Protein AF-0000000086526234 (afdb_homodimer)

Foldseek 3Di:
DPPPPDPPPPPPVVVVVVVVVVVVVVVVLQVQQLDLPPFFFDFFFDALVVDDQLVLQVPFAADDFQALLNVVVLVFPVLSVLLVLLLVAAVVLVVLVVVLVVLVVVLVVLVVLQDKDKDKDWDKDWDAADCVVDPVVRRHRHIKMKIWIKIKIKHWHCPQCLSVLLSLLSVLLSLLSVLVSSLSSLVLSLVLLLLLLQLLLLVLQLVLLVVQLVVLVVLLVLQVVCVVVVLHHVVLNVVSVVSNVVSVVSNVVSVVSNLVSLQVSCNSSVHHSVNSVPDDNDDQTDQPSDGQRSPQLLVLCFQASNLLSLLSNLSSLQSNLSSLVCLSDKIKMKMKMWIFMDMHPDDRPDPVRTDMDMDIDIDHDSDDPCVSVVSSNVSSVSSNVSSVSSNVVSVVLSVQLSVLVVVLVVLVVVLVVLVVQLVVLVVLLVVQVVCVSVSNHDSVSNVVSSVSNSVSSSVNSVSSSVNNSSSSSSSSSSRVNDGHDPVSVVSSPDRDDGD/DPPDPDDPPPPPVVVVVVVVVVVVVVVVLVVLQLDLPPFFFDFFFDALVVDDCQVLQVPFAADDFQALLNVVVLVFPLLSVLLVLLLVAAVVLVVLVVVLVVLVVVLVVLVVLQDKDKDKDKDKDWDAADCVVDPVVVRHRHIKMKIWIKIKIKHWHCPLCLSVLLSLLSVLLSLLSVLVSSLSSLVLSLVLLLLLLQLLLLVLQLVLLVVQLVVLVVLLVLQVVCCVVVLDHVVLNVVSVVSNVVSVVSNVVSVVSNLVSLQVSQNSSVHHSVNSVPDDNDDQTDLPSDGQRSPQLNVLCFQASNLLSLLSNLSSLQSNLSSLVCLSDKIKMKMKMWIFMDMDPDDRPDPVRIDMDIDIDIDHDSDDPCPSVVSSNVSSVSSNVSSVSSNVVSVVLSVQLSVLVVVLVVLVVVLVVLVVQLVVLVVLLVVQVVCVSVSNHDSVSNVVSSVSNSVSSSVNSVSSSVNSSSSSSSSVSSNVNDGHDPVSVVSSVDRDDGD

Secondary structure (DSSP, 8-state):
-----------HHHHHHHHHHHHHHHHHHHTTS---TT------PPPGGGS--HHHHTTS---PPPPTTGGGGG--HHHHHHHHHHHHH-HHHHHHHHHHHHHHHHHHHHHHTTS-EEEEEEEEEEEEB-TTTS-GGGTBTSEEEEEEEEEEEEEEE-TTSHHHHHHHHHHHHHHHHHHHHHHHHHHHHHHHHHHHHHHHHHHHHHHHHHHHHHHHHHHHHHHHHHHHTTSS-HHHHHHHHHHHHHHHHHHHHHHHHHHHHHHHHHHHTT--GGGGGGPPPPPPPP----PPPTTHHHHHHHH-HHHHHHHHHHHHHHHHHHHHHHTTSPEEEEEEEEEEEEETTS-SSSGGGEEEEEEEEEEEEEE-TTHHHHHHHHHHHHHHHHHHHHHHHHHHHHHHHHHHHHHHHHHHHHHHHHHHHHHHHHHHHHHHHHHHHHTSS-HHHHHHHHHHHHHHHHHHHHHHHHHHHHHHHHHHHTTTT----HHHHHHHHS-----/-----------HHHHHHHHHHHHHHHHHHHHTS---TT------PPPGGGS--HHHHTTS---PPPPTTGGGGG--HHHHHHHHHHHHH-HHHHHHHHHHHHHHHHHHHHHHTTS-EEEEEEEEEEEEB-TTTS-TTTTBTSEEEEEEEEEEEEEEE-TTSHHHHHHHHHHHHHHHHHHHHHHHHHHHHHHHHHHHHHHHHHHHHHHHHHHHHHHHHHHHHHHHHHHHTTSS-HHHHHHHHHHHHHHHHHHHHHHHHHHHHHHHHHHHTT--GGGGGGPPPPPPPP----PPPTTHHHHHHHH-HHHHHHHHHHHHHHHHHHHHHHTTSPEEEEEEEEEEEEETTS-SSSGGGEEEEEEEEEE--S--TTHHHHHHHHHHHHHHHHHHHHHHHHHHHHHHHHHHHHHHHHHHHHHHHHHHHHHHHHHHHHHHHHHHHHTSS-HHHHHHHHHHHHHHHHHHHHHHHHHHHHHHHHHHHTTTT----HHHHHHHHS-----

Nearest PDB structures (foldseek):
  5iuy-assembly1_A  TM=9.213E-01  e=8.852E-25  Pseudomonas aeruginosa PAO1
  5azs-assembly1_A  TM=9.270E-01  e=2.467E-24  Pseudomonas aeruginosa PAO1
  5azs-assembly1_C  TM=8.989E-01  e=4.027E-24  Pseudomonas aeruginosa PAO1
  5azs-assembly1_B  TM=8.860E-01  e=1.533E-23  Pseudomonas aeruginosa PAO1
  4mt0-assembly1_A  TM=8.341E-01  e=3.078E-21  Neisseria gonorrhoeae

pLDDT: mean 90.32, std 13.33, range [23.11, 98.75]

Solvent-accessible surface area (backbone atoms only — not comparable to full-atom values): 49213 Å² total; per-residue (Å²): 137,80,79,72,81,73,78,80,77,75,61,66,63,59,57,49,48,52,46,48,50,51,47,51,52,47,52,58,44,60,74,44,37,63,61,69,77,94,67,67,53,80,55,70,76,68,57,51,85,74,37,51,38,64,74,59,51,58,86,39,59,77,32,70,75,54,42,70,64,47,62,62,77,50,72,41,70,68,60,46,50,48,41,53,45,19,75,71,51,22,63,69,54,51,50,32,48,50,50,21,50,52,33,46,50,47,26,52,53,35,50,54,68,59,46,70,45,78,47,82,48,75,52,74,47,79,48,66,41,51,52,88,83,31,51,64,93,74,40,18,63,35,79,47,37,35,42,37,41,36,44,34,39,42,31,60,57,61,85,77,40,21,50,57,23,41,24,48,16,30,45,24,43,18,51,18,32,44,33,48,31,52,40,46,52,37,52,49,45,45,51,47,52,42,39,47,46,50,30,32,36,22,52,47,47,30,51,54,24,50,53,47,28,53,53,30,47,50,51,33,54,51,40,49,53,33,33,74,70,66,73,45,53,68,68,58,39,54,49,29,51,51,48,31,52,52,26,50,53,43,35,52,54,26,51,49,44,34,54,51,32,27,33,54,45,12,52,57,35,54,45,57,57,70,61,24,71,73,60,69,85,55,73,88,68,62,75,69,85,74,20,46,49,92,61,40,60,62,50,39,51,47,21,25,38,70,50,42,21,31,52,27,40,29,53,12,29,38,24,40,37,49,20,45,58,36,69,62,47,69,46,39,35,39,36,32,37,42,36,27,25,16,30,64,87,55,62,52,90,44,80,52,4,41,27,37,36,43,31,48,35,37,39,32,67,31,35,48,52,45,30,67,50,14,50,38,45,27,33,23,19,49,27,20,32,29,25,21,52,33,42,42,49,51,38,49,45,54,32,47,41,36,43,40,51,49,46,49,53,30,41,53,54,23,44,56,26,31,49,50,13,28,53,23,18,48,51,14,30,56,45,32,49,50,31,36,74,71,66,78,39,50,69,66,60,33,48,57,37,46,51,48,29,50,53,30,51,53,48,44,46,49,43,54,36,48,43,49,43,44,48,47,50,40,40,53,57,61,20,34,20,43,68,55,48,73,71,52,42,50,51,66,70,45,78,81,71,79,103,136,74,86,75,86,71,77,79,75,78,56,66,61,59,56,48,48,49,48,48,48,50,46,49,52,49,48,54,43,59,74,46,36,63,64,69,77,92,67,68,53,80,52,70,78,70,58,51,85,75,53,92,49,63,76,70,52,62,83,42,60,77,30,68,74,53,42,70,65,47,62,61,77,50,72,42,71,68,60,44,50,49,39,55,46,19,76,73,49,22,33,69,53,48,32,33,49,21,51,21,46,28,32,45,15,47,25,36,31,35,51,8,68,61,41,52,32,33,34,37,38,38,37,38,35,42,33,30,38,16,37,43,54,31,50,67,92,75,40,20,61,36,79,47,38,36,43,37,39,35,43,33,38,43,30,59,56,62,84,76,40,21,51,58,22,42,22,50,16,30,43,23,44,19,51,19,32,46,32,47,31,53,41,46,53,36,50,51,44,45,49,48,51,43,42,48,44,49,33,31,38,23,50,47,49,32,51,54,26,50,53,47,29,53,52,29,47,50,50,33,55,51,40,50,53,33,34,74,70,67,74,45,54,69,33,57,39,26,41,29,49,13,48,30,22,46,25,50,19,43,37,35,52,26,51,36,44,35,54,44,32,27,27,56,46,12,45,58,36,50,33,21,36,36,60,22,72,73,62,70,86,55,73,88,68,63,74,70,85,75,20,48,49,92,61,41,57,62,52,40,52,49,20,24,36,70,46,43,20,28,50,27,38,28,51,12,26,36,22,40,37,50,19,43,60,35,69,58,46,69,45,40,33,39,37,33,38,42,36,29,41,28,60,64,88,56,63,50,90,43,82,88,13,58,46,68,53,76,47,77,46,76,48,64,71,40,79,68,92,52,52,68,53,52,50,37,51,52,33,24,51,49,26,26,50,29,25,51,50,32,41,50,46,51,55,48,45,54,51,47,42,36,50,39,51,52,49,49,53,50,41,53,54,49,43,54,54,37,49,51,49,30,52,52,27,49,52,48,29,55,51,33,49,50,31,35,75,69,67,78,41,50,68,66,61,31,49,55,36,44,51,49,30,51,53,31,50,53,47,44,47,50,43,53,38,48,44,52,45,44,47,48,49,40,40,52,55,59,20,34,21,44,68,56,50,70,70,52,47,50,52,70,67,44,80,82,71,78,97

InterPro domains:
  IPR003423 Outer membrane efflux protein [PF02321] (82-271)
  IPR003423 Outer membrane efflux protein [PF02321] (297-480)
  IPR010131 Multidrug resistance outer membrane protein MdtP/Nodulation protein T-like [PTHR30203] (18-486)
  IPR010131 Multidrug resistance outer membrane protein MdtP/Nodulation protein T-like [TIGR01845] (25-481)

Organism: NCBI:txid488447

Radius of gyration: 41.4 Å; Cα contacts (8 Å, |Δi|>4): 1615; chains: 2; bounding box: 62×159×107 Å

Sequence (998 aa):
MHAALAPWTRDAGALRAMSRIAVAAALVMLGACASRDGLAPAGTLRGADTLAASRSLAQVPAADWPAADWWRALNDAQLSALIDEALAGNPDLATADARAREAQALVIEAQAARLPHLVGRASAKAERLSGTQFSSGEGGGFFSHTREINLGLSWDLDLWGGRRAAWEAALGEARAAQVDAQAARVLLSVNVARAYVNLAYAFDQQDVARAEYERADEALTLTRQRVTKGIDNVAQQRQAESEVAAATREQARTAQAIDSARIALAILLGAGPDRGLALVRPAPLPAAALAVPADLPAALLGRRADLVAARWRVEAASRNVAAARADFLPNVSLTALIGLATRGGASLFQAASRTYNASPAVSLPIFDGGERRGVLRRRDAQYDLAVAGYNKTLIGAIGEVADDLHRLHSLAVQTDAQQRAFDSATDAWRLADARYRAGVGSYLDALVVRQQLLVASREVAALRAQRADQSLQLVAALGGGFRAEPDDAALAATPSQRPMHAALAPWTRDAGALRAMSRIAVAAALVMLGACASRDGLAPAGTLRGADTLAASRSLAQVPAADWPAADWWRALNDAQLSALIDEALAGNPDLATADARAREAQALVIEAQAARLPHLVGRASAKAERLSGTQFSSGEGGGFFSHTREINLGLSWDLDLWGGRRAAWEAALGEARAAQVDAQAARVLLSVNVARAYVNLAYAFDQQDVARAEYERADEALTLTRQRVTKGIDNVAQQRQAESEVAAATREQARTAQAIDSARIALAILLGAGPDRGLALVRPAPLPAAALAVPADLPAALLGRRADLVAARWRVEAASRNVAAARADFLPNVSLTALIGLATRGGASLFQAASRTYNASPAVSLPIFDGGERRGVLRRRDAQYDLAVAGYNKTLIGAIGEVADDLHRLHSLAVQTDAQQRAFDSATDAWRLADARYRAGVGSYLDALVVRQQLLVASREVAALRAQRADQSLQLVAALGGGFRAEPDDAALAATPSQRP

Structure (mmCIF, N/CA/C/O backbone):
data_AF-0000000086526234-model_v1
#
loop_
_entity.id
_entity.type
_entity.pdbx_description
1 polymer 'Efflux transporter outer membrane subunit'
#
loop_
_atom_site.group_PDB
_atom_site.id
_atom_site.type_symbol
_atom_site.label_atom_id
_atom_site.label_alt_id
_atom_site.label_comp_id
_atom_site.label_asym_id
_atom_site.label_entity_id
_atom_site.label_seq_id
_atom_site.pdbx_PDB_ins_code
_atom_site.Cartn_x
_atom_site.Cartn_y
_atom_site.Cartn_z
_atom_site.occupancy
_atom_site.B_iso_or_equiv
_atom_site.auth_seq_id
_atom_site.auth_comp_id
_atom_site.auth_asym_id
_atom_site.auth_atom_id
_atom_site.pdbx_PDB_model_num
ATOM 1 N N . MET A 1 1 ? 9.883 91.188 25.359 1 27.84 1 MET A N 1
ATOM 2 C CA . MET A 1 1 ? 9.766 90.812 23.953 1 27.84 1 MET A CA 1
ATOM 3 C C . MET A 1 1 ? 9.414 89.312 23.797 1 27.84 1 MET A C 1
ATOM 5 O O . MET A 1 1 ? 10.164 88.438 24.234 1 27.84 1 MET A O 1
ATOM 9 N N . HIS A 1 2 ? 8.133 89 23.891 1 32.41 2 HIS A N 1
ATOM 10 C CA . HIS A 1 2 ? 7.309 87.812 23.922 1 32.41 2 HIS A CA 1
ATOM 11 C C . HIS A 1 2 ? 7.414 87.062 22.609 1 32.41 2 HIS A C 1
ATOM 13 O O . HIS A 1 2 ? 6.941 87.5 21.578 1 32.41 2 HIS A O 1
ATOM 19 N N . ALA A 1 3 ? 8.633 86.5 22.391 1 38.81 3 ALA A N 1
ATOM 20 C CA . ALA A 1 3 ? 8.805 85.75 21.172 1 38.81 3 ALA A CA 1
ATOM 21 C C . ALA A 1 3 ? 7.707 84.688 21.031 1 38.81 3 ALA A C 1
ATOM 23 O O . ALA A 1 3 ? 7.559 83.812 21.906 1 38.81 3 ALA A O 1
ATOM 24 N N . ALA A 1 4 ? 6.582 85.062 20.328 1 39.28 4 ALA A N 1
ATOM 25 C CA . ALA A 1 4 ? 5.438 84.312 19.828 1 39.28 4 ALA A CA 1
ATOM 26 C C . ALA A 1 4 ? 5.895 83.062 19.016 1 39.28 4 ALA A C 1
ATOM 28 O O . ALA A 1 4 ? 6.645 83.25 18.047 1 39.28 4 ALA A O 1
ATOM 29 N N . LEU A 1 5 ? 6.152 81.938 19.703 1 35.06 5 LEU A N 1
ATOM 30 C CA . LEU A 1 5 ? 6.434 80.688 19.031 1 35.06 5 LEU A CA 1
ATOM 31 C C . LEU A 1 5 ? 5.41 80.438 17.938 1 35.06 5 LEU A C 1
ATOM 33 O O . LEU A 1 5 ? 4.203 80.5 18.188 1 35.06 5 LEU A O 1
ATOM 37 N N . ALA A 1 6 ? 5.707 80.75 16.641 1 44.09 6 ALA A N 1
ATOM 38 C CA . ALA A 1 6 ? 4.949 80.625 15.398 1 44.09 6 ALA A CA 1
ATOM 39 C C . ALA A 1 6 ? 4.387 79.188 15.234 1 44.09 6 ALA A C 1
ATOM 41 O O . ALA A 1 6 ? 5.074 78.188 15.516 1 44.09 6 ALA A O 1
ATOM 42 N N . PRO A 1 7 ? 3.023 79.062 15.156 1 38.22 7 PRO A N 1
ATOM 43 C CA . PRO A 1 7 ? 2.328 77.812 14.938 1 38.22 7 PRO A CA 1
ATOM 44 C C . PRO A 1 7 ? 2.787 77.125 13.664 1 38.22 7 PRO A C 1
ATOM 46 O O . PRO A 1 7 ? 3.127 77.75 12.68 1 38.22 7 PRO A O 1
ATOM 49 N N . TRP A 1 8 ? 3.631 76.062 13.773 1 39.81 8 TRP A N 1
ATOM 50 C CA . TRP A 1 8 ? 3.977 75.188 12.664 1 39.81 8 TRP A CA 1
ATOM 51 C C . TRP A 1 8 ? 2.748 74.875 11.812 1 39.81 8 TRP A C 1
ATOM 53 O O . TRP A 1 8 ? 1.729 74.438 12.328 1 39.81 8 TRP A O 1
ATOM 63 N N . THR A 1 9 ? 2.414 75.688 10.797 1 39.34 9 THR A N 1
ATOM 64 C CA . THR A 1 9 ? 1.399 75.438 9.781 1 39.34 9 THR A CA 1
ATOM 65 C C . THR A 1 9 ? 1.479 74 9.273 1 39.34 9 THR A C 1
ATOM 67 O O . THR A 1 9 ? 2.494 73.625 8.703 1 39.34 9 THR A O 1
ATOM 70 N N . ARG A 1 10 ? 0.784 73.062 9.992 1 49.81 10 ARG A N 1
ATOM 71 C CA . ARG A 1 10 ? 0.506 71.688 9.586 1 49.81 10 ARG A CA 1
ATOM 72 C C . ARG A 1 10 ? 0.027 71.625 8.141 1 49.81 10 ARG A C 1
ATOM 74 O O . ARG A 1 10 ? -1.026 72.188 7.809 1 49.81 10 ARG A O 1
ATOM 81 N N . ASP A 1 11 ? 0.989 71.688 7.27 1 45.5 11 ASP A N 1
ATOM 82 C CA . ASP A 1 11 ? 0.655 71.625 5.852 1 45.5 11 ASP A CA 1
ATOM 83 C C . ASP A 1 11 ? -0.353 70.5 5.578 1 45.5 11 ASP A C 1
ATOM 85 O O . ASP A 1 11 ? -0.103 69.312 5.902 1 45.5 11 ASP A O 1
ATOM 89 N N . ALA A 1 12 ? -1.655 70.75 5.523 1 59.88 12 ALA A N 1
ATOM 90 C CA . ALA A 1 12 ? -2.83 70 5.082 1 59.88 12 ALA A CA 1
ATOM 91 C C . ALA A 1 12 ? -2.488 69.125 3.908 1 59.88 12 ALA A C 1
ATOM 93 O O . ALA A 1 12 ? -3.16 68.062 3.686 1 59.88 12 ALA A O 1
ATOM 94 N N . GLY A 1 13 ? -1.528 69.438 3.217 1 51.06 13 GLY A N 1
ATOM 95 C CA . GLY A 1 13 ? -1.199 68.688 2.033 1 51.06 13 GLY A CA 1
ATOM 96 C C . GLY A 1 13 ? -0.566 67.312 2.355 1 51.06 13 GLY A C 1
ATOM 97 O O . GLY A 1 13 ? -0.771 66.375 1.633 1 51.06 13 GLY A O 1
ATOM 98 N N . ALA A 1 14 ? 0.301 67.312 3.311 1 57.19 14 ALA A N 1
ATOM 99 C CA . ALA A 1 14 ? 0.979 66.062 3.703 1 57.19 14 ALA A CA 1
ATOM 100 C C . ALA A 1 14 ? 0.008 65.062 4.367 1 57.19 14 ALA A C 1
ATOM 102 O O . ALA A 1 14 ? 0.083 63.875 4.148 1 57.19 14 ALA A O 1
ATOM 103 N N . LEU A 1 15 ? -0.98 65.625 5.141 1 55.31 15 LEU A N 1
ATOM 104 C CA . LEU A 1 15 ? -1.994 64.75 5.727 1 55.31 15 LEU A CA 1
ATOM 105 C C . LEU A 1 15 ? -2.9 64.188 4.648 1 55.31 15 LEU A C 1
ATOM 107 O O . LEU A 1 15 ? -3.318 63.031 4.742 1 55.31 15 LEU A O 1
ATOM 111 N N . ARG A 1 16 ? -3.236 64.938 3.629 1 62.59 16 ARG A N 1
ATOM 112 C CA . ARG A 1 16 ? -4.059 64.438 2.529 1 62.59 16 ARG A CA 1
ATOM 113 C C . ARG A 1 16 ? -3.311 63.438 1.701 1 62.59 16 ARG A C 1
ATOM 115 O O . ARG A 1 16 ? -3.896 62.438 1.252 1 62.59 16 ARG A O 1
ATOM 122 N N . ALA A 1 17 ? -2.041 63.625 1.506 1 60.09 17 ALA A N 1
ATOM 123 C CA . ALA A 1 17 ? -1.239 62.688 0.73 1 60.09 17 ALA A CA 1
ATOM 124 C C . ALA A 1 17 ? -1.032 61.375 1.496 1 60.09 17 ALA A C 1
ATOM 126 O O . ALA A 1 17 ? -1.093 60.312 0.914 1 60.09 17 ALA A O 1
ATOM 127 N N . MET A 1 18 ? -0.874 61.531 2.844 1 55.09 18 MET A N 1
ATOM 128 C CA . MET A 1 18 ? -0.756 60.312 3.648 1 55.09 18 MET A CA 1
ATOM 129 C C . MET A 1 18 ? -2.082 59.562 3.695 1 55.09 18 MET A C 1
ATOM 131 O O . MET A 1 18 ? -2.104 58.344 3.691 1 55.09 18 MET A O 1
ATOM 135 N N . SER A 1 19 ? -3.166 60.406 3.604 1 60.53 19 SER A N 1
ATOM 136 C CA . SER A 1 19 ? -4.473 59.75 3.562 1 60.53 19 SER A CA 1
ATOM 137 C C . SER A 1 19 ? -4.695 59.062 2.23 1 60.53 19 SER A C 1
ATOM 139 O O . SER A 1 19 ? -5.242 57.938 2.193 1 60.53 19 SER A O 1
ATOM 141 N N . ARG A 1 20 ? -4.316 59.656 1.191 1 60.81 20 ARG A N 1
ATOM 142 C CA . ARG A 1 20 ? -4.523 59.031 -0.116 1 60.81 20 ARG A CA 1
ATOM 143 C C . ARG A 1 20 ? -3.629 57.812 -0.296 1 60.81 20 ARG A C 1
ATOM 145 O O . ARG A 1 20 ? -4.051 56.812 -0.866 1 60.81 20 ARG A O 1
ATOM 152 N N . ILE A 1 21 ? -2.42 57.906 0.129 1 57.94 21 ILE A N 1
ATOM 153 C CA . ILE A 1 21 ? -1.515 56.781 0.033 1 57.94 21 ILE A CA 1
ATOM 154 C C . ILE A 1 21 ? -1.996 55.656 0.953 1 57.94 21 ILE A C 1
ATOM 156 O O . ILE A 1 21 ? -1.964 54.469 0.581 1 57.94 21 ILE A O 1
ATOM 160 N N . ALA A 1 22 ? -2.523 56.031 2.127 1 56.59 22 ALA A N 1
ATOM 161 C CA . ALA A 1 22 ? -3.102 55.031 3.016 1 56.59 22 ALA A CA 1
ATOM 162 C C . ALA A 1 22 ? -4.328 54.375 2.385 1 56.59 22 ALA A C 1
ATOM 164 O O . ALA A 1 22 ? -4.504 53.156 2.465 1 56.59 22 ALA A O 1
ATOM 165 N N . VAL A 1 23 ? -5.125 55.219 1.746 1 57.62 23 VAL A N 1
ATOM 166 C CA . VAL A 1 23 ? -6.309 54.656 1.087 1 57.62 23 VAL A CA 1
ATOM 167 C C . VAL A 1 23 ? -5.891 53.812 -0.114 1 57.62 23 VAL A C 1
ATOM 169 O O . VAL A 1 23 ? -6.438 52.75 -0.337 1 57.62 23 VAL A O 1
ATOM 172 N N . ALA A 1 24 ? -4.969 54.25 -0.935 1 57.5 24 ALA A N 1
ATOM 173 C CA . ALA A 1 24 ? -4.504 53.5 -2.084 1 57.5 24 ALA A CA 1
ATOM 174 C C . ALA A 1 24 ? -3.846 52.188 -1.638 1 57.5 24 ALA A C 1
ATOM 176 O O . ALA A 1 24 ? -4.074 51.125 -2.236 1 57.5 24 ALA A O 1
ATOM 177 N N . ALA A 1 25 ? -3.059 52.219 -0.635 1 55.06 25 ALA A N 1
ATOM 178 C CA . ALA A 1 25 ? -2.475 51 -0.076 1 55.06 25 ALA A CA 1
ATOM 179 C C . ALA A 1 25 ? -3.557 50.094 0.47 1 55.06 25 ALA A C 1
ATOM 181 O O . ALA A 1 25 ? -3.486 48.875 0.291 1 55.06 25 ALA A O 1
ATOM 182 N N . ALA A 1 26 ? -4.586 50.688 1.104 1 53.94 26 ALA A N 1
ATOM 183 C CA . ALA A 1 26 ? -5.719 49.906 1.588 1 53.94 26 ALA A CA 1
ATOM 184 C C . ALA A 1 26 ? -6.477 49.281 0.429 1 53.94 26 ALA A C 1
ATOM 186 O O . ALA A 1 26 ? -6.898 48.125 0.52 1 53.94 26 ALA A O 1
ATOM 187 N N . LEU A 1 27 ? -6.688 50.031 -0.595 1 52.69 27 LEU A N 1
ATOM 188 C CA . LEU A 1 27 ? -7.426 49.5 -1.735 1 52.69 27 LEU A CA 1
ATOM 189 C C . LEU A 1 27 ? -6.629 48.406 -2.436 1 52.69 27 LEU A C 1
ATOM 191 O O . LEU A 1 27 ? -7.203 47.438 -2.914 1 52.69 27 LEU A O 1
ATOM 195 N N . VAL A 1 28 ? -5.371 48.594 -2.635 1 53.25 28 VAL A N 1
ATOM 196 C CA . VAL A 1 28 ? -4.543 47.531 -3.221 1 53.25 28 VAL A CA 1
ATOM 197 C C . VAL A 1 28 ? -4.566 46.281 -2.328 1 53.25 28 VAL A C 1
ATOM 199 O O . VAL A 1 28 ? -4.574 45.156 -2.82 1 53.25 28 VAL A O 1
ATOM 202 N N . MET A 1 29 ? -4.648 46.562 -1.085 1 48.66 29 MET A N 1
ATOM 203 C CA . MET A 1 29 ? -4.723 45.469 -0.122 1 48.66 29 MET A CA 1
ATOM 204 C C . MET A 1 29 ? -6.047 44.719 -0.239 1 48.66 29 MET A C 1
ATOM 206 O O . MET A 1 29 ? -6.145 43.531 0.132 1 48.66 29 MET A O 1
ATOM 210 N N . LEU A 1 30 ? -7.125 45.375 -0.487 1 49.41 30 LEU A N 1
ATOM 211 C CA . LEU A 1 30 ? -8.398 44.688 -0.639 1 49.41 30 LEU A CA 1
ATOM 212 C C . LEU A 1 30 ? -8.359 43.719 -1.811 1 49.41 30 LEU A C 1
ATOM 214 O O . LEU A 1 30 ? -9.055 42.688 -1.806 1 49.41 30 LEU A O 1
ATOM 218 N N . GLY A 1 31 ? -7.793 44.156 -2.867 1 49.06 31 GLY A N 1
ATOM 219 C CA . GLY A 1 31 ? -7.68 43.188 -3.951 1 49.06 31 GLY A CA 1
ATOM 220 C C . GLY A 1 31 ? -6.84 41.969 -3.588 1 49.06 31 GLY A C 1
ATOM 221 O O . GLY A 1 31 ? -6.828 40.969 -4.316 1 49.06 31 GLY A O 1
ATOM 222 N N . ALA A 1 32 ? -6.023 42.031 -2.576 1 52.38 32 ALA A N 1
ATOM 223 C CA . ALA A 1 32 ? -5.062 41 -2.219 1 52.38 32 ALA A CA 1
ATOM 224 C C . ALA A 1 32 ? -5.664 40.031 -1.22 1 52.38 32 ALA A C 1
ATOM 226 O O . ALA A 1 32 ? -4.938 39.344 -0.483 1 52.38 32 ALA A O 1
ATOM 227 N N . CYS A 1 33 ? -6.961 40.125 -0.997 1 60.94 33 CYS A N 1
ATOM 228 C CA . CYS A 1 33 ? -7.504 39.125 -0.09 1 60.94 33 CYS A CA 1
ATOM 229 C C . CYS A 1 33 ? -7.133 37.719 -0.545 1 60.94 33 CYS A C 1
ATOM 231 O O . CYS A 1 33 ? -7.035 37.438 -1.745 1 60.94 33 CYS A O 1
ATOM 233 N N . ALA A 1 34 ? -6.609 36.938 0.431 1 72.81 34 ALA A N 1
ATOM 234 C CA . ALA A 1 34 ? -6.32 35.531 0.127 1 72.81 34 ALA A CA 1
ATOM 235 C C . ALA A 1 34 ? -7.438 34.906 -0.704 1 72.81 34 ALA A C 1
ATOM 237 O O . ALA A 1 34 ? -8.602 34.906 -0.287 1 72.81 34 ALA A O 1
ATOM 238 N N . SER A 1 35 ? -7.254 34.844 -2.016 1 80.69 35 SER A N 1
ATOM 239 C CA . SER A 1 35 ? -8.273 34.344 -2.928 1 80.69 35 SER A CA 1
ATOM 240 C C . SER A 1 35 ? -8.102 32.844 -3.18 1 80.69 35 SER A C 1
ATOM 242 O O . SER A 1 35 ? -6.977 32.344 -3.215 1 80.69 35 SER A O 1
ATOM 244 N N . ARG A 1 36 ? -9.203 32.156 -3.188 1 85.44 36 ARG A N 1
ATOM 245 C CA . ARG A 1 36 ? -9.242 30.734 -3.52 1 85.44 36 ARG A CA 1
ATOM 246 C C . ARG A 1 36 ? -9.32 30.531 -5.027 1 85.44 36 ARG A C 1
ATOM 248 O O . ARG A 1 36 ? -9.484 29.406 -5.496 1 85.44 36 ARG A O 1
ATOM 255 N N . ASP A 1 37 ? -9.219 31.484 -5.723 1 83.56 37 ASP A N 1
ATOM 256 C CA . ASP A 1 37 ? -9.445 31.406 -7.164 1 83.56 37 ASP A CA 1
ATOM 257 C C . ASP A 1 37 ? -8.43 30.484 -7.824 1 83.56 37 ASP A C 1
ATOM 259 O O . ASP A 1 37 ? -7.254 30.469 -7.457 1 83.56 37 ASP A O 1
ATOM 263 N N . GLY A 1 38 ? -8.914 29.625 -8.727 1 85.5 38 GLY A N 1
ATOM 264 C CA . GLY A 1 38 ? -8.07 28.766 -9.531 1 85.5 38 GLY A CA 1
ATOM 265 C C . GLY A 1 38 ? -7.715 27.453 -8.844 1 85.5 38 GLY A C 1
ATOM 266 O O . GLY A 1 38 ? -6.977 26.641 -9.391 1 85.5 38 GLY A O 1
ATOM 267 N N . LEU A 1 39 ? -8.109 27.312 -7.684 1 88.5 39 LEU A N 1
ATOM 268 C CA . LEU A 1 39 ? -7.789 26.094 -6.953 1 88.5 39 LEU A CA 1
ATOM 269 C C . LEU A 1 39 ? -8.984 25.141 -6.934 1 88.5 39 LEU A C 1
ATOM 271 O O . LEU A 1 39 ? -10.094 25.547 -6.582 1 88.5 39 LEU A O 1
ATOM 275 N N . ALA A 1 40 ? -8.82 23.984 -7.469 1 89.62 40 ALA A N 1
ATOM 276 C CA . ALA A 1 40 ? -9.82 22.922 -7.449 1 89.62 40 ALA A CA 1
ATOM 277 C C . ALA A 1 40 ? -9.172 21.547 -7.609 1 89.62 40 ALA A C 1
ATOM 279 O O . ALA A 1 40 ? -8.156 21.406 -8.297 1 89.62 40 ALA A O 1
ATOM 280 N N . PRO A 1 41 ? -9.75 20.547 -6.871 1 90.88 41 PRO A N 1
ATOM 281 C CA . PRO A 1 41 ? -9.219 19.203 -7.109 1 90.88 41 PRO A CA 1
ATOM 282 C C . PRO A 1 41 ? -9.445 18.719 -8.539 1 90.88 41 PRO A C 1
ATOM 284 O O . PRO A 1 41 ? -10.281 19.281 -9.258 1 90.88 41 PRO A O 1
ATOM 287 N N . ALA A 1 42 ? -8.656 17.766 -8.945 1 87.25 42 ALA A N 1
ATOM 288 C CA . ALA A 1 42 ? -8.719 17.281 -10.32 1 87.25 42 ALA A CA 1
ATOM 289 C C . ALA A 1 42 ? -9.406 15.922 -10.391 1 87.25 42 ALA A C 1
ATOM 291 O O . ALA A 1 42 ? -9.953 15.547 -11.43 1 87.25 42 ALA A O 1
ATOM 292 N N . GLY A 1 43 ? -9.422 15.219 -9.344 1 89.88 43 GLY A N 1
ATOM 293 C CA . GLY A 1 43 ? -9.875 13.836 -9.336 1 89.88 43 GLY A CA 1
ATOM 294 C C . GLY A 1 43 ? -11.375 13.703 -9.539 1 89.88 43 GLY A C 1
ATOM 295 O O . GLY A 1 43 ? -12.148 14.516 -9.031 1 89.88 43 GLY A O 1
ATOM 296 N N . THR A 1 44 ? -11.75 12.672 -10.359 1 90.69 44 THR A N 1
ATOM 297 C CA . THR A 1 44 ? -13.156 12.336 -10.57 1 90.69 44 THR A CA 1
ATOM 298 C C . THR A 1 44 ? -13.422 10.875 -10.234 1 90.69 44 THR A C 1
ATOM 300 O O . THR A 1 44 ? -12.664 9.992 -10.648 1 90.69 44 THR A O 1
ATOM 303 N N . LEU A 1 45 ? -14.469 10.672 -9.508 1 92.69 45 LEU A N 1
ATOM 304 C CA . LEU A 1 45 ? -14.875 9.312 -9.18 1 92.69 45 LEU A CA 1
ATOM 305 C C . LEU A 1 45 ? -15.352 8.57 -10.422 1 92.69 45 LEU A C 1
ATOM 307 O O . LEU A 1 45 ? -16.141 9.109 -11.203 1 92.69 45 LEU A O 1
ATOM 311 N N . ARG A 1 46 ? -14.836 7.453 -10.523 1 89.94 46 ARG A N 1
ATOM 312 C CA . ARG A 1 46 ? -15.336 6.617 -11.609 1 89.94 46 ARG A CA 1
ATOM 313 C C . ARG A 1 46 ? -16.594 5.859 -11.188 1 89.94 46 ARG A C 1
ATOM 315 O O . ARG A 1 46 ? -16.672 5.387 -10.047 1 89.94 46 ARG A O 1
ATOM 322 N N . GLY A 1 47 ? -17.531 5.77 -12.141 1 88.12 47 GLY A N 1
ATOM 323 C CA . GLY A 1 47 ? -18.703 4.93 -11.922 1 88.12 47 GLY A CA 1
ATOM 324 C C . GLY A 1 47 ? -18.5 3.496 -12.383 1 88.12 47 GLY A C 1
ATOM 325 O O . GLY A 1 47 ? -17.734 3.238 -13.312 1 88.12 47 GLY A O 1
ATOM 326 N N . ALA A 1 48 ? -19.219 2.6 -11.711 1 86.88 48 ALA A N 1
ATOM 327 C CA . ALA A 1 48 ? -19.141 1.191 -12.094 1 86.88 48 ALA A CA 1
ATOM 328 C C . ALA A 1 48 ? -19.562 0.994 -13.547 1 86.88 48 ALA A C 1
ATOM 330 O O . ALA A 1 48 ? -19.062 0.101 -14.227 1 86.88 48 ALA A O 1
ATOM 331 N N . ASP A 1 49 ? -20.344 1.851 -14.031 1 85.5 49 ASP A N 1
ATOM 332 C CA . ASP A 1 49 ? -20.891 1.753 -15.375 1 85.5 49 ASP A CA 1
ATOM 333 C C . ASP A 1 49 ? -19.844 2.121 -16.438 1 85.5 49 ASP A C 1
ATOM 335 O O . ASP A 1 49 ? -20.031 1.825 -17.609 1 85.5 49 ASP A O 1
ATOM 339 N N . THR A 1 50 ? -18.859 2.721 -16 1 88.44 50 THR A N 1
ATOM 340 C CA . THR A 1 50 ? -17.828 3.141 -16.938 1 88.44 50 THR A CA 1
ATOM 341 C C . THR A 1 50 ? -16.844 2.004 -17.219 1 88.44 50 THR A C 1
ATOM 343 O O . THR A 1 50 ? -15.984 2.117 -18.078 1 88.44 50 THR A O 1
ATOM 346 N N . LEU A 1 51 ? -16.906 0.949 -16.5 1 91 51 LEU A N 1
ATOM 347 C CA . LEU A 1 51 ? -16.016 -0.203 -16.641 1 91 51 LEU A CA 1
ATOM 348 C C . LEU A 1 51 ? -16.734 -1.362 -17.328 1 91 51 LEU A C 1
ATOM 350 O O . LEU A 1 51 ? -17.609 -1.995 -16.719 1 91 51 LEU A O 1
ATOM 354 N N . ALA A 1 52 ? -16.344 -1.628 -18.578 1 90.06 52 ALA A N 1
ATOM 355 C CA . ALA A 1 52 ? -16.984 -2.715 -19.328 1 90.06 52 ALA A CA 1
ATOM 356 C C . ALA A 1 52 ? -16.703 -4.062 -18.672 1 90.06 52 ALA A C 1
ATOM 358 O O . ALA A 1 52 ? -15.539 -4.449 -18.516 1 90.06 52 ALA A O 1
ATOM 359 N N . ALA A 1 53 ? -17.797 -4.781 -18.25 1 90.12 53 ALA A N 1
ATOM 360 C CA . ALA A 1 53 ? -17.594 -6.051 -17.562 1 90.12 53 ALA A CA 1
ATOM 361 C C . ALA A 1 53 ? -18.703 -7.039 -17.891 1 90.12 53 ALA A C 1
ATOM 363 O O . ALA A 1 53 ? -18.672 -8.195 -17.469 1 90.12 53 ALA A O 1
ATOM 364 N N . SER A 1 54 ? -19.641 -6.699 -18.688 1 86.62 54 SER A N 1
ATOM 365 C CA . SER A 1 54 ? -20.844 -7.496 -18.906 1 86.62 54 SER A CA 1
ATOM 366 C C . SER A 1 54 ? -20.5 -8.836 -19.547 1 86.62 54 SER A C 1
ATOM 368 O O . SER A 1 54 ? -21.062 -9.867 -19.172 1 86.62 54 SER A O 1
ATOM 370 N N . ARG A 1 55 ? -19.609 -8.844 -20.484 1 88.38 55 ARG A N 1
ATOM 371 C CA . ARG A 1 55 ? -19.266 -10.078 -21.188 1 88.38 55 ARG A CA 1
ATOM 372 C C . ARG A 1 55 ? -18.469 -11.016 -20.297 1 88.38 55 ARG A C 1
ATOM 374 O O . ARG A 1 55 ? -18.719 -12.227 -20.266 1 88.38 55 ARG A O 1
ATOM 381 N N . SER A 1 56 ? -17.594 -10.492 -19.562 1 87.38 56 SER A N 1
ATOM 382 C CA . SER A 1 56 ? -16.734 -11.281 -18.688 1 87.38 56 SER A CA 1
ATOM 383 C C . SER A 1 56 ? -17.531 -11.844 -17.5 1 87.38 56 SER A C 1
ATOM 385 O O . SER A 1 56 ? -17.156 -12.867 -16.938 1 87.38 56 SER A O 1
ATOM 387 N N . LEU A 1 57 ? -18.672 -11.188 -17.172 1 84.56 57 LEU A N 1
ATOM 388 C CA . LEU A 1 57 ? -19.453 -11.586 -16 1 84.56 57 LEU A CA 1
ATOM 389 C C . LEU A 1 57 ? -20.688 -12.367 -16.422 1 84.56 57 LEU A C 1
ATOM 391 O O . LEU A 1 57 ? -21.438 -12.859 -15.562 1 84.56 57 LEU A O 1
ATOM 395 N N . ALA A 1 58 ? -21.047 -12.461 -17.688 1 72.38 58 ALA A N 1
ATOM 396 C CA . ALA A 1 58 ? -22.281 -13.047 -18.203 1 72.38 58 ALA A CA 1
ATOM 397 C C . ALA A 1 58 ? -22.359 -14.531 -17.875 1 72.38 58 ALA A C 1
ATOM 399 O O . ALA A 1 58 ? -23.453 -15.094 -17.781 1 72.38 58 ALA A O 1
ATOM 400 N N . GLN A 1 59 ? -21.406 -15.258 -17.703 1 58.97 59 GLN A N 1
ATOM 401 C CA . GLN A 1 59 ? -21.484 -16.719 -17.672 1 58.97 59 GLN A CA 1
ATOM 402 C C . GLN A 1 59 ? -22.016 -17.219 -16.328 1 58.97 59 GLN A C 1
ATOM 404 O O . GLN A 1 59 ? -22.031 -18.422 -16.078 1 58.97 59 GLN A O 1
ATOM 409 N N . VAL A 1 60 ? -22.531 -16.297 -15.508 1 58.09 60 VAL A N 1
ATOM 410 C CA . VAL A 1 60 ? -22.766 -16.906 -14.203 1 58.09 60 VAL A CA 1
ATOM 411 C C . VAL A 1 60 ? -24.234 -16.781 -13.828 1 58.09 60 VAL A C 1
ATOM 413 O O . VAL A 1 60 ? -24.828 -15.711 -13.961 1 58.09 60 VAL A O 1
ATOM 416 N N . PRO A 1 61 ? -24.859 -17.906 -13.695 1 57.88 61 PRO A N 1
ATOM 417 C CA . PRO A 1 61 ? -26.266 -17.859 -13.266 1 57.88 61 PRO A CA 1
ATOM 418 C C . PRO A 1 61 ? -26.484 -16.938 -12.078 1 57.88 61 PRO A C 1
ATOM 420 O O . PRO A 1 61 ? -25.562 -16.688 -11.297 1 57.88 61 PRO A O 1
ATOM 423 N N . ALA A 1 62 ? -27.688 -16.359 -12.078 1 55.84 62 ALA A N 1
ATOM 424 C CA . ALA A 1 62 ? -28.109 -15.445 -11.023 1 55.84 62 ALA A CA 1
ATOM 425 C C . ALA A 1 62 ? -28.188 -16.172 -9.68 1 55.84 62 ALA A C 1
ATOM 427 O O . ALA A 1 62 ? -28.766 -17.25 -9.578 1 55.84 62 ALA A O 1
ATOM 428 N N . ALA A 1 63 ? -27.25 -16 -8.734 1 61.03 63 ALA A N 1
ATOM 429 C CA . ALA A 1 63 ? -27.375 -16.531 -7.387 1 61.03 63 ALA A CA 1
ATOM 430 C C . ALA A 1 63 ? -27.375 -15.422 -6.348 1 61.03 63 ALA A C 1
ATOM 432 O O . ALA A 1 63 ? -27.203 -14.25 -6.691 1 61.03 63 ALA A O 1
ATOM 433 N N . ASP A 1 64 ? -27.75 -15.852 -5.055 1 68.25 64 ASP A N 1
ATOM 434 C CA . ASP A 1 64 ? -27.859 -14.906 -3.945 1 68.25 64 ASP A CA 1
ATOM 435 C C . ASP A 1 64 ? -26.484 -14.445 -3.475 1 68.25 64 ASP A C 1
ATOM 437 O O . ASP A 1 64 ? -25.516 -15.195 -3.559 1 68.25 64 ASP A O 1
ATOM 441 N N . TRP A 1 65 ? -26.422 -13.148 -3.166 1 78.88 65 TRP A N 1
ATOM 442 C CA . TRP A 1 65 ? -25.25 -12.617 -2.48 1 78.88 65 TRP A CA 1
ATOM 443 C C . TRP A 1 65 ? -24.953 -13.406 -1.211 1 78.88 65 TRP A C 1
ATOM 445 O O . TRP A 1 65 ? -25.875 -13.891 -0.546 1 78.88 65 TRP A O 1
ATOM 455 N N . PRO A 1 66 ? -23.672 -13.547 -0.933 1 83.31 66 PRO A N 1
ATOM 456 C CA . PRO A 1 66 ? -23.375 -14.227 0.333 1 83.31 66 PRO A CA 1
ATOM 457 C C . PRO A 1 66 ? -24 -13.516 1.536 1 83.31 66 PRO A C 1
ATOM 459 O O . PRO A 1 66 ? -24.047 -12.281 1.574 1 83.31 66 PRO A O 1
ATOM 462 N N . ALA A 1 67 ? -24.469 -14.336 2.465 1 84.81 67 ALA A N 1
ATOM 463 C CA . ALA A 1 67 ? -24.969 -13.797 3.732 1 84.81 67 ALA A CA 1
ATOM 464 C C . ALA A 1 67 ? -23.812 -13.477 4.676 1 84.81 67 ALA A C 1
ATOM 466 O O . ALA A 1 67 ? -22.672 -13.875 4.426 1 84.81 67 ALA A O 1
ATOM 467 N N . ALA A 1 68 ? -24.094 -12.773 5.789 1 87.06 68 ALA A N 1
ATOM 468 C CA . ALA A 1 68 ? -23.062 -12.406 6.75 1 87.06 68 ALA A CA 1
ATOM 469 C C . ALA A 1 68 ? -22.438 -13.641 7.398 1 87.06 68 ALA A C 1
ATOM 471 O O . ALA A 1 68 ? -21.266 -13.648 7.738 1 87.06 68 ALA A O 1
ATOM 472 N N . ASP A 1 69 ? -23.344 -14.633 7.555 1 91.19 69 ASP A N 1
ATOM 473 C CA . ASP A 1 69 ? -22.875 -15.914 8.078 1 91.19 69 ASP A CA 1
ATOM 474 C C . ASP A 1 69 ? -22.766 -16.953 6.961 1 91.19 69 ASP A C 1
ATOM 476 O O . ASP A 1 69 ? -23.234 -18.078 7.113 1 91.19 69 ASP A O 1
ATOM 480 N N . TRP A 1 70 ? -22.203 -16.594 5.82 1 89.94 70 TRP A N 1
ATOM 481 C CA . TRP A 1 70 ? -22.125 -17.359 4.582 1 89.94 70 TRP A CA 1
ATOM 482 C C . TRP A 1 70 ? -21.625 -18.766 4.852 1 89.94 70 TRP A C 1
ATOM 484 O O . TRP A 1 70 ? -22 -19.703 4.141 1 89.94 70 TRP A O 1
ATOM 494 N N . TRP A 1 71 ? -20.781 -18.984 5.926 1 92.12 71 TRP A N 1
ATOM 495 C CA . TRP A 1 71 ? -20.156 -20.281 6.184 1 92.12 71 TRP A CA 1
ATOM 496 C C . TRP A 1 71 ? -21.188 -21.281 6.711 1 92.12 71 TRP A C 1
ATOM 498 O O . TRP A 1 71 ? -20.953 -22.5 6.656 1 92.12 71 TRP A O 1
ATOM 508 N N . ARG A 1 72 ? -22.25 -20.797 7.227 1 91.94 72 ARG A N 1
ATOM 509 C CA . ARG A 1 72 ? -23.297 -21.688 7.719 1 91.94 72 ARG A CA 1
ATOM 510 C C . ARG A 1 72 ? -23.906 -22.484 6.574 1 91.94 72 ARG A C 1
ATOM 512 O O . ARG A 1 72 ? -24.375 -23.625 6.773 1 91.94 72 ARG A O 1
ATOM 519 N N . ALA A 1 73 ? -23.875 -21.922 5.41 1 86.56 73 ALA A N 1
ATOM 520 C CA . ALA A 1 73 ? -24.453 -22.594 4.242 1 86.56 73 ALA A CA 1
ATOM 521 C C . ALA A 1 73 ? -23.609 -23.797 3.828 1 86.56 73 ALA A C 1
ATOM 523 O O . ALA A 1 73 ? -24.078 -24.641 3.059 1 86.56 73 ALA A O 1
ATOM 524 N N . LEU A 1 74 ? -22.422 -23.906 4.316 1 90.12 74 LEU A N 1
ATOM 525 C CA . LEU A 1 74 ? -21.531 -25.031 3.988 1 90.12 74 LEU A CA 1
ATOM 526 C C . LEU A 1 74 ? -21.859 -26.25 4.848 1 90.12 74 LEU A C 1
ATOM 528 O O . LEU A 1 74 ? -21.344 -27.344 4.602 1 90.12 74 LEU A O 1
ATOM 532 N N . ASN A 1 75 ? -22.641 -26.125 5.805 1 90.25 75 ASN A N 1
ATOM 533 C CA . ASN A 1 75 ? -23.188 -27.188 6.645 1 90.25 75 ASN A CA 1
ATOM 534 C C . ASN A 1 75 ? -22.062 -28.047 7.238 1 90.25 75 ASN A C 1
ATOM 536 O O . ASN A 1 75 ? -22.125 -29.281 7.168 1 90.25 75 ASN A O 1
ATOM 540 N N . ASP A 1 76 ? -21.078 -27.484 7.711 1 95.25 76 ASP A N 1
ATOM 541 C CA . ASP A 1 76 ? -19.984 -28.141 8.422 1 95.25 76 ASP A CA 1
ATOM 542 C C . ASP A 1 76 ? -19.844 -27.578 9.836 1 95.25 76 ASP A C 1
ATOM 544 O O . ASP A 1 76 ? -19.359 -26.453 10.023 1 95.25 76 ASP A O 1
ATOM 548 N N . ALA A 1 77 ? -20.172 -28.422 10.82 1 96.19 77 ALA A N 1
ATOM 549 C CA . ALA A 1 77 ? -20.234 -27.969 12.211 1 96.19 77 ALA A CA 1
ATOM 550 C C . ALA A 1 77 ? -18.859 -27.594 12.727 1 96.19 77 ALA A C 1
ATOM 552 O O . ALA A 1 77 ? -18.719 -26.625 13.469 1 96.19 77 ALA A O 1
ATOM 553 N N . GLN A 1 78 ? -17.891 -28.328 12.375 1 97.5 78 GLN A N 1
ATOM 554 C CA . GLN A 1 78 ? -16.547 -28.016 12.828 1 97.5 78 GLN A CA 1
ATOM 555 C C . GLN A 1 78 ? -16.078 -26.672 12.258 1 97.5 78 GLN A C 1
ATOM 557 O O . GLN A 1 78 ? -15.539 -25.844 12.992 1 97.5 78 GLN A O 1
ATOM 562 N N . LEU A 1 79 ? -16.312 -26.453 10.969 1 97.31 79 LEU A N 1
ATOM 563 C CA . LEU A 1 79 ? -15.922 -25.188 10.344 1 97.31 79 LEU A CA 1
ATOM 564 C C . LEU A 1 79 ? -16.656 -24.016 10.992 1 97.31 79 LEU A C 1
ATOM 566 O O . LEU A 1 79 ? -16.031 -23 11.305 1 97.31 79 LEU A O 1
ATOM 570 N N . SER A 1 80 ? -17.906 -24.188 11.18 1 97.19 80 SER A N 1
ATOM 571 C CA . SER A 1 80 ? -18.703 -23.125 11.789 1 97.19 80 SER A CA 1
ATOM 572 C C . SER A 1 80 ? -18.172 -22.766 13.18 1 97.19 80 SER A C 1
ATOM 574 O O . SER A 1 80 ? -18.047 -21.594 13.516 1 97.19 80 SER A O 1
ATOM 576 N N . ALA A 1 81 ? -17.844 -23.781 13.906 1 97.56 81 ALA A N 1
ATOM 577 C CA . ALA A 1 81 ? -17.328 -23.562 15.25 1 97.56 81 ALA A CA 1
ATOM 578 C C . ALA A 1 81 ? -15.977 -22.844 15.203 1 97.56 81 ALA A C 1
ATOM 580 O O . ALA A 1 81 ? -15.695 -21.984 16.031 1 97.56 81 ALA A O 1
ATOM 581 N N . LEU A 1 82 ? -15.141 -23.203 14.258 1 98.31 82 LEU A N 1
ATOM 582 C CA . LEU A 1 82 ? -13.828 -22.578 14.117 1 98.31 82 LEU A CA 1
ATOM 583 C C . LEU A 1 82 ? -13.953 -21.109 13.75 1 98.31 82 LEU A C 1
ATOM 585 O O . LEU A 1 82 ? -13.242 -20.266 14.289 1 98.31 82 LEU A O 1
ATOM 589 N N . ILE A 1 83 ? -14.859 -20.797 12.828 1 98.06 83 ILE A N 1
ATOM 590 C CA . ILE A 1 83 ? -15.047 -19.406 12.414 1 98.06 83 ILE A CA 1
ATOM 591 C C . ILE A 1 83 ? -15.594 -18.594 13.586 1 98.06 83 ILE A C 1
ATOM 593 O O . ILE A 1 83 ? -15.133 -17.484 13.852 1 98.06 83 ILE A O 1
ATOM 597 N N . ASP A 1 84 ? -16.531 -19.172 14.352 1 97.94 84 ASP A N 1
ATOM 598 C CA . ASP A 1 84 ? -17.062 -18.5 15.531 1 97.94 84 ASP A CA 1
ATOM 599 C C . ASP A 1 84 ? -15.953 -18.219 16.547 1 97.94 84 ASP A C 1
ATOM 601 O O . ASP A 1 84 ? -15.883 -17.109 17.094 1 97.94 84 ASP A O 1
ATOM 605 N N . GLU A 1 85 ? -15.148 -19.172 16.75 1 97.94 85 GLU A N 1
ATOM 606 C CA . GLU A 1 85 ? -14.039 -19.031 17.688 1 97.94 85 GLU A CA 1
ATOM 607 C C . GLU A 1 85 ? -13.055 -17.969 17.219 1 97.94 85 GLU A C 1
ATOM 609 O O . GLU A 1 85 ? -12.617 -17.125 18.031 1 97.94 85 GLU A O 1
ATOM 614 N N . ALA A 1 86 ? -12.68 -17.953 15.953 1 98.31 86 ALA A N 1
ATOM 615 C CA . ALA A 1 86 ? -11.766 -16.953 15.406 1 98.31 86 ALA A CA 1
ATOM 616 C C . ALA A 1 86 ? -12.344 -15.555 15.547 1 98.31 86 ALA A C 1
ATOM 618 O O . ALA A 1 86 ? -11.633 -14.617 15.93 1 98.31 86 ALA A O 1
ATOM 619 N N . LEU A 1 87 ? -13.617 -15.414 15.234 1 97.44 87 LEU A N 1
ATOM 620 C CA . LEU A 1 87 ? -14.266 -14.109 15.25 1 97.44 87 LEU A CA 1
ATOM 621 C C . LEU A 1 87 ? -14.383 -13.578 16.672 1 97.44 87 LEU A C 1
ATOM 623 O O . LEU A 1 87 ? -14.523 -12.367 16.875 1 97.44 87 LEU A O 1
ATOM 627 N N . ALA A 1 88 ? -14.297 -14.461 17.641 1 95.38 88 ALA A N 1
ATOM 628 C CA . ALA A 1 88 ? -14.43 -14.07 19.031 1 95.38 88 ALA A CA 1
ATOM 629 C C . ALA A 1 88 ? -13.078 -13.648 19.609 1 95.38 88 ALA A C 1
ATOM 631 O O . ALA A 1 88 ? -13.023 -12.836 20.547 1 95.38 88 ALA A O 1
ATOM 632 N N . GLY A 1 89 ? -11.953 -14.219 19.047 1 88.69 89 GLY A N 1
ATOM 633 C CA . GLY A 1 89 ? -10.719 -14.07 19.797 1 88.69 89 GLY A CA 1
ATOM 634 C C . GLY A 1 89 ? -9.539 -13.672 18.938 1 88.69 89 GLY A C 1
ATOM 635 O O . GLY A 1 89 ? -8.414 -13.547 19.422 1 88.69 89 GLY A O 1
ATOM 636 N N . ASN A 1 90 ? -9.531 -13.367 17.719 1 94.62 90 ASN A N 1
ATOM 637 C CA . ASN A 1 90 ? -8.375 -13.102 16.859 1 94.62 90 ASN A CA 1
ATOM 638 C C . ASN A 1 90 ? -7.844 -11.688 17.062 1 94.62 90 ASN A C 1
ATOM 640 O O . ASN A 1 90 ? -8.602 -10.719 17 1 94.62 90 ASN A O 1
ATOM 644 N N . PRO A 1 91 ? -6.453 -11.594 17.297 1 97.19 91 PRO A N 1
ATOM 645 C CA . PRO A 1 91 ? -5.855 -10.289 17.594 1 97.19 91 PRO A CA 1
ATOM 646 C C . PRO A 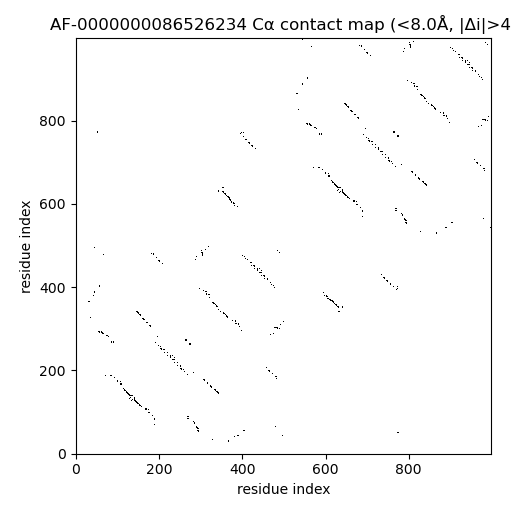1 91 ? -5.957 -9.32 16.406 1 97.19 91 PRO A C 1
ATOM 648 O O . PRO A 1 91 ? -5.949 -8.102 16.609 1 97.19 91 PRO A O 1
ATOM 651 N N . ASP A 1 92 ? -6.016 -9.805 15.227 1 97.06 92 ASP A N 1
ATOM 652 C CA . ASP A 1 92 ? -6.188 -8.914 14.086 1 97.06 92 ASP A CA 1
ATOM 653 C C . ASP A 1 92 ? -7.52 -8.172 14.164 1 97.06 92 ASP A C 1
ATOM 655 O O . ASP A 1 92 ? -7.613 -7.008 13.766 1 97.06 92 ASP A O 1
ATOM 659 N N . LEU A 1 93 ? -8.586 -8.805 14.586 1 97.56 93 LEU A N 1
ATOM 660 C CA . LEU A 1 93 ? -9.875 -8.148 14.758 1 97.56 93 LEU A CA 1
ATOM 661 C C . LEU A 1 93 ? -9.82 -7.109 15.875 1 97.56 93 LEU A C 1
ATOM 663 O O . LEU A 1 93 ? -10.414 -6.039 15.766 1 97.56 93 LEU A O 1
ATOM 667 N N . ALA A 1 94 ? -9.07 -7.469 16.938 1 97.38 94 ALA A N 1
ATOM 668 C CA . ALA A 1 94 ? -8.891 -6.504 18.016 1 97.38 94 ALA A CA 1
ATOM 669 C C . ALA A 1 94 ? -8.195 -5.242 17.516 1 97.38 94 ALA A C 1
ATOM 671 O O . ALA A 1 94 ? -8.555 -4.129 17.906 1 97.38 94 ALA A O 1
ATOM 672 N N . THR A 1 95 ? -7.238 -5.473 16.688 1 98.25 95 THR A N 1
ATOM 673 C CA . THR A 1 95 ? -6.523 -4.344 16.094 1 98.25 95 THR A CA 1
ATOM 674 C C . THR A 1 95 ? -7.473 -3.473 15.281 1 98.25 95 THR A C 1
ATOM 676 O O . THR A 1 95 ? -7.461 -2.248 15.406 1 98.25 95 THR A O 1
ATOM 679 N N . ALA A 1 96 ? -8.336 -4.082 14.461 1 97.44 96 ALA A N 1
ATOM 680 C CA . ALA A 1 96 ? -9.289 -3.352 13.633 1 97.44 96 ALA A CA 1
ATOM 681 C C . ALA A 1 96 ? -10.289 -2.588 14.492 1 97.44 96 ALA A C 1
ATOM 683 O O . ALA A 1 96 ? -10.617 -1.435 14.195 1 97.44 96 ALA A O 1
ATOM 684 N N . ASP A 1 97 ? -10.711 -3.186 15.531 1 97.62 97 ASP A N 1
ATOM 685 C CA . ASP A 1 97 ? -11.656 -2.547 16.438 1 97.62 97 ASP A CA 1
ATOM 686 C C . ASP A 1 97 ? -11.016 -1.354 17.141 1 97.62 97 ASP A C 1
ATOM 688 O O . ASP A 1 97 ? -11.656 -0.313 17.328 1 97.62 97 ASP A O 1
ATOM 692 N N . ALA A 1 98 ? -9.773 -1.54 17.578 1 98.5 98 ALA A N 1
ATOM 693 C CA . ALA A 1 98 ? -9.062 -0.449 18.234 1 98.5 98 ALA A CA 1
ATOM 694 C C . ALA A 1 98 ? -8.875 0.736 17.297 1 98.5 98 ALA A C 1
ATOM 696 O O . ALA A 1 98 ? -9.031 1.891 17.703 1 98.5 98 ALA A O 1
ATOM 697 N N . ARG A 1 99 ? -8.617 0.423 16.094 1 98.44 99 ARG A N 1
ATOM 698 C CA . ARG A 1 99 ? -8.477 1.484 15.102 1 98.44 99 ARG A CA 1
ATOM 699 C C . ARG A 1 99 ? -9.797 2.217 14.898 1 98.44 99 ARG A C 1
ATOM 701 O O . ARG A 1 99 ? -9.82 3.439 14.734 1 98.44 99 ARG A O 1
ATOM 708 N N . ALA A 1 100 ? -10.898 1.545 14.844 1 98.06 100 ALA A N 1
ATOM 709 C CA . ALA A 1 100 ? -12.219 2.164 14.719 1 98.06 100 ALA A CA 1
ATOM 710 C C . ALA A 1 100 ? -12.516 3.07 15.906 1 98.06 100 ALA A C 1
ATOM 712 O O . ALA A 1 100 ? -13.023 4.18 15.742 1 98.06 100 ALA A O 1
ATOM 713 N N . ARG A 1 101 ? -12.102 2.654 17.094 1 98.5 101 ARG A N 1
ATOM 714 C CA . ARG A 1 101 ? -12.297 3.471 18.297 1 98.5 101 ARG A CA 1
ATOM 715 C C . ARG A 1 101 ? -11.43 4.723 18.25 1 98.5 101 ARG A C 1
ATOM 717 O O . ARG A 1 101 ? -11.859 5.797 18.672 1 98.5 101 ARG A O 1
ATOM 724 N N . GLU A 1 102 ? -10.25 4.48 17.781 1 98.62 102 GLU A N 1
ATOM 725 C CA . GLU A 1 102 ? -9.359 5.629 17.609 1 98.62 102 GLU A CA 1
ATOM 726 C C . GLU A 1 102 ? -9.977 6.68 16.703 1 98.62 102 GLU A C 1
ATOM 728 O O . GLU A 1 102 ? -9.953 7.875 17 1 98.62 102 GLU A O 1
ATOM 733 N N . ALA A 1 103 ? -10.539 6.266 15.594 1 98.44 103 ALA A N 1
ATOM 734 C CA . ALA A 1 103 ? -11.172 7.184 14.648 1 98.44 103 ALA A CA 1
ATOM 735 C C . ALA A 1 103 ? -12.391 7.855 15.281 1 98.44 103 ALA A C 1
ATOM 737 O O . ALA A 1 103 ? -12.648 9.039 15.039 1 98.44 103 ALA A O 1
ATOM 738 N N . GLN A 1 104 ? -13.102 7.125 16.094 1 98.19 104 GLN A N 1
ATOM 739 C CA . GLN A 1 104 ? -14.25 7.688 16.797 1 98.19 104 GLN A CA 1
ATOM 740 C C . GLN A 1 104 ? -13.812 8.75 17.797 1 98.19 104 GLN A C 1
ATOM 742 O O . GLN A 1 104 ? -14.508 9.75 18 1 98.19 104 GLN A O 1
ATOM 747 N N . ALA A 1 105 ? -12.656 8.516 18.422 1 98.75 105 ALA A N 1
ATOM 748 C CA . ALA A 1 105 ? -12.125 9.5 19.359 1 98.75 105 ALA A CA 1
ATOM 749 C C . ALA A 1 105 ? -11.797 10.812 18.656 1 98.75 105 ALA A C 1
ATOM 751 O O . ALA A 1 105 ? -12.016 11.898 19.203 1 98.75 105 ALA A O 1
ATOM 752 N N . LEU A 1 106 ? -11.383 10.742 17.438 1 98.62 106 LEU A N 1
ATOM 753 C CA . LEU A 1 106 ? -11.062 11.938 16.656 1 98.62 106 LEU A CA 1
ATOM 754 C C . LEU A 1 106 ? -12.328 12.711 16.312 1 98.62 106 LEU A C 1
ATOM 756 O O . LEU A 1 106 ? -12.297 13.938 16.188 1 98.62 106 LEU A O 1
ATOM 760 N N . VAL A 1 107 ? -13.453 12.031 16.156 1 98.56 107 VAL A N 1
ATOM 761 C CA . VAL A 1 107 ? -14.734 12.688 15.945 1 98.56 107 VAL A CA 1
ATOM 762 C C . VAL A 1 107 ? -15.102 13.523 17.172 1 98.56 107 VAL A C 1
ATOM 764 O O . VAL A 1 107 ? -15.547 14.664 17.047 1 98.56 107 VAL A O 1
ATOM 767 N N . ILE A 1 108 ? -14.82 12.953 18.359 1 98.56 108 ILE A N 1
ATOM 768 C CA . ILE A 1 108 ? -15.109 13.648 19.609 1 98.56 108 ILE A CA 1
ATOM 769 C C . ILE A 1 108 ? -14.242 14.906 19.703 1 98.56 108 ILE A C 1
ATOM 771 O O . ILE A 1 108 ? -14.727 15.977 20.062 1 98.56 108 ILE A O 1
ATOM 775 N N . GLU A 1 109 ? -13.008 14.773 19.328 1 98.38 109 GLU A N 1
ATOM 776 C CA . GLU A 1 109 ? -12.102 15.914 19.344 1 98.38 109 GLU A CA 1
ATOM 777 C C . GLU A 1 109 ? -12.555 17 18.375 1 98.38 109 GLU A C 1
ATOM 779 O O . GLU A 1 109 ? -12.539 18.188 18.719 1 98.38 109 GLU A O 1
ATOM 784 N N . ALA A 1 110 ? -12.969 16.609 17.219 1 98.06 110 ALA A N 1
ATOM 785 C CA . ALA A 1 110 ? -13.422 17.578 16.219 1 98.06 110 ALA A CA 1
ATOM 786 C C . ALA A 1 110 ? -14.719 18.266 16.656 1 98.06 110 ALA A C 1
ATOM 788 O O . ALA A 1 110 ? -14.922 19.453 16.406 1 98.06 110 ALA A O 1
ATOM 789 N N . GLN A 1 111 ? -15.578 17.531 17.312 1 97.81 111 GLN A N 1
ATOM 790 C CA . GLN A 1 111 ? -16.812 18.094 17.844 1 97.81 111 GLN A CA 1
ATOM 791 C C . GLN A 1 111 ? -16.516 19.109 18.953 1 97.81 111 GLN A C 1
ATOM 793 O O . GLN A 1 111 ? -17.141 20.156 19.031 1 97.81 111 GLN A O 1
ATOM 798 N N . ALA A 1 112 ? -15.492 18.766 19.766 1 97.88 112 ALA A N 1
ATOM 799 C CA . ALA A 1 112 ? -15.109 19.656 20.859 1 97.88 112 ALA A CA 1
ATOM 800 C C . ALA A 1 112 ? -14.609 20.984 20.328 1 97.88 112 ALA A C 1
ATOM 802 O O . ALA A 1 112 ? -14.812 22.031 20.969 1 97.88 112 ALA A O 1
ATOM 803 N N . ALA A 1 113 ? -14.031 20.984 19.172 1 96.25 113 ALA A N 1
ATOM 804 C CA . ALA A 1 113 ? -13.484 22.188 18.562 1 96.25 113 ALA A CA 1
ATOM 805 C C . ALA A 1 113 ? -14.602 23.141 18.141 1 96.25 113 ALA A C 1
ATOM 807 O O . ALA A 1 113 ? -14.359 24.312 17.875 1 96.25 113 ALA A O 1
ATOM 808 N N . ARG A 1 114 ? -15.875 22.688 18.109 1 96.75 114 ARG A N 1
ATOM 809 C CA . ARG A 1 114 ? -17.016 23.484 17.672 1 96.75 114 ARG A CA 1
ATOM 810 C C . ARG A 1 114 ? -17.719 24.125 18.875 1 96.75 114 ARG A C 1
ATOM 812 O O . ARG A 1 114 ? -18.578 25 18.703 1 96.75 114 ARG A O 1
ATOM 819 N N . LEU A 1 115 ? -17.297 23.781 20.125 1 97.38 115 LEU A N 1
ATOM 820 C CA . LEU A 1 115 ? -17.984 24.219 21.328 1 97.38 115 LEU A CA 1
ATOM 821 C C . LEU A 1 115 ? -17.125 25.203 22.109 1 97.38 115 LEU A C 1
ATOM 823 O O . LEU A 1 115 ? -15.914 25.266 21.922 1 97.38 115 LEU A O 1
ATOM 827 N N . PRO A 1 116 ? -17.703 26.062 23 1 97.44 116 PRO A N 1
ATOM 828 C CA . PRO A 1 116 ? -16.922 26.984 23.828 1 97.44 116 PRO A CA 1
ATOM 829 C C . PRO A 1 116 ? -16.016 26.25 24.828 1 97.44 116 PRO A C 1
ATOM 831 O O . PRO A 1 116 ? -16.297 25.109 25.203 1 97.44 116 PRO A O 1
ATOM 834 N N . HIS A 1 117 ? -14.969 26.891 25.203 1 97.81 117 HIS A N 1
ATOM 835 C CA . HIS A 1 117 ? -14.062 26.406 26.25 1 97.81 117 HIS A CA 1
ATOM 836 C C . HIS A 1 117 ? -14.117 27.312 27.469 1 97.81 117 HIS A C 1
ATOM 838 O O . HIS A 1 117 ? -14.109 28.531 27.344 1 97.81 117 HIS A O 1
ATOM 844 N N . LEU A 1 118 ? -14.32 26.688 28.641 1 98.06 118 LEU A N 1
ATOM 845 C CA . LEU A 1 118 ? -14.273 27.375 29.922 1 98.06 118 LEU A CA 1
ATOM 846 C C . LEU A 1 118 ? -13.023 27 30.688 1 98.06 118 LEU A C 1
ATOM 848 O O . LEU A 1 118 ? -12.695 25.828 30.828 1 98.06 118 LEU A O 1
ATOM 852 N N . VAL A 1 119 ? -12.258 28 31.172 1 98.19 119 VAL A N 1
ATOM 853 C CA . VAL A 1 119 ? -11.023 27.75 31.906 1 98.19 119 VAL A CA 1
ATOM 854 C C . VAL A 1 119 ? -11.008 28.562 33.188 1 98.19 119 VAL A C 1
ATOM 856 O O . VAL A 1 119 ? -11.281 29.766 33.156 1 98.19 119 VAL A O 1
ATOM 859 N N . GLY A 1 120 ? -10.727 27.922 34.344 1 98 120 GLY A N 1
ATOM 860 C CA . GLY A 1 120 ? -10.414 28.625 35.562 1 98 120 GLY A CA 1
ATOM 861 C C . GLY A 1 120 ? -8.945 28.969 35.719 1 98 120 GLY A C 1
ATOM 862 O O . GLY A 1 120 ? -8.078 28.141 35.438 1 98 120 GLY A O 1
ATOM 863 N N . ARG A 1 121 ? -8.758 30.297 36 1 97.94 121 ARG A N 1
ATOM 864 C CA . ARG A 1 121 ? -7.383 30.766 36.156 1 97.94 121 ARG A CA 1
ATOM 865 C C . ARG A 1 121 ? -7.195 31.484 37.5 1 97.94 121 ARG A C 1
ATOM 867 O O . ARG A 1 121 ? -8.102 32.188 37.969 1 97.94 121 ARG A O 1
ATOM 874 N N . ALA A 1 122 ? -6.117 31.234 38.219 1 97.56 122 ALA A N 1
ATOM 875 C CA . ALA A 1 122 ? -5.629 31.984 39.344 1 97.56 122 ALA A CA 1
ATOM 876 C C . ALA A 1 122 ? -4.176 32.406 39.156 1 97.56 122 ALA A C 1
ATOM 878 O O . ALA A 1 122 ? -3.348 31.609 38.719 1 97.56 122 ALA A O 1
ATOM 879 N N . SER A 1 123 ? -4.027 33.75 39.469 1 96.94 123 SER A N 1
ATOM 880 C CA . SER A 1 123 ? -2.66 34.188 39.25 1 96.94 123 SER A CA 1
ATOM 881 C C . SER A 1 123 ? -2.299 35.281 40.281 1 96.94 123 SER A C 1
ATOM 883 O O . SER A 1 123 ? -3.182 35.906 40.844 1 96.94 123 SER A O 1
ATOM 885 N N . ALA A 1 124 ? -1.021 35.438 40.562 1 95.94 124 ALA A N 1
ATOM 886 C CA . ALA A 1 124 ? -0.417 36.531 41.312 1 95.94 124 ALA A CA 1
ATOM 887 C C . ALA A 1 124 ? 0.79 37.125 40.594 1 95.94 124 ALA A C 1
ATOM 889 O O . ALA A 1 124 ? 1.562 36.375 39.969 1 95.94 124 ALA A O 1
ATOM 890 N N . LYS A 1 125 ? 0.778 38.406 40.594 1 95.5 125 LYS A N 1
ATOM 891 C CA . LYS A 1 125 ? 1.884 39.094 39.938 1 95.5 125 LYS A CA 1
ATOM 892 C C . LYS A 1 125 ? 2.525 40.125 40.844 1 95.5 125 LYS A C 1
ATOM 894 O O . LYS A 1 125 ? 1.828 40.938 41.469 1 95.5 125 LYS A O 1
ATOM 899 N N . ALA A 1 126 ? 3.838 40.094 41.031 1 94.62 126 ALA A N 1
ATOM 900 C CA . ALA A 1 126 ? 4.664 41.094 41.688 1 94.62 126 ALA A CA 1
ATOM 901 C C . ALA A 1 126 ? 5.512 41.844 40.656 1 94.62 126 ALA A C 1
ATOM 903 O O . ALA A 1 126 ? 6.172 41.219 39.812 1 94.62 126 ALA A O 1
ATOM 904 N N . GLU A 1 127 ? 5.293 43.219 40.75 1 93.06 127 GLU A N 1
ATOM 905 C CA . GLU A 1 127 ? 6.012 43.938 39.688 1 93.06 127 GLU A CA 1
ATOM 906 C C . GLU A 1 127 ? 6.469 45.312 40.188 1 93.06 127 GLU A C 1
ATOM 908 O O . GLU A 1 127 ? 5.945 45.812 41.188 1 93.06 127 GLU A O 1
ATOM 913 N N . ARG A 1 128 ? 7.512 45.844 39.625 1 93.81 128 ARG A N 1
ATOM 914 C CA . ARG A 1 128 ? 7.922 47.25 39.719 1 93.81 128 ARG A CA 1
ATOM 915 C C . ARG A 1 128 ? 7.918 47.906 38.312 1 93.81 128 ARG A C 1
ATOM 917 O O . ARG A 1 128 ? 8.688 47.5 37.438 1 93.81 128 ARG A O 1
ATOM 924 N N . LEU A 1 129 ? 7.039 48.875 38.188 1 89.94 129 LEU A N 1
ATOM 925 C CA . LEU A 1 129 ? 6.965 49.562 36.906 1 89.94 129 LEU A CA 1
ATOM 926 C C . LEU A 1 129 ? 8.07 50.594 36.781 1 89.94 129 LEU A C 1
ATOM 928 O O . LEU A 1 129 ? 8.414 51.25 37.781 1 89.94 129 LEU A O 1
ATOM 932 N N . SER A 1 130 ? 8.578 50.625 35.656 1 92.5 130 SER A N 1
ATOM 933 C CA . SER A 1 130 ? 9.617 51.625 35.406 1 92.5 130 SER A CA 1
ATOM 934 C C . SER A 1 130 ? 9.125 53.031 35.719 1 92.5 130 SER A C 1
ATOM 936 O O . SER A 1 130 ? 8.062 53.438 35.25 1 92.5 130 SER A O 1
ATOM 938 N N . GLY A 1 131 ? 9.852 53.75 36.469 1 91 131 GLY A N 1
ATOM 939 C CA . GLY A 1 131 ? 9.5 55.125 36.844 1 91 131 GLY A CA 1
ATOM 940 C C . GLY A 1 131 ? 9.656 56.094 35.688 1 91 131 GLY A C 1
ATOM 941 O O . GLY A 1 131 ? 9.141 57.219 35.75 1 91 131 GLY A O 1
ATOM 942 N N . THR A 1 132 ? 10.391 55.594 34.625 1 93.19 132 THR A N 1
ATOM 943 C CA . THR A 1 132 ? 10.594 56.469 33.469 1 93.19 132 THR A CA 1
ATOM 944 C C . THR A 1 132 ? 9.578 56.156 32.375 1 93.19 132 THR A C 1
ATOM 946 O O . THR A 1 132 ? 9.367 56.969 31.469 1 93.19 132 THR A O 1
ATOM 949 N N . GLN A 1 133 ? 8.922 55.031 32.5 1 89.44 133 GLN A N 1
ATOM 950 C CA . GLN A 1 133 ? 7.902 54.656 31.516 1 89.44 133 GLN A CA 1
ATOM 951 C C . GLN A 1 133 ? 6.512 55.062 31.984 1 89.44 133 GLN A C 1
ATOM 953 O O . GLN A 1 133 ? 5.66 55.438 31.172 1 89.44 133 GLN A O 1
ATOM 958 N N . PHE A 1 134 ? 6.328 54.938 33.25 1 87.56 134 PHE A N 1
ATOM 959 C CA . PHE A 1 134 ? 5.031 55.25 33.844 1 87.56 134 PHE A CA 1
ATOM 960 C C . PHE A 1 134 ? 5.152 56.344 34.875 1 87.56 134 PHE A C 1
ATOM 962 O O . PHE A 1 134 ? 6.145 56.406 35.625 1 87.56 134 PHE A O 1
ATOM 969 N N . SER A 1 135 ? 4.121 57.156 35 1 87.69 135 SER A N 1
ATOM 970 C CA . SER A 1 135 ? 4.098 58.219 36 1 87.69 135 SER A CA 1
ATOM 971 C C . SER A 1 135 ? 3.891 57.594 37.406 1 87.69 135 SER A C 1
ATOM 973 O O . SER A 1 135 ? 3.496 56.438 37.531 1 87.69 135 SER A O 1
ATOM 975 N N . SER A 1 136 ? 4.199 58.375 38.375 1 85.44 136 SER A N 1
ATOM 976 C CA . SER A 1 136 ? 3.975 57.938 39.75 1 85.44 136 SER A CA 1
ATOM 977 C C . SER A 1 136 ? 2.502 57.625 40 1 85.44 136 SER A C 1
ATOM 979 O O . SER A 1 136 ? 2.174 56.719 40.75 1 85.44 136 SER A O 1
ATOM 981 N N . GLY A 1 137 ? 1.643 58.375 39.375 1 79.94 137 GLY A N 1
ATOM 982 C CA . GLY A 1 137 ? 0.213 58.156 39.5 1 79.94 137 GLY A CA 1
ATOM 983 C C . GLY A 1 137 ? -0.222 56.812 38.875 1 79.94 137 GLY A C 1
ATOM 984 O O . GLY A 1 137 ? -1.217 56.25 39.312 1 79.94 137 GLY A O 1
ATOM 985 N N . GLU A 1 138 ? 0.598 56.406 38 1 79.69 138 GLU A N 1
ATOM 986 C CA . GLU A 1 138 ? 0.331 55.125 37.344 1 79.69 138 GLU A CA 1
ATOM 987 C C . GLU A 1 138 ? 1.072 53.969 38.031 1 79.69 138 GLU A C 1
ATOM 989 O O . GLU A 1 138 ? 1.051 52.844 37.562 1 79.69 138 GLU A O 1
ATOM 994 N N . GLY A 1 139 ? 1.849 54.312 39.156 1 82.19 139 GLY A N 1
ATOM 995 C CA . GLY A 1 139 ? 2.6 53.344 39.906 1 82.19 139 GLY A CA 1
ATOM 996 C C . GLY A 1 139 ? 4.047 53.219 39.469 1 82.19 139 GLY A C 1
ATOM 997 O O . GLY A 1 139 ? 4.75 52.281 39.844 1 82.19 139 GLY A O 1
ATOM 998 N N . GLY A 1 140 ? 4.41 54.125 38.625 1 88.56 140 GLY A N 1
ATOM 999 C CA . GLY A 1 140 ? 5.789 54.094 38.156 1 88.56 140 GLY A CA 1
ATOM 1000 C C . GLY A 1 140 ? 6.797 54.25 39.281 1 88.56 140 GLY A C 1
ATOM 1001 O O . GLY A 1 140 ? 6.648 55.125 40.156 1 88.56 140 GLY A O 1
ATOM 1002 N N . GLY A 1 141 ? 7.828 53.312 39.281 1 91.5 141 GLY A N 1
ATOM 1003 C CA . GLY A 1 141 ? 8.891 53.375 40.281 1 91.5 141 GLY A CA 1
ATOM 1004 C C . GLY A 1 141 ? 8.539 52.688 41.594 1 91.5 141 GLY A C 1
ATOM 1005 O O . GLY A 1 141 ? 9.344 52.688 42.531 1 91.5 141 GLY A O 1
ATOM 1006 N N . PHE A 1 142 ? 7.324 52.188 41.594 1 91.38 142 PHE A N 1
ATOM 1007 C CA . PHE A 1 142 ? 6.898 51.594 42.875 1 91.38 142 PHE A CA 1
ATOM 1008 C C . PHE A 1 142 ? 6.609 50.094 42.688 1 91.38 142 PHE A C 1
ATOM 1010 O O . PHE A 1 142 ? 6.176 49.688 41.625 1 91.38 142 PHE A O 1
ATOM 1017 N N . PHE A 1 143 ? 6.898 49.375 43.812 1 91.31 143 PHE A N 1
ATOM 1018 C CA . PHE A 1 143 ? 6.566 47.938 43.844 1 91.31 143 PHE A CA 1
ATOM 1019 C C . PHE A 1 143 ? 5.086 47.75 44.125 1 91.31 143 PHE A C 1
ATOM 1021 O O . PHE A 1 143 ? 4.496 48.469 44.906 1 91.31 143 PHE A O 1
ATOM 1028 N N . SER A 1 144 ? 4.496 46.844 43.312 1 91 144 SER A N 1
ATOM 1029 C CA . SER A 1 144 ? 3.098 46.5 43.562 1 91 144 SER A CA 1
ATOM 1030 C C . SER A 1 144 ? 2.85 45.031 43.312 1 91 144 SER A C 1
ATOM 1032 O O . SER A 1 144 ? 3.688 44.344 42.719 1 91 144 SER A O 1
ATOM 1034 N N . HIS A 1 145 ? 1.832 44.469 43.969 1 93.69 145 HIS A N 1
ATOM 1035 C CA . HIS A 1 145 ? 1.396 43.125 43.719 1 93.69 145 HIS A CA 1
ATOM 1036 C C . HIS A 1 145 ? -0.087 43.062 43.344 1 93.69 145 HIS A C 1
ATOM 1038 O O . HIS A 1 145 ? -0.878 43.844 43.875 1 93.69 145 HIS A O 1
ATOM 1044 N N . THR A 1 146 ? -0.385 42.25 42.438 1 94.5 146 THR A N 1
ATOM 1045 C CA . THR A 1 146 ? -1.763 42.031 42 1 94.5 146 THR A CA 1
ATOM 1046 C C . THR A 1 146 ? -2.137 40.562 42.156 1 94.5 146 THR A C 1
ATOM 1048 O O . THR A 1 146 ? -1.296 39.688 41.938 1 94.5 146 THR A O 1
ATOM 1051 N N . ARG A 1 147 ? -3.367 40.25 42.562 1 96.69 147 ARG A N 1
ATOM 1052 C CA . ARG A 1 147 ? -3.955 38.906 42.625 1 96.69 147 ARG A CA 1
ATOM 1053 C C . ARG A 1 147 ? -5.277 38.875 41.875 1 96.69 147 ARG A C 1
ATOM 1055 O O . ARG A 1 147 ? -6.066 39.812 41.938 1 96.69 147 ARG A O 1
ATOM 1062 N N . GLU A 1 148 ? -5.398 37.75 41.219 1 97.19 148 GLU A N 1
ATOM 1063 C CA . GLU A 1 148 ? -6.641 37.625 40.438 1 97.19 148 GLU A CA 1
ATOM 1064 C C . GLU A 1 148 ? -7.113 36.188 40.406 1 97.19 148 GLU A C 1
ATOM 1066 O O . GLU A 1 148 ? -6.297 35.25 40.406 1 97.19 148 GLU A O 1
ATOM 1071 N N . ILE A 1 149 ? -8.398 35.875 40.438 1 97.56 149 ILE A N 1
ATOM 1072 C CA . ILE A 1 149 ? -9.07 34.625 40.156 1 97.56 149 ILE A CA 1
ATOM 1073 C C . ILE A 1 149 ? -10.227 34.875 39.188 1 97.56 149 ILE A C 1
ATOM 1075 O O . ILE A 1 149 ? -11.008 35.812 39.375 1 97.56 149 ILE A O 1
ATOM 1079 N N . ASN A 1 150 ? -10.25 34.125 38.156 1 97.56 150 ASN A N 1
ATOM 1080 C CA . ASN A 1 150 ? -11.312 34.375 37.188 1 97.56 150 ASN A CA 1
ATOM 1081 C C . ASN A 1 150 ? -11.719 33.094 36.469 1 97.56 150 ASN A C 1
ATOM 1083 O O . ASN A 1 150 ? -11.008 32.094 36.5 1 97.56 150 ASN A O 1
ATOM 1087 N N . LEU A 1 151 ? -12.906 33.031 35.875 1 97.94 151 LEU A N 1
ATOM 1088 C CA . LEU A 1 151 ? -13.438 32.094 34.906 1 97.94 151 LEU A CA 1
ATOM 1089 C C . LEU A 1 151 ? -13.5 32.688 33.531 1 97.94 151 LEU A C 1
ATOM 1091 O O . LEU A 1 151 ? -14.164 33.719 33.344 1 97.94 151 LEU A O 1
ATOM 1095 N N . GLY A 1 152 ? -12.727 32.094 32.625 1 97.94 152 GLY A N 1
ATOM 1096 C CA . GLY A 1 152 ? -12.68 32.594 31.266 1 97.94 152 GLY A CA 1
ATOM 1097 C C . GLY A 1 152 ? -13.414 31.719 30.266 1 97.94 152 GLY A C 1
ATOM 1098 O O . GLY A 1 152 ? -13.367 30.5 30.359 1 97.94 152 GLY A O 1
ATOM 1099 N N . LEU A 1 153 ? -14.211 32.312 29.344 1 97.94 153 LEU A N 1
ATOM 1100 C CA . LEU A 1 153 ? -14.898 31.672 28.234 1 97.94 153 LEU A CA 1
ATOM 1101 C C . LEU A 1 153 ? -14.258 32.062 26.906 1 97.94 153 LEU A C 1
ATOM 1103 O O . LEU A 1 153 ? -13.938 33.25 26.688 1 97.94 153 LEU A O 1
ATOM 1107 N N . SER A 1 154 ? -13.906 31.141 26.125 1 97.81 154 SER A N 1
ATOM 1108 C CA . SER A 1 154 ? -13.5 31.359 24.734 1 97.81 154 SER A CA 1
ATOM 1109 C C . SER A 1 154 ? -14.336 30.531 23.781 1 97.81 154 SER A C 1
ATOM 1111 O O . SER A 1 154 ? -14.555 29.328 24 1 97.81 154 SER A O 1
ATOM 1113 N N . TRP A 1 155 ? -14.867 31.094 22.672 1 97.25 155 TRP A N 1
ATOM 1114 C CA . TRP A 1 155 ? -15.719 30.422 21.703 1 97.25 155 TRP A CA 1
ATOM 1115 C C . TRP A 1 155 ? -15.477 30.969 20.297 1 97.25 155 TRP A C 1
ATOM 1117 O O . TRP A 1 155 ? -15.648 32.156 20.047 1 97.25 155 TRP A O 1
ATOM 1127 N N . ASP A 1 156 ? -15 30.078 19.422 1 96.06 156 ASP A N 1
ATOM 1128 C CA . ASP A 1 156 ? -14.93 30.406 18 1 96.06 156 ASP A CA 1
ATOM 1129 C C . ASP A 1 156 ? -16.219 30 17.281 1 96.06 156 ASP A C 1
ATOM 1131 O O . ASP A 1 156 ? -16.531 28.812 17.172 1 96.06 156 ASP A O 1
ATOM 1135 N N . LEU A 1 157 ? -16.938 31.047 16.812 1 96.62 157 LEU A N 1
ATOM 1136 C CA . LEU A 1 157 ? -18.219 30.781 16.172 1 96.62 157 LEU A CA 1
ATOM 1137 C C . LEU A 1 157 ? -18.016 30.219 14.766 1 96.62 157 LEU A C 1
ATOM 1139 O O . LEU A 1 157 ? -17.203 30.734 13.992 1 96.62 157 LEU A O 1
ATOM 1143 N N . ASP A 1 158 ? -18.719 29.188 14.445 1 96.44 158 ASP A N 1
ATOM 1144 C CA . ASP A 1 158 ? -18.609 28.531 13.148 1 96.44 158 ASP A CA 1
ATOM 1145 C C . ASP A 1 158 ? -19.609 29.094 12.148 1 96.44 158 ASP A C 1
ATOM 1147 O O . ASP A 1 158 ? -20.453 28.359 11.617 1 96.44 158 ASP A O 1
ATOM 1151 N N . LEU A 1 159 ? -19.438 30.25 11.727 1 96 159 LEU A N 1
ATOM 1152 C CA . LEU A 1 159 ? -20.406 30.984 10.914 1 96 159 LEU A CA 1
ATOM 1153 C C . LEU A 1 159 ? -20.438 30.422 9.492 1 96 159 LEU A C 1
ATOM 1155 O O . LEU A 1 159 ? -21.484 30.469 8.836 1 96 159 LEU A O 1
ATOM 1159 N N . TRP A 1 160 ? -19.359 29.922 9.039 1 96.25 160 TRP A N 1
ATOM 1160 C CA . TRP A 1 160 ? -19.25 29.531 7.641 1 96.25 160 TRP A CA 1
ATOM 1161 C C . TRP A 1 160 ? -19.281 28.016 7.496 1 96.25 160 TRP A C 1
ATOM 1163 O O . TRP A 1 160 ? -19.203 27.484 6.379 1 96.25 160 TRP A O 1
ATOM 1173 N N . GLY A 1 161 ? -19.234 27.281 8.602 1 97.5 161 GLY A N 1
ATOM 1174 C CA . GLY A 1 161 ? -19.391 25.844 8.586 1 97.5 161 GLY A CA 1
ATOM 1175 C C . GLY A 1 161 ? -18.062 25.109 8.43 1 97.5 161 GLY A C 1
ATOM 1176 O O . GLY A 1 161 ? -18.031 23.922 8.094 1 97.5 161 GLY A O 1
ATOM 1177 N N . GLY A 1 162 ? -16.922 25.844 8.602 1 97.62 162 GLY A N 1
ATOM 1178 C CA . GLY A 1 162 ? -15.617 25.203 8.492 1 97.62 162 GLY A CA 1
ATOM 1179 C C . GLY A 1 162 ? -15.375 24.141 9.555 1 97.62 162 GLY A C 1
ATOM 1180 O O . GLY A 1 162 ? -14.891 23.062 9.25 1 97.62 162 GLY A O 1
ATOM 1181 N N . ARG A 1 163 ? -15.688 24.438 10.758 1 97.69 163 ARG A N 1
ATOM 1182 C CA . ARG A 1 163 ? -15.516 23.484 11.852 1 97.69 163 ARG A CA 1
ATOM 1183 C C . ARG A 1 163 ? -16.484 22.312 11.703 1 97.69 163 ARG A C 1
ATOM 1185 O O . ARG A 1 163 ? -16.156 21.172 12.039 1 97.69 163 ARG A O 1
ATOM 1192 N N . ARG A 1 164 ? -17.703 22.625 11.266 1 98.25 164 ARG A N 1
ATOM 1193 C CA . ARG A 1 164 ? -18.656 21.547 10.969 1 98.25 164 ARG A CA 1
ATOM 1194 C C . ARG A 1 164 ? -18.125 20.625 9.883 1 98.25 164 ARG A C 1
ATOM 1196 O O . ARG A 1 164 ? -18.219 19.406 10.008 1 98.25 164 ARG A O 1
ATOM 1203 N N . ALA A 1 165 ? -17.578 21.234 8.82 1 98.31 165 ALA A N 1
ATOM 1204 C CA . ALA A 1 165 ? -17 20.438 7.742 1 98.31 165 ALA A CA 1
ATOM 1205 C C . ALA A 1 165 ? -15.867 19.562 8.266 1 98.31 165 ALA A C 1
ATOM 1207 O O . ALA A 1 165 ? -15.766 18.391 7.887 1 98.31 165 ALA A O 1
ATOM 1208 N N . ALA A 1 166 ? -15.008 20.109 9.148 1 98.44 166 ALA A N 1
ATOM 1209 C CA . ALA A 1 166 ? -13.93 19.312 9.742 1 98.44 166 ALA A CA 1
ATOM 1210 C C . ALA A 1 166 ? -14.484 18.172 10.578 1 98.44 166 ALA A C 1
ATOM 1212 O O . ALA A 1 166 ? -13.945 17.062 10.562 1 98.44 166 ALA A O 1
ATOM 1213 N N . TRP A 1 167 ? -15.562 18.438 11.328 1 98.44 167 TRP A N 1
ATOM 1214 C CA . TRP A 1 167 ? -16.234 17.391 12.094 1 98.44 167 TRP A CA 1
ATOM 1215 C C . TRP A 1 167 ? -16.812 16.328 11.172 1 98.44 167 TRP A C 1
ATOM 1217 O O . TRP A 1 167 ? -16.672 15.133 11.43 1 98.44 167 TRP A O 1
ATOM 1227 N N . GLU A 1 168 ? -17.438 16.766 10.117 1 98.25 168 GLU A N 1
ATOM 1228 C CA . GLU A 1 168 ? -17.984 15.82 9.148 1 98.25 168 GLU A CA 1
ATOM 1229 C C . GLU A 1 168 ? -16.891 14.984 8.5 1 98.25 168 GLU A C 1
ATOM 1231 O O . GLU A 1 168 ? -17.094 13.805 8.203 1 98.25 168 GLU A O 1
ATOM 1236 N N . ALA A 1 169 ? -15.703 15.625 8.227 1 98.38 169 ALA A N 1
ATOM 1237 C CA . ALA A 1 169 ? -14.562 14.875 7.707 1 98.38 169 ALA A CA 1
ATOM 1238 C C . ALA A 1 169 ? -14.133 13.781 8.68 1 98.38 169 ALA A C 1
ATOM 1240 O O . ALA A 1 169 ? -13.914 12.633 8.273 1 98.38 169 ALA A O 1
ATOM 1241 N N . ALA A 1 170 ? -14.062 14.133 9.961 1 98.62 170 ALA A N 1
ATOM 1242 C CA . ALA A 1 170 ? -13.703 13.148 10.984 1 98.62 170 ALA A CA 1
ATOM 1243 C C . ALA A 1 170 ? -14.742 12.031 11.055 1 98.62 170 ALA A C 1
ATOM 1245 O O . ALA A 1 170 ? -14.391 10.859 11.227 1 98.62 170 ALA A O 1
ATOM 1246 N N . LEU A 1 171 ? -16.016 12.422 10.977 1 98.12 171 LEU A N 1
ATOM 1247 C CA . LEU A 1 171 ? -17.109 11.445 10.984 1 98.12 171 LEU A CA 1
ATOM 1248 C C . LEU A 1 171 ? -16.984 10.484 9.805 1 98.12 171 LEU A C 1
ATOM 1250 O O . LEU A 1 171 ? -17.156 9.273 9.961 1 98.12 171 LEU A O 1
ATOM 1254 N N . GLY A 1 172 ? -16.703 11.039 8.617 1 97.69 172 GLY A N 1
ATOM 1255 C CA . GLY A 1 172 ? -16.484 10.195 7.453 1 97.69 172 GLY A CA 1
ATOM 1256 C C . GLY A 1 172 ? -15.352 9.203 7.633 1 97.69 172 GLY A C 1
ATOM 1257 O O . GLY A 1 172 ? -15.484 8.031 7.285 1 97.69 172 GLY A O 1
ATOM 1258 N N . GLU A 1 173 ? -14.227 9.633 8.203 1 98.31 173 GLU A N 1
ATOM 1259 C CA . GLU A 1 173 ? -13.102 8.75 8.477 1 98.31 173 GLU A CA 1
ATOM 1260 C C . GLU A 1 173 ? -13.469 7.676 9.492 1 98.31 173 GLU A C 1
ATOM 1262 O O . GLU A 1 173 ? -13.031 6.531 9.375 1 98.31 173 GLU A O 1
ATOM 1267 N N . ALA A 1 174 ? -14.242 8.039 10.461 1 98.25 174 ALA A N 1
ATOM 1268 C CA . ALA A 1 174 ? -14.672 7.07 11.469 1 98.25 174 ALA A CA 1
ATOM 1269 C C . ALA A 1 174 ? -15.586 6.016 10.859 1 98.25 174 ALA A C 1
ATOM 1271 O O . ALA A 1 174 ? -15.492 4.832 11.195 1 98.25 174 ALA A O 1
ATOM 1272 N N . ARG A 1 175 ? -16.453 6.438 10.016 1 97.81 175 ARG A N 1
ATOM 1273 C CA . ARG A 1 175 ? -17.312 5.492 9.32 1 97.81 175 ARG A CA 1
ATOM 1274 C C . ARG A 1 175 ? -16.5 4.535 8.453 1 97.81 175 ARG A C 1
ATOM 1276 O O . ARG A 1 175 ? -16.766 3.332 8.43 1 97.81 175 ARG A O 1
ATOM 1283 N N . ALA A 1 176 ? -15.5 5.066 7.699 1 97.94 176 ALA A N 1
ATOM 1284 C CA . ALA A 1 176 ? -14.602 4.219 6.914 1 97.94 176 ALA A CA 1
ATOM 1285 C C . ALA A 1 176 ? -13.906 3.188 7.797 1 97.94 176 ALA A C 1
ATOM 1287 O O . ALA A 1 176 ? -13.828 2.01 7.441 1 97.94 176 ALA A O 1
ATOM 1288 N N . ALA A 1 177 ? -13.438 3.605 8.969 1 98.06 177 ALA A N 1
ATOM 1289 C CA . ALA A 1 177 ? -12.734 2.711 9.883 1 98.06 177 ALA A CA 1
ATOM 1290 C C . ALA A 1 177 ? -13.664 1.627 10.422 1 98.06 177 ALA A C 1
ATOM 1292 O O . ALA A 1 177 ? -13.25 0.481 10.609 1 98.06 177 ALA A O 1
ATOM 1293 N N . GLN A 1 178 ? -14.875 1.99 10.688 1 97.38 178 GLN A N 1
ATOM 1294 C CA . GLN A 1 178 ? -15.867 1.011 11.117 1 97.38 178 GLN A CA 1
ATOM 1295 C C . GLN A 1 178 ? -16.125 -0.029 10.023 1 97.38 178 GLN A C 1
ATOM 1297 O O . GLN A 1 178 ? -16.234 -1.223 10.312 1 97.38 178 GLN A O 1
ATOM 1302 N N . VAL A 1 179 ? -16.25 0.446 8.797 1 97.31 179 VAL A N 1
ATOM 1303 C CA . VAL A 1 179 ? -16.438 -0.452 7.664 1 97.31 179 VAL A CA 1
ATOM 1304 C C . VAL A 1 179 ? -15.211 -1.349 7.496 1 97.31 179 VAL A C 1
ATOM 1306 O O . VAL A 1 179 ? -15.344 -2.547 7.242 1 97.31 179 VAL A O 1
ATOM 1309 N N . ASP A 1 180 ? -13.977 -0.802 7.699 1 97.5 180 ASP A N 1
ATOM 1310 C CA . ASP A 1 180 ? -12.742 -1.589 7.652 1 97.5 180 ASP A CA 1
ATOM 1311 C C . ASP A 1 180 ? -12.766 -2.701 8.703 1 97.5 180 ASP A C 1
ATOM 1313 O O . ASP A 1 180 ? -12.281 -3.807 8.445 1 97.5 180 ASP A O 1
ATOM 1317 N N . ALA A 1 181 ? -13.258 -2.387 9.852 1 96.88 181 ALA A N 1
ATOM 1318 C CA . ALA A 1 181 ? -13.352 -3.393 10.906 1 96.88 181 ALA A CA 1
ATOM 1319 C C . ALA A 1 181 ? -14.281 -4.527 10.5 1 96.88 181 ALA A C 1
ATOM 1321 O O . ALA A 1 181 ? -14.008 -5.699 10.773 1 96.88 181 ALA A O 1
ATOM 1322 N N . GLN A 1 182 ? -15.375 -4.211 9.867 1 95.75 182 GLN A N 1
ATOM 1323 C CA . GLN A 1 182 ? -16.297 -5.234 9.367 1 95.75 182 GLN A CA 1
ATOM 1324 C C . GLN A 1 182 ? -15.633 -6.07 8.273 1 95.75 182 GLN A C 1
ATOM 1326 O O . GLN A 1 182 ? -15.812 -7.289 8.227 1 95.75 182 GLN A O 1
ATOM 1331 N N . ALA A 1 183 ? -14.867 -5.41 7.383 1 96.12 183 ALA A N 1
ATOM 1332 C CA . ALA A 1 183 ? -14.133 -6.109 6.332 1 96.12 183 ALA A CA 1
ATOM 1333 C C . ALA A 1 183 ? -13.148 -7.117 6.918 1 96.12 183 ALA A C 1
ATOM 1335 O O . ALA A 1 183 ? -12.961 -8.203 6.367 1 96.12 183 ALA A O 1
ATOM 1336 N N . ALA A 1 184 ? -12.547 -6.727 8.008 1 97 184 ALA A N 1
ATOM 1337 C CA . ALA A 1 184 ? -11.586 -7.605 8.664 1 97 184 ALA A CA 1
ATOM 1338 C C . ALA A 1 184 ? -12.258 -8.883 9.156 1 97 184 ALA A C 1
ATOM 1340 O O . ALA A 1 184 ? -11.664 -9.969 9.102 1 97 184 ALA A O 1
ATOM 1341 N N . ARG A 1 185 ? -13.438 -8.797 9.625 1 96.56 185 ARG A N 1
ATOM 1342 C CA . ARG A 1 185 ? -14.188 -9.961 10.078 1 96.56 185 ARG A CA 1
ATOM 1343 C C . ARG A 1 185 ? -14.492 -10.906 8.914 1 96.56 185 ARG A C 1
ATOM 1345 O O . ARG A 1 185 ? -14.32 -12.117 9.031 1 96.56 185 ARG A O 1
ATOM 1352 N N . VAL A 1 186 ? -14.953 -10.312 7.828 1 95.12 186 VAL A N 1
ATOM 1353 C CA . VAL A 1 186 ? -15.227 -11.109 6.633 1 95.12 186 VAL A CA 1
ATOM 1354 C C . VAL A 1 186 ? -13.953 -11.812 6.18 1 95.12 186 VAL A C 1
ATOM 1356 O O . VAL A 1 186 ? -13.953 -13.023 5.934 1 95.12 186 VAL A O 1
ATOM 1359 N N . LEU A 1 187 ? -12.836 -11.055 6.113 1 96.88 187 LEU A N 1
ATOM 1360 C CA . LEU A 1 187 ? -11.57 -11.609 5.637 1 96.88 187 LEU A CA 1
ATOM 1361 C C . LEU A 1 187 ? -11.094 -12.734 6.551 1 96.88 187 LEU A C 1
ATOM 1363 O O . LEU A 1 187 ? -10.602 -13.758 6.074 1 96.88 187 LEU A O 1
ATOM 1367 N N . LEU A 1 188 ? -11.234 -12.547 7.824 1 97.81 188 LEU A N 1
ATOM 1368 C CA . LEU A 1 188 ? -10.812 -13.586 8.766 1 97.81 188 LEU A CA 1
ATOM 1369 C C . LEU A 1 188 ? -11.633 -14.852 8.57 1 97.81 188 LEU A C 1
ATOM 1371 O O . LEU A 1 188 ? -11.086 -15.961 8.57 1 97.81 188 LEU A O 1
ATOM 1375 N N . SER A 1 189 ? -12.977 -14.719 8.406 1 97.44 189 SER A N 1
ATOM 1376 C CA . SER A 1 189 ? -13.82 -15.891 8.203 1 97.44 189 SER A CA 1
ATOM 1377 C C . SER A 1 189 ? -13.414 -16.656 6.941 1 97.44 189 SER A C 1
ATOM 1379 O O . SER A 1 189 ? -13.328 -17.875 6.953 1 97.44 189 SER A O 1
ATOM 1381 N N . VAL A 1 190 ? -13.109 -15.938 5.883 1 96.5 190 VAL A N 1
ATOM 1382 C CA . VAL A 1 190 ? -12.695 -16.562 4.633 1 96.5 190 VAL A CA 1
ATOM 1383 C C . VAL A 1 190 ? -11.336 -17.234 4.82 1 96.5 190 VAL A C 1
ATOM 1385 O O . VAL A 1 190 ? -11.133 -18.359 4.355 1 96.5 190 VAL A O 1
ATOM 1388 N N . ASN A 1 191 ? -10.422 -16.578 5.523 1 98.25 191 ASN A N 1
ATOM 1389 C CA . ASN A 1 191 ? -9.094 -17.141 5.727 1 98.25 191 ASN A CA 1
ATOM 1390 C C . ASN A 1 191 ? -9.148 -18.422 6.555 1 98.25 191 ASN A C 1
ATOM 1392 O O . ASN A 1 191 ? -8.391 -19.359 6.301 1 98.25 191 ASN A O 1
ATOM 1396 N N . VAL A 1 192 ? -10.023 -18.453 7.527 1 98.31 192 VAL A N 1
ATOM 1397 C CA . VAL A 1 192 ? -10.203 -19.672 8.305 1 98.31 192 VAL A CA 1
ATOM 1398 C C . VAL A 1 192 ? -10.727 -20.781 7.402 1 98.31 192 VAL A C 1
ATOM 1400 O O . VAL A 1 192 ? -10.227 -21.906 7.441 1 98.31 192 VAL A O 1
ATOM 1403 N N . ALA A 1 193 ? -11.711 -20.469 6.605 1 96.81 193 ALA A N 1
ATOM 1404 C CA . ALA A 1 193 ? -12.273 -21.469 5.703 1 96.81 193 ALA A CA 1
ATOM 1405 C C . ALA A 1 193 ? -11.219 -21.969 4.719 1 96.81 193 ALA A C 1
ATOM 1407 O O . ALA A 1 193 ? -11.156 -23.172 4.434 1 96.81 193 ALA A O 1
ATOM 1408 N N . ARG A 1 194 ? -10.398 -21.062 4.219 1 97.12 194 ARG A N 1
ATOM 1409 C CA . ARG A 1 194 ? -9.352 -21.469 3.285 1 97.12 194 ARG A CA 1
ATOM 1410 C C . ARG A 1 194 ? -8.32 -22.359 3.969 1 97.12 194 ARG A C 1
ATOM 1412 O O . ARG A 1 194 ? -7.863 -23.344 3.391 1 97.12 194 ARG A O 1
ATOM 1419 N N . ALA A 1 195 ? -7.98 -22 5.16 1 98.38 195 ALA A N 1
ATOM 1420 C CA . ALA A 1 195 ? -7.062 -22.828 5.922 1 98.38 195 ALA A CA 1
ATOM 1421 C C . ALA A 1 195 ? -7.672 -24.203 6.203 1 98.38 195 ALA A C 1
ATOM 1423 O O . ALA A 1 195 ? -6.965 -25.219 6.219 1 98.38 195 ALA A O 1
ATOM 1424 N N . TYR A 1 196 ? -8.945 -24.266 6.43 1 97.94 196 TYR A N 1
ATOM 1425 C CA . TYR A 1 196 ? -9.688 -25.516 6.652 1 97.94 196 TYR A CA 1
ATOM 1426 C C . TYR A 1 196 ? -9.648 -26.391 5.41 1 97.94 196 TYR A C 1
ATOM 1428 O O . TYR A 1 196 ? -9.422 -27.609 5.508 1 97.94 196 TYR A O 1
ATOM 1436 N N . VAL A 1 197 ? -9.828 -25.797 4.27 1 97.06 197 VAL A N 1
ATOM 1437 C CA . VAL A 1 197 ? -9.734 -26.516 3.002 1 97.06 197 VAL A CA 1
ATOM 1438 C C . VAL A 1 197 ? -8.312 -27.047 2.807 1 97.06 197 VAL A C 1
ATOM 1440 O O . VAL A 1 197 ? -8.117 -28.156 2.32 1 97.06 197 VAL A O 1
ATOM 1443 N N . ASN A 1 198 ? -7.332 -26.25 3.193 1 98.12 198 ASN A N 1
ATOM 1444 C CA . ASN A 1 198 ? -5.945 -26.688 3.08 1 98.12 198 ASN A CA 1
ATOM 1445 C C . ASN A 1 198 ? -5.652 -27.875 3.994 1 98.12 198 ASN A C 1
ATOM 1447 O O . ASN A 1 198 ? -4.875 -28.75 3.639 1 98.12 198 ASN A O 1
ATOM 1451 N N . LEU A 1 199 ? -6.27 -27.891 5.16 1 98.69 199 LEU A N 1
ATOM 1452 C CA . LEU A 1 199 ? -6.137 -29.047 6.043 1 98.69 199 LEU A CA 1
ATOM 1453 C C . LEU A 1 199 ? -6.75 -30.281 5.406 1 98.69 199 LEU A C 1
ATOM 1455 O O . LEU A 1 199 ? -6.145 -31.359 5.434 1 98.69 199 LEU A O 1
ATOM 1459 N N . ALA A 1 200 ? -7.945 -30.156 4.816 1 98.12 200 ALA A N 1
ATOM 1460 C CA . ALA A 1 200 ? -8.57 -31.266 4.109 1 98.12 200 ALA A CA 1
ATOM 1461 C C . ALA A 1 200 ? -7.66 -31.797 3 1 98.12 200 ALA A C 1
ATOM 1463 O O . ALA A 1 200 ? -7.5 -33 2.844 1 98.12 200 ALA A O 1
ATOM 1464 N N . TYR A 1 201 ? -7.074 -30.828 2.285 1 98.06 201 TYR A N 1
ATOM 1465 C CA . TYR A 1 201 ? -6.164 -31.188 1.206 1 98.06 201 TYR A CA 1
ATOM 1466 C C . TYR A 1 201 ? -4.969 -31.969 1.74 1 98.06 201 TYR A C 1
ATOM 1468 O O . TYR A 1 201 ? -4.535 -32.938 1.131 1 98.06 201 TYR A O 1
ATOM 1476 N N . ALA A 1 202 ? -4.445 -31.562 2.875 1 98.75 202 ALA A N 1
ATOM 1477 C CA . ALA A 1 202 ? -3.309 -32.25 3.479 1 98.75 202 ALA A CA 1
ATOM 1478 C C . ALA A 1 202 ? -3.666 -33.688 3.832 1 98.75 202 ALA A C 1
ATOM 1480 O O . ALA A 1 202 ? -2.873 -34.625 3.604 1 98.75 202 ALA A O 1
ATOM 1481 N N . PHE A 1 203 ? -4.836 -33.969 4.32 1 98.62 203 PHE A N 1
ATOM 1482 C CA . PHE A 1 203 ? -5.289 -35.312 4.617 1 98.62 203 PHE A CA 1
ATOM 1483 C C . PHE A 1 203 ? -5.445 -36.125 3.34 1 98.62 203 PHE A C 1
ATOM 1485 O O . PHE A 1 203 ? -5.078 -37.312 3.297 1 98.62 203 PHE A O 1
ATOM 1492 N N . ASP A 1 204 ? -6.004 -35.438 2.328 1 98.31 204 ASP A N 1
ATOM 1493 C CA . ASP A 1 204 ? -6.133 -36.125 1.049 1 98.31 204 ASP A CA 1
ATOM 1494 C C . ASP A 1 204 ? -4.77 -36.562 0.516 1 98.31 204 ASP A C 1
ATOM 1496 O O . ASP A 1 204 ? -4.625 -37.656 -0.017 1 98.31 204 ASP A O 1
ATOM 1500 N N . GLN A 1 205 ? -3.777 -35.719 0.677 1 98.56 205 GLN A N 1
ATOM 1501 C CA . GLN A 1 205 ? -2.422 -36.031 0.247 1 98.56 205 GLN A CA 1
ATOM 1502 C C . GLN A 1 205 ? -1.854 -37.219 1.05 1 98.56 205 GLN A C 1
ATOM 1504 O O . GLN A 1 205 ? -1.143 -38.062 0.506 1 98.56 205 GLN A O 1
ATOM 1509 N N . GLN A 1 206 ? -2.143 -37.25 2.309 1 98.62 206 GLN A N 1
ATOM 1510 C CA . GLN A 1 206 ? -1.708 -38.375 3.15 1 98.62 206 GLN A CA 1
ATOM 1511 C C . GLN A 1 206 ? -2.326 -39.688 2.689 1 98.62 206 GLN A C 1
ATOM 1513 O O . GLN A 1 206 ? -1.652 -40.719 2.664 1 98.62 206 GLN A O 1
ATOM 1518 N N . ASP A 1 207 ? -3.594 -39.656 2.34 1 98.69 207 ASP A N 1
ATOM 1519 C CA . ASP A 1 207 ? -4.262 -40.844 1.842 1 98.69 207 ASP A CA 1
ATOM 1520 C C . ASP A 1 207 ? -3.607 -41.344 0.558 1 98.69 207 ASP A C 1
ATOM 1522 O O . ASP A 1 207 ? -3.396 -42.562 0.392 1 98.69 207 ASP A O 1
ATOM 1526 N N . VAL A 1 208 ? -3.32 -40.375 -0.339 1 98.75 208 VAL A N 1
ATOM 1527 C CA . VAL A 1 208 ? -2.668 -40.75 -1.594 1 98.75 208 VAL A CA 1
ATOM 1528 C C . VAL A 1 208 ? -1.3 -41.375 -1.309 1 98.75 208 VAL A C 1
ATOM 1530 O O . VAL A 1 208 ? -0.933 -42.375 -1.903 1 98.75 208 VAL A O 1
ATOM 1533 N N . ALA A 1 209 ? -0.544 -40.781 -0.378 1 98.69 209 ALA A N 1
ATOM 1534 C CA . ALA A 1 209 ? 0.787 -41.25 -0.029 1 98.69 209 ALA A CA 1
ATOM 1535 C C . ALA A 1 209 ? 0.71 -42.656 0.598 1 98.69 209 ALA A C 1
ATOM 1537 O O . ALA A 1 209 ? 1.524 -43.531 0.289 1 98.69 209 ALA A O 1
ATOM 1538 N N . ARG A 1 210 ? -0.224 -42.938 1.446 1 98.56 210 ARG A N 1
ATOM 1539 C CA . ARG A 1 210 ? -0.412 -44.219 2.084 1 98.56 210 ARG A CA 1
ATOM 1540 C C . ARG A 1 210 ? -0.769 -45.281 1.056 1 98.56 210 ARG A C 1
ATOM 1542 O O . ARG A 1 210 ? -0.222 -46.406 1.086 1 98.56 210 ARG A O 1
ATOM 1549 N N . ALA A 1 211 ? -1.701 -44.906 0.206 1 98.5 211 ALA A N 1
ATOM 1550 C CA . ALA A 1 211 ? -2.092 -45.844 -0.839 1 98.5 211 ALA A CA 1
ATOM 1551 C C . ALA A 1 211 ? -0.901 -46.188 -1.724 1 98.5 211 ALA A C 1
ATOM 1553 O O . ALA A 1 211 ? -0.733 -47.375 -2.105 1 98.5 211 ALA A O 1
ATOM 1554 N N . GLU A 1 212 ? -0.093 -45.219 -2.037 1 98.5 212 GLU A N 1
ATOM 1555 C CA . GLU A 1 212 ? 1.089 -45.469 -2.857 1 98.5 212 GLU A CA 1
ATOM 1556 C C . GLU A 1 212 ? 2.092 -46.344 -2.125 1 98.5 212 GLU A C 1
ATOM 1558 O O . GLU A 1 212 ? 2.709 -47.219 -2.729 1 98.5 212 GLU A O 1
ATOM 1563 N N . TYR A 1 213 ? 2.309 -46.094 -0.86 1 98.56 213 TYR A N 1
ATOM 1564 C CA . TYR A 1 213 ? 3.197 -46.938 -0.076 1 98.56 213 TYR A CA 1
ATOM 1565 C C . TYR A 1 213 ? 2.734 -48.406 -0.106 1 98.56 213 TYR A C 1
ATOM 1567 O O . TYR A 1 213 ? 3.539 -49.312 -0.316 1 98.56 213 TYR A O 1
ATOM 1575 N N . GLU A 1 214 ? 1.477 -48.656 0.059 1 98.56 214 GLU A N 1
ATOM 1576 C CA . GLU A 1 214 ? 0.937 -50 0.05 1 98.56 214 GLU A CA 1
ATOM 1577 C C . GLU A 1 214 ? 1.157 -50.656 -1.303 1 98.56 214 GLU A C 1
ATOM 1579 O O . GLU A 1 214 ? 1.571 -51.844 -1.364 1 98.56 214 GLU A O 1
ATOM 1584 N N . ARG A 1 215 ? 0.887 -49.875 -2.338 1 97.94 215 ARG A N 1
ATOM 1585 C CA . ARG A 1 215 ? 1.097 -50.438 -3.674 1 97.94 215 ARG A CA 1
ATOM 1586 C C . ARG A 1 215 ? 2.568 -50.781 -3.906 1 97.94 215 ARG A C 1
ATOM 1588 O O . ARG A 1 215 ? 2.895 -51.812 -4.457 1 97.94 215 ARG A O 1
ATOM 1595 N N . ALA A 1 216 ? 3.461 -49.875 -3.496 1 98.12 216 ALA A N 1
ATOM 1596 C CA . ALA A 1 216 ? 4.898 -50.094 -3.672 1 98.12 216 ALA A CA 1
ATOM 1597 C C . ALA A 1 216 ? 5.398 -51.281 -2.854 1 98.12 216 ALA A C 1
ATOM 1599 O O . ALA A 1 216 ? 6.215 -52.062 -3.33 1 98.12 216 ALA A O 1
ATOM 1600 N N . ASP A 1 217 ? 4.934 -51.375 -1.667 1 98 217 ASP A N 1
ATOM 1601 C CA . ASP A 1 217 ? 5.332 -52.469 -0.781 1 98 217 ASP A CA 1
ATOM 1602 C C . ASP A 1 217 ? 4.879 -53.844 -1.33 1 98 217 ASP A C 1
ATOM 1604 O O . ASP A 1 217 ? 5.629 -54.812 -1.286 1 98 217 ASP A O 1
ATOM 1608 N N . GLU A 1 218 ? 3.689 -53.875 -1.808 1 97.56 218 GLU A N 1
ATOM 1609 C CA . GLU A 1 218 ? 3.188 -55.094 -2.436 1 97.56 218 GLU A CA 1
ATOM 1610 C C . GLU A 1 218 ? 4.012 -55.438 -3.666 1 97.56 218 GLU A C 1
ATOM 1612 O O . GLU A 1 218 ? 4.32 -56.625 -3.887 1 97.56 218 GLU A O 1
ATOM 1617 N N . ALA A 1 219 ? 4.32 -54.438 -4.445 1 97.06 219 ALA A N 1
ATOM 1618 C CA . ALA A 1 219 ? 5.133 -54.656 -5.637 1 97.06 219 ALA A CA 1
ATOM 1619 C C . ALA A 1 219 ? 6.512 -55.188 -5.266 1 97.06 219 ALA A C 1
ATOM 1621 O O . ALA A 1 219 ? 7.043 -56.062 -5.938 1 97.06 219 ALA A O 1
ATOM 1622 N N . LEU A 1 220 ? 7.121 -54.656 -4.211 1 97.69 220 LEU A N 1
ATOM 1623 C CA . LEU A 1 220 ? 8.422 -55.156 -3.754 1 97.69 220 LEU A CA 1
ATOM 1624 C C . LEU A 1 220 ? 8.328 -56.594 -3.297 1 97.69 220 LEU A C 1
ATOM 1626 O O . LEU A 1 220 ? 9.195 -57.406 -3.621 1 97.69 220 LEU A O 1
ATOM 1630 N N . THR A 1 221 ? 7.297 -56.938 -2.582 1 97.94 221 THR A N 1
ATOM 1631 C CA . THR A 1 221 ? 7.094 -58.312 -2.098 1 97.94 221 THR A CA 1
ATOM 1632 C C . THR A 1 221 ? 7 -59.281 -3.264 1 97.94 221 THR A C 1
ATOM 1634 O O . THR A 1 221 ? 7.648 -60.344 -3.254 1 97.94 221 THR A O 1
ATOM 1637 N N . LEU A 1 222 ? 6.238 -58.844 -4.203 1 97.12 222 LEU A N 1
ATOM 1638 C CA . LEU A 1 222 ? 6.078 -59.688 -5.379 1 97.12 222 LEU A CA 1
ATOM 1639 C C . LEU A 1 222 ? 7.395 -59.844 -6.141 1 97.12 222 LEU A C 1
ATOM 1641 O O . LEU A 1 222 ? 7.762 -60.938 -6.574 1 97.12 222 LEU A O 1
ATOM 1645 N N . THR A 1 223 ? 8.078 -58.719 -6.297 1 96.88 223 THR A N 1
ATOM 1646 C CA . THR A 1 223 ? 9.344 -58.719 -7.02 1 96.88 223 THR A CA 1
ATOM 1647 C C . THR A 1 223 ? 10.367 -59.594 -6.316 1 96.88 223 THR A C 1
ATOM 1649 O O . THR A 1 223 ? 11.109 -60.344 -6.969 1 96.88 223 THR A O 1
ATOM 1652 N N . ARG A 1 224 ? 10.406 -59.625 -5.051 1 97 224 ARG A N 1
ATOM 1653 C CA . ARG A 1 224 ? 11.305 -60.469 -4.273 1 97 224 ARG A CA 1
ATOM 1654 C C . ARG A 1 224 ? 11.023 -61.938 -4.52 1 97 224 ARG A C 1
ATOM 1656 O O . ARG A 1 224 ? 11.945 -62.75 -4.703 1 97 224 ARG A O 1
ATOM 1663 N N . GLN A 1 225 ? 9.781 -62.281 -4.527 1 96.56 225 GLN A N 1
ATOM 1664 C CA . GLN A 1 225 ? 9.383 -63.656 -4.789 1 96.56 225 GLN A CA 1
ATOM 1665 C C . GLN A 1 225 ? 9.812 -64.062 -6.188 1 96.56 225 GLN A C 1
ATOM 1667 O O . GLN A 1 225 ? 10.328 -65.188 -6.363 1 96.56 225 GLN A O 1
ATOM 1672 N N . ARG A 1 226 ? 9.625 -63.25 -7.078 1 95.62 226 ARG A N 1
ATOM 1673 C CA . ARG A 1 226 ? 9.938 -63.562 -8.461 1 95.62 226 ARG A CA 1
ATOM 1674 C C . ARG A 1 226 ? 11.445 -63.656 -8.68 1 95.62 226 ARG A C 1
ATOM 1676 O O . ARG A 1 226 ? 11.922 -64.5 -9.469 1 95.62 226 ARG A O 1
ATOM 1683 N N . VAL A 1 227 ? 12.203 -62.781 -8.031 1 95.75 227 VAL A N 1
ATOM 1684 C CA . VAL A 1 227 ? 13.656 -62.844 -8.109 1 95.75 227 VAL A CA 1
ATOM 1685 C C . VAL A 1 227 ? 14.148 -64.125 -7.5 1 95.75 227 VAL A C 1
ATOM 1687 O O . VAL A 1 227 ? 15.023 -64.812 -8.062 1 95.75 227 VAL A O 1
ATOM 1690 N N . THR A 1 228 ? 13.539 -64.562 -6.441 1 96.19 228 THR A N 1
ATOM 1691 C CA . THR A 1 228 ? 13.906 -65.812 -5.773 1 96.19 228 THR A CA 1
ATOM 1692 C C . THR A 1 228 ? 13.625 -67 -6.672 1 96.19 228 THR A C 1
ATOM 1694 O O . THR A 1 228 ? 14.359 -68 -6.641 1 96.19 228 THR A O 1
ATOM 1697 N N . LYS A 1 229 ? 12.656 -66.875 -7.52 1 94.94 229 LYS A N 1
ATOM 1698 C CA . LYS A 1 229 ? 12.273 -67.938 -8.43 1 94.94 229 LYS A CA 1
ATOM 1699 C C . LYS A 1 229 ? 13.008 -67.812 -9.758 1 94.94 229 LYS A C 1
ATOM 1701 O O . LYS A 1 229 ? 12.758 -68.625 -10.68 1 94.94 229 LYS A O 1
ATOM 1706 N N . GLY A 1 230 ? 13.891 -66.812 -9.898 1 92.75 230 GLY A N 1
ATOM 1707 C CA . GLY A 1 230 ? 14.711 -66.625 -11.086 1 92.75 230 GLY A CA 1
ATOM 1708 C C . GLY A 1 230 ? 13.945 -66.062 -12.258 1 92.75 230 GLY A C 1
ATOM 1709 O O . GLY A 1 230 ? 14.414 -66.125 -13.398 1 92.75 230 GLY A O 1
ATOM 1710 N N . ILE A 1 231 ? 12.828 -65.5 -11.945 1 91.94 231 ILE A N 1
ATOM 1711 C CA . ILE A 1 231 ? 11.969 -64.938 -12.984 1 91.94 231 ILE A CA 1
ATOM 1712 C C . ILE A 1 231 ? 12.359 -63.5 -13.25 1 91.94 231 ILE A C 1
ATOM 1714 O O . ILE A 1 231 ? 12.422 -63.062 -14.406 1 91.94 231 ILE A O 1
ATOM 1718 N N . ASP A 1 232 ? 12.57 -62.688 -12.156 1 93.19 232 ASP A N 1
ATOM 1719 C CA . ASP A 1 232 ? 13.023 -61.281 -12.25 1 93.19 232 ASP A CA 1
ATOM 1720 C C . ASP A 1 232 ? 14.469 -61.156 -11.773 1 93.19 232 ASP A C 1
ATOM 1722 O O . ASP A 1 232 ? 15.07 -62.125 -11.305 1 93.19 232 ASP A O 1
ATOM 1726 N N . ASN A 1 233 ? 15.078 -60.031 -12.031 1 93.44 233 ASN A N 1
ATOM 1727 C CA . ASN A 1 233 ? 16.484 -59.844 -11.656 1 93.44 233 ASN A CA 1
ATOM 1728 C C . ASN A 1 233 ? 16.625 -58.875 -10.484 1 93.44 233 ASN A C 1
ATOM 1730 O O . ASN A 1 233 ? 15.648 -58.25 -10.07 1 93.44 233 ASN A O 1
ATOM 1734 N N . VAL A 1 234 ? 17.781 -58.781 -10.07 1 95.69 234 VAL A N 1
ATOM 1735 C CA . VAL A 1 234 ? 18.078 -58.031 -8.859 1 95.69 234 VAL A CA 1
ATOM 1736 C C . VAL A 1 234 ? 17.938 -56.531 -9.133 1 95.69 234 VAL A C 1
ATOM 1738 O O . VAL A 1 234 ? 17.609 -55.75 -8.234 1 95.69 234 VAL A O 1
ATOM 1741 N N . ALA A 1 235 ? 18.141 -56.125 -10.32 1 95.94 235 ALA A N 1
ATOM 1742 C CA . ALA A 1 235 ? 17.984 -54.719 -10.68 1 95.94 235 ALA A CA 1
ATOM 1743 C C . ALA A 1 235 ? 16.547 -54.25 -10.438 1 95.94 235 ALA A C 1
ATOM 1745 O O . ALA A 1 235 ? 16.312 -53.188 -9.898 1 95.94 235 ALA A O 1
ATOM 1746 N N . GLN A 1 236 ? 15.609 -55.062 -10.75 1 95.31 236 GLN A N 1
ATOM 1747 C CA . GLN A 1 236 ? 14.203 -54.75 -10.539 1 95.31 236 GLN A CA 1
ATOM 1748 C C . GLN A 1 236 ? 13.859 -54.719 -9.047 1 95.31 236 GLN A C 1
ATOM 1750 O O . GLN A 1 236 ? 13.055 -53.906 -8.609 1 95.31 236 GLN A O 1
ATOM 1755 N N . GLN A 1 237 ? 14.445 -55.625 -8.367 1 96.31 237 GLN A N 1
ATOM 1756 C CA . GLN A 1 237 ? 14.242 -55.625 -6.922 1 96.31 237 GLN A CA 1
ATOM 1757 C C . GLN A 1 237 ? 14.758 -54.344 -6.293 1 96.31 237 GLN A C 1
ATOM 1759 O O . GLN A 1 237 ? 14.094 -53.75 -5.449 1 96.31 237 GLN A O 1
ATOM 1764 N N . ARG A 1 238 ? 15.93 -53.906 -6.703 1 97.75 238 ARG A N 1
ATOM 1765 C CA . ARG A 1 238 ? 16.5 -52.688 -6.18 1 97.75 238 ARG A CA 1
ATOM 1766 C C . ARG A 1 238 ? 15.641 -51.469 -6.57 1 97.75 238 ARG A C 1
ATOM 1768 O O . ARG A 1 238 ? 15.484 -50.531 -5.785 1 97.75 238 ARG A O 1
ATOM 1775 N N . GLN A 1 239 ? 15.07 -51.469 -7.73 1 96.81 239 GLN A N 1
ATOM 1776 C CA . GLN A 1 239 ? 14.141 -50.438 -8.18 1 96.81 239 GLN A CA 1
ATOM 1777 C C . GLN A 1 239 ? 12.906 -50.406 -7.277 1 96.81 239 GLN A C 1
ATOM 1779 O O . GLN A 1 239 ? 12.469 -49.312 -6.879 1 96.81 239 GLN A O 1
ATOM 1784 N N . ALA A 1 240 ? 12.391 -51.5 -6.996 1 97.62 240 ALA A N 1
ATOM 1785 C CA . ALA A 1 240 ? 11.211 -51.562 -6.133 1 97.62 240 ALA A CA 1
ATOM 1786 C C . ALA A 1 240 ? 11.523 -51.062 -4.73 1 97.62 240 ALA A C 1
ATOM 1788 O O . ALA A 1 240 ? 10.703 -50.375 -4.109 1 97.62 240 ALA A O 1
ATOM 1789 N N . GLU A 1 241 ? 12.703 -51.438 -4.277 1 98.12 241 GLU A N 1
ATOM 1790 C CA . GLU A 1 241 ? 13.125 -50.938 -2.965 1 98.12 241 GLU A CA 1
ATOM 1791 C C . GLU A 1 241 ? 13.219 -49.438 -2.938 1 98.12 241 GLU A C 1
ATOM 1793 O O . GLU A 1 241 ? 12.82 -48.781 -1.957 1 98.12 241 GLU A O 1
ATOM 1798 N N . SER A 1 242 ? 13.75 -48.812 -3.977 1 98.38 242 SER A N 1
ATOM 1799 C CA . SER A 1 242 ? 13.828 -47.375 -4.105 1 98.38 242 SER A CA 1
ATOM 1800 C C . SER A 1 242 ? 12.445 -46.75 -4.062 1 98.38 242 SER A C 1
ATOM 1802 O O . SER A 1 242 ? 12.25 -45.688 -3.441 1 98.38 242 SER A O 1
ATOM 1804 N N . GLU A 1 243 ? 11.477 -47.344 -4.723 1 98.25 243 GLU A N 1
ATOM 1805 C CA . GLU A 1 243 ? 10.117 -46.844 -4.766 1 98.25 243 GLU A CA 1
ATOM 1806 C C . GLU A 1 243 ? 9.469 -46.875 -3.385 1 98.25 243 GLU A C 1
ATOM 1808 O O . GLU A 1 243 ? 8.742 -45.938 -3.014 1 98.25 243 GLU A O 1
ATOM 1813 N N . VAL A 1 244 ? 9.664 -48 -2.646 1 98.38 244 VAL A N 1
ATOM 1814 C CA . VAL A 1 244 ? 9.125 -48.062 -1.295 1 98.38 244 VAL A CA 1
ATOM 1815 C C . VAL A 1 244 ? 9.727 -46.969 -0.42 1 98.38 244 VAL A C 1
ATOM 1817 O O . VAL A 1 244 ? 9.016 -46.344 0.347 1 98.38 244 VAL A O 1
ATOM 1820 N N . ALA A 1 245 ? 11.023 -46.75 -0.57 1 98.62 245 ALA A N 1
ATOM 1821 C CA . ALA A 1 245 ? 11.688 -45.719 0.203 1 98.62 245 ALA A CA 1
ATOM 1822 C C . ALA A 1 245 ? 11.148 -44.344 -0.152 1 98.62 245 ALA A C 1
ATOM 1824 O O . ALA A 1 245 ? 10.914 -43.5 0.732 1 98.62 245 ALA A O 1
ATOM 1825 N N . ALA A 1 246 ? 10.961 -44.062 -1.43 1 98.5 246 ALA A N 1
ATOM 1826 C CA . ALA A 1 246 ? 10.383 -42.781 -1.893 1 98.5 246 ALA A CA 1
ATOM 1827 C C . ALA A 1 246 ? 8.969 -42.594 -1.351 1 98.5 246 ALA A C 1
ATOM 1829 O O . ALA A 1 246 ? 8.586 -41.5 -0.968 1 98.5 246 ALA A O 1
ATOM 1830 N N . ALA A 1 247 ? 8.156 -43.656 -1.354 1 98.5 247 ALA A N 1
ATOM 1831 C CA . ALA A 1 247 ? 6.797 -43.594 -0.827 1 98.5 247 ALA A CA 1
ATOM 1832 C C . ALA A 1 247 ? 6.805 -43.312 0.675 1 98.5 247 ALA A C 1
ATOM 1834 O O . ALA A 1 247 ? 5.941 -42.594 1.188 1 98.5 247 ALA A O 1
ATOM 1835 N N . THR A 1 248 ? 7.785 -43.938 1.339 1 98.5 248 THR A N 1
ATOM 1836 C CA . THR A 1 248 ? 7.945 -43.688 2.768 1 98.5 248 THR A CA 1
ATOM 1837 C C . THR A 1 248 ? 8.25 -42.219 3.029 1 98.5 248 THR A C 1
ATOM 1839 O O . THR A 1 248 ? 7.668 -41.594 3.93 1 98.5 248 THR A O 1
ATOM 1842 N N . ARG A 1 249 ? 9.164 -41.625 2.285 1 98.56 249 ARG A N 1
ATOM 1843 C CA . ARG A 1 249 ? 9.484 -40.188 2.387 1 98.56 249 ARG A CA 1
ATOM 1844 C C . ARG A 1 249 ? 8.242 -39.344 2.184 1 98.56 249 ARG A C 1
ATOM 1846 O O . ARG A 1 249 ? 8.016 -38.375 2.918 1 98.56 249 ARG A O 1
ATOM 1853 N N . GLU A 1 250 ? 7.434 -39.719 1.219 1 98.62 250 GLU A N 1
ATOM 1854 C CA . GLU A 1 250 ? 6.238 -38.938 0.91 1 98.62 250 GLU A CA 1
ATOM 1855 C C . GLU A 1 250 ? 5.219 -39.031 2.043 1 98.62 250 GLU A C 1
ATOM 1857 O O . GLU A 1 250 ? 4.527 -38.031 2.33 1 98.62 250 GLU A O 1
ATOM 1862 N N . GLN A 1 251 ? 5.078 -40.188 2.668 1 98.38 251 GLN A N 1
ATOM 1863 C CA . GLN A 1 251 ? 4.203 -40.312 3.828 1 98.38 251 GLN A CA 1
ATOM 1864 C C . GLN A 1 251 ? 4.633 -39.375 4.941 1 98.38 251 GLN A C 1
ATOM 1866 O O . GLN A 1 251 ? 3.793 -38.719 5.578 1 98.38 251 GLN A O 1
ATOM 1871 N N . ALA A 1 252 ? 5.945 -39.281 5.137 1 98.69 252 ALA A N 1
ATOM 1872 C CA . ALA A 1 252 ? 6.457 -38.375 6.16 1 98.69 252 ALA A CA 1
ATOM 1873 C C . ALA A 1 252 ? 6.168 -36.938 5.797 1 98.69 252 ALA A C 1
ATOM 1875 O O . ALA A 1 252 ? 5.766 -36.125 6.656 1 98.69 252 ALA A O 1
ATOM 1876 N N . ARG A 1 253 ? 6.391 -36.562 4.551 1 98.62 253 ARG A N 1
ATOM 1877 C CA . ARG A 1 253 ? 6.148 -35.188 4.078 1 98.62 253 ARG A CA 1
ATOM 1878 C C . ARG A 1 253 ? 4.688 -34.812 4.262 1 98.62 253 ARG A C 1
ATOM 1880 O O . ARG A 1 253 ? 4.391 -33.688 4.738 1 98.62 253 ARG A O 1
ATOM 1887 N N . THR A 1 254 ? 3.762 -35.688 3.865 1 98.62 254 THR A N 1
ATOM 1888 C CA . THR A 1 254 ? 2.342 -35.375 3.926 1 98.62 254 THR A CA 1
ATOM 1889 C C . THR A 1 254 ? 1.854 -35.344 5.371 1 98.62 254 THR A C 1
ATOM 1891 O O . THR A 1 254 ? 0.964 -34.562 5.719 1 98.62 254 THR A O 1
ATOM 1894 N N . ALA A 1 255 ? 2.438 -36.219 6.223 1 98.38 255 ALA A N 1
ATOM 1895 C CA . ALA A 1 255 ? 2.123 -36.125 7.648 1 98.38 255 ALA A CA 1
ATOM 1896 C C . ALA A 1 255 ? 2.527 -34.781 8.234 1 98.38 255 ALA A C 1
ATOM 1898 O O . ALA A 1 255 ? 1.778 -34.188 9.008 1 98.38 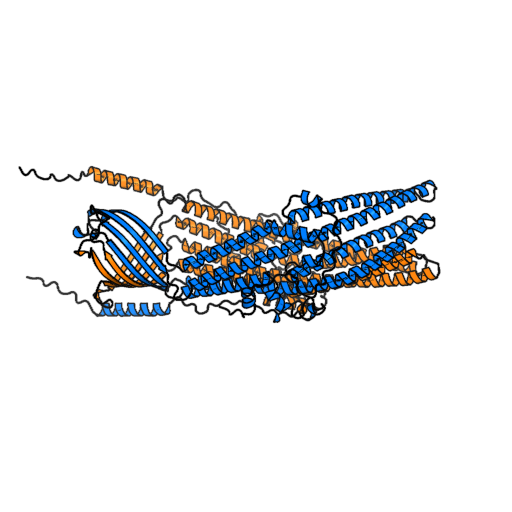255 ALA A O 1
ATOM 1899 N N . GLN A 1 256 ? 3.682 -34.312 7.875 1 98.56 256 GLN A N 1
ATOM 1900 C CA . GLN A 1 256 ? 4.145 -33 8.297 1 98.56 256 GLN A CA 1
ATOM 1901 C C . GLN A 1 256 ? 3.213 -31.906 7.793 1 98.56 256 GLN A C 1
ATOM 1903 O O . GLN A 1 256 ? 2.965 -30.922 8.492 1 98.56 256 GLN A O 1
ATOM 1908 N N . ALA A 1 257 ? 2.711 -31.984 6.578 1 98.69 257 ALA A N 1
ATOM 1909 C CA . ALA A 1 257 ? 1.796 -31 6.004 1 98.69 257 ALA A CA 1
ATOM 1910 C C . ALA A 1 257 ? 0.522 -30.875 6.836 1 98.69 257 ALA A C 1
ATOM 1912 O O . ALA A 1 257 ? -0.022 -29.781 7 1 98.69 257 ALA A O 1
ATOM 1913 N N . ILE A 1 258 ? -0.005 -32.031 7.324 1 98.62 258 ILE A N 1
ATOM 1914 C CA . ILE A 1 258 ? -1.181 -32.031 8.188 1 98.62 258 ILE A CA 1
ATOM 1915 C C . ILE A 1 258 ? -0.876 -31.25 9.469 1 98.62 258 ILE A C 1
ATOM 1917 O O . ILE A 1 258 ? -1.653 -30.391 9.875 1 98.62 258 ILE A O 1
ATOM 1921 N N . ASP A 1 259 ? 0.291 -31.547 10.031 1 98.5 259 ASP A N 1
ATOM 1922 C CA . ASP A 1 259 ? 0.679 -30.859 11.258 1 98.5 259 ASP A CA 1
ATOM 1923 C C . ASP A 1 259 ? 0.805 -29.359 11.031 1 98.5 259 ASP A C 1
ATOM 1925 O O . ASP A 1 259 ? 0.313 -28.562 11.836 1 98.5 259 ASP A O 1
ATOM 1929 N N . SER A 1 260 ? 1.438 -28.969 9.953 1 98.75 260 SER A N 1
ATOM 1930 C CA . SER A 1 260 ? 1.609 -27.562 9.625 1 98.75 260 SER A CA 1
ATOM 1931 C C . SER A 1 260 ? 0.264 -26.875 9.398 1 98.75 260 SER A C 1
ATOM 1933 O O . SER A 1 260 ? 0.06 -25.734 9.828 1 98.75 260 SER A O 1
ATOM 1935 N N . ALA A 1 261 ? -0.669 -27.531 8.727 1 98.75 261 ALA A N 1
ATOM 1936 C CA . ALA A 1 261 ? -1.993 -26.969 8.461 1 98.75 261 ALA A CA 1
ATOM 1937 C C . ALA A 1 261 ? -2.777 -26.797 9.758 1 98.75 261 ALA A C 1
ATOM 1939 O O . ALA A 1 261 ? -3.486 -25.797 9.922 1 98.75 261 ALA A O 1
ATOM 1940 N N . ARG A 1 262 ? -2.631 -27.75 10.617 1 98.62 262 ARG A N 1
ATOM 1941 C CA . ARG A 1 262 ? -3.277 -27.656 11.922 1 98.62 262 ARG A CA 1
ATOM 1942 C C . ARG A 1 262 ? -2.764 -26.453 12.703 1 98.62 262 ARG A C 1
ATOM 1944 O O . ARG A 1 262 ? -3.547 -25.703 13.297 1 98.62 262 ARG A O 1
ATOM 1951 N N . ILE A 1 263 ? -1.46 -26.234 12.688 1 98.62 263 ILE A N 1
ATOM 1952 C CA . ILE A 1 263 ? -0.849 -25.109 13.398 1 98.62 263 ILE A CA 1
ATOM 1953 C C . ILE A 1 263 ? -1.303 -23.797 12.766 1 98.62 263 ILE A C 1
ATOM 1955 O O . ILE A 1 263 ? -1.621 -22.844 13.477 1 98.62 263 ILE A O 1
ATOM 1959 N N . ALA A 1 264 ? -1.338 -23.734 11.438 1 98.56 264 ALA A N 1
ATOM 1960 C CA . ALA A 1 264 ? -1.789 -22.531 10.742 1 98.56 264 ALA A CA 1
ATOM 1961 C C . ALA A 1 264 ? -3.215 -22.172 11.148 1 98.56 264 ALA A C 1
ATOM 1963 O O . ALA A 1 264 ? -3.533 -21 11.344 1 98.56 264 ALA A O 1
ATOM 1964 N N . LEU A 1 265 ? -4.086 -23.172 11.273 1 98.38 265 LEU A N 1
ATOM 1965 C CA . LEU A 1 265 ? -5.461 -22.938 11.688 1 98.38 265 LEU A CA 1
ATOM 1966 C C . LEU A 1 265 ? -5.516 -22.438 13.133 1 98.38 265 LEU A C 1
ATOM 1968 O O . LEU A 1 265 ? -6.27 -21.516 13.445 1 98.38 265 LEU A O 1
ATOM 1972 N N . ALA A 1 266 ? -4.688 -23.047 13.938 1 98.38 266 ALA A N 1
ATOM 1973 C CA . ALA A 1 266 ? -4.645 -22.625 15.336 1 98.38 266 ALA A CA 1
ATOM 1974 C C . ALA A 1 266 ? -4.262 -21.141 15.453 1 98.38 266 ALA A C 1
ATOM 1976 O O . ALA A 1 266 ? -4.852 -20.406 16.234 1 98.38 266 ALA A O 1
ATOM 1977 N N . ILE A 1 267 ? -3.311 -20.703 14.656 1 98.12 267 ILE A N 1
ATOM 1978 C CA . ILE A 1 267 ? -2.873 -19.312 14.656 1 98.12 267 ILE A CA 1
ATOM 1979 C C . ILE A 1 267 ? -4.039 -18.406 14.273 1 98.12 267 ILE A C 1
ATOM 1981 O O . ILE A 1 267 ? -4.277 -17.375 14.914 1 98.12 267 ILE A O 1
ATOM 1985 N N . LEU A 1 268 ? -4.867 -18.734 13.266 1 98.19 268 LEU A N 1
ATOM 1986 C CA . LEU A 1 268 ? -6.012 -17.953 12.828 1 98.19 268 LEU A CA 1
ATOM 1987 C C . LEU A 1 268 ? -7.062 -17.859 13.93 1 98.19 268 LEU A C 1
ATOM 1989 O O . LEU A 1 268 ? -7.82 -16.891 14 1 98.19 268 LEU A O 1
ATOM 1993 N N . LEU A 1 269 ? -7.082 -18.875 14.82 1 98 269 LEU A N 1
ATOM 1994 C CA . LEU A 1 269 ? -8.055 -18.922 15.906 1 98 269 LEU A CA 1
ATOM 1995 C C . LEU A 1 269 ? -7.578 -18.094 17.094 1 98 269 LEU A C 1
ATOM 1997 O O . LEU A 1 269 ? -8.312 -17.938 18.078 1 98 269 LEU A O 1
ATOM 2001 N N . GLY A 1 270 ? -6.324 -17.562 17 1 96.81 270 GLY A N 1
ATOM 2002 C CA . GLY A 1 270 ? -5.75 -16.875 18.141 1 96.81 270 GLY A CA 1
ATOM 2003 C C . GLY A 1 270 ? -5.367 -17.797 19.281 1 96.81 270 GLY A C 1
ATOM 2004 O O . GLY A 1 270 ? -5.383 -17.406 20.453 1 96.81 270 GLY A O 1
ATOM 2005 N N . ALA A 1 271 ? -5.082 -19.078 18.938 1 97 271 ALA A N 1
ATOM 2006 C CA . ALA A 1 271 ? -4.816 -20.094 19.953 1 97 271 ALA A CA 1
ATOM 2007 C C . ALA A 1 271 ? -3.402 -20.656 19.812 1 97 271 ALA A C 1
ATOM 2009 O O . ALA A 1 271 ? -2.709 -20.359 18.828 1 97 271 ALA A O 1
ATOM 2010 N N . GLY A 1 272 ? -2.955 -21.375 20.812 1 96.88 272 GLY A N 1
ATOM 2011 C CA . GLY A 1 272 ? -1.684 -22.078 20.719 1 96.88 272 GLY A CA 1
ATOM 2012 C C . GLY A 1 272 ? -1.729 -23.297 19.812 1 96.88 272 GLY A C 1
ATOM 2013 O O . GLY A 1 272 ? -2.809 -23.734 19.422 1 96.88 272 GLY A O 1
ATOM 2014 N N . PRO A 1 273 ? -0.607 -23.797 19.406 1 97.75 273 PRO A N 1
ATOM 2015 C CA . PRO A 1 273 ? -0.542 -24.875 18.406 1 97.75 273 PRO A CA 1
ATOM 2016 C C . PRO A 1 273 ? -1.288 -26.125 18.859 1 97.75 273 PRO A C 1
ATOM 2018 O O . PRO A 1 273 ? -1.777 -26.891 18.016 1 97.75 273 PRO A O 1
ATOM 2021 N N . ASP A 1 274 ? -1.472 -26.344 20.172 1 97.94 274 ASP A N 1
ATOM 2022 C CA . ASP A 1 274 ? -2.141 -27.531 20.656 1 97.94 274 ASP A CA 1
ATOM 2023 C C . ASP A 1 274 ? -3.625 -27.531 20.297 1 97.94 274 ASP A C 1
ATOM 2025 O O . ASP A 1 274 ? -4.266 -28.578 20.234 1 97.94 274 ASP A O 1
ATOM 2029 N N . ARG A 1 275 ? -4.203 -26.391 20.109 1 97.38 275 ARG A N 1
ATOM 2030 C CA . ARG A 1 275 ? -5.594 -26.312 19.672 1 97.38 275 ARG A CA 1
ATOM 2031 C C . ARG A 1 275 ? -5.805 -27.031 18.359 1 97.38 275 ARG A C 1
ATOM 2033 O O . ARG A 1 275 ? -6.867 -27.625 18.125 1 97.38 275 ARG A O 1
ATOM 2040 N N . GLY A 1 276 ? -4.809 -27.047 17.484 1 97.38 276 GLY A N 1
ATOM 2041 C CA . GLY A 1 276 ? -4.879 -27.719 16.203 1 97.38 276 GLY A CA 1
ATOM 2042 C C . GLY A 1 276 ? -4.98 -29.234 16.328 1 97.38 276 GLY A C 1
ATOM 2043 O O . GLY A 1 276 ? 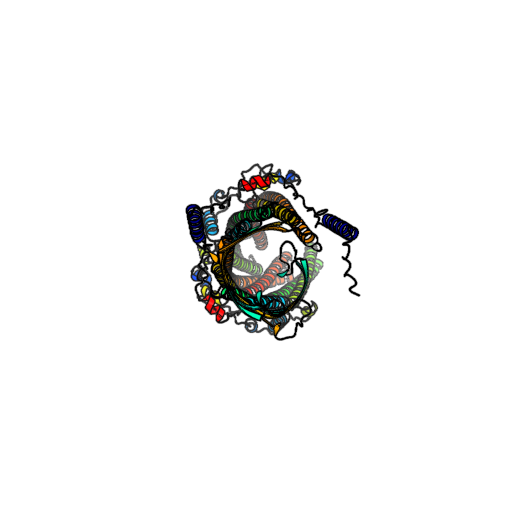-5.508 -29.906 15.438 1 97.38 276 GLY A O 1
ATOM 2044 N N . LEU A 1 277 ? -4.508 -29.828 17.469 1 97.12 277 LEU A N 1
ATOM 2045 C CA . LEU A 1 277 ? -4.492 -31.266 17.656 1 97.12 277 LEU A CA 1
ATOM 2046 C C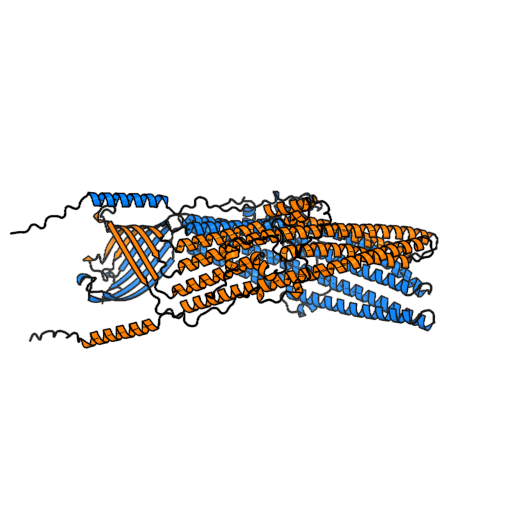 . LEU A 1 277 ? -5.906 -31.812 17.828 1 97.12 277 LEU A C 1
ATOM 2048 O O . LEU A 1 277 ? -6.152 -33 17.594 1 97.12 277 LEU A O 1
ATOM 2052 N N . ALA A 1 278 ? -6.816 -30.969 18.203 1 96.25 278 ALA A N 1
ATOM 2053 C CA . ALA A 1 278 ? -8.195 -31.391 18.438 1 96.25 278 ALA A CA 1
ATOM 2054 C C . ALA A 1 278 ? -8.992 -31.438 17.141 1 96.25 278 ALA A C 1
ATOM 2056 O O . ALA A 1 278 ? -10.117 -31.938 17.109 1 96.25 278 ALA A O 1
ATOM 2057 N N . LEU A 1 279 ? -8.453 -30.922 16.094 1 97.81 279 LEU A N 1
ATOM 2058 C CA . LEU A 1 279 ? -9.164 -30.875 14.828 1 97.81 279 LEU A CA 1
ATOM 2059 C C . LEU A 1 279 ? -9.242 -32.25 14.195 1 97.81 279 LEU A C 1
ATOM 2061 O O . LEU A 1 279 ? -8.25 -33 14.156 1 97.81 279 LEU A O 1
ATOM 2065 N N . VAL A 1 280 ? -10.438 -32.562 13.812 1 96.81 280 VAL A N 1
ATOM 2066 C CA . VAL A 1 280 ? -10.633 -33.812 13.07 1 96.81 280 VAL A CA 1
ATOM 2067 C C . VAL A 1 280 ? -10.57 -33.531 11.57 1 96.81 280 VAL A C 1
ATOM 2069 O O . VAL A 1 280 ? -10.719 -32.375 11.141 1 96.81 280 VAL A O 1
ATOM 2072 N N . ARG A 1 281 ? -10.305 -34.5 10.766 1 97.44 281 ARG A N 1
ATOM 2073 C CA . ARG A 1 281 ? -10.258 -34.375 9.312 1 97.44 281 ARG A CA 1
ATOM 2074 C C . ARG A 1 281 ? -11.516 -33.688 8.789 1 97.44 281 ARG A C 1
ATOM 2076 O O . ARG A 1 281 ? -12.633 -34.125 9.086 1 97.44 281 ARG A O 1
ATOM 2083 N N . PRO A 1 282 ? -11.312 -32.625 8.047 1 97 282 PRO A N 1
ATOM 2084 C CA . PRO A 1 282 ? -12.477 -31.953 7.477 1 97 282 PRO A CA 1
ATOM 2085 C C . PRO A 1 282 ? -13.219 -32.812 6.449 1 97 282 PRO A C 1
ATOM 2087 O O . PRO A 1 282 ? -12.602 -33.562 5.695 1 97 282 PRO A O 1
ATOM 2090 N N . ALA A 1 283 ? -14.508 -32.625 6.445 1 90 283 ALA A N 1
ATOM 2091 C CA . ALA A 1 283 ? -15.305 -33.188 5.363 1 90 283 ALA A CA 1
ATOM 2092 C C . ALA A 1 283 ? -15.227 -32.344 4.109 1 90 283 ALA A C 1
ATOM 2094 O O . ALA A 1 283 ? -14.906 -31.141 4.184 1 90 283 ALA A O 1
ATOM 2095 N N . PRO A 1 284 ? -15.406 -33 2.941 1 86.25 284 PRO A N 1
ATOM 2096 C CA . PRO A 1 284 ? -15.477 -32.156 1.739 1 86.25 284 PRO A CA 1
ATOM 2097 C C . PRO A 1 284 ? -16.594 -31.109 1.812 1 86.25 284 PRO A C 1
ATOM 2099 O O . PRO A 1 284 ? -17.719 -31.438 2.219 1 86.25 284 PRO A O 1
ATOM 2102 N N . LEU A 1 285 ? -16.156 -29.938 1.499 1 86.19 285 LEU A N 1
ATOM 2103 C CA . LEU A 1 285 ? -17.141 -28.875 1.519 1 86.19 285 LEU A CA 1
ATOM 2104 C C . LEU A 1 285 ? -17.938 -28.828 0.214 1 86.19 285 LEU A C 1
ATOM 2106 O O . LEU A 1 285 ? -17.375 -29.078 -0.859 1 86.19 285 LEU A O 1
ATOM 2110 N N . PRO A 1 286 ? -19.219 -28.609 0.449 1 76.81 286 PRO A N 1
ATOM 2111 C CA . PRO A 1 286 ? -19.969 -28.453 -0.796 1 76.81 286 PRO A CA 1
ATOM 2112 C C . PRO A 1 286 ? -19.547 -27.234 -1.605 1 76.81 286 PRO A C 1
ATOM 2114 O O . PRO A 1 286 ? -19.078 -26.234 -1.035 1 76.81 286 PRO A O 1
ATOM 2117 N N . ALA A 1 287 ? -19.391 -27.422 -2.879 1 64.44 287 ALA A N 1
ATOM 2118 C CA . ALA A 1 287 ? -19.078 -26.25 -3.701 1 64.44 287 ALA A CA 1
ATOM 2119 C C . ALA A 1 287 ? -20.141 -25.156 -3.529 1 64.44 287 ALA A C 1
ATOM 2121 O O . ALA A 1 287 ? -21.328 -25.453 -3.527 1 64.44 287 ALA A O 1
ATOM 2122 N N . ALA A 1 288 ? -19.656 -24.062 -2.896 1 55.75 288 ALA A N 1
ATOM 2123 C CA . ALA A 1 288 ? -20.641 -22.969 -2.75 1 55.75 288 ALA A CA 1
ATOM 2124 C C . ALA A 1 288 ? -21.312 -22.656 -4.082 1 55.75 288 ALA A C 1
ATOM 2126 O O . ALA A 1 288 ? -20.641 -22.578 -5.121 1 55.75 288 ALA A O 1
ATOM 2127 N N . ALA A 1 289 ? -22.609 -23.016 -4.191 1 56.03 289 ALA A N 1
ATOM 2128 C CA . ALA A 1 289 ? -23.344 -22.516 -5.352 1 56.03 289 ALA A CA 1
ATOM 2129 C C . ALA A 1 289 ? -23.375 -20.984 -5.363 1 56.03 289 ALA A C 1
ATOM 2131 O O . ALA A 1 289 ? -24.125 -20.375 -4.602 1 56.03 289 ALA A O 1
ATOM 2132 N N . LEU A 1 290 ? -22.141 -20.359 -5.746 1 57 290 LEU A N 1
ATOM 2133 C CA . LEU A 1 290 ? -22.141 -18.891 -5.734 1 57 290 LEU A CA 1
ATOM 2134 C C . LEU A 1 290 ? -22.562 -18.344 -7.09 1 57 290 LEU A C 1
ATOM 2136 O O . LEU A 1 290 ? -22.172 -18.859 -8.133 1 57 290 LEU A O 1
ATOM 2140 N N . ALA A 1 291 ? -23.812 -17.766 -7.125 1 54.12 291 ALA A N 1
ATOM 2141 C CA . ALA A 1 291 ? -24.297 -17.078 -8.328 1 54.12 291 ALA A CA 1
ATOM 2142 C C . ALA A 1 291 ? -23.953 -15.594 -8.281 1 54.12 291 ALA A C 1
ATOM 2144 O O . ALA A 1 291 ? -23.953 -14.977 -7.211 1 54.12 291 ALA A O 1
ATOM 2145 N N . VAL A 1 292 ? -23.406 -15.133 -9.414 1 64.88 292 VAL A N 1
ATOM 2146 C CA . VAL A 1 292 ? -23.078 -13.719 -9.547 1 64.88 292 VAL A CA 1
ATOM 2147 C C . VAL A 1 292 ? -24.234 -12.977 -10.203 1 64.88 292 VAL A C 1
ATOM 2149 O O . VAL A 1 292 ? -24.734 -13.398 -11.25 1 64.88 292 VAL A O 1
ATOM 2152 N N . PRO A 1 293 ? -24.812 -11.93 -9.539 1 64.75 293 PRO A N 1
ATOM 2153 C CA . PRO A 1 293 ? -25.906 -11.164 -10.133 1 64.75 293 PRO A CA 1
ATOM 2154 C C . PRO A 1 293 ? -25.5 -10.492 -11.445 1 64.75 293 PRO A C 1
ATOM 2156 O O . PRO A 1 293 ? -24.312 -10.258 -11.688 1 64.75 293 PRO A O 1
ATOM 2159 N N . ALA A 1 294 ? -26.547 -10.156 -12.305 1 64.12 294 ALA A N 1
ATOM 2160 C CA . ALA A 1 294 ? -26.344 -9.531 -13.609 1 64.12 294 ALA A CA 1
ATOM 2161 C C . ALA A 1 294 ? -25.75 -8.133 -13.469 1 64.12 294 ALA A C 1
ATOM 2163 O O . ALA A 1 294 ? -24.953 -7.707 -14.297 1 64.12 294 ALA A O 1
ATOM 2164 N N . ASP A 1 295 ? -26.25 -7.355 -12.477 1 75.25 295 ASP A N 1
ATOM 2165 C CA . ASP A 1 295 ? -25.719 -6.008 -12.289 1 75.25 295 ASP A CA 1
ATOM 2166 C C . ASP A 1 295 ? -24.641 -5.984 -11.203 1 75.25 295 ASP A C 1
ATOM 2168 O O . ASP A 1 295 ? -24.625 -5.094 -10.352 1 75.25 295 ASP A O 1
ATOM 2172 N N . LEU A 1 296 ? -23.703 -6.809 -11.414 1 80.38 296 LEU A N 1
ATOM 2173 C CA . LEU A 1 296 ? -22.703 -7.059 -10.375 1 80.38 296 LEU A CA 1
ATOM 2174 C C . LEU A 1 296 ? -21.844 -5.82 -10.133 1 80.38 296 LEU A C 1
ATOM 2176 O O . LEU A 1 296 ? -21.656 -5.41 -8.992 1 80.38 296 LEU A O 1
ATOM 2180 N N . PRO A 1 297 ? -21.406 -5.117 -11.227 1 79.06 297 PRO A N 1
ATOM 2181 C CA . PRO A 1 297 ? -20.531 -3.982 -10.953 1 79.06 297 PRO A CA 1
ATOM 2182 C C . PRO A 1 297 ? -21.203 -2.902 -10.109 1 79.06 297 PRO A C 1
ATOM 2184 O O . PRO A 1 297 ? -20.609 -2.424 -9.133 1 79.06 297 PRO A O 1
ATOM 2187 N N . ALA A 1 298 ? -22.406 -2.58 -10.383 1 79.94 298 ALA A N 1
ATOM 2188 C CA . ALA A 1 298 ? -23.109 -1.574 -9.602 1 79.94 298 ALA A CA 1
ATOM 2189 C C . ALA A 1 298 ? -23.453 -2.105 -8.211 1 79.94 298 ALA A C 1
ATOM 2191 O O . ALA A 1 298 ? -23.375 -1.373 -7.223 1 79.94 298 ALA A O 1
ATOM 2192 N N . ALA A 1 299 ? -23.781 -3.264 -8.164 1 82.38 299 ALA A N 1
ATOM 2193 C CA . ALA A 1 299 ? -24.188 -3.867 -6.895 1 82.38 299 ALA A CA 1
ATOM 2194 C C . ALA A 1 299 ? -23 -3.984 -5.945 1 82.38 299 ALA A C 1
ATOM 2196 O O . ALA A 1 299 ? -23.156 -3.936 -4.723 1 82.38 299 ALA A O 1
ATOM 2197 N N . LEU A 1 300 ? -21.797 -4.066 -6.488 1 85.38 300 LEU A N 1
ATOM 2198 C CA . LEU A 1 300 ? -20.609 -4.219 -5.66 1 85.38 300 LEU A CA 1
ATOM 2199 C C . LEU A 1 300 ? -20.375 -2.979 -4.809 1 85.38 300 LEU A C 1
ATOM 2201 O O . LEU A 1 300 ? -19.734 -3.055 -3.754 1 85.38 300 LEU A O 1
ATOM 2205 N N . LEU A 1 301 ? -20.906 -1.878 -5.242 1 83.94 301 LEU A N 1
ATOM 2206 C CA . LEU A 1 301 ? -20.656 -0.605 -4.574 1 83.94 301 LEU A CA 1
ATOM 2207 C C . LEU A 1 301 ? -21.234 -0.612 -3.16 1 83.94 301 LEU A C 1
ATOM 2209 O O . LEU A 1 301 ? -20.703 0.064 -2.271 1 83.94 301 LEU A O 1
ATOM 2213 N N . GLY A 1 302 ? -22.266 -1.41 -2.932 1 83.81 302 GLY A N 1
ATOM 2214 C CA . GLY A 1 302 ? -22.859 -1.487 -1.608 1 83.81 302 GLY A CA 1
ATOM 2215 C C . GLY A 1 302 ? -22.594 -2.807 -0.91 1 83.81 302 GLY A C 1
ATOM 2216 O O . GLY A 1 302 ? -23.016 -3.006 0.234 1 83.81 302 GLY A O 1
ATOM 2217 N N . ARG A 1 303 ? -21.812 -3.602 -1.614 1 87.75 303 ARG A N 1
ATOM 2218 C CA . ARG A 1 303 ? -21.656 -4.949 -1.074 1 87.75 303 ARG A CA 1
ATOM 2219 C C . ARG A 1 303 ? -20.219 -5.219 -0.678 1 87.75 303 ARG A C 1
ATOM 2221 O O . ARG A 1 303 ? -19.938 -6.172 0.052 1 87.75 303 ARG A O 1
ATOM 2228 N N . ARG A 1 304 ? -19.297 -4.434 -1.155 1 92.19 304 ARG A N 1
ATOM 2229 C CA . ARG A 1 304 ? -17.891 -4.613 -0.785 1 92.19 304 ARG A CA 1
ATOM 2230 C C . ARG A 1 304 ? -17.438 -3.539 0.2 1 92.19 304 ARG A C 1
ATOM 2232 O O . ARG A 1 304 ? -17.438 -2.352 -0.133 1 92.19 304 ARG A O 1
ATOM 2239 N N . ALA A 1 305 ? -16.969 -4.059 1.325 1 95.88 305 ALA A N 1
ATOM 2240 C CA . ALA A 1 305 ? -16.609 -3.154 2.414 1 95.88 305 ALA A CA 1
ATOM 2241 C C . ALA A 1 305 ? -15.469 -2.227 1.997 1 95.88 305 ALA A C 1
ATOM 2243 O O . ALA A 1 305 ? -15.453 -1.05 2.367 1 95.88 305 ALA A O 1
ATOM 2244 N N . ASP A 1 306 ? -14.516 -2.711 1.218 1 96.19 306 ASP A N 1
ATOM 2245 C CA . ASP A 1 306 ? -13.375 -1.887 0.841 1 96.19 306 ASP A CA 1
ATOM 2246 C C . ASP A 1 306 ? -13.797 -0.746 -0.081 1 96.19 306 ASP A C 1
ATOM 2248 O O . ASP A 1 306 ? -13.258 0.357 -0.004 1 96.19 306 ASP A O 1
ATOM 2252 N N . LEU A 1 307 ? -14.82 -0.943 -0.957 1 95.31 307 LEU A N 1
ATOM 2253 C CA . LEU A 1 307 ? -15.352 0.118 -1.804 1 95.31 307 LEU A CA 1
ATOM 2254 C C . LEU A 1 307 ? -16.125 1.143 -0.974 1 95.31 307 LEU A C 1
ATOM 2256 O O . LEU A 1 307 ? -15.969 2.35 -1.176 1 95.31 307 LEU A O 1
ATOM 2260 N N . VAL A 1 308 ? -16.922 0.648 -0.028 1 95.69 308 VAL A N 1
ATOM 2261 C CA . VAL A 1 308 ? -17.688 1.531 0.836 1 95.69 308 VAL A CA 1
ATOM 2262 C C . VAL A 1 308 ? -16.75 2.393 1.675 1 95.69 308 VAL A C 1
ATOM 2264 O O . VAL A 1 308 ? -16.938 3.609 1.774 1 95.69 308 VAL A O 1
ATOM 2267 N N . ALA A 1 309 ? -15.719 1.747 2.275 1 97.44 309 ALA A N 1
ATOM 2268 C CA . ALA A 1 309 ? -14.742 2.486 3.07 1 97.44 309 ALA A CA 1
ATOM 2269 C C . ALA A 1 309 ? -14.031 3.541 2.227 1 97.44 309 ALA A C 1
ATOM 2271 O O . ALA A 1 309 ? -13.852 4.68 2.666 1 97.44 309 ALA A O 1
ATOM 2272 N N . ALA A 1 310 ? -13.609 3.154 0.994 1 96.88 310 ALA A N 1
ATOM 2273 C CA . ALA A 1 310 ? -12.945 4.098 0.099 1 96.88 310 ALA A CA 1
ATOM 2274 C C . ALA A 1 310 ? -13.844 5.281 -0.224 1 96.88 310 ALA A C 1
ATOM 2276 O O . ALA A 1 310 ? -13.383 6.422 -0.305 1 96.88 310 ALA A O 1
ATOM 2277 N N . ARG A 1 311 ? -15.141 5.051 -0.418 1 96 311 ARG A N 1
ATOM 2278 C CA . ARG A 1 311 ? -16.094 6.117 -0.715 1 96 311 ARG A CA 1
ATOM 2279 C C . ARG A 1 311 ? -16.203 7.09 0.455 1 96 311 ARG A C 1
ATOM 2281 O O . ARG A 1 311 ? -16.266 8.305 0.257 1 96 311 ARG A O 1
ATOM 2288 N N . TRP A 1 312 ? -16.25 6.539 1.687 1 96.75 312 TRP A N 1
ATOM 2289 C CA . TRP A 1 312 ? -16.297 7.395 2.869 1 96.75 312 TRP A CA 1
ATOM 2290 C C . TRP A 1 312 ? -15.039 8.258 2.965 1 96.75 312 TRP A C 1
ATOM 2292 O O . TRP A 1 312 ? -15.109 9.422 3.363 1 96.75 312 TRP A O 1
ATOM 2302 N N . ARG A 1 313 ? -13.906 7.73 2.633 1 97.75 313 ARG A N 1
ATOM 2303 C CA . ARG A 1 313 ? -12.664 8.492 2.691 1 97.75 313 ARG A CA 1
ATOM 2304 C C . ARG A 1 313 ? -12.664 9.625 1.668 1 97.75 313 ARG A C 1
ATOM 2306 O O . ARG A 1 313 ? -12.117 10.695 1.921 1 97.75 313 ARG A O 1
ATOM 2313 N N . VAL A 1 314 ? -13.289 9.398 0.446 1 97.25 314 VAL A N 1
ATOM 2314 C CA . VAL A 1 314 ? -13.461 10.469 -0.529 1 97.25 314 VAL A CA 1
ATOM 2315 C C . VAL A 1 314 ? -14.344 11.562 0.057 1 97.25 314 VAL A C 1
ATOM 2317 O O . VAL A 1 314 ? -14.039 12.75 -0.066 1 97.25 314 VAL A O 1
ATOM 2320 N N . GLU A 1 315 ? -15.422 11.164 0.736 1 96.44 315 GLU A N 1
ATOM 2321 C CA . GLU A 1 315 ? -16.328 12.133 1.358 1 96.44 315 GLU A CA 1
ATOM 2322 C C . GLU A 1 315 ? -15.602 12.93 2.441 1 96.44 315 GLU A C 1
ATOM 2324 O O . GLU A 1 315 ? -15.727 14.156 2.502 1 96.44 315 GLU A O 1
ATOM 2329 N N . ALA A 1 316 ? -14.844 12.195 3.279 1 97.88 316 ALA A N 1
ATOM 2330 C CA . ALA A 1 316 ? -14.086 12.859 4.332 1 97.88 316 ALA A CA 1
ATOM 2331 C C . ALA A 1 316 ? -13.117 13.883 3.74 1 97.88 316 ALA A C 1
ATOM 2333 O O . ALA A 1 316 ? -13.023 15.016 4.227 1 97.88 316 ALA A O 1
ATOM 2334 N N . ALA A 1 317 ? -12.406 13.5 2.654 1 97.88 317 ALA A N 1
ATOM 2335 C CA . ALA A 1 317 ? -11.461 14.398 1.997 1 97.88 317 ALA A CA 1
ATOM 2336 C C . ALA A 1 317 ? -12.18 15.609 1.413 1 97.88 317 ALA A C 1
ATOM 2338 O O . ALA A 1 317 ? -11.664 16.734 1.46 1 97.88 317 ALA A O 1
ATOM 2339 N N . SER A 1 318 ? -13.406 15.414 0.869 1 97.12 318 SER A N 1
ATOM 2340 C CA . SER A 1 318 ? -14.211 16.5 0.336 1 97.12 318 SER A CA 1
ATOM 2341 C C . SER A 1 318 ? -14.578 17.516 1.427 1 97.12 318 SER A C 1
ATOM 2343 O O . SER A 1 318 ? -14.516 18.719 1.208 1 97.12 318 SER A O 1
ATOM 2345 N N . ARG A 1 319 ? -14.891 17.016 2.594 1 97.69 319 ARG A N 1
ATOM 2346 C CA . ARG A 1 319 ? -15.25 17.891 3.709 1 97.69 319 ARG A CA 1
ATOM 2347 C C . ARG A 1 319 ? -14.023 18.641 4.227 1 97.69 319 ARG A C 1
ATOM 2349 O O . ARG A 1 319 ? -14.141 19.797 4.66 1 97.69 319 ARG A O 1
ATOM 2356 N N . ASN A 1 320 ? -12.898 18.062 4.16 1 98.19 320 ASN A N 1
ATOM 2357 C CA . ASN A 1 320 ? -11.672 18.75 4.539 1 98.19 320 ASN A CA 1
ATOM 2358 C C . ASN A 1 320 ? -11.367 19.906 3.59 1 98.19 320 ASN A C 1
ATOM 2360 O O . ASN A 1 320 ? -10.836 20.938 4.008 1 98.19 320 ASN A O 1
ATOM 2364 N N . VAL A 1 321 ? -11.656 19.734 2.262 1 97.81 321 VAL A N 1
ATOM 2365 C CA . VAL A 1 321 ? -11.531 20.844 1.312 1 97.81 321 VAL A CA 1
ATOM 2366 C C . VAL A 1 321 ? -12.469 21.984 1.708 1 97.81 321 VAL A C 1
ATOM 2368 O O . VAL A 1 321 ? -12.07 23.141 1.725 1 97.81 321 VAL A O 1
ATOM 2371 N N . ALA A 1 322 ? -13.711 21.625 2.105 1 97.19 322 ALA A N 1
ATOM 2372 C CA . ALA A 1 322 ? -14.68 22.625 2.539 1 97.19 322 ALA A CA 1
ATOM 2373 C C . ALA A 1 322 ? -14.195 23.359 3.785 1 97.19 322 ALA A C 1
ATOM 2375 O O . ALA A 1 322 ? -14.344 24.594 3.893 1 97.19 322 ALA A O 1
ATOM 2376 N N . ALA A 1 323 ? -13.617 22.594 4.707 1 97.94 323 ALA A N 1
ATOM 2377 C CA . ALA A 1 323 ? -13.062 23.203 5.914 1 97.94 323 ALA A CA 1
ATOM 2378 C C . ALA A 1 323 ? -11.953 24.203 5.566 1 97.94 323 ALA A C 1
ATOM 2380 O O . ALA A 1 323 ? -11.914 25.312 6.102 1 97.94 323 ALA A O 1
ATOM 2381 N N . ALA A 1 324 ? -11.062 23.828 4.668 1 97.44 324 ALA A N 1
ATOM 2382 C CA . ALA A 1 324 ? -9.961 24.703 4.254 1 97.44 324 ALA A CA 1
ATOM 2383 C C . ALA A 1 324 ? -10.484 25.938 3.543 1 97.44 324 ALA A C 1
ATOM 2385 O O . ALA A 1 324 ? -9.938 27.031 3.701 1 97.44 324 ALA A O 1
ATOM 2386 N N . ARG A 1 325 ? -11.547 25.844 2.736 1 96.69 325 ARG A N 1
ATOM 2387 C CA . ARG A 1 325 ? -12.141 26.984 2.045 1 96.69 325 ARG A CA 1
ATOM 2388 C C . ARG A 1 325 ? -12.711 27.984 3.039 1 96.69 325 ARG A C 1
ATOM 2390 O O . ARG A 1 325 ? -12.625 29.203 2.82 1 96.69 325 ARG A O 1
ATOM 2397 N N . ALA A 1 326 ? -13.234 27.469 4.121 1 96.38 326 ALA A N 1
ATOM 2398 C CA . ALA A 1 326 ? -13.82 28.344 5.141 1 96.38 326 ALA A CA 1
ATOM 2399 C C . ALA A 1 326 ? -12.742 29.188 5.816 1 96.38 326 ALA A C 1
ATOM 2401 O O . ALA A 1 326 ? -13.039 30.25 6.363 1 96.38 326 ALA A O 1
ATOM 2402 N N . ASP A 1 327 ? -11.477 28.781 5.781 1 95.19 327 ASP A N 1
ATOM 2403 C CA . ASP A 1 327 ? -10.383 29.484 6.445 1 95.19 327 ASP A CA 1
ATOM 2404 C C . ASP A 1 327 ? -10.055 30.797 5.727 1 95.19 327 ASP A C 1
ATOM 2406 O O . ASP A 1 327 ? -9.336 31.641 6.266 1 95.19 327 ASP A O 1
ATOM 2410 N N . PHE A 1 328 ? -10.633 31.047 4.492 1 95.06 328 PHE A N 1
ATOM 2411 C CA . PHE A 1 328 ? -10.414 32.281 3.742 1 95.06 328 PHE A CA 1
ATOM 2412 C C . PHE A 1 328 ? -11.383 33.344 4.199 1 95.06 328 PHE A C 1
ATOM 2414 O O . PHE A 1 328 ? -11.211 34.531 3.855 1 95.06 328 PHE A O 1
ATOM 2421 N N . LEU A 1 329 ? -12.414 32.969 5.012 1 94.81 329 LEU A N 1
ATOM 2422 C CA . LEU A 1 329 ? -13.461 33.875 5.441 1 94.81 329 LEU A CA 1
ATOM 2423 C C . LEU A 1 329 ? -13.18 34.406 6.844 1 94.81 329 LEU A C 1
ATOM 2425 O O . LEU A 1 329 ? -12.328 33.875 7.555 1 94.81 329 LEU A O 1
ATOM 2429 N N . PRO A 1 330 ? -13.805 35.531 7.316 1 95.19 330 PRO A N 1
ATOM 2430 C CA . PRO A 1 330 ? -13.539 36.094 8.641 1 95.19 330 PRO A CA 1
ATOM 2431 C C . PRO A 1 330 ? -13.805 35.094 9.773 1 95.19 330 PRO A C 1
ATOM 2433 O O . PRO A 1 330 ? -14.766 34.312 9.703 1 95.19 330 PRO A O 1
ATOM 2436 N N . ASN A 1 331 ? -12.969 35.125 10.703 1 95.38 331 ASN A N 1
ATOM 2437 C CA . ASN A 1 331 ? -13.203 34.375 11.93 1 95.38 331 ASN A CA 1
ATOM 2438 C C . ASN A 1 331 ? -13.898 35.219 12.984 1 95.38 331 ASN A C 1
ATOM 2440 O O . ASN A 1 331 ? -13.516 36.375 13.211 1 95.38 331 ASN A O 1
ATOM 2444 N N . VAL A 1 332 ? -14.953 34.75 13.531 1 96.38 332 VAL A N 1
ATOM 2445 C CA . VAL A 1 332 ? -15.68 35.406 14.602 1 96.38 332 VAL A CA 1
ATOM 2446 C C . VAL A 1 332 ? -15.484 34.656 15.914 1 96.38 332 VAL A C 1
ATOM 2448 O O . VAL A 1 332 ? -15.734 33.438 15.984 1 96.38 332 VAL A O 1
ATOM 2451 N N . SER A 1 333 ? -15.008 35.375 16.859 1 97.25 333 SER A N 1
ATOM 2452 C CA . SER A 1 333 ? -14.781 34.75 18.156 1 97.25 333 SER A CA 1
ATOM 2453 C C . SER A 1 333 ? -15.398 35.562 19.281 1 97.25 333 SER A C 1
ATOM 2455 O O . SER A 1 333 ? -15.688 36.75 19.109 1 97.25 333 SER A O 1
ATOM 2457 N N . LEU A 1 334 ? -15.727 34.906 20.406 1 97.56 334 LEU A N 1
ATOM 2458 C CA . LEU A 1 334 ? -16.203 35.531 21.641 1 97.56 334 LEU A CA 1
ATOM 2459 C C . LEU A 1 334 ? -15.336 35.125 22.828 1 97.56 334 LEU A C 1
ATOM 2461 O O . LEU A 1 334 ? -15.117 33.906 23.047 1 97.56 334 LEU A O 1
ATOM 2465 N N . THR A 1 335 ? -14.812 36.031 23.516 1 97.62 335 THR A N 1
ATOM 2466 C CA . THR A 1 335 ? -14.156 35.781 24.797 1 97.62 335 THR A CA 1
ATOM 2467 C C . THR A 1 335 ? -14.859 36.5 25.938 1 97.62 335 THR A C 1
ATOM 2469 O O . THR A 1 335 ? -15.383 37.594 25.734 1 97.62 335 THR A O 1
ATOM 2472 N N . ALA A 1 336 ? -14.969 35.938 27 1 97.69 336 ALA A N 1
ATOM 2473 C CA . ALA A 1 336 ? -15.547 36.531 28.203 1 97.69 336 ALA A CA 1
ATOM 2474 C C . ALA A 1 336 ? -14.82 36.062 29.453 1 97.69 336 ALA A C 1
ATOM 2476 O O . ALA A 1 336 ? -14.188 35 29.453 1 97.69 336 ALA A O 1
ATOM 2477 N N . LEU A 1 337 ? -14.82 36.906 30.406 1 97.44 337 LEU A N 1
ATOM 2478 C CA . LEU A 1 337 ? -14.188 36.594 31.688 1 97.44 337 LEU A CA 1
ATOM 2479 C C . LEU A 1 337 ? -15 37.188 32.844 1 97.44 337 LEU A C 1
ATOM 2481 O O . LEU A 1 337 ? -15.516 38.281 32.75 1 97.44 337 LEU A O 1
ATOM 2485 N N . ILE A 1 338 ? -15.172 36.438 33.969 1 97.56 338 ILE A N 1
ATOM 2486 C CA . ILE A 1 338 ? -15.734 36.906 35.219 1 97.56 338 ILE A CA 1
ATOM 2487 C C . ILE A 1 338 ? -14.852 36.469 36.406 1 97.56 338 ILE A C 1
ATOM 2489 O O . ILE A 1 338 ? -14.305 35.375 36.375 1 97.56 338 ILE A O 1
ATOM 2493 N N . GLY A 1 339 ? -14.609 37.438 37.281 1 97.81 339 GLY A N 1
ATOM 2494 C CA . GLY A 1 339 ? -13.773 37.031 38.406 1 97.81 339 GLY A CA 1
ATOM 2495 C C . GLY A 1 339 ? -13.523 38.156 39.406 1 97.81 339 GLY A C 1
ATOM 2496 O O . GLY A 1 339 ? -14.359 39.062 39.562 1 97.81 339 GLY A O 1
ATOM 2497 N N . LEU A 1 340 ? -12.469 38.031 40.219 1 97.56 340 LEU A N 1
ATOM 2498 C CA . LEU A 1 340 ? -12.008 39 41.219 1 97.56 340 LEU A CA 1
ATOM 2499 C C . LEU A 1 340 ? -10.547 39.375 40.969 1 97.56 340 LEU A C 1
ATOM 2501 O O . LEU A 1 340 ? -9.734 38.5 40.625 1 97.56 340 LEU A O 1
ATOM 2505 N N . ALA A 1 341 ? -10.312 40.594 41.031 1 97.06 341 ALA A N 1
ATOM 2506 C CA . ALA A 1 341 ? -8.938 41.062 40.938 1 97.06 341 ALA A CA 1
ATOM 2507 C C . ALA A 1 341 ? -8.672 42.188 41.938 1 97.06 341 ALA A C 1
ATOM 2509 O O . ALA A 1 341 ? -9.547 43.031 42.156 1 97.06 341 ALA A O 1
ATOM 2510 N N . THR A 1 342 ? -7.5 42.25 42.469 1 95.31 342 THR A N 1
ATOM 2511 C CA . THR A 1 342 ? -7.145 43.312 43.438 1 95.31 342 THR A CA 1
ATOM 2512 C C . THR A 1 342 ? -5.656 43.656 43.344 1 95.31 342 THR A C 1
ATOM 2514 O O . THR A 1 342 ? -4.867 42.844 42.812 1 95.31 342 THR A O 1
ATOM 2517 N N . ARG A 1 343 ? -5.367 44.781 43.594 1 92.62 343 ARG A N 1
ATOM 2518 C CA . ARG A 1 343 ? -3.99 45.25 43.688 1 92.62 343 ARG A CA 1
ATOM 2519 C C . ARG A 1 343 ? -3.656 45.656 45.125 1 92.62 343 ARG A C 1
ATOM 2521 O O . ARG A 1 343 ? -4.484 46.281 45.812 1 92.62 343 ARG A O 1
ATOM 2528 N N . GLY A 1 344 ? -2.398 45.344 45.531 1 89.69 344 GLY A N 1
ATOM 2529 C CA . GLY A 1 344 ? -1.955 45.719 46.875 1 89.69 344 GLY A CA 1
ATOM 2530 C C . GLY A 1 344 ? -2.584 44.906 47.969 1 89.69 344 GLY A C 1
ATOM 2531 O O . GLY A 1 344 ? -2.666 43.688 47.875 1 89.69 344 GLY A O 1
ATOM 2532 N N . GLY A 1 345 ? -2.961 45.656 49.094 1 87.19 345 GLY A N 1
ATOM 2533 C CA . GLY A 1 345 ? -3.383 45 50.312 1 87.19 345 GLY A CA 1
ATOM 2534 C C . GLY A 1 345 ? -4.883 44.781 50.406 1 87.19 345 GLY A C 1
ATOM 2535 O O . GLY A 1 345 ? -5.375 44.125 51.312 1 87.19 345 GLY A O 1
ATOM 2536 N N . ALA A 1 346 ? -5.594 45.25 49.438 1 89.19 346 ALA A N 1
ATOM 2537 C CA . ALA A 1 346 ? -7.047 45.094 49.469 1 89.19 346 ALA A CA 1
ATOM 2538 C C . ALA A 1 346 ? -7.453 43.625 49.375 1 89.19 346 ALA A C 1
ATOM 2540 O O . ALA A 1 346 ? -6.738 42.812 48.75 1 89.19 346 ALA A O 1
ATOM 2541 N N . SER A 1 347 ? -8.648 43.375 49.875 1 91.62 347 SER A N 1
ATOM 2542 C CA . SER A 1 347 ? -9.141 42 49.844 1 91.62 347 SER A CA 1
ATOM 2543 C C . SER A 1 347 ? -9.562 41.594 48.438 1 91.62 347 SER A C 1
ATOM 2545 O O . SER A 1 347 ? -10.188 42.375 47.719 1 91.62 347 SER A O 1
ATOM 2547 N N . LEU A 1 348 ? -9.188 40.344 48.156 1 94.62 348 LEU A N 1
ATOM 2548 C CA . LEU A 1 348 ? -9.609 39.781 46.875 1 94.62 348 LEU A CA 1
ATOM 2549 C C . LEU A 1 348 ? -11.094 39.438 46.906 1 94.62 348 LEU A C 1
ATOM 2551 O O . LEU A 1 348 ? -11.773 39.531 45.875 1 94.62 348 LEU A O 1
ATOM 2555 N N . PHE A 1 349 ? -11.594 39.094 48.125 1 94.75 349 PHE A N 1
ATOM 2556 C CA . PHE A 1 349 ? -12.953 38.562 48.25 1 94.75 349 PHE A CA 1
ATOM 2557 C C . PHE A 1 349 ? -13.891 39.656 48.781 1 94.75 349 PHE A C 1
ATOM 2559 O O . PHE A 1 349 ? -14.43 39.531 49.875 1 94.75 349 PHE A O 1
ATOM 2566 N N . GLN A 1 350 ? -14.07 40.625 48.031 1 94.5 350 GLN A N 1
ATOM 2567 C CA . GLN A 1 350 ? -15.008 41.719 48.312 1 94.5 350 GLN A CA 1
ATOM 2568 C C . GLN A 1 350 ? -15.672 42.219 47.031 1 94.5 350 GLN A C 1
ATOM 2570 O O . GLN A 1 350 ? -15.18 41.969 45.938 1 94.5 350 GLN A O 1
ATOM 2575 N N . ALA A 1 351 ? -16.75 42.969 47.188 1 93.88 351 ALA A N 1
ATOM 2576 C CA . ALA A 1 351 ? -17.578 43.375 46.062 1 93.88 351 ALA A CA 1
ATOM 2577 C C . ALA A 1 351 ? -16.797 44.312 45.156 1 93.88 351 ALA A C 1
ATOM 2579 O O . ALA A 1 351 ? -16.984 44.281 43.938 1 93.88 351 ALA A O 1
ATOM 2580 N N . ALA A 1 352 ? -15.93 45.094 45.688 1 93.69 352 ALA A N 1
ATOM 2581 C CA . ALA A 1 352 ? -15.195 46.094 44.906 1 93.69 352 ALA A CA 1
ATOM 2582 C C . ALA A 1 352 ? -14.133 45.438 44.062 1 93.69 352 ALA A C 1
ATOM 2584 O O . ALA A 1 352 ? -13.625 46.031 43.094 1 93.69 352 ALA A O 1
ATOM 2585 N N . SER A 1 353 ? -13.875 44.156 44.25 1 95.94 353 SER A N 1
ATOM 2586 C CA . SER A 1 353 ? -12.836 43.438 43.531 1 95.94 353 SER A CA 1
ATOM 2587 C C . SER A 1 353 ? -13.406 42.688 42.312 1 95.94 353 SER A C 1
ATOM 2589 O O . SER A 1 353 ? -12.664 42.125 41.531 1 95.94 353 SER A O 1
ATOM 2591 N N . ARG A 1 354 ? -14.703 42.781 42.094 1 96.44 354 ARG A N 1
ATOM 2592 C CA . ARG A 1 354 ? -15.344 42.094 40.969 1 96.44 354 ARG A CA 1
ATOM 2593 C C . ARG A 1 354 ? -14.906 42.719 39.625 1 96.44 354 ARG A C 1
ATOM 2595 O O . ARG A 1 354 ? -14.789 43.938 39.5 1 96.44 354 ARG A O 1
ATOM 2602 N N . THR A 1 355 ? -14.594 41.844 38.719 1 95.69 355 THR A N 1
ATOM 2603 C CA . THR A 1 355 ? -14.266 42.25 37.375 1 95.69 355 THR A CA 1
ATOM 2604 C C . THR A 1 355 ? -14.883 41.281 36.344 1 95.69 355 THR A C 1
ATOM 2606 O O . THR A 1 355 ? -14.984 40.062 36.625 1 95.69 355 THR A O 1
ATOM 2609 N N . TYR A 1 356 ? -15.422 41.719 35.25 1 96.69 356 TYR A N 1
ATOM 2610 C CA . TYR A 1 356 ? -15.93 40.906 34.156 1 96.69 356 TYR A CA 1
ATOM 2611 C C . TYR A 1 356 ? -15.797 41.625 32.844 1 96.69 356 TYR A C 1
ATOM 2613 O O . TYR A 1 356 ? -15.68 42.844 32.812 1 96.69 356 TYR A O 1
ATOM 2621 N N . ASN A 1 357 ? -15.688 40.969 31.844 1 96.38 357 ASN A N 1
ATOM 2622 C CA . ASN A 1 357 ? -15.703 41.5 30.5 1 96.38 357 ASN A CA 1
ATOM 2623 C C . ASN A 1 357 ? -16.25 40.5 29.484 1 96.38 357 ASN A C 1
ATOM 2625 O O . ASN A 1 357 ? -16.297 39.312 29.75 1 96.38 357 ASN A O 1
ATOM 2629 N N . ALA A 1 358 ? -16.797 40.875 28.328 1 97.5 358 ALA A N 1
ATOM 2630 C CA . ALA A 1 358 ? -17.188 40.156 27.125 1 97.5 358 ALA A CA 1
ATOM 2631 C C . ALA A 1 358 ? -16.688 40.875 25.875 1 97.5 358 ALA A C 1
ATOM 2633 O O . ALA A 1 358 ? -16.844 42.094 25.734 1 97.5 358 ALA A O 1
ATOM 2634 N N . SER A 1 359 ? -16.078 40.094 25.031 1 97.44 359 SER A N 1
ATOM 2635 C CA . SER A 1 359 ? -15.414 40.719 23.891 1 97.44 359 SER A CA 1
ATOM 2636 C C . SER A 1 359 ? -15.641 39.906 22.609 1 97.44 359 SER A C 1
ATOM 2638 O O . SER A 1 359 ? -14.836 39.062 22.266 1 97.44 359 SER A O 1
ATOM 2640 N N . PRO A 1 360 ? -16.719 40.188 21.812 1 96.94 360 PRO A N 1
ATOM 2641 C CA . PRO A 1 360 ? -16.781 39.656 20.438 1 96.94 360 PRO A CA 1
ATOM 2642 C C . PRO A 1 360 ? -15.711 40.25 19.531 1 96.94 360 PRO A C 1
ATOM 2644 O O . PRO A 1 360 ? -15.383 41.438 19.656 1 96.94 360 PRO A O 1
ATOM 2647 N N . ALA A 1 361 ? -15.094 39.469 18.719 1 97.38 361 ALA A N 1
ATOM 2648 C CA . ALA A 1 361 ? -14.039 39.906 17.812 1 97.38 361 ALA A CA 1
ATOM 2649 C C . ALA A 1 361 ? -14.156 39.25 16.453 1 97.38 361 ALA A C 1
ATOM 2651 O O . ALA A 1 361 ? -14.625 38.094 16.359 1 97.38 361 ALA A O 1
ATOM 2652 N N . VAL A 1 362 ? -13.859 39.938 15.391 1 96.69 362 VAL A N 1
ATOM 2653 C CA . VAL A 1 362 ? -13.773 39.438 14.023 1 96.69 362 VAL A CA 1
ATOM 2654 C C . VAL A 1 362 ? -12.352 39.625 13.492 1 96.69 362 VAL A C 1
ATOM 2656 O O . VAL A 1 362 ? -11.734 40.656 13.711 1 96.69 362 VAL A O 1
ATOM 2659 N N . SER A 1 363 ? -11.781 38.594 12.984 1 95.88 363 SER A N 1
ATOM 2660 C CA . SER A 1 363 ? -10.492 38.688 12.312 1 95.88 363 SER A CA 1
ATOM 2661 C C . SER A 1 363 ? -10.57 38.156 10.883 1 95.88 363 SER A C 1
ATOM 2663 O O . SER A 1 363 ? -11.266 37.188 10.617 1 95.88 363 SER A O 1
ATOM 2665 N N . LEU A 1 364 ? -9.992 38.812 9.93 1 94.31 364 LEU A N 1
ATOM 2666 C CA . LEU A 1 364 ? -9.953 38.469 8.516 1 94.31 364 LEU A CA 1
ATOM 2667 C C . LEU A 1 364 ? -8.523 38.469 7.988 1 94.31 364 LEU A C 1
ATOM 2669 O O . LEU A 1 364 ? -7.855 39.5 8.016 1 94.31 364 LEU A O 1
ATOM 2673 N N . PRO A 1 365 ? -8.008 37.344 7.562 1 93.06 365 PRO A N 1
ATOM 2674 C CA . PRO A 1 365 ? -6.691 37.375 6.926 1 93.06 365 PRO A CA 1
ATOM 2675 C C . PRO A 1 365 ? -6.688 38.156 5.629 1 93.06 365 PRO A C 1
ATOM 2677 O O . PRO A 1 365 ? -7.453 37.875 4.707 1 93.06 365 PRO A O 1
ATOM 2680 N N . ILE A 1 366 ? -5.859 39.125 5.582 1 93.81 366 ILE A N 1
ATOM 2681 C CA . ILE A 1 366 ? -5.773 40 4.406 1 93.81 366 ILE A CA 1
ATOM 2682 C C . ILE A 1 366 ? -4.637 39.531 3.5 1 93.81 366 ILE A C 1
ATOM 2684 O O . ILE A 1 366 ? -4.812 39.406 2.285 1 93.81 366 ILE A O 1
ATOM 2688 N N . PHE A 1 367 ? -3.516 39.312 4.016 1 94.56 367 PHE A N 1
ATOM 2689 C CA . PHE A 1 367 ? -2.338 38.781 3.324 1 94.56 367 PHE A CA 1
ATOM 2690 C C . PHE A 1 367 ? -1.563 37.844 4.211 1 94.56 367 PHE A C 1
ATOM 2692 O O . PHE A 1 367 ? -1.19 38.188 5.336 1 94.56 367 PHE A O 1
ATOM 2699 N N . ASP A 1 368 ? -1.327 36.594 3.717 1 94.56 368 ASP A N 1
ATOM 2700 C CA . ASP A 1 368 ? -0.606 35.625 4.531 1 94.56 368 ASP A CA 1
ATOM 2701 C C . ASP A 1 368 ? 0.482 34.938 3.721 1 94.56 368 ASP A C 1
ATOM 2703 O O . ASP A 1 368 ? 0.867 33.812 4.031 1 94.56 368 ASP A O 1
ATOM 2707 N N . GLY A 1 369 ? 0.92 35.594 2.57 1 94.06 369 GLY A N 1
ATOM 2708 C CA . GLY A 1 369 ? 1.999 35.062 1.751 1 94.06 369 GLY A CA 1
ATOM 2709 C C . GLY A 1 369 ? 1.61 33.781 0.992 1 94.06 369 GLY A C 1
ATOM 2710 O O . GLY A 1 369 ? 2.475 33.094 0.478 1 94.06 369 GLY A O 1
ATOM 2711 N N . GLY A 1 370 ? 0.377 33.406 0.941 1 95.19 370 GLY A N 1
ATOM 2712 C CA . GLY A 1 370 ? -0.104 32.219 0.22 1 95.19 370 GLY A CA 1
ATOM 2713 C C . GLY A 1 370 ? -0.303 31.016 1.11 1 95.19 370 GLY A C 1
ATOM 2714 O O . GLY A 1 370 ? -0.521 29.906 0.619 1 95.19 370 GLY A O 1
ATOM 2715 N N . GLU A 1 371 ? -0.194 31.156 2.441 1 95.75 371 GLU A N 1
ATOM 2716 C CA . GLU A 1 371 ? -0.312 30.047 3.371 1 95.75 371 GLU A CA 1
ATOM 2717 C C . GLU A 1 371 ? -1.641 29.312 3.189 1 95.75 371 GLU A C 1
ATOM 2719 O O . GLU A 1 371 ? -1.666 28.094 3.006 1 95.75 371 GLU A O 1
ATOM 2724 N N . ARG A 1 372 ? -2.74 30.094 3.191 1 96.38 372 ARG A N 1
ATOM 2725 C CA . ARG A 1 372 ? -4.059 29.469 3.07 1 96.38 372 ARG A CA 1
ATOM 2726 C C . ARG A 1 372 ? -4.234 28.828 1.7 1 96.38 372 ARG A C 1
ATOM 2728 O O . ARG A 1 372 ? -4.898 27.797 1.577 1 96.38 372 ARG A O 1
ATOM 2735 N N . ARG A 1 373 ? -3.707 29.438 0.615 1 96.38 373 ARG A N 1
ATOM 2736 C CA . ARG A 1 373 ? -3.75 28.812 -0.708 1 96.38 373 ARG A CA 1
ATOM 2737 C C . ARG A 1 373 ? -2.977 27.5 -0.726 1 96.38 373 ARG A C 1
ATOM 2739 O O . ARG A 1 373 ? -3.414 26.531 -1.338 1 96.38 373 ARG A O 1
ATOM 2746 N N . GLY A 1 374 ? -1.741 27.484 -0.057 1 97.5 374 GLY A N 1
ATOM 2747 C CA . GLY A 1 374 ? -0.99 26.25 0.07 1 97.5 374 GLY A CA 1
ATOM 2748 C C . GLY A 1 374 ? -1.766 25.156 0.774 1 97.5 374 GLY A C 1
ATOM 2749 O O . GLY A 1 374 ? -1.788 24 0.314 1 97.5 374 GLY A O 1
ATOM 2750 N N . VAL A 1 375 ? -2.443 25.5 1.844 1 97.56 375 VAL A N 1
ATOM 2751 C CA . VAL A 1 375 ? -3.227 24.547 2.611 1 97.56 375 VAL A CA 1
ATOM 2752 C C . VAL A 1 375 ? -4.363 24 1.75 1 97.56 375 VAL A C 1
ATOM 2754 O O . VAL A 1 375 ? -4.594 22.781 1.711 1 97.56 375 VAL A O 1
ATOM 2757 N N . LEU A 1 376 ? -5.098 24.906 1.028 1 97.62 376 LEU A N 1
ATOM 2758 C CA . LEU A 1 376 ? -6.203 24.453 0.188 1 97.62 376 LEU A CA 1
ATOM 2759 C C . LEU A 1 376 ? -5.707 23.562 -0.94 1 97.62 376 LEU A C 1
ATOM 2761 O O . LEU A 1 376 ? -6.328 22.547 -1.247 1 97.62 376 LEU A O 1
ATOM 2765 N N . ARG A 1 377 ? -4.57 23.906 -1.562 1 97.5 377 ARG A N 1
ATOM 2766 C CA . ARG A 1 377 ? -3.98 23.062 -2.598 1 97.5 377 ARG A CA 1
ATOM 2767 C C . ARG A 1 377 ? -3.625 21.688 -2.049 1 97.5 377 ARG A C 1
ATOM 2769 O O . ARG A 1 377 ? -3.809 20.688 -2.729 1 97.5 377 ARG A O 1
ATOM 2776 N N . ARG A 1 378 ? -3.049 21.609 -0.856 1 98 378 ARG A N 1
ATOM 2777 C CA . ARG A 1 378 ? -2.732 20.328 -0.211 1 98 378 ARG A CA 1
ATOM 2778 C C . ARG A 1 378 ? -3.992 19.5 0.006 1 98 378 ARG A C 1
ATOM 2780 O O . ARG A 1 378 ? -4.004 18.297 -0.274 1 98 378 ARG A O 1
ATOM 2787 N N . ARG A 1 379 ? -5.031 20.172 0.47 1 98.19 379 ARG A N 1
ATOM 2788 C CA . ARG A 1 379 ? -6.289 19.484 0.699 1 98.19 379 ARG A CA 1
ATOM 2789 C C . ARG A 1 379 ? -6.883 18.969 -0.613 1 98.19 379 ARG A C 1
ATOM 2791 O O . ARG A 1 379 ? -7.422 17.875 -0.673 1 98.19 379 ARG A O 1
ATOM 2798 N N . ASP A 1 380 ? -6.801 19.812 -1.672 1 97.81 380 ASP A N 1
ATOM 2799 C CA . ASP A 1 380 ? -7.242 19.375 -2.994 1 97.81 380 ASP A CA 1
ATOM 2800 C C . ASP A 1 380 ? -6.484 18.141 -3.453 1 97.81 380 ASP A C 1
ATOM 2802 O O . ASP A 1 380 ? -7.082 17.188 -3.973 1 97.81 380 ASP A O 1
ATOM 2806 N N . ALA A 1 381 ? -5.176 18.141 -3.283 1 98.25 381 ALA A N 1
ATOM 2807 C CA . ALA A 1 381 ? -4.359 17 -3.662 1 98.25 381 ALA A CA 1
ATOM 2808 C C . ALA A 1 381 ? -4.746 15.758 -2.855 1 98.25 381 ALA A C 1
ATOM 2810 O O . ALA A 1 381 ? -4.789 14.648 -3.393 1 98.25 381 ALA A O 1
ATOM 2811 N N . GLN A 1 382 ? -5.043 15.914 -1.594 1 98.25 382 GLN A N 1
ATOM 2812 C CA . GLN A 1 382 ? -5.453 14.805 -0.737 1 98.25 382 GLN A CA 1
ATOM 2813 C C . GLN A 1 382 ? -6.805 14.242 -1.168 1 98.25 382 GLN A C 1
ATOM 2815 O O . GLN A 1 382 ? -7.043 13.039 -1.072 1 98.25 382 GLN A O 1
ATOM 2820 N N . TYR A 1 383 ? -7.711 15.109 -1.609 1 98.12 383 TYR A N 1
ATOM 2821 C CA . TYR A 1 383 ? -8.961 14.648 -2.211 1 98.12 383 TYR A CA 1
ATOM 2822 C C . TYR A 1 383 ? -8.688 13.797 -3.449 1 98.12 383 TYR A C 1
ATOM 2824 O O . TYR A 1 383 ? -9.258 12.719 -3.607 1 98.12 383 TYR A O 1
ATOM 2832 N N . ASP A 1 384 ? -7.816 14.297 -4.305 1 98.12 384 ASP A N 1
ATOM 2833 C CA . ASP A 1 384 ? -7.469 13.562 -5.516 1 98.12 384 ASP A CA 1
ATOM 2834 C C . ASP A 1 384 ? -6.859 12.203 -5.176 1 98.12 384 ASP A C 1
ATOM 2836 O O . ASP A 1 384 ? -7.094 11.219 -5.875 1 98.12 384 ASP A O 1
ATOM 2840 N N . LEU A 1 385 ? -6.055 12.125 -4.098 1 98.25 385 LEU A N 1
ATOM 2841 C CA . LEU A 1 385 ? -5.488 10.859 -3.631 1 98.25 385 LEU A CA 1
ATOM 2842 C C . LEU A 1 385 ? -6.594 9.891 -3.234 1 98.25 385 LEU A C 1
ATOM 2844 O O . LEU A 1 385 ? -6.539 8.711 -3.59 1 98.25 385 LEU A O 1
ATOM 2848 N N . ALA A 1 386 ? -7.586 10.375 -2.51 1 97.94 386 ALA A N 1
ATOM 2849 C CA . ALA A 1 386 ? -8.703 9.531 -2.088 1 97.94 386 ALA A CA 1
ATOM 2850 C C . ALA A 1 386 ? -9.492 9.023 -3.291 1 97.94 386 ALA A C 1
ATOM 2852 O O . ALA A 1 386 ? -9.883 7.855 -3.338 1 97.94 386 ALA A O 1
ATOM 2853 N N . VAL A 1 387 ? -9.688 9.898 -4.273 1 97.44 387 VAL A N 1
ATOM 2854 C CA . VAL A 1 387 ? -10.422 9.531 -5.48 1 97.44 387 VAL A CA 1
ATOM 2855 C C . VAL A 1 387 ? -9.656 8.461 -6.25 1 97.44 387 VAL A C 1
ATOM 2857 O O . VAL A 1 387 ? -10.234 7.461 -6.676 1 97.44 387 VAL A O 1
ATOM 2860 N N . ALA A 1 388 ? -8.344 8.664 -6.41 1 97.75 388 ALA A N 1
ATOM 2861 C CA . ALA A 1 388 ? -7.52 7.672 -7.094 1 97.75 388 ALA A CA 1
ATOM 2862 C C . ALA A 1 388 ? -7.559 6.328 -6.367 1 97.75 388 ALA A C 1
ATOM 2864 O O . ALA A 1 388 ? -7.617 5.273 -7 1 97.75 388 ALA A O 1
ATOM 2865 N N . GLY A 1 389 ? -7.527 6.359 -5.02 1 97.69 389 GLY A N 1
ATOM 2866 C CA . GLY A 1 389 ? -7.648 5.148 -4.223 1 97.69 389 GLY A CA 1
ATOM 2867 C C . GLY A 1 389 ? -8.961 4.418 -4.438 1 97.69 389 GLY A C 1
ATOM 2868 O O . GLY A 1 389 ? -8.984 3.195 -4.578 1 97.69 389 GLY A O 1
ATOM 2869 N N . TYR A 1 390 ? -10.062 5.164 -4.504 1 97.12 390 TYR A N 1
ATOM 2870 C CA . TYR A 1 390 ? -11.375 4.586 -4.781 1 97.12 390 TYR A CA 1
ATOM 2871 C C . TYR A 1 390 ? -11.414 3.949 -6.164 1 97.12 390 TYR A C 1
ATOM 2873 O O . TYR A 1 390 ? -11.852 2.809 -6.316 1 97.12 390 TYR A O 1
ATOM 2881 N N . ASN A 1 391 ? -10.969 4.664 -7.184 1 97.19 391 ASN A N 1
ATOM 2882 C CA . ASN A 1 391 ? -10.977 4.164 -8.555 1 97.19 391 ASN A CA 1
ATOM 2883 C C . ASN A 1 391 ? -10.156 2.885 -8.688 1 97.19 391 ASN A C 1
ATOM 2885 O O . ASN A 1 391 ? -10.578 1.937 -9.344 1 97.19 391 ASN A O 1
ATOM 2889 N N . LYS A 1 392 ? -8.992 2.822 -8.07 1 97.75 392 LYS A N 1
ATOM 2890 C CA . LYS A 1 392 ? -8.156 1.628 -8.078 1 97.75 392 LYS A CA 1
ATOM 2891 C C . LYS A 1 392 ? -8.883 0.439 -7.453 1 97.75 392 LYS A C 1
ATOM 2893 O O . LYS A 1 392 ? -8.859 -0.665 -8 1 97.75 392 LYS A O 1
ATOM 2898 N N . THR A 1 393 ? -9.539 0.705 -6.316 1 97.25 393 THR A N 1
ATOM 2899 C CA . THR A 1 393 ? -10.273 -0.344 -5.617 1 97.25 393 THR A CA 1
ATOM 2900 C C . THR A 1 393 ? -11.414 -0.868 -6.48 1 97.25 393 THR A C 1
ATOM 2902 O O . THR A 1 393 ? -11.633 -2.078 -6.566 1 97.25 393 THR A O 1
ATOM 2905 N N . LEU A 1 394 ? -12.125 0.037 -7.145 1 95.56 394 LEU A N 1
ATOM 2906 C CA . LEU A 1 394 ? -13.25 -0.333 -7.992 1 95.56 394 LEU A CA 1
ATOM 2907 C C . LEU A 1 394 ? -12.789 -1.207 -9.156 1 95.56 394 LEU A C 1
ATOM 2909 O O . LEU A 1 394 ? -13.344 -2.285 -9.383 1 95.56 394 LEU A O 1
ATOM 2913 N N . ILE A 1 395 ? -11.766 -0.812 -9.859 1 96.38 395 ILE A N 1
ATOM 2914 C CA . ILE A 1 395 ? -11.227 -1.548 -11 1 96.38 395 ILE A CA 1
ATOM 2915 C C . ILE A 1 395 ? -10.742 -2.924 -10.539 1 96.38 395 ILE A C 1
ATOM 2917 O O . ILE A 1 395 ? -11.062 -3.938 -11.164 1 96.38 395 ILE A O 1
ATOM 2921 N N . GLY A 1 396 ? -10.008 -2.961 -9.383 1 96.44 396 GLY A N 1
ATOM 2922 C CA . GLY A 1 396 ? -9.523 -4.219 -8.836 1 96.44 396 GLY A CA 1
ATOM 2923 C C . GLY A 1 396 ? -10.641 -5.16 -8.43 1 96.44 396 GLY A C 1
ATOM 2924 O O . GLY A 1 396 ? -10.555 -6.367 -8.672 1 96.44 396 GLY A O 1
ATOM 2925 N N . ALA A 1 397 ? -11.664 -4.629 -7.875 1 95.31 397 ALA A N 1
ATOM 2926 C CA . ALA A 1 397 ? -12.781 -5.441 -7.391 1 95.31 397 ALA A CA 1
ATOM 2927 C C . ALA A 1 397 ? -13.5 -6.133 -8.547 1 95.31 397 ALA A C 1
ATOM 2929 O O . ALA A 1 397 ? -13.781 -7.336 -8.484 1 95.31 397 ALA A O 1
ATOM 2930 N N . ILE A 1 398 ? -13.797 -5.414 -9.609 1 93.94 398 ILE A N 1
ATOM 2931 C CA . ILE A 1 398 ? -14.508 -5.977 -10.75 1 93.94 398 ILE A CA 1
ATOM 2932 C C . ILE A 1 398 ? -13.633 -7.02 -11.438 1 93.94 398 ILE A C 1
ATOM 2934 O O . ILE A 1 398 ? -14.109 -8.109 -11.781 1 93.94 398 ILE A O 1
ATOM 2938 N N . GLY A 1 399 ? -12.352 -6.703 -11.617 1 95.19 399 GLY A N 1
ATOM 2939 C CA . GLY A 1 399 ? -11.422 -7.656 -12.203 1 95.19 399 GLY A CA 1
ATOM 2940 C C . GLY A 1 399 ? -11.281 -8.93 -11.383 1 95.19 399 GLY A C 1
ATOM 2941 O O . GLY A 1 399 ? -11.195 -10.023 -11.945 1 95.19 399 GLY A O 1
ATOM 2942 N N . GLU A 1 400 ? -11.258 -8.781 -10.102 1 95.06 400 GLU A N 1
ATOM 2943 C CA . GLU A 1 400 ? -11.133 -9.922 -9.195 1 95.06 400 GLU A CA 1
ATOM 2944 C C . GLU A 1 400 ? -12.32 -10.867 -9.344 1 95.06 400 GLU A C 1
ATOM 2946 O O . GLU A 1 400 ? -12.133 -12.086 -9.445 1 95.06 400 GLU A O 1
ATOM 2951 N N . VAL A 1 401 ? -13.508 -10.352 -9.359 1 92.69 401 VAL A N 1
ATOM 2952 C CA . VAL A 1 401 ? -14.695 -11.188 -9.492 1 92.69 401 VAL A CA 1
ATOM 2953 C C . VAL A 1 401 ? -14.688 -11.883 -10.852 1 92.69 401 VAL A C 1
ATOM 2955 O O . VAL A 1 401 ? -14.93 -13.094 -10.938 1 92.69 401 VAL A O 1
ATOM 2958 N N . ALA A 1 402 ? -14.367 -11.141 -11.891 1 92.5 402 ALA A N 1
ATOM 2959 C CA . ALA A 1 402 ? -14.312 -11.727 -13.227 1 92.5 402 ALA A CA 1
ATOM 2960 C C . ALA A 1 402 ? -13.305 -12.875 -13.289 1 92.5 402 ALA A C 1
ATOM 2962 O O . ALA A 1 402 ? -13.609 -13.953 -13.805 1 92.5 402 ALA A O 1
ATOM 2963 N N . ASP A 1 403 ? -12.133 -12.719 -12.758 1 95.19 403 ASP A N 1
ATOM 2964 C CA . ASP A 1 403 ? -11.086 -13.742 -12.781 1 95.19 403 ASP A CA 1
ATOM 2965 C C . ASP A 1 403 ? -11.492 -14.961 -11.953 1 95.19 403 ASP A C 1
ATOM 2967 O O . ASP A 1 403 ? -11.273 -16.094 -12.367 1 95.19 403 ASP A O 1
ATOM 2971 N N . ASP A 1 404 ? -12.062 -14.625 -10.781 1 92.38 404 ASP A N 1
ATOM 2972 C CA . ASP A 1 404 ? -12.5 -15.719 -9.922 1 92.38 404 ASP A CA 1
ATOM 2973 C C . ASP A 1 404 ? -13.539 -16.578 -10.625 1 92.38 404 ASP A C 1
ATOM 2975 O O . ASP A 1 404 ? -13.508 -17.812 -10.531 1 92.38 404 ASP A O 1
ATOM 2979 N N . LEU A 1 405 ? -14.414 -15.992 -11.328 1 90.44 405 LEU A N 1
ATOM 2980 C CA . LEU A 1 405 ? -15.461 -16.719 -12.039 1 90.44 405 LEU A CA 1
ATOM 2981 C C . LEU A 1 405 ? -14.859 -17.562 -13.164 1 90.44 405 LEU A C 1
ATOM 2983 O O . LEU A 1 405 ? -15.203 -18.734 -13.328 1 90.44 405 LEU A O 1
ATOM 2987 N N . HIS A 1 406 ? -13.977 -16.969 -13.945 1 91.69 406 HIS A N 1
ATOM 2988 C CA . HIS A 1 406 ? -13.32 -17.703 -15.023 1 91.69 406 HIS A CA 1
ATOM 2989 C C . HIS A 1 406 ? -12.508 -18.875 -14.477 1 91.69 406 HIS A C 1
ATOM 2991 O O . HIS A 1 406 ? -12.523 -19.969 -15.047 1 91.69 406 HIS A O 1
ATOM 2997 N N . ARG A 1 407 ? -11.859 -18.656 -13.367 1 93.94 407 ARG A N 1
ATOM 2998 C CA . ARG A 1 407 ? -11.062 -19.719 -12.75 1 93.94 407 ARG A CA 1
ATOM 2999 C C . ARG A 1 407 ? -11.961 -20.859 -12.258 1 93.94 407 ARG A C 1
ATOM 3001 O O . ARG A 1 407 ? -11.648 -22.031 -12.461 1 93.94 407 ARG A O 1
ATOM 3008 N N . LEU A 1 408 ? -13.086 -20.531 -11.656 1 91.44 408 LEU A N 1
ATOM 3009 C CA . LEU A 1 408 ? -13.992 -21.547 -11.141 1 91.44 408 LEU A CA 1
ATOM 3010 C C . LEU A 1 408 ? -14.57 -22.375 -12.281 1 91.44 408 LEU A C 1
ATOM 3012 O O . LEU A 1 408 ? -14.68 -23.609 -12.172 1 91.44 408 LEU A O 1
ATOM 3016 N N . HIS A 1 409 ? -14.922 -21.734 -13.336 1 91.06 409 HIS A N 1
ATOM 3017 C CA . HIS A 1 409 ? -15.422 -22.438 -14.5 1 91.06 409 HIS A CA 1
ATOM 3018 C C . HIS A 1 409 ? -14.375 -23.406 -15.047 1 91.06 409 HIS A C 1
ATOM 3020 O O . HIS A 1 409 ? -14.664 -24.578 -15.297 1 91.06 409 HIS A O 1
ATOM 3026 N N . SER A 1 410 ? -13.211 -22.891 -15.164 1 95.38 410 SER A N 1
ATOM 3027 C CA . SER A 1 410 ? -12.125 -23.719 -15.695 1 95.38 410 SER A CA 1
ATOM 3028 C C . SER A 1 410 ? -11.812 -24.875 -14.758 1 95.38 410 SER A C 1
ATOM 3030 O O . SER A 1 410 ? -11.586 -26 -15.211 1 95.38 410 SER A O 1
ATOM 3032 N N . LEU A 1 411 ? -11.859 -24.625 -13.484 1 94.75 411 LEU A N 1
ATOM 3033 C CA . LEU A 1 411 ? -11.547 -25.656 -12.508 1 94.75 411 LEU A CA 1
ATOM 3034 C C . LEU A 1 411 ? -12.586 -26.781 -12.555 1 94.75 411 LEU A C 1
ATOM 3036 O O . LEU A 1 411 ? -12.266 -27.938 -12.336 1 94.75 411 LEU A O 1
ATOM 3040 N N . ALA A 1 412 ? -13.82 -26.5 -12.875 1 92.88 412 ALA A N 1
ATOM 3041 C CA . ALA A 1 412 ? -14.844 -27.516 -13.047 1 92.88 412 ALA A CA 1
ATOM 3042 C C . ALA A 1 412 ? -14.516 -28.438 -14.219 1 92.88 412 ALA A C 1
ATOM 3044 O O . ALA A 1 412 ? -14.562 -29.656 -14.094 1 92.88 412 ALA A O 1
ATOM 3045 N N . VAL A 1 413 ? -14.094 -27.828 -15.297 1 96.06 413 VAL A N 1
ATOM 3046 C CA . VAL A 1 413 ? -13.727 -28.594 -16.484 1 96.06 413 VAL A CA 1
ATOM 3047 C C . VAL A 1 413 ? -12.484 -29.438 -16.203 1 96.06 413 VAL A C 1
ATOM 3049 O O . VAL A 1 413 ? -12.445 -30.609 -16.531 1 96.06 413 VAL A O 1
ATOM 3052 N N . GLN A 1 414 ? -11.539 -28.859 -15.523 1 97.75 414 GLN A N 1
ATOM 3053 C CA . GLN A 1 414 ? -10.305 -29.547 -15.172 1 97.75 414 GLN A CA 1
ATOM 3054 C C . GLN A 1 414 ? -10.578 -30.734 -14.242 1 97.75 414 GLN A C 1
ATOM 3056 O O . GLN A 1 414 ? -10.016 -31.812 -14.43 1 97.75 414 GLN A O 1
ATOM 3061 N N . THR A 1 415 ? -11.453 -30.5 -13.281 1 96.62 415 THR A N 1
ATOM 3062 C CA . THR A 1 415 ? -11.75 -31.547 -12.305 1 96.62 415 THR A CA 1
ATOM 3063 C C . THR A 1 415 ? -12.422 -32.75 -12.984 1 96.62 415 THR A C 1
ATOM 3065 O O . THR A 1 415 ? -12.078 -33.906 -12.719 1 96.62 415 THR A O 1
ATOM 3068 N N . ASP A 1 416 ? -13.289 -32.531 -13.93 1 97.19 416 ASP A N 1
ATOM 3069 C CA . ASP A 1 416 ? -13.969 -33.594 -14.656 1 97.19 416 ASP A CA 1
ATOM 3070 C C . ASP A 1 416 ? -12.984 -34.375 -15.523 1 97.19 416 ASP A C 1
ATOM 3072 O O . ASP A 1 416 ? -12.984 -35.625 -15.508 1 97.19 416 ASP A O 1
ATOM 3076 N N . ALA A 1 417 ? -12.195 -33.625 -16.188 1 98.31 417 ALA A N 1
ATOM 3077 C CA . ALA A 1 417 ? -11.195 -34.25 -17.047 1 98.31 417 ALA A CA 1
ATOM 3078 C C . ALA A 1 417 ? -10.219 -35.094 -16.203 1 98.31 417 ALA A C 1
ATOM 3080 O O . ALA A 1 417 ? -9.859 -36.188 -16.578 1 98.31 417 ALA A O 1
ATOM 3081 N N . GLN A 1 418 ? -9.852 -34.562 -15.078 1 98.19 418 GLN A N 1
ATOM 3082 C CA . GLN A 1 418 ? -8.883 -35.25 -14.219 1 98.19 418 GLN A CA 1
ATOM 3083 C C . GLN A 1 418 ? -9.492 -36.469 -13.578 1 98.19 418 GLN A C 1
ATOM 3085 O O . GLN A 1 418 ? -8.805 -37.469 -13.383 1 98.19 418 GLN A O 1
ATOM 3090 N N . GLN A 1 419 ? -10.773 -36.438 -13.281 1 98 419 GLN A N 1
ATOM 3091 C CA . GLN A 1 419 ? -11.453 -37.625 -12.758 1 98 419 GLN A CA 1
ATOM 3092 C C . GLN A 1 419 ? -11.453 -38.75 -13.789 1 98 419 GLN A C 1
ATOM 3094 O O . GLN A 1 419 ? -11.211 -39.906 -13.438 1 98 419 GLN A O 1
ATOM 3099 N N . ARG A 1 420 ? -11.641 -38.438 -15.016 1 98.19 420 ARG A N 1
ATOM 3100 C CA . ARG A 1 420 ? -11.57 -39.438 -16.078 1 98.19 420 ARG A CA 1
ATOM 3101 C C . ARG A 1 420 ? -10.164 -40 -16.188 1 98.19 420 ARG A C 1
ATOM 3103 O O . ARG A 1 420 ? -9.992 -41.219 -16.375 1 98.19 420 ARG A O 1
ATOM 3110 N N . ALA A 1 421 ? -9.148 -39.094 -16.062 1 98.44 421 ALA A N 1
ATOM 3111 C CA . ALA A 1 421 ? -7.758 -39.562 -16.109 1 98.44 421 ALA A CA 1
ATOM 3112 C C . ALA A 1 421 ? -7.469 -40.531 -14.961 1 98.44 421 ALA A C 1
ATOM 3114 O O . ALA A 1 421 ? -6.82 -41.562 -15.156 1 98.44 421 ALA A O 1
ATOM 3115 N N . PHE A 1 422 ? -7.965 -40.25 -13.828 1 98.31 422 PHE A N 1
ATOM 3116 C CA . PHE A 1 422 ? -7.773 -41.094 -12.641 1 98.31 422 PHE A CA 1
ATOM 3117 C C . PHE A 1 422 ? -8.445 -42.438 -12.812 1 98.31 422 PHE A C 1
ATOM 3119 O O . PHE A 1 422 ? -7.848 -43.469 -12.508 1 98.31 422 PHE A O 1
ATOM 3126 N N . ASP A 1 423 ? -9.688 -42.438 -13.312 1 98.56 423 ASP A N 1
ATOM 3127 C CA . ASP A 1 423 ? -10.422 -43.688 -13.516 1 98.56 423 ASP A CA 1
ATOM 3128 C C . ASP A 1 423 ? -9.703 -44.594 -14.508 1 98.56 423 ASP A C 1
ATOM 3130 O O . ASP A 1 423 ? -9.547 -45.781 -14.258 1 98.56 423 ASP A O 1
ATOM 3134 N N . SER A 1 424 ? -9.273 -43.938 -15.531 1 98.12 424 SER A N 1
ATOM 3135 C CA . SER A 1 424 ? -8.547 -44.719 -16.547 1 98.12 424 SER A CA 1
ATOM 3136 C C . SER A 1 424 ? -7.227 -45.25 -15.992 1 98.12 424 SER A C 1
ATOM 3138 O O . SER A 1 424 ? -6.848 -46.375 -16.266 1 98.12 424 SER A O 1
ATOM 3140 N N . ALA A 1 425 ? -6.492 -44.438 -15.234 1 98.25 425 ALA A N 1
ATOM 3141 C CA . ALA A 1 425 ? -5.23 -44.844 -14.625 1 98.25 425 ALA A CA 1
ATOM 3142 C C . ALA A 1 425 ? -5.449 -45.969 -13.617 1 98.25 425 ALA A C 1
ATOM 3144 O O . ALA A 1 425 ? -4.613 -46.875 -13.492 1 98.25 425 ALA A O 1
ATOM 3145 N N . THR A 1 426 ? -6.539 -45.938 -12.906 1 98.12 426 THR A N 1
ATOM 3146 C CA . THR A 1 426 ? -6.895 -46.969 -11.945 1 98.12 426 THR A CA 1
ATOM 3147 C C . THR A 1 426 ? -7.125 -48.312 -12.656 1 98.12 426 THR A C 1
ATOM 3149 O O . THR A 1 426 ? -6.617 -49.344 -12.219 1 98.12 426 THR A O 1
ATOM 3152 N N . ASP A 1 427 ? -7.844 -48.25 -13.742 1 98.06 427 ASP A N 1
ATOM 3153 C CA . ASP A 1 427 ? -8.102 -49.438 -14.523 1 98.06 427 ASP A CA 1
ATOM 3154 C C . ASP A 1 427 ? -6.805 -50 -15.125 1 98.06 427 ASP A C 1
ATOM 3156 O O . ASP A 1 427 ? -6.586 -51.219 -15.125 1 98.06 427 ASP A O 1
ATOM 3160 N N . ALA A 1 428 ? -6.008 -49.062 -15.609 1 97.44 428 ALA A N 1
ATOM 3161 C CA . ALA A 1 428 ? -4.723 -49.469 -16.172 1 97.44 428 ALA A CA 1
ATOM 3162 C C . ALA A 1 428 ? -3.867 -50.188 -15.117 1 97.44 428 ALA A C 1
ATOM 3164 O O . ALA A 1 428 ? -3.232 -51.188 -15.398 1 97.44 428 ALA A O 1
ATOM 3165 N N . TRP A 1 429 ? -3.857 -49.656 -13.953 1 97.31 429 TRP A N 1
ATOM 3166 C CA . TRP A 1 429 ? -3.08 -50.25 -12.867 1 97.31 429 TRP A CA 1
ATOM 3167 C C . TRP A 1 429 ? -3.609 -51.625 -12.508 1 97.31 429 TRP A C 1
ATOM 3169 O O . TRP A 1 429 ? -2.836 -52.562 -12.367 1 97.31 429 TRP A O 1
ATOM 3179 N N . ARG A 1 430 ? -4.906 -51.75 -12.414 1 97.31 430 ARG A N 1
ATOM 3180 C CA . ARG A 1 430 ? -5.504 -53.062 -12.102 1 97.31 430 ARG A CA 1
ATOM 3181 C C . ARG A 1 430 ? -5.078 -54.125 -13.109 1 97.31 430 ARG A C 1
ATOM 3183 O O . ARG A 1 430 ? -4.688 -55.219 -12.727 1 97.31 430 ARG A O 1
ATOM 3190 N N . LEU A 1 431 ? -5.102 -53.781 -14.336 1 97 431 LEU A N 1
ATOM 3191 C CA . LEU A 1 431 ? -4.758 -54.688 -15.406 1 97 431 LEU A CA 1
ATOM 3192 C C . LEU A 1 431 ? -3.26 -55 -15.422 1 97 431 LEU A C 1
ATOM 3194 O O . LEU A 1 431 ? -2.848 -56.156 -15.57 1 97 431 LEU A O 1
ATOM 3198 N N . ALA A 1 432 ? -2.418 -53.938 -15.25 1 95.62 432 ALA A N 1
ATOM 3199 C CA . ALA A 1 432 ? -0.967 -54.094 -15.25 1 95.62 432 ALA A CA 1
ATOM 3200 C C . ALA A 1 432 ? -0.517 -54.938 -14.055 1 95.62 432 ALA A C 1
ATOM 3202 O O . ALA A 1 432 ? 0.382 -55.781 -14.18 1 95.62 432 ALA A O 1
ATOM 3203 N N . ASP A 1 433 ? -1.097 -54.75 -12.945 1 95.44 433 ASP A N 1
ATOM 3204 C CA . ASP A 1 433 ? -0.802 -55.5 -11.742 1 95.44 433 ASP A CA 1
ATOM 3205 C C . ASP A 1 433 ? -1.17 -56.969 -11.922 1 95.44 433 ASP A C 1
ATOM 3207 O O . ASP A 1 433 ? -0.405 -57.875 -11.539 1 95.44 433 ASP A O 1
ATOM 3211 N N . ALA A 1 434 ? -2.295 -57.25 -12.547 1 96.25 434 ALA A N 1
ATOM 3212 C CA . ALA A 1 434 ? -2.725 -58.625 -12.805 1 96.25 434 ALA A CA 1
ATOM 3213 C C . ALA A 1 434 ? -1.75 -59.312 -13.734 1 96.25 434 ALA A C 1
ATOM 3215 O O . ALA A 1 434 ? -1.416 -60.5 -13.523 1 96.25 434 ALA A O 1
ATOM 3216 N N . ARG A 1 435 ? -1.326 -58.625 -14.68 1 94.88 435 ARG A N 1
ATOM 3217 C CA . ARG A 1 435 ? -0.392 -59.219 -15.633 1 94.88 435 ARG A CA 1
ATOM 3218 C C . ARG A 1 435 ? 0.951 -59.5 -14.977 1 94.88 435 ARG A C 1
ATOM 3220 O O . ARG A 1 435 ? 1.561 -60.531 -15.234 1 94.88 435 ARG A O 1
ATOM 3227 N N . TYR A 1 436 ? 1.425 -58.656 -14.18 1 94.06 436 TYR A N 1
ATOM 3228 C CA . TYR A 1 436 ? 2.689 -58.844 -13.477 1 94.06 436 TYR A CA 1
ATOM 3229 C C . TYR A 1 436 ? 2.605 -60.031 -12.531 1 94.06 436 TYR A C 1
ATOM 3231 O O . TYR A 1 436 ? 3.516 -60.875 -12.492 1 94.06 436 TYR A O 1
ATOM 3239 N N . ARG A 1 437 ? 1.473 -60.125 -11.891 1 93.94 437 ARG A N 1
ATOM 3240 C CA . ARG A 1 437 ? 1.251 -61.219 -10.961 1 93.94 437 ARG A CA 1
ATOM 3241 C C . ARG A 1 437 ? 1.169 -62.562 -11.703 1 93.94 437 ARG A C 1
ATOM 3243 O O . ARG A 1 437 ? 1.612 -63.594 -11.188 1 93.94 437 ARG A O 1
ATOM 3250 N N . ALA A 1 438 ? 0.695 -62.5 -12.945 1 92.75 438 ALA A N 1
ATOM 3251 C CA . ALA A 1 438 ? 0.523 -63.688 -13.75 1 92.75 438 ALA A CA 1
ATOM 3252 C C . ALA A 1 438 ? 1.819 -64.062 -14.461 1 92.75 438 ALA A C 1
ATOM 3254 O O . ALA A 1 438 ? 1.901 -65.125 -15.109 1 92.75 438 ALA A O 1
ATOM 3255 N N . GLY A 1 439 ? 2.83 -63.25 -14.336 1 89.25 439 GLY A N 1
ATOM 3256 C CA . GLY A 1 439 ? 4.121 -63.531 -14.938 1 89.25 439 GLY A CA 1
ATOM 3257 C C . GLY A 1 439 ? 4.184 -63.156 -16.406 1 89.25 439 GLY A C 1
ATOM 3258 O O . GLY A 1 439 ? 5.137 -63.531 -17.109 1 89.25 439 GLY A O 1
ATOM 3259 N N . VAL A 1 440 ? 3.268 -62.469 -16.859 1 88.69 440 VAL A N 1
ATOM 3260 C CA . VAL A 1 440 ? 3.203 -62.156 -18.281 1 88.69 440 VAL A CA 1
ATOM 3261 C C . VAL A 1 440 ? 3.646 -60.719 -18.5 1 88.69 440 VAL A C 1
ATOM 3263 O O . VAL A 1 440 ? 4.102 -60.344 -19.594 1 88.69 440 VAL A O 1
ATOM 3266 N N . GLY A 1 441 ? 3.584 -59.875 -17.484 1 86.81 441 GLY A N 1
ATOM 3267 C CA . GLY A 1 441 ? 4.027 -58.5 -17.578 1 86.81 441 GLY A CA 1
ATOM 3268 C C . GLY A 1 441 ? 5.332 -58.219 -16.844 1 86.81 441 GLY A C 1
ATOM 3269 O O . GLY A 1 441 ? 5.73 -59 -15.984 1 86.81 441 GLY A O 1
ATOM 3270 N N . SER A 1 442 ? 5.996 -57.094 -17.281 1 89.25 442 SER A N 1
ATOM 3271 C CA . SER A 1 442 ? 7.25 -56.75 -16.625 1 89.25 442 SER A CA 1
ATOM 3272 C C . SER A 1 442 ? 7.02 -55.812 -15.445 1 89.25 442 SER A C 1
ATOM 3274 O O . SER A 1 442 ? 5.988 -55.125 -15.375 1 89.25 442 SER A O 1
ATOM 3276 N N . TYR A 1 443 ? 8.008 -55.812 -14.578 1 91.12 443 TYR A N 1
ATOM 3277 C CA . TYR A 1 443 ? 7.973 -54.875 -13.469 1 91.12 443 TYR A CA 1
ATOM 3278 C C . TYR A 1 443 ? 7.91 -53.438 -13.969 1 91.12 443 TYR A C 1
ATOM 3280 O O . TYR A 1 443 ? 7.176 -52.625 -13.414 1 91.12 443 TYR A O 1
ATOM 3288 N N . LEU A 1 444 ? 8.672 -53.188 -14.984 1 90.06 444 LEU A N 1
ATOM 3289 C CA . LEU A 1 444 ? 8.75 -51.812 -15.508 1 90.06 444 LEU A CA 1
ATOM 3290 C C . LEU A 1 444 ? 7.387 -51.375 -16.016 1 90.06 444 LEU A C 1
ATOM 3292 O O . LEU A 1 444 ? 6.992 -50.219 -15.797 1 90.06 444 LEU A O 1
ATOM 3296 N N . ASP A 1 445 ? 6.676 -52.25 -16.656 1 90.69 445 ASP A N 1
ATOM 3297 C CA . ASP A 1 445 ? 5.336 -51.906 -17.141 1 90.69 445 ASP A CA 1
ATOM 3298 C C . ASP A 1 445 ? 4.406 -51.562 -15.984 1 90.69 445 ASP A C 1
ATOM 3300 O O . ASP A 1 445 ? 3.668 -50.594 -16.047 1 90.69 445 ASP A O 1
ATOM 3304 N N . ALA A 1 446 ? 4.484 -52.375 -14.992 1 93 446 ALA A N 1
ATOM 3305 C CA . ALA A 1 446 ? 3.654 -52.125 -13.82 1 93 446 ALA A CA 1
ATOM 3306 C C . ALA A 1 446 ? 4.051 -50.812 -13.125 1 93 446 ALA A C 1
ATOM 3308 O O . ALA A 1 446 ? 3.188 -50.062 -12.695 1 93 446 ALA A O 1
ATOM 3309 N N . LEU A 1 447 ? 5.301 -50.594 -13.047 1 94.38 447 LEU A N 1
ATOM 3310 C CA . LEU A 1 447 ? 5.816 -49.406 -12.367 1 94.38 447 LEU A CA 1
ATOM 3311 C C . LEU A 1 447 ? 5.348 -48.125 -13.062 1 94.38 447 LEU A C 1
ATOM 3313 O O . LEU A 1 447 ? 4.887 -47.188 -12.406 1 94.38 447 LEU A O 1
ATOM 3317 N N . VAL A 1 448 ? 5.438 -48 -14.336 1 93.56 448 VAL A N 1
ATOM 3318 C CA . VAL A 1 448 ? 5.094 -46.812 -15.094 1 93.56 448 VAL A CA 1
ATOM 3319 C C . VAL A 1 448 ? 3.607 -46.5 -14.93 1 93.56 448 VAL A C 1
ATOM 3321 O O . VAL A 1 448 ? 3.223 -45.344 -14.75 1 93.56 448 VAL A O 1
ATOM 3324 N N . VAL A 1 449 ? 2.789 -47.531 -14.992 1 95.06 449 VAL A N 1
ATOM 3325 C CA . VAL A 1 449 ? 1.35 -47.375 -14.836 1 95.06 449 VAL A CA 1
ATOM 3326 C C . VAL A 1 449 ? 1.036 -46.938 -13.406 1 95.06 449 VAL A C 1
ATOM 3328 O O . VAL A 1 449 ? 0.171 -46.094 -13.18 1 95.06 449 VAL A O 1
ATOM 3331 N N . ARG A 1 450 ? 1.716 -47.5 -12.453 1 96.25 450 ARG A N 1
ATOM 3332 C CA . ARG A 1 450 ? 1.524 -47.125 -11.055 1 96.25 450 ARG A CA 1
ATOM 3333 C C . ARG A 1 450 ? 1.897 -45.656 -10.828 1 96.25 450 ARG A C 1
ATOM 3335 O O . ARG A 1 450 ? 1.206 -44.938 -10.102 1 96.25 450 ARG A O 1
ATOM 3342 N N . GLN A 1 451 ? 2.973 -45.25 -11.438 1 95.69 451 GLN A N 1
ATOM 3343 C CA . GLN A 1 451 ? 3.4 -43.875 -11.328 1 95.69 451 GLN A CA 1
ATOM 3344 C C . GLN A 1 451 ? 2.367 -42.938 -11.945 1 95.69 451 GLN A C 1
ATOM 3346 O O . GLN A 1 451 ? 2.119 -41.844 -11.414 1 95.69 451 GLN A O 1
ATOM 3351 N N . GLN A 1 452 ? 1.792 -43.344 -13.023 1 95.62 452 GLN A N 1
ATOM 3352 C CA . GLN A 1 452 ? 0.729 -42.562 -13.641 1 95.62 452 GLN A CA 1
ATOM 3353 C C . GLN A 1 452 ? -0.477 -42.438 -12.719 1 95.62 452 GLN A C 1
ATOM 3355 O O . GLN A 1 452 ? -1.088 -41.375 -12.617 1 95.62 452 GLN A O 1
ATOM 3360 N N . LEU A 1 453 ? -0.832 -43.562 -12.07 1 97.62 453 LEU A N 1
ATOM 3361 C CA . LEU A 1 453 ? -1.933 -43.531 -11.117 1 97.62 453 LEU A CA 1
ATOM 3362 C C . LEU A 1 453 ? -1.63 -42.594 -9.961 1 97.62 453 LEU A C 1
ATOM 3364 O O . LEU A 1 453 ? -2.506 -41.844 -9.516 1 97.62 453 LEU A O 1
ATOM 3368 N N . LEU A 1 454 ? -0.384 -42.594 -9.484 1 98.25 454 LEU A N 1
ATOM 3369 C CA . LEU A 1 454 ? 0.011 -41.719 -8.398 1 98.25 454 LEU A CA 1
ATOM 3370 C C . LEU A 1 454 ? -0.157 -40.25 -8.797 1 98.25 454 LEU A C 1
ATOM 3372 O O . LEU A 1 454 ? -0.747 -39.469 -8.055 1 98.25 454 LEU A O 1
ATOM 3376 N N . VAL A 1 455 ? 0.321 -39.875 -9.961 1 97.25 455 VAL A N 1
ATOM 3377 C CA . VAL A 1 455 ? 0.219 -38.5 -10.453 1 97.25 455 VAL A CA 1
ATOM 3378 C C . VAL A 1 455 ? -1.251 -38.125 -10.609 1 97.25 455 VAL A C 1
ATOM 3380 O O . VAL A 1 455 ? -1.658 -37.031 -10.188 1 97.25 455 VAL A O 1
ATOM 3383 N N . ALA A 1 456 ? -2.041 -39 -11.203 1 97.81 456 ALA A N 1
ATOM 3384 C CA . ALA A 1 456 ? -3.465 -38.719 -11.391 1 97.81 456 ALA A CA 1
ATOM 3385 C C . ALA A 1 456 ? -4.168 -38.531 -10.047 1 97.81 456 ALA A C 1
ATOM 3387 O O . ALA A 1 456 ? -5.02 -37.656 -9.906 1 97.81 456 ALA A O 1
ATOM 3388 N N . SER A 1 457 ? -3.812 -39.406 -9.094 1 97.94 457 SER A N 1
ATOM 3389 C CA . SER A 1 457 ? -4.41 -39.344 -7.762 1 97.94 457 SER A CA 1
ATOM 3390 C C . SER A 1 457 ? -4.086 -38 -7.09 1 97.94 457 SER A C 1
ATOM 3392 O O . SER A 1 457 ? -4.965 -37.375 -6.52 1 97.94 457 SER A O 1
ATOM 3394 N N . ARG A 1 458 ? -2.875 -37.594 -7.152 1 98.25 458 ARG A N 1
ATOM 3395 C CA . ARG A 1 458 ? -2.439 -36.312 -6.555 1 98.25 458 ARG A CA 1
ATOM 3396 C C . ARG A 1 458 ? -3.152 -35.125 -7.191 1 98.25 458 ARG A C 1
ATOM 3398 O O . ARG A 1 458 ? -3.545 -34.188 -6.496 1 98.25 458 ARG A O 1
ATOM 3405 N N . GLU A 1 459 ? -3.338 -35.219 -8.484 1 98.31 459 GLU A N 1
ATOM 3406 C CA . GLU A 1 459 ? -3.945 -34.094 -9.211 1 98.31 459 GLU A CA 1
ATOM 3407 C C . GLU A 1 459 ? -5.434 -33.969 -8.898 1 98.31 459 GLU A C 1
ATOM 3409 O O . GLU A 1 459 ? -5.977 -32.875 -8.859 1 98.31 459 GLU A O 1
ATOM 3414 N N . VAL A 1 460 ? -6.129 -35.156 -8.695 1 97.81 460 VAL A N 1
ATOM 3415 C CA . VAL A 1 460 ? -7.531 -35.094 -8.289 1 97.81 460 VAL A CA 1
ATOM 3416 C C . VAL A 1 460 ? -7.652 -34.344 -6.953 1 97.81 460 VAL A C 1
ATOM 3418 O O . VAL A 1 460 ? -8.484 -33.438 -6.812 1 97.81 460 VAL A O 1
ATOM 3421 N N . ALA A 1 461 ? -6.77 -34.719 -6.031 1 97.44 461 ALA A N 1
ATOM 3422 C CA . ALA A 1 461 ? -6.797 -34.094 -4.715 1 97.44 461 ALA A CA 1
ATOM 3423 C C . ALA A 1 461 ? -6.496 -32.594 -4.812 1 97.44 461 ALA A C 1
ATOM 3425 O O . ALA A 1 461 ? -7.164 -31.781 -4.18 1 97.44 461 ALA A O 1
ATOM 3426 N N . ALA A 1 462 ? -5.543 -32.219 -5.605 1 97.88 462 ALA A N 1
ATOM 3427 C CA . ALA A 1 462 ? -5.137 -30.828 -5.762 1 97.88 462 ALA A CA 1
ATOM 3428 C C . ALA A 1 462 ? -6.258 -30 -6.375 1 97.88 462 ALA A C 1
ATOM 3430 O O . ALA A 1 462 ? -6.559 -28.891 -5.895 1 97.88 462 ALA A O 1
ATOM 3431 N N . LEU A 1 463 ? -6.871 -30.531 -7.449 1 97.12 463 LEU A N 1
ATOM 3432 C CA . LEU A 1 463 ? -7.902 -29.781 -8.164 1 97.12 463 LEU A CA 1
ATOM 3433 C C . LEU A 1 463 ? -9.156 -29.625 -7.305 1 97.12 463 LEU A C 1
ATOM 3435 O O . LEU A 1 463 ? -9.828 -28.594 -7.359 1 97.12 463 LEU A O 1
ATOM 3439 N N . ARG A 1 464 ? -9.469 -30.641 -6.535 1 94.62 464 ARG A N 1
ATOM 3440 C CA . ARG A 1 464 ? -10.594 -30.547 -5.617 1 94.62 464 ARG A CA 1
ATOM 3441 C C . ARG A 1 464 ? -10.359 -29.438 -4.586 1 94.62 464 ARG A C 1
ATOM 3443 O O . ARG A 1 464 ? -11.242 -28.625 -4.328 1 94.62 464 ARG A O 1
ATOM 3450 N N . ALA A 1 465 ? -9.211 -29.375 -4.043 1 95.75 465 ALA A N 1
ATOM 3451 C CA . ALA A 1 465 ? -8.859 -28.359 -3.066 1 95.75 465 ALA A CA 1
ATOM 3452 C C . ALA A 1 465 ? -8.844 -26.969 -3.709 1 95.75 465 ALA A C 1
ATOM 3454 O O . ALA A 1 465 ? -9.312 -26 -3.115 1 95.75 465 ALA A O 1
ATOM 3455 N N . GLN A 1 466 ? -8.273 -26.891 -4.91 1 96.06 466 GLN A N 1
ATOM 3456 C CA . GLN A 1 466 ? -8.219 -25.625 -5.621 1 96.06 466 GLN A CA 1
ATOM 3457 C C . GLN A 1 466 ? -9.617 -25.078 -5.906 1 96.06 466 GLN A C 1
ATOM 3459 O O . GLN A 1 466 ? -9.859 -23.875 -5.785 1 96.06 466 GLN A O 1
ATOM 3464 N N . ARG A 1 467 ? -10.484 -25.969 -6.316 1 93.56 467 ARG A N 1
ATOM 3465 C CA . ARG A 1 467 ? -11.852 -25.562 -6.602 1 93.56 467 ARG A CA 1
ATOM 3466 C C . ARG A 1 467 ? -12.555 -25.062 -5.344 1 93.56 467 ARG A C 1
ATOM 3468 O O . ARG A 1 467 ? -13.227 -24.031 -5.371 1 93.56 467 ARG A O 1
ATOM 3475 N N . ALA A 1 468 ? -12.367 -25.734 -4.258 1 93.31 468 ALA A N 1
ATOM 3476 C CA . ALA A 1 468 ? -12.93 -25.297 -2.984 1 93.31 468 ALA A CA 1
ATOM 3477 C C . ALA A 1 468 ? -12.352 -23.953 -2.555 1 93.31 468 ALA A C 1
ATOM 3479 O O . ALA A 1 468 ? -13.094 -23.047 -2.174 1 93.31 468 ALA A O 1
ATOM 3480 N N . ASP A 1 469 ? -11.062 -23.797 -2.645 1 94.44 469 ASP A N 1
ATOM 3481 C CA . ASP A 1 469 ? -10.391 -22.547 -2.273 1 94.44 469 ASP A CA 1
ATOM 3482 C C . ASP A 1 469 ? -10.867 -21.391 -3.139 1 94.44 469 ASP A C 1
ATOM 3484 O O . ASP A 1 469 ? -11.117 -20.297 -2.633 1 94.44 469 ASP A O 1
ATOM 3488 N N . GLN A 1 470 ? -10.992 -21.688 -4.461 1 93.19 470 GLN A N 1
ATOM 3489 C CA . GLN A 1 470 ? -11.422 -20.656 -5.391 1 93.19 470 GLN A CA 1
ATOM 3490 C C . GLN A 1 470 ? -12.852 -20.203 -5.086 1 93.19 470 GLN A C 1
ATOM 3492 O O . GLN A 1 470 ? -13.18 -19.031 -5.238 1 93.19 470 GLN A O 1
ATOM 3497 N N . SER A 1 471 ? -13.656 -21.141 -4.73 1 91.44 471 SER A N 1
ATOM 3498 C CA . SER A 1 471 ? -15.031 -20.812 -4.355 1 91.44 471 SER A CA 1
ATOM 3499 C C . SER A 1 471 ? -15.062 -19.875 -3.145 1 91.44 471 SER A C 1
ATOM 3501 O O . SER A 1 471 ? -15.875 -18.953 -3.084 1 91.44 471 SER A O 1
ATOM 3503 N N . LEU A 1 472 ? -14.188 -20.125 -2.193 1 92.56 472 LEU A N 1
ATOM 3504 C CA . LEU A 1 472 ? -14.102 -19.281 -1.002 1 92.56 472 LEU A CA 1
ATOM 3505 C C . LEU A 1 472 ? -13.562 -17.906 -1.351 1 92.56 472 LEU A C 1
ATOM 3507 O O . LEU A 1 472 ? -14.008 -16.906 -0.787 1 92.56 472 LEU A O 1
ATOM 3511 N N . GLN A 1 473 ? -12.633 -17.859 -2.299 1 93 473 GLN A N 1
ATOM 3512 C CA . GLN A 1 473 ? -12.117 -16.578 -2.762 1 93 473 GLN A CA 1
ATOM 3513 C C . GLN A 1 473 ? -13.219 -15.75 -3.428 1 93 473 GLN A C 1
ATOM 3515 O O . GLN A 1 473 ? -13.242 -14.531 -3.297 1 93 473 GLN A O 1
ATOM 3520 N N . LEU A 1 474 ? -14.07 -16.422 -4.164 1 91.38 474 LEU A N 1
ATOM 3521 C CA . LEU A 1 474 ? -15.18 -15.727 -4.797 1 91.38 474 LEU A CA 1
ATOM 3522 C C . LEU A 1 474 ? -16.125 -15.148 -3.744 1 91.38 474 LEU A C 1
ATOM 3524 O O . LEU A 1 474 ? -16.672 -14.055 -3.922 1 91.38 474 LEU A O 1
ATOM 3528 N N . VAL A 1 475 ? -16.328 -15.844 -2.645 1 90.44 475 VAL A N 1
ATOM 3529 C CA . VAL A 1 475 ? -17.156 -15.344 -1.549 1 90.44 475 VAL A CA 1
ATOM 3530 C C . VAL A 1 475 ? -16.594 -14.008 -1.052 1 90.44 475 VAL A C 1
ATOM 3532 O O . VAL A 1 475 ? -17.328 -13.039 -0.883 1 90.44 475 VAL A O 1
ATOM 3535 N N . ALA A 1 476 ? -15.266 -13.984 -0.875 1 91.88 476 ALA A N 1
ATOM 3536 C CA . ALA A 1 476 ? -14.617 -12.766 -0.423 1 91.88 476 ALA A CA 1
ATOM 3537 C C . ALA A 1 476 ? -14.734 -11.656 -1.47 1 91.88 476 ALA A C 1
ATOM 3539 O O . ALA A 1 476 ? -15.008 -10.508 -1.136 1 91.88 476 ALA A O 1
ATOM 3540 N N . ALA A 1 477 ? -14.523 -12.023 -2.723 1 92.25 477 ALA A N 1
ATOM 3541 C CA . ALA A 1 477 ? -14.562 -11.062 -3.82 1 92.25 477 ALA A CA 1
ATOM 3542 C C . ALA A 1 477 ? -15.945 -10.438 -3.945 1 92.25 477 ALA A C 1
ATOM 3544 O O . ALA A 1 477 ? -16.078 -9.273 -4.352 1 92.25 477 ALA A O 1
ATOM 3545 N N . LEU A 1 478 ? -16.938 -11.156 -3.533 1 89.94 478 LEU A N 1
ATOM 3546 C CA . LEU A 1 478 ? -18.312 -10.68 -3.604 1 89.94 478 LEU A CA 1
ATOM 3547 C C . LEU A 1 478 ? -18.703 -9.977 -2.309 1 89.94 478 LEU A C 1
ATOM 3549 O O . LEU A 1 478 ? -19.875 -9.633 -2.121 1 89.94 478 LEU A O 1
ATOM 3553 N N . GLY A 1 479 ? -17.797 -9.859 -1.388 1 90.75 479 GLY A N 1
ATOM 3554 C CA . GLY A 1 479 ? -18.016 -9.023 -0.217 1 90.75 479 GLY A CA 1
ATOM 3555 C C . GLY A 1 479 ? -18.266 -9.828 1.046 1 90.75 479 GLY A C 1
ATOM 3556 O O . GLY A 1 479 ? -18.422 -9.25 2.127 1 90.75 479 GLY A O 1
ATOM 3557 N N . GLY A 1 480 ? -18.375 -11.164 0.979 1 88.75 480 GLY A N 1
ATOM 3558 C CA . GLY A 1 480 ? -18.469 -12.055 2.127 1 88.75 480 GLY A CA 1
ATOM 3559 C C . GLY A 1 480 ? -19.641 -11.742 3.029 1 88.75 480 GLY A C 1
ATOM 3560 O O . GLY A 1 480 ? -19.531 -11.82 4.254 1 88.75 480 GLY A O 1
ATOM 3561 N N . GLY A 1 481 ? -20.734 -11.203 2.492 1 87.75 481 GLY A N 1
ATOM 3562 C CA . GLY A 1 481 ? -21.953 -10.961 3.264 1 87.75 481 GLY A CA 1
ATOM 3563 C C . GLY A 1 481 ? -22 -9.562 3.861 1 87.75 481 GLY A C 1
ATOM 3564 O O . GLY A 1 481 ? -22.953 -9.227 4.57 1 87.75 481 GLY A O 1
ATOM 3565 N N . PHE A 1 482 ? -21.016 -8.836 3.609 1 89.94 482 PHE A N 1
ATOM 3566 C CA . PHE A 1 482 ? -21.078 -7.449 4.043 1 89.94 482 PHE A CA 1
ATOM 3567 C C . PHE A 1 482 ? -22.266 -6.73 3.43 1 89.94 482 PHE A C 1
ATOM 3569 O O . PHE A 1 482 ? -22.594 -6.941 2.26 1 89.94 482 PHE A O 1
ATOM 3576 N N . ARG A 1 483 ? -22.953 -5.914 4.344 1 84.5 483 ARG A N 1
ATOM 3577 C CA . ARG A 1 483 ? -24.016 -5.02 3.891 1 84.5 483 ARG A CA 1
ATOM 3578 C C . ARG A 1 483 ? -23.812 -3.611 4.441 1 84.5 483 ARG A C 1
ATOM 3580 O O . ARG A 1 483 ? -23.703 -3.426 5.656 1 84.5 483 ARG A O 1
ATOM 3587 N N . ALA A 1 484 ? -23.734 -2.805 3.467 1 85.56 484 ALA A N 1
ATOM 3588 C CA . ALA A 1 484 ? -23.547 -1.408 3.855 1 85.56 484 ALA A CA 1
ATOM 3589 C C . ALA A 1 484 ? -24.734 -0.914 4.676 1 85.56 484 ALA A C 1
ATOM 3591 O O . ALA A 1 484 ? -25.891 -1.292 4.414 1 85.56 484 ALA A O 1
ATOM 3592 N N . GLU A 1 485 ? -24.484 -0.178 5.652 1 85.62 485 GLU A N 1
ATOM 3593 C CA . GLU A 1 485 ? -25.531 0.496 6.402 1 85.62 485 GLU A CA 1
ATOM 3594 C C . GLU A 1 485 ? -26.25 1.536 5.539 1 85.62 485 GLU A C 1
ATOM 3596 O O . GLU A 1 485 ? -25.734 1.943 4.496 1 85.62 485 GLU A O 1
ATOM 3601 N N . PRO A 1 486 ? -27.422 1.871 5.965 1 80.56 486 PRO A N 1
ATOM 3602 C CA . PRO A 1 486 ? -28.188 2.816 5.156 1 80.56 486 PRO A CA 1
ATOM 3603 C C . PRO A 1 486 ? -27.391 4.074 4.801 1 80.56 486 PRO A C 1
ATOM 3605 O O . PRO A 1 486 ? -27.453 4.543 3.662 1 80.56 486 PRO A O 1
ATOM 3608 N N . ASP A 1 487 ? -26.672 4.613 5.742 1 79.12 487 ASP A N 1
ATOM 3609 C CA . ASP A 1 487 ? -25.875 5.805 5.465 1 79.12 487 ASP A CA 1
ATOM 3610 C C . ASP A 1 487 ? -24.812 5.523 4.402 1 79.12 487 ASP A C 1
ATOM 3612 O O . ASP A 1 487 ? -24.516 6.383 3.566 1 79.12 487 ASP A O 1
ATOM 3616 N N . ASP A 1 488 ? -24.328 4.414 4.398 1 81.88 488 ASP A N 1
ATOM 3617 C CA . ASP A 1 488 ? -23.328 3.998 3.418 1 81.88 488 ASP A CA 1
ATOM 3618 C C . ASP A 1 488 ? -23.938 3.906 2.02 1 81.88 488 ASP A C 1
ATOM 3620 O O . ASP A 1 488 ? -23.344 4.375 1.047 1 81.88 488 ASP A O 1
ATOM 3624 N N . ALA A 1 489 ? -25.109 3.299 2.016 1 75.88 489 ALA A N 1
ATOM 3625 C CA . ALA A 1 489 ? -25.812 3.131 0.742 1 75.88 489 ALA A CA 1
ATOM 3626 C C . ALA A 1 489 ? -26.203 4.48 0.149 1 75.88 489 ALA A C 1
ATOM 3628 O O . ALA A 1 489 ? -26.125 4.676 -1.067 1 75.88 489 ALA A O 1
ATOM 3629 N N . ALA A 1 490 ? -26.562 5.273 1.018 1 76.06 490 ALA A N 1
ATOM 3630 C CA . ALA A 1 490 ? -26.922 6.613 0.57 1 76.06 490 ALA A CA 1
ATOM 3631 C C . ALA A 1 490 ? -25.734 7.34 -0.032 1 76.06 490 ALA A C 1
ATOM 3633 O O . ALA A 1 490 ? -25.859 8.023 -1.048 1 76.06 490 ALA A O 1
ATOM 3634 N N . LEU A 1 491 ? -24.656 7.156 0.575 1 79.19 491 LEU A N 1
ATOM 3635 C CA . LEU A 1 491 ? -23.453 7.801 0.074 1 79.19 491 LEU A CA 1
ATOM 3636 C C . LEU A 1 491 ? -23.062 7.242 -1.292 1 79.19 491 LEU A C 1
ATOM 3638 O O . LEU A 1 491 ? -22.688 8 -2.189 1 79.19 491 LEU A O 1
ATOM 3642 N N . ALA A 1 492 ? -23.172 6.035 -1.396 1 72.06 492 ALA A N 1
ATOM 3643 C CA . ALA A 1 492 ? -22.797 5.375 -2.645 1 72.06 492 ALA A CA 1
ATOM 3644 C C . ALA A 1 492 ? -23.688 5.828 -3.793 1 72.06 492 ALA A C 1
ATOM 3646 O O . ALA A 1 492 ? -23.266 5.863 -4.949 1 72.06 492 ALA A O 1
ATOM 3647 N N . ALA A 1 493 ? -24.891 6.094 -3.455 1 71.44 493 ALA A N 1
ATOM 3648 C CA . ALA A 1 493 ? -25.875 6.477 -4.461 1 71.44 493 ALA A CA 1
ATOM 3649 C C . ALA A 1 493 ? -25.734 7.953 -4.828 1 71.44 493 ALA A C 1
ATOM 3651 O O . ALA A 1 493 ? -26.25 8.391 -5.863 1 71.44 493 ALA A O 1
ATOM 3652 N N . THR A 1 494 ? -25.094 8.688 -3.938 1 70.81 494 THR A N 1
ATOM 3653 C CA . THR A 1 494 ? -24.953 10.117 -4.176 1 70.81 494 THR A CA 1
ATOM 3654 C C . THR A 1 494 ? -23.703 10.406 -5.012 1 70.81 494 THR A C 1
ATOM 3656 O O . THR A 1 494 ? -22.594 10.016 -4.641 1 70.81 494 THR A O 1
ATOM 3659 N N . PRO A 1 495 ? -24.016 10.969 -6.246 1 68.38 495 PRO A N 1
ATOM 3660 C CA . PRO A 1 495 ? -22.844 11.359 -7.023 1 68.38 495 PRO A CA 1
ATOM 3661 C C . PRO A 1 495 ? -21.906 12.289 -6.25 1 68.38 495 PRO A C 1
ATOM 3663 O O . PRO A 1 495 ? -22.375 13.125 -5.469 1 68.38 495 PRO A O 1
ATOM 3666 N N . SER A 1 496 ? -20.75 11.859 -6.176 1 67 496 SER A N 1
ATOM 3667 C CA . SER A 1 496 ? -19.781 12.719 -5.484 1 67 496 SER A CA 1
ATOM 3668 C C . SER A 1 496 ? -19.594 14.039 -6.215 1 67 496 SER A C 1
ATOM 3670 O O . SER A 1 496 ? -19.422 14.062 -7.434 1 67 496 SER A O 1
ATOM 3672 N N . GLN A 1 497 ? -19.984 15.109 -5.586 1 73.31 497 GLN A N 1
ATOM 3673 C CA . GLN A 1 497 ? -19.688 16.422 -6.156 1 73.31 497 GLN A CA 1
ATOM 3674 C C . GLN A 1 497 ? -18.266 16.859 -5.793 1 73.31 497 GLN A C 1
ATOM 3676 O O . GLN A 1 497 ? -17.859 16.781 -4.633 1 73.31 497 GLN A O 1
ATOM 3681 N N . ARG A 1 498 ? -17.531 17.156 -6.816 1 77 498 ARG A N 1
ATOM 3682 C CA . ARG A 1 498 ? -16.219 17.75 -6.566 1 77 498 ARG A CA 1
ATOM 3683 C C . ARG A 1 498 ? -16.344 19.016 -5.719 1 77 498 ARG A C 1
ATOM 3685 O O . ARG A 1 498 ? -17.219 19.844 -5.969 1 77 498 ARG A O 1
ATOM 3692 N N . PRO A 1 499 ? -15.609 18.953 -4.664 1 80.19 499 PRO A N 1
ATOM 3693 C CA . PRO A 1 499 ? -15.727 20.125 -3.793 1 80.19 499 PRO A CA 1
ATOM 3694 C C . PRO A 1 499 ? -15.273 21.406 -4.469 1 80.19 499 PRO A C 1
ATOM 3696 O O . PRO A 1 499 ? -14.492 21.375 -5.426 1 80.19 499 PRO A O 1
ATOM 3699 N N . MET B 1 1 ? 9 66.875 69.688 1 23.5 1 MET B N 1
ATOM 3700 C CA . MET B 1 1 ? 10.25 66.188 69.25 1 23.5 1 MET B CA 1
ATOM 3701 C C . MET B 1 1 ? 10.102 65.5 67.938 1 23.5 1 MET B C 1
ATOM 3703 O O . MET B 1 1 ? 9.328 64.562 67.75 1 23.5 1 MET B O 1
ATOM 3707 N N . HIS B 1 2 ? 10.289 66.125 66.812 1 23.11 2 HIS B N 1
ATOM 3708 C CA . HIS B 1 2 ? 9.969 65.875 65.375 1 23.11 2 HIS B CA 1
ATOM 3709 C C . HIS B 1 2 ? 10.984 64.938 64.75 1 23.11 2 HIS B C 1
ATOM 3711 O O . HIS B 1 2 ? 11.172 65 63.531 1 23.11 2 HIS B O 1
ATOM 3717 N N . ALA B 1 3 ? 11.68 64.062 65.5 1 32.53 3 ALA B N 1
ATOM 3718 C CA . ALA B 1 3 ? 12.82 63.594 64.75 1 32.53 3 ALA B CA 1
ATOM 3719 C C . ALA B 1 3 ? 12.391 63.219 63.312 1 32.53 3 ALA B C 1
ATOM 3721 O O . ALA B 1 3 ? 11.336 62.594 63.125 1 32.53 3 ALA B O 1
ATOM 3722 N N . ALA B 1 4 ? 13.062 63.75 62.375 1 37.5 4 ALA B N 1
ATOM 3723 C CA . ALA B 1 4 ? 13.453 63.812 60.969 1 37.5 4 ALA B CA 1
ATOM 3724 C C . ALA B 1 4 ? 13.672 62.438 60.406 1 37.5 4 ALA B C 1
ATOM 3726 O O . ALA B 1 4 ? 14.383 61.594 60.969 1 37.5 4 ALA B O 1
ATOM 3727 N N . LEU B 1 5 ? 12.711 61.969 59.5 1 35.62 5 LEU B N 1
ATOM 3728 C CA . LEU B 1 5 ? 12.773 60.719 58.719 1 35.62 5 LEU B CA 1
ATOM 3729 C C . LEU B 1 5 ? 14.031 60.688 57.875 1 35.62 5 LEU B C 1
ATOM 3731 O O . LEU B 1 5 ? 14.297 61.625 57.094 1 35.62 5 LEU B O 1
ATOM 3735 N N . ALA B 1 6 ? 15.219 60.125 58.344 1 41.25 6 ALA B N 1
ATOM 3736 C CA . ALA B 1 6 ? 16.562 60 57.75 1 41.25 6 ALA B CA 1
ATOM 3737 C C . ALA B 1 6 ? 16.484 59.375 56.375 1 41.25 6 ALA B C 1
ATOM 3739 O O . ALA B 1 6 ? 15.68 58.5 56.094 1 41.25 6 ALA B O 1
ATOM 3740 N N . PRO B 1 7 ? 16.969 60.125 55.344 1 37.75 7 PRO B N 1
ATOM 3741 C CA . PRO B 1 7 ? 17.047 59.625 53.969 1 37.75 7 PRO B CA 1
ATOM 3742 C C . PRO B 1 7 ? 17.766 58.312 53.844 1 37.75 7 PRO B C 1
ATOM 3744 O O . PRO B 1 7 ? 18.672 58 54.625 1 37.75 7 PRO B O 1
ATOM 3747 N N . TRP B 1 8 ? 17.078 57.156 53.688 1 40.03 8 TRP B N 1
ATOM 3748 C CA . TRP B 1 8 ? 17.688 55.875 53.375 1 40.03 8 TRP B CA 1
ATOM 3749 C C . TRP B 1 8 ? 18.812 56.062 52.344 1 40.03 8 TRP B C 1
ATOM 3751 O O . TRP B 1 8 ? 18.578 56.594 51.25 1 40.03 8 TRP B O 1
ATOM 3761 N N . THR B 1 9 ? 20.078 56.438 52.719 1 40.88 9 THR B N 1
ATOM 3762 C CA . THR B 1 9 ? 21.297 56.438 51.906 1 40.88 9 THR B CA 1
ATOM 3763 C C . THR B 1 9 ? 21.359 55.188 51.031 1 40.88 9 THR B C 1
ATOM 3765 O O . THR B 1 9 ? 21.344 54.062 51.562 1 40.88 9 THR B O 1
ATOM 3768 N N . ARG B 1 10 ? 20.797 55.281 49.781 1 52.28 10 ARG B N 1
ATOM 3769 C CA . ARG B 1 10 ? 20.953 54.312 48.719 1 52.28 10 ARG B CA 1
ATOM 3770 C C . ARG B 1 10 ? 22.406 53.844 48.594 1 52.28 10 ARG B C 1
ATOM 3772 O O . ARG B 1 10 ? 23.281 54.656 48.281 1 52.28 10 ARG B O 1
ATOM 3779 N N . ASP B 1 11 ? 22.812 53 49.531 1 47.75 11 ASP B N 1
ATOM 3780 C CA . ASP B 1 11 ? 24.172 52.5 49.531 1 47.75 11 ASP B CA 1
ATOM 3781 C C . ASP B 1 11 ? 24.609 52.062 48.125 1 47.75 11 ASP B C 1
ATOM 3783 O O . ASP B 1 11 ? 23.938 51.25 47.5 1 47.75 11 ASP B O 1
ATOM 3787 N N . ALA B 1 12 ? 25.375 52.938 47.375 1 62.19 12 ALA B N 1
ATOM 3788 C CA . ALA B 1 12 ? 26.094 52.75 46.094 1 62.19 12 ALA B CA 1
ATOM 3789 C C . ALA B 1 12 ? 26.672 51.344 46 1 62.19 12 ALA B C 1
ATOM 3791 O O . ALA B 1 12 ? 26.812 50.781 44.906 1 62.19 12 ALA B O 1
ATOM 3792 N N . GLY B 1 13 ? 26.953 50.781 47.094 1 55.12 13 GLY B N 1
ATOM 3793 C CA . GLY B 1 13 ? 27.547 49.469 47.094 1 55.12 13 GLY B CA 1
ATOM 3794 C C . GLY B 1 13 ? 26.594 48.375 46.688 1 55.12 13 GLY B C 1
ATOM 3795 O O . GLY B 1 13 ? 26.969 47.438 45.969 1 55.12 13 GLY B O 1
ATOM 3796 N N . ALA B 1 14 ? 25.359 48.438 47.156 1 60.19 14 ALA B N 1
ATOM 3797 C CA . ALA B 1 14 ? 24.344 47.438 46.844 1 60.19 14 ALA B CA 1
ATOM 3798 C C . ALA B 1 14 ? 23.922 47.531 45.375 1 60.19 14 ALA B C 1
ATOM 3800 O O . ALA B 1 14 ? 23.688 46.5 44.719 1 60.19 14 ALA B O 1
ATOM 3801 N N . LEU B 1 15 ? 23.875 48.812 44.844 1 60.75 15 LEU B N 1
ATOM 3802 C CA . LEU B 1 15 ? 23.609 48.938 43.406 1 60.75 15 LEU B CA 1
ATOM 3803 C C . LEU B 1 15 ? 24.75 48.375 42.562 1 60.75 15 LEU B C 1
ATOM 3805 O O . LEU B 1 15 ? 24.5 47.781 41.531 1 60.75 15 LEU B O 1
ATOM 3809 N N . ARG B 1 16 ? 25.984 48.594 43.031 1 66.31 16 ARG B N 1
ATOM 3810 C CA . ARG B 1 16 ? 27.141 48.031 42.312 1 66.31 16 ARG B CA 1
ATOM 3811 C C . ARG B 1 16 ? 27.156 46.531 42.406 1 66.31 16 ARG B C 1
ATOM 3813 O O . ARG B 1 16 ? 27.5 45.844 41.438 1 66.31 16 ARG B O 1
ATOM 3820 N N . ALA B 1 17 ? 26.797 46 43.594 1 64.94 17 ALA B N 1
ATOM 3821 C CA . ALA B 1 17 ? 26.75 44.531 43.75 1 64.94 17 ALA B CA 1
ATOM 3822 C C . ALA B 1 17 ? 25.625 43.938 42.938 1 64.94 17 ALA B C 1
ATOM 3824 O O . ALA B 1 17 ? 25.797 42.875 42.344 1 64.94 17 ALA B O 1
ATOM 3825 N N . MET B 1 18 ? 24.484 44.625 42.906 1 62.31 18 MET B N 1
ATOM 3826 C CA . MET B 1 18 ? 23.391 44.125 42.062 1 62.31 18 MET B CA 1
ATOM 3827 C C . MET B 1 18 ? 23.734 44.219 40.594 1 62.31 18 MET B C 1
ATOM 3829 O O . MET B 1 18 ? 23.391 43.344 39.812 1 62.31 18 MET B O 1
ATOM 3833 N N . SER B 1 19 ? 24.531 45.281 40.312 1 69.56 19 SER B N 1
ATOM 3834 C CA . SER B 1 19 ? 25 45.406 38.938 1 69.56 19 SER B CA 1
ATOM 3835 C C . SER B 1 19 ? 26 44.281 38.594 1 69.56 19 SER B C 1
ATOM 3837 O O . SER B 1 19 ? 25.953 43.719 37.5 1 69.56 19 SER B O 1
ATOM 3839 N N . ARG B 1 20 ? 26.812 44.031 39.594 1 70.69 20 ARG B N 1
ATOM 3840 C CA . ARG B 1 20 ? 27.797 43 39.344 1 70.69 20 ARG B CA 1
ATOM 3841 C C . ARG B 1 20 ? 27.141 41.625 39.312 1 70.69 20 ARG B C 1
ATOM 3843 O O . ARG B 1 20 ? 27.5 40.781 38.469 1 70.69 20 ARG B O 1
ATOM 3850 N N . ILE B 1 21 ? 26.203 41.344 40.156 1 65.06 21 ILE B N 1
ATOM 3851 C CA . ILE B 1 21 ? 25.484 40.094 40.156 1 65.06 21 ILE B CA 1
ATOM 3852 C C . ILE B 1 21 ? 24.625 39.969 38.906 1 65.06 21 ILE B C 1
ATOM 3854 O O . ILE B 1 21 ? 24.547 38.906 38.281 1 65.06 21 ILE B O 1
ATOM 3858 N N . ALA B 1 22 ? 23.984 41.094 38.5 1 65.69 22 ALA B N 1
ATOM 3859 C CA . ALA B 1 22 ? 23.234 41.125 37.25 1 65.69 22 ALA B CA 1
ATOM 3860 C C . ALA B 1 22 ? 24.156 40.875 36.062 1 65.69 22 ALA B C 1
ATOM 3862 O O . ALA B 1 22 ? 23.797 40.125 35.156 1 65.69 22 ALA B O 1
ATOM 3863 N N . VAL B 1 23 ? 25.312 41.469 36.188 1 67.69 23 VAL B N 1
ATOM 3864 C CA . VAL B 1 23 ? 26.281 41.219 35.125 1 67.69 23 VAL B CA 1
ATOM 3865 C C . VAL B 1 23 ? 26.781 39.781 35.188 1 67.69 23 VAL B C 1
ATOM 3867 O O . VAL B 1 23 ? 26.906 39.125 34.156 1 67.69 23 VAL B O 1
ATOM 3870 N N . ALA B 1 24 ? 27.094 39.281 36.344 1 65.56 24 ALA B N 1
ATOM 3871 C CA . ALA B 1 24 ? 27.531 37.906 36.5 1 65.56 24 ALA B CA 1
ATOM 3872 C C . ALA B 1 24 ? 26.438 36.938 36.094 1 65.56 24 ALA B C 1
ATOM 3874 O O . ALA B 1 24 ? 26.703 35.938 35.406 1 65.56 24 ALA B O 1
ATOM 3875 N N . ALA B 1 25 ? 25.25 37.094 36.5 1 61.81 25 ALA B N 1
ATOM 3876 C CA . ALA B 1 25 ? 24.109 36.281 36.062 1 61.81 25 ALA B CA 1
ATOM 3877 C C . ALA B 1 25 ? 23.922 36.375 34.562 1 61.81 25 ALA B C 1
ATOM 3879 O O . ALA B 1 25 ? 23.641 35.375 33.875 1 61.81 25 ALA B O 1
ATOM 3880 N N . ALA B 1 26 ? 24.078 37.594 34.031 1 60.81 26 ALA B N 1
ATOM 3881 C CA . ALA B 1 26 ? 24.047 37.781 32.562 1 60.81 26 ALA B CA 1
ATOM 3882 C C . ALA B 1 26 ? 25.172 37 31.891 1 60.81 26 ALA B C 1
ATOM 3884 O O . ALA B 1 26 ? 24.969 36.406 30.828 1 60.81 26 ALA B O 1
ATOM 3885 N N . LEU B 1 27 ? 26.297 37.094 32.5 1 58.59 27 LEU B N 1
ATOM 3886 C CA . LEU B 1 27 ? 27.438 36.375 31.922 1 58.59 27 LEU B CA 1
ATOM 3887 C C . LEU B 1 27 ? 27.234 34.875 32 1 58.59 27 LEU B C 1
ATOM 3889 O O . LEU B 1 27 ? 27.594 34.125 31.078 1 58.59 27 LEU B O 1
ATOM 3893 N N . VAL B 1 28 ? 26.812 34.344 33.125 1 57.53 28 VAL B N 1
ATOM 3894 C CA . VAL B 1 28 ? 26.516 32.906 33.219 1 57.53 28 VAL B CA 1
ATOM 3895 C C . VAL B 1 28 ? 25.406 32.562 32.25 1 57.53 28 VAL B C 1
ATOM 3897 O O . VAL B 1 28 ? 25.438 31.484 31.641 1 57.53 28 VAL B O 1
ATOM 3900 N N . MET B 1 29 ? 24.484 33.406 32.094 1 54.28 29 MET B N 1
ATOM 3901 C CA . MET B 1 29 ? 23.406 33.219 31.109 1 54.28 29 MET B CA 1
ATOM 3902 C C . MET B 1 29 ? 23.969 33.188 29.703 1 54.28 29 MET B C 1
ATOM 3904 O O . MET B 1 29 ? 23.406 32.562 28.797 1 54.28 29 MET B O 1
ATOM 3908 N N . LEU B 1 30 ? 24.938 33.969 29.453 1 54.28 30 LEU B N 1
ATOM 3909 C CA . LEU B 1 30 ? 25.516 33.969 28.109 1 54.28 30 LEU B CA 1
ATOM 3910 C C . LEU B 1 30 ? 26.172 32.625 27.812 1 54.28 30 LEU B C 1
ATOM 3912 O O . LEU B 1 30 ? 26.188 32.156 26.672 1 54.28 30 LEU B O 1
ATOM 3916 N N . GLY B 1 31 ? 26.906 32.156 28.844 1 53.06 31 GLY B N 1
ATOM 3917 C CA . GLY B 1 31 ? 27.469 30.844 28.594 1 53.06 31 GLY B CA 1
ATOM 3918 C C . GLY B 1 31 ? 26.438 29.75 28.453 1 53.06 31 GLY B C 1
ATOM 3919 O O . GLY B 1 31 ? 26.734 28.641 27.984 1 53.06 31 GLY B O 1
ATOM 3920 N N . ALA B 1 32 ? 25.297 29.875 28.953 1 54.72 32 ALA B N 1
ATOM 3921 C CA . ALA B 1 32 ? 24.234 28.875 29 1 54.72 32 ALA B CA 1
ATOM 3922 C C . ALA B 1 32 ? 23.328 28.953 27.766 1 54.72 32 ALA B C 1
ATOM 3924 O O . ALA B 1 32 ? 22.203 28.469 27.797 1 54.72 32 ALA B O 1
ATOM 3925 N N . CYS B 1 33 ? 23.75 29.688 26.859 1 62.12 33 CYS B N 1
ATOM 3926 C CA . CYS B 1 33 ? 22.922 29.703 25.656 1 62.12 33 CYS B CA 1
ATOM 3927 C C . CYS B 1 33 ? 22.812 28.312 25.047 1 62.12 33 CYS B C 1
ATOM 3929 O O . CYS B 1 33 ? 23.734 27.5 25.172 1 62.12 33 CYS B O 1
ATOM 3931 N N . ALA B 1 34 ? 21.578 27.875 24.719 1 72.25 34 ALA B N 1
ATOM 3932 C CA . ALA B 1 34 ? 21.375 26.609 24.031 1 72.25 34 ALA B CA 1
ATOM 3933 C C . ALA B 1 34 ? 22.469 26.391 22.969 1 72.25 34 ALA B C 1
ATOM 3935 O O . ALA B 1 34 ? 22.672 27.25 22.109 1 72.25 34 ALA B O 1
ATOM 3936 N N . SER B 1 35 ? 23.453 25.562 23.281 1 79.75 35 SER B N 1
ATOM 3937 C CA . SER B 1 35 ? 24.594 25.328 22.391 1 79.75 35 SER B CA 1
ATOM 3938 C C . SER B 1 35 ? 24.359 24.125 21.484 1 79.75 35 SER B C 1
ATOM 3940 O O . SER B 1 35 ? 23.734 23.141 21.906 1 79.75 35 SER B O 1
ATOM 3942 N N . ARG B 1 36 ? 24.703 24.234 20.281 1 84.38 36 ARG B N 1
ATOM 3943 C CA . ARG B 1 36 ? 24.641 23.172 19.297 1 84.38 36 ARG B CA 1
ATOM 3944 C C . ARG B 1 36 ? 25.906 22.297 19.359 1 84.38 36 ARG B C 1
ATOM 3946 O O . ARG B 1 36 ? 26.109 21.422 18.516 1 84.38 36 ARG B O 1
ATOM 3953 N N . ASP B 1 37 ? 26.688 22.562 20.234 1 84.25 37 ASP B N 1
ATOM 3954 C CA . ASP B 1 37 ? 28 21.906 20.281 1 84.25 37 ASP B CA 1
ATOM 3955 C C . ASP B 1 37 ? 27.844 20.391 20.406 1 84.25 37 ASP B C 1
ATOM 3957 O O . ASP B 1 37 ? 26.969 19.906 21.125 1 84.25 37 ASP B O 1
ATOM 3961 N N . GLY B 1 38 ? 28.609 19.656 19.625 1 85.5 38 GLY B N 1
ATOM 3962 C CA . GLY B 1 38 ? 28.672 18.219 19.688 1 85.5 38 GLY B CA 1
ATOM 3963 C C . GLY B 1 38 ? 27.609 17.531 18.859 1 85.5 38 GLY B C 1
ATOM 3964 O O . GLY B 1 38 ? 27.547 16.297 18.828 1 85.5 38 GLY B O 1
ATOM 3965 N N . LEU B 1 39 ? 26.766 18.25 18.312 1 87.75 39 LEU B N 1
ATOM 3966 C CA . LEU B 1 39 ? 25.703 17.656 17.5 1 87.75 39 LEU B CA 1
ATOM 3967 C C . LEU B 1 39 ? 26.047 17.719 16.016 1 87.75 39 LEU B C 1
ATOM 3969 O O . LEU B 1 39 ? 26.359 18.797 15.5 1 87.75 39 LEU B O 1
ATOM 3973 N N . ALA B 1 40 ? 26.141 16.641 15.305 1 88.88 40 ALA B N 1
ATOM 3974 C CA . ALA B 1 40 ? 26.359 16.531 13.867 1 88.88 40 ALA B CA 1
ATOM 3975 C C . ALA B 1 40 ? 25.859 15.195 13.344 1 88.88 40 ALA B C 1
ATOM 3977 O O . ALA B 1 40 ? 25.938 14.18 14.039 1 88.88 40 ALA B O 1
ATOM 3978 N N . PRO B 1 41 ? 25.312 15.211 12.117 1 89.75 41 PRO B N 1
ATOM 3979 C CA . PRO B 1 41 ? 24.938 13.906 11.562 1 89.75 41 PRO B CA 1
ATOM 3980 C C . PRO B 1 41 ? 26.156 13.023 11.266 1 89.75 41 PRO B C 1
ATOM 3982 O O . PRO B 1 41 ? 27.281 13.516 11.203 1 89.75 41 PRO B O 1
ATOM 3985 N N . ALA B 1 42 ? 25.844 11.742 11.195 1 86.19 42 ALA B N 1
ATOM 3986 C CA . ALA B 1 42 ? 26.922 10.766 11.039 1 86.19 42 ALA B CA 1
ATOM 3987 C C . ALA B 1 42 ? 26.969 10.242 9.609 1 86.19 42 ALA B C 1
ATOM 3989 O O . ALA B 1 42 ? 28.031 9.781 9.148 1 86.19 42 ALA B O 1
ATOM 3990 N N . GLY B 1 43 ? 25.922 10.336 8.945 1 89.56 43 GLY B N 1
ATOM 3991 C CA . GLY B 1 43 ? 25.797 9.672 7.652 1 89.56 43 GLY B CA 1
ATOM 3992 C C . GLY B 1 43 ? 26.625 10.328 6.566 1 89.56 43 GLY B C 1
ATOM 3993 O O . GLY B 1 43 ? 26.75 11.555 6.527 1 89.56 43 GLY B O 1
ATOM 3994 N N . THR B 1 44 ? 27.281 9.516 5.656 1 90.88 44 THR B N 1
ATOM 3995 C CA . THR B 1 44 ? 28.016 9.984 4.484 1 90.88 44 THR B CA 1
ATOM 3996 C C . THR B 1 44 ? 27.5 9.32 3.215 1 90.88 44 THR B C 1
ATOM 3998 O O . THR B 1 44 ? 27.25 8.109 3.195 1 90.88 44 THR B O 1
ATOM 4001 N N . LEU B 1 45 ? 27.281 10.156 2.229 1 92.12 45 LEU B N 1
ATOM 4002 C CA . LEU B 1 45 ? 26.844 9.633 0.939 1 92.12 45 LEU B CA 1
ATOM 4003 C C . LEU B 1 45 ? 27.922 8.781 0.295 1 92.12 45 LEU B C 1
ATOM 4005 O O . LEU B 1 45 ? 29.094 9.172 0.253 1 92.12 45 LEU B O 1
ATOM 4009 N N . ARG B 1 46 ? 27.469 7.648 -0.092 1 88.69 46 ARG B N 1
ATOM 4010 C CA . ARG B 1 46 ? 28.391 6.82 -0.851 1 88.69 46 ARG B CA 1
ATOM 4011 C C . ARG B 1 46 ? 28.406 7.219 -2.322 1 88.69 46 ARG B C 1
ATOM 4013 O O . ARG B 1 46 ? 27.359 7.52 -2.898 1 88.69 46 ARG B O 1
ATOM 4020 N N . GLY B 1 47 ? 29.672 7.301 -2.877 1 86.44 47 GLY B N 1
ATOM 4021 C CA . GLY B 1 47 ? 29.812 7.5 -4.312 1 86.44 47 GLY B CA 1
ATOM 4022 C C . GLY B 1 47 ? 29.75 6.207 -5.102 1 86.44 47 GLY B C 1
ATOM 4023 O O . GLY B 1 47 ? 30.094 5.141 -4.586 1 86.44 47 GLY B O 1
ATOM 4024 N N . ALA B 1 48 ? 29.281 6.359 -6.375 1 84.62 48 ALA B N 1
ATOM 4025 C CA . ALA B 1 48 ? 29.203 5.188 -7.246 1 84.62 48 ALA B CA 1
ATOM 4026 C C . ALA B 1 48 ? 30.578 4.555 -7.441 1 84.62 48 ALA B C 1
ATOM 4028 O O . ALA B 1 48 ? 30.688 3.336 -7.598 1 84.62 48 ALA B O 1
ATOM 4029 N N . ASP B 1 49 ? 31.562 5.32 -7.336 1 82.38 49 ASP B N 1
ATOM 4030 C CA . ASP B 1 49 ? 32.938 4.883 -7.574 1 82.38 49 ASP B CA 1
ATOM 4031 C C . ASP B 1 49 ? 33.469 4.039 -6.41 1 82.38 49 ASP B C 1
ATOM 4033 O O . ASP B 1 49 ? 34.469 3.328 -6.551 1 82.38 49 ASP B O 1
ATOM 4037 N N . THR B 1 50 ? 32.781 4.117 -5.359 1 86.31 50 THR B N 1
ATOM 4038 C CA . THR B 1 50 ? 33.219 3.367 -4.191 1 86.31 50 THR B CA 1
ATOM 4039 C C . THR B 1 50 ? 32.719 1.924 -4.254 1 86.31 50 THR B C 1
ATOM 4041 O O . THR B 1 50 ? 33.156 1.085 -3.455 1 86.31 50 THR B O 1
ATOM 4044 N N . LEU B 1 51 ? 31.875 1.647 -5.145 1 87.12 51 LEU B N 1
ATOM 4045 C CA . LEU B 1 51 ? 31.312 0.308 -5.293 1 87.12 51 LEU B CA 1
ATOM 4046 C C . LEU B 1 51 ? 31.953 -0.423 -6.465 1 87.12 51 LEU B C 1
ATOM 4048 O O . LEU B 1 51 ? 31.781 -0.034 -7.621 1 87.12 51 LEU B O 1
ATOM 4052 N N . ALA B 1 52 ? 32.688 -1.524 -6.18 1 86.5 52 ALA B N 1
ATOM 4053 C CA . ALA B 1 52 ? 33.344 -2.322 -7.223 1 86.5 52 ALA B CA 1
ATOM 4054 C C . ALA B 1 52 ? 32.312 -3.082 -8.047 1 86.5 52 ALA B C 1
ATOM 4056 O O . ALA B 1 52 ? 31.516 -3.861 -7.5 1 86.5 52 ALA B O 1
ATOM 4057 N N . ALA B 1 53 ? 32.281 -2.73 -9.352 1 84.88 53 ALA B N 1
ATOM 4058 C CA . ALA B 1 53 ? 31.266 -3.395 -10.188 1 84.88 53 ALA B CA 1
ATOM 4059 C C . ALA B 1 53 ? 31.812 -3.635 -11.594 1 84.88 53 ALA B C 1
ATOM 4061 O O . ALA B 1 53 ? 31.125 -4.238 -12.43 1 84.88 53 ALA B O 1
ATOM 4062 N N . SER B 1 54 ? 33 -3.354 -11.883 1 80.62 54 SER B N 1
ATOM 4063 C CA . SER B 1 54 ? 33.531 -3.371 -13.242 1 80.62 54 SER B CA 1
ATOM 4064 C C . SER B 1 54 ? 33.531 -4.789 -13.805 1 80.62 54 SER B C 1
ATOM 4066 O O . SER B 1 54 ? 33.188 -5.008 -14.969 1 80.62 54 SER B O 1
ATOM 4068 N N . ARG B 1 55 ? 33.906 -5.781 -13.055 1 83.12 55 ARG B N 1
ATOM 4069 C CA . ARG B 1 55 ? 34 -7.156 -13.539 1 83.12 55 ARG B CA 1
ATOM 4070 C C . ARG B 1 55 ? 32.625 -7.75 -13.781 1 83.12 55 ARG B C 1
ATOM 4072 O O . ARG B 1 55 ? 32.375 -8.422 -14.789 1 83.12 55 ARG B O 1
ATOM 4079 N N . SER B 1 56 ? 31.781 -7.473 -12.883 1 83.56 56 SER B N 1
ATOM 4080 C CA . SER B 1 56 ? 30.422 -8.016 -12.984 1 83.56 56 SER B CA 1
ATOM 4081 C C . SER B 1 56 ? 29.656 -7.363 -14.133 1 83.56 56 SER B C 1
ATOM 4083 O O . SER B 1 56 ? 28.766 -7.977 -14.711 1 83.56 56 SER B O 1
ATOM 4085 N N . LEU B 1 57 ? 30.078 -6.141 -14.547 1 79.75 57 LEU B N 1
ATOM 4086 C CA . LEU B 1 57 ? 29.359 -5.398 -15.57 1 79.75 57 LEU B CA 1
ATOM 4087 C C . LEU B 1 57 ? 30.078 -5.473 -16.906 1 79.75 57 LEU B C 1
ATOM 4089 O O . LEU B 1 57 ? 29.578 -4.98 -17.922 1 79.75 57 LEU B O 1
ATOM 4093 N N . ALA B 1 58 ? 31.344 -5.918 -17.031 1 67.81 58 ALA B N 1
ATOM 4094 C CA . ALA B 1 58 ? 32.219 -5.906 -18.203 1 67.81 58 ALA B CA 1
ATOM 4095 C C . ALA B 1 58 ? 31.625 -6.723 -19.344 1 67.81 58 ALA B C 1
ATOM 4097 O O . ALA B 1 58 ? 31.938 -6.492 -20.516 1 67.81 58 ALA B O 1
ATOM 4098 N N . GLN B 1 59 ? 30.75 -7.629 -19.156 1 58.12 59 GLN B N 1
ATOM 4099 C CA . GLN B 1 59 ? 30.406 -8.57 -20.203 1 58.12 59 GLN B CA 1
ATOM 4100 C C . GLN B 1 59 ? 29.375 -7.973 -21.172 1 58.12 59 GLN B C 1
ATOM 4102 O O . GLN B 1 59 ? 28.875 -8.664 -22.062 1 58.12 59 GLN B O 1
ATOM 4107 N N . VAL B 1 60 ? 29.078 -6.688 -21.062 1 57.06 60 VAL B N 1
ATOM 4108 C CA . VAL B 1 60 ? 27.906 -6.344 -21.859 1 57.06 60 VAL B CA 1
ATOM 4109 C C . VAL B 1 60 ? 28.281 -5.262 -22.875 1 57.06 60 VAL B C 1
ATOM 4111 O O . VAL B 1 60 ? 28.938 -4.281 -22.531 1 57.06 60 VAL B O 1
ATOM 4114 N N . PRO B 1 61 ? 28.125 -5.602 -24.156 1 55.81 61 PRO B N 1
ATOM 4115 C CA . PRO B 1 61 ? 28.406 -4.605 -25.188 1 55.81 61 PRO B CA 1
ATOM 4116 C C . PRO B 1 61 ? 27.766 -3.25 -24.891 1 55.81 61 PRO B C 1
ATOM 4118 O O . PRO B 1 61 ? 26.75 -3.184 -24.188 1 55.81 61 PRO B O 1
ATOM 4121 N N . ALA B 1 62 ? 28.484 -2.229 -25.375 1 53.66 62 ALA B N 1
ATOM 4122 C CA . ALA B 1 62 ? 28.047 -0.844 -25.219 1 53.66 62 ALA B CA 1
ATOM 4123 C C . ALA B 1 62 ? 26.719 -0.602 -25.938 1 53.66 62 ALA B C 1
ATOM 4125 O O . ALA B 1 62 ? 26.562 -0.989 -27.094 1 53.66 62 ALA B O 1
ATOM 4126 N N . ALA B 1 63 ? 25.578 -0.542 -25.312 1 58.81 63 ALA B N 1
ATOM 4127 C CA . ALA B 1 63 ? 24.344 -0.152 -25.969 1 58.81 63 ALA B CA 1
ATOM 4128 C C . ALA B 1 63 ? 23.781 1.128 -25.359 1 58.81 63 ALA B C 1
ATOM 4130 O O . ALA B 1 63 ? 24.297 1.633 -24.359 1 58.81 63 ALA B O 1
ATOM 4131 N N . ASP B 1 64 ? 22.797 1.734 -26.141 1 66.25 64 ASP B N 1
ATOM 4132 C CA . ASP B 1 64 ? 22.188 3.006 -25.766 1 66.25 64 ASP B CA 1
ATOM 4133 C C . ASP B 1 64 ? 21.25 2.836 -24.562 1 66.25 64 ASP B C 1
ATOM 4135 O O . ASP B 1 64 ? 20.672 1.767 -24.359 1 66.25 64 ASP B O 1
ATOM 4139 N N . TRP B 1 65 ? 21.328 3.82 -23.688 1 78.25 65 TRP B N 1
ATOM 4140 C CA . TRP B 1 65 ? 20.344 3.916 -22.609 1 78.25 65 TRP B CA 1
ATOM 4141 C C . TRP B 1 65 ? 18.922 3.875 -23.172 1 78.25 65 TRP B C 1
ATOM 4143 O O . TRP B 1 65 ? 18.656 4.379 -24.266 1 78.25 65 TRP B O 1
ATOM 4153 N N . PRO B 1 66 ? 18.047 3.205 -22.422 1 82.94 66 PRO B N 1
ATOM 4154 C CA . PRO B 1 66 ? 16.656 3.25 -22.906 1 82.94 66 PRO B CA 1
ATOM 4155 C C . PRO B 1 66 ? 16.125 4.676 -23.047 1 82.94 66 PRO B C 1
ATOM 4157 O O . PRO B 1 66 ? 16.453 5.539 -22.234 1 82.94 66 PRO B O 1
ATOM 4160 N N . ALA B 1 67 ? 15.359 4.871 -24.109 1 84.44 67 ALA B N 1
ATOM 4161 C CA . ALA B 1 67 ? 14.664 6.145 -24.297 1 84.44 67 ALA B CA 1
ATOM 4162 C C . ALA B 1 67 ? 13.414 6.215 -23.438 1 84.44 67 ALA B C 1
ATOM 4164 O O . ALA B 1 67 ? 12.977 5.203 -22.875 1 84.44 67 ALA B O 1
ATOM 4165 N N . ALA B 1 68 ? 12.812 7.395 -23.328 1 87.06 68 ALA B N 1
ATOM 4166 C CA . ALA B 1 68 ? 11.609 7.574 -22.516 1 87.06 68 ALA B CA 1
ATOM 4167 C C . ALA B 1 68 ? 10.453 6.738 -23.062 1 87.06 68 ALA B C 1
ATOM 4169 O O . ALA B 1 68 ? 9.609 6.27 -22.297 1 87.06 68 ALA B O 1
ATOM 4170 N N . ASP B 1 69 ? 10.461 6.598 -24.406 1 91.38 69 ASP B N 1
ATOM 4171 C CA . ASP B 1 69 ? 9.469 5.75 -25.062 1 91.38 69 ASP B CA 1
ATOM 4172 C C . ASP B 1 69 ? 10.086 4.43 -25.516 1 91.38 69 ASP B C 1
ATOM 4174 O O . ASP B 1 69 ? 9.883 4 -26.656 1 91.38 69 ASP B O 1
ATOM 4178 N N . TRP B 1 70 ? 10.875 3.785 -24.656 1 89.81 70 TRP B N 1
ATOM 4179 C CA . TRP B 1 70 ? 11.68 2.596 -24.906 1 89.81 70 TRP B CA 1
ATOM 4180 C C . TRP B 1 70 ? 10.844 1.514 -25.594 1 89.81 70 TRP B C 1
ATOM 4182 O O . TRP B 1 70 ? 11.375 0.714 -26.359 1 89.81 70 TRP B O 1
ATOM 4192 N N . TRP B 1 71 ? 9.516 1.423 -25.328 1 92.44 71 TRP B N 1
ATOM 4193 C CA . TRP B 1 71 ? 8.672 0.346 -25.844 1 92.44 71 TRP B CA 1
ATOM 4194 C C . TRP B 1 71 ? 8.453 0.49 -27.344 1 92.44 71 TRP B C 1
ATOM 4196 O O . TRP B 1 71 ? 8.086 -0.476 -28.016 1 92.44 71 TRP B O 1
ATOM 4206 N N . ARG B 1 72 ? 8.656 1.676 -27.844 1 91.94 72 ARG B N 1
ATOM 4207 C CA . ARG B 1 72 ? 8.516 1.887 -29.281 1 91.94 72 ARG B CA 1
ATOM 4208 C C . ARG B 1 72 ? 9.562 1.097 -30.062 1 91.94 72 ARG B C 1
ATOM 4210 O O . ARG B 1 72 ? 9.32 0.686 -31.203 1 91.94 72 ARG B O 1
ATOM 4217 N N . ALA B 1 73 ? 10.703 0.848 -29.422 1 86.44 73 ALA B N 1
ATOM 4218 C CA . ALA B 1 73 ? 11.797 0.116 -30.078 1 86.44 73 ALA B CA 1
ATOM 4219 C C . ALA B 1 73 ? 11.438 -1.356 -30.25 1 86.44 73 ALA B C 1
ATOM 4221 O O . ALA B 1 73 ? 12.078 -2.072 -31.016 1 86.44 73 ALA B O 1
ATOM 4222 N N . LEU B 1 74 ? 10.422 -1.812 -29.578 1 90.19 74 LEU B N 1
ATOM 4223 C CA . LEU B 1 74 ? 10 -3.205 -29.688 1 90.19 74 LEU B CA 1
ATOM 4224 C C . LEU B 1 74 ? 9.117 -3.418 -30.906 1 90.19 74 LEU B C 1
ATOM 4226 O O . LEU B 1 74 ? 8.797 -4.559 -31.25 1 90.19 74 LEU B O 1
ATOM 4230 N N . ASN B 1 75 ? 8.727 -2.422 -31.562 1 90.38 75 ASN B N 1
ATOM 4231 C CA . ASN B 1 75 ? 8 -2.424 -32.844 1 90.38 75 ASN B CA 1
ATOM 4232 C C . ASN B 1 75 ? 6.754 -3.297 -32.781 1 90.38 75 ASN B C 1
ATOM 4234 O O . ASN B 1 75 ? 6.52 -4.125 -33.656 1 90.38 75 ASN B O 1
ATOM 4238 N N . ASP B 1 76 ? 6.023 -3.232 -31.75 1 95.38 76 ASP B N 1
ATOM 4239 C CA . ASP B 1 76 ? 4.734 -3.891 -31.578 1 95.38 76 ASP B CA 1
ATOM 4240 C C . ASP B 1 76 ? 3.625 -2.871 -31.344 1 95.38 76 ASP B C 1
ATOM 4242 O O . ASP B 1 76 ? 3.543 -2.279 -30.25 1 95.38 76 ASP B O 1
ATOM 4246 N N . ALA B 1 77 ? 2.721 -2.74 -32.344 1 96.38 77 ALA B N 1
ATOM 4247 C CA . ALA B 1 77 ? 1.704 -1.69 -32.344 1 96.38 77 ALA B CA 1
ATOM 4248 C C . ALA B 1 77 ? 0.708 -1.917 -31.203 1 96.38 77 ALA B C 1
ATOM 4250 O O . ALA B 1 77 ? 0.267 -0.964 -30.547 1 96.38 77 ALA B O 1
ATOM 4251 N N . GLN B 1 78 ? 0.326 -3.137 -30.969 1 97.62 78 GLN B N 1
ATOM 4252 C CA . GLN B 1 78 ? -0.61 -3.424 -29.891 1 97.62 78 GLN B CA 1
ATOM 4253 C C . GLN B 1 78 ? -0.012 -3.061 -28.531 1 97.62 78 GLN B C 1
ATOM 4255 O O . GLN B 1 78 ? -0.667 -2.414 -27.719 1 97.62 78 GLN B O 1
ATOM 4260 N N . LEU B 1 79 ? 1.262 -3.434 -28.312 1 97.38 79 LEU B N 1
ATOM 4261 C CA . LEU B 1 79 ? 1.921 -3.117 -27.062 1 97.38 79 LEU B CA 1
ATOM 4262 C C . LEU B 1 79 ? 2.025 -1.607 -26.859 1 97.38 79 LEU B C 1
ATOM 4264 O O . LEU B 1 79 ? 1.728 -1.094 -25.781 1 97.38 79 LEU B O 1
ATOM 4268 N N . SER B 1 80 ? 2.428 -0.922 -27.891 1 97.25 80 SER B N 1
ATOM 4269 C CA . SER B 1 80 ? 2.561 0.528 -27.812 1 97.25 80 SER B CA 1
ATOM 4270 C C . SER B 1 80 ? 1.234 1.187 -27.453 1 97.25 80 SER B C 1
ATOM 4272 O O . SER B 1 80 ? 1.189 2.088 -26.609 1 97.25 80 SER B O 1
ATOM 4274 N N . ALA B 1 81 ? 0.175 0.721 -28.062 1 97.88 81 ALA B N 1
ATOM 4275 C CA . ALA B 1 81 ? -1.149 1.27 -27.781 1 97.88 81 ALA B CA 1
ATOM 4276 C C . ALA B 1 81 ? -1.566 0.993 -26.344 1 97.88 81 ALA B C 1
ATOM 4278 O O . ALA B 1 81 ? -2.166 1.849 -25.688 1 97.88 81 ALA B O 1
ATOM 4279 N N . LEU B 1 82 ? -1.257 -0.193 -25.828 1 98.38 82 LEU B N 1
ATOM 4280 C CA . LEU B 1 82 ? -1.601 -0.562 -24.453 1 98.38 82 LEU B CA 1
ATOM 4281 C C . LEU B 1 82 ? -0.852 0.309 -23.453 1 98.38 82 LEU B C 1
ATOM 4283 O O . LEU B 1 82 ? -1.433 0.769 -22.469 1 98.38 82 LEU B O 1
ATOM 4287 N N . ILE B 1 83 ? 0.431 0.541 -23.719 1 98.06 83 ILE B N 1
ATOM 4288 C CA . ILE B 1 83 ? 1.222 1.365 -22.812 1 98.06 83 ILE B CA 1
ATOM 4289 C C . ILE B 1 83 ? 0.705 2.803 -22.828 1 98.06 83 ILE B C 1
ATOM 4291 O O . ILE B 1 83 ? 0.54 3.428 -21.781 1 98.06 83 ILE B O 1
ATOM 4295 N N . ASP B 1 84 ? 0.356 3.316 -24.031 1 98.06 84 ASP B N 1
ATOM 4296 C CA . ASP B 1 84 ? -0.208 4.656 -24.125 1 98.06 84 ASP B CA 1
ATOM 4297 C C . ASP B 1 84 ? -1.519 4.766 -23.359 1 98.06 84 ASP B C 1
ATOM 4299 O O . ASP B 1 84 ? -1.744 5.742 -22.641 1 98.06 84 ASP B O 1
ATOM 4303 N N . GLU B 1 85 ? -2.336 3.797 -23.516 1 97.81 85 GLU B N 1
ATOM 4304 C CA . GLU B 1 85 ? -3.621 3.76 -22.812 1 97.81 85 GLU B CA 1
ATOM 4305 C C . GLU B 1 85 ? -3.43 3.717 -21.297 1 97.81 85 GLU B C 1
ATOM 4307 O O . GLU B 1 85 ? -4.094 4.449 -20.562 1 97.81 85 GLU B O 1
ATOM 4312 N N . ALA B 1 86 ? -2.518 2.861 -20.797 1 98.25 86 ALA B N 1
ATOM 4313 C CA . ALA B 1 86 ? -2.236 2.758 -19.375 1 98.25 86 ALA B CA 1
ATOM 4314 C C . ALA B 1 86 ? -1.724 4.082 -18.812 1 98.25 86 ALA B C 1
ATOM 4316 O O . ALA B 1 86 ? -2.145 4.516 -17.75 1 98.25 86 ALA B O 1
ATOM 4317 N N . LEU B 1 87 ? -0.828 4.742 -19.547 1 97.44 87 LEU B N 1
ATOM 4318 C CA . LEU B 1 87 ? -0.207 5.984 -19.109 1 97.44 87 LEU B CA 1
ATOM 4319 C C . LEU B 1 87 ? -1.223 7.121 -19.078 1 97.44 87 LEU B C 1
ATOM 4321 O O . LEU B 1 87 ? -1.013 8.125 -18.391 1 97.44 87 LEU B O 1
ATOM 4325 N N . ALA B 1 88 ? -2.348 6.969 -19.734 1 94.69 88 ALA B N 1
ATOM 4326 C CA . ALA B 1 88 ? -3.367 8.016 -19.797 1 94.69 88 ALA B CA 1
ATOM 4327 C C . ALA B 1 88 ? -4.383 7.855 -18.656 1 94.69 88 ALA B C 1
ATOM 4329 O O . ALA B 1 88 ? -5.016 8.828 -18.25 1 94.69 88 ALA B O 1
ATOM 4330 N N . GLY B 1 89 ? -4.543 6.598 -18.141 1 88.62 89 GLY B N 1
ATOM 4331 C CA . GLY B 1 89 ? -5.727 6.418 -17.328 1 88.62 89 GLY B CA 1
ATOM 4332 C C . GLY B 1 89 ? -5.477 5.562 -16.094 1 88.62 89 GLY B C 1
ATOM 4333 O O . GLY B 1 89 ? -6.414 5.191 -15.391 1 88.62 89 GLY B O 1
ATOM 4334 N N . ASN B 1 90 ? -4.344 5.211 -15.664 1 95.38 90 ASN B N 1
ATOM 4335 C CA . ASN B 1 90 ? -4.09 4.312 -14.547 1 95.38 90 ASN B CA 1
ATOM 4336 C C . ASN B 1 90 ? -4.164 5.047 -13.211 1 95.38 90 ASN B C 1
ATOM 4338 O O . ASN B 1 90 ? -3.523 6.086 -13.031 1 95.38 90 ASN B O 1
ATOM 4342 N N . PRO B 1 91 ? -4.98 4.484 -12.273 1 96.56 91 PRO B N 1
ATOM 4343 C CA . PRO B 1 91 ? -5.164 5.164 -10.992 1 96.56 91 PRO B CA 1
ATOM 4344 C C . PRO B 1 91 ? -3.869 5.277 -10.188 1 96.56 91 PRO B C 1
ATOM 4346 O O . PRO B 1 91 ? -3.723 6.188 -9.367 1 96.56 91 PRO B O 1
ATOM 4349 N N . ASP B 1 92 ? -2.934 4.383 -10.398 1 97.12 92 ASP B N 1
ATOM 4350 C CA . ASP B 1 92 ? -1.658 4.484 -9.695 1 97.12 92 ASP B CA 1
ATOM 4351 C C . ASP B 1 92 ? -0.89 5.73 -10.125 1 97.12 92 ASP B C 1
ATOM 4353 O O . ASP B 1 92 ? -0.185 6.34 -9.32 1 97.12 92 ASP B O 1
ATOM 4357 N N . LEU B 1 93 ? -0.971 6.113 -11.367 1 97.44 93 LEU B N 1
ATOM 4358 C CA . LEU B 1 93 ? -0.34 7.344 -11.836 1 97.44 93 LEU B CA 1
ATOM 4359 C C . LEU B 1 93 ? -1.038 8.57 -11.258 1 97.44 93 LEU B C 1
ATOM 4361 O O . LEU B 1 93 ? -0.384 9.555 -10.898 1 97.44 93 LEU B O 1
ATOM 4365 N N . ALA B 1 94 ? -2.381 8.492 -11.188 1 97 94 ALA B N 1
ATOM 4366 C CA . ALA B 1 94 ? -3.129 9.578 -10.562 1 97 94 ALA B CA 1
ATOM 4367 C C . ALA B 1 94 ? -2.693 9.773 -9.109 1 97 94 ALA B C 1
ATOM 4369 O O . ALA B 1 94 ? -2.561 10.914 -8.648 1 97 94 ALA B O 1
ATOM 4370 N N . THR B 1 95 ? -2.459 8.672 -8.438 1 98.12 95 THR B N 1
ATOM 4371 C CA . THR B 1 95 ? -1.974 8.711 -7.066 1 98.12 95 THR B CA 1
ATOM 4372 C C . THR B 1 95 ? -0.612 9.398 -6.992 1 98.12 95 THR B C 1
ATOM 4374 O O . THR B 1 95 ? -0.405 10.297 -6.168 1 98.12 95 THR B O 1
ATOM 4377 N N . ALA B 1 96 ? 0.301 9 -7.883 1 97.56 96 ALA B N 1
ATOM 4378 C CA . ALA B 1 96 ? 1.644 9.578 -7.89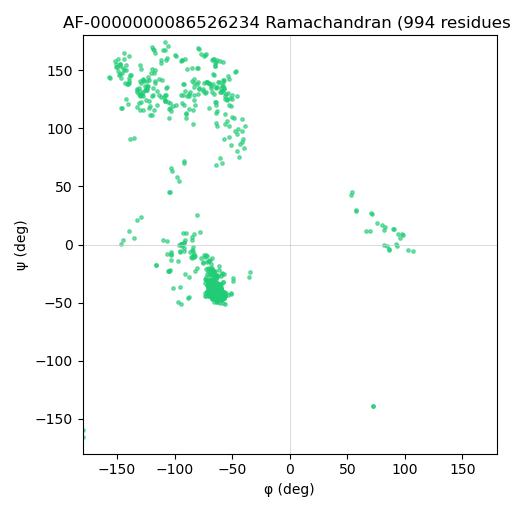8 1 97.56 96 ALA B CA 1
ATOM 4379 C C . ALA B 1 96 ? 1.598 11.07 -8.211 1 97.56 96 ALA B C 1
ATOM 4381 O O . ALA B 1 96 ? 2.297 11.867 -7.578 1 97.56 96 ALA B O 1
ATOM 4382 N N . ASP B 1 97 ? 0.767 11.484 -9.125 1 97.38 97 ASP B N 1
ATOM 4383 C CA . ASP B 1 97 ? 0.625 12.891 -9.492 1 97.38 97 ASP B CA 1
ATOM 4384 C C . ASP B 1 97 ? 0.046 13.703 -8.336 1 97.38 97 ASP B C 1
ATOM 4386 O O . ASP B 1 97 ? 0.494 14.82 -8.078 1 97.38 97 ASP B O 1
ATOM 4390 N N . ALA B 1 98 ? -0.938 13.133 -7.668 1 98 98 ALA B N 1
ATOM 4391 C CA . ALA B 1 98 ? -1.545 13.82 -6.531 1 98 98 ALA B CA 1
ATOM 4392 C C . ALA B 1 98 ? -0.538 14 -5.398 1 98 98 ALA B C 1
ATOM 4394 O O . ALA B 1 98 ? -0.498 15.055 -4.758 1 98 98 ALA B O 1
ATOM 4395 N N . ARG B 1 99 ? 0.295 13.039 -5.18 1 98.25 99 ARG B N 1
ATOM 4396 C CA . ARG B 1 99 ? 1.328 13.148 -4.152 1 98.25 99 ARG B CA 1
ATOM 4397 C C . ARG B 1 99 ? 2.34 14.234 -4.512 1 98.25 99 ARG B C 1
ATOM 4399 O O . ARG B 1 99 ? 2.807 14.969 -3.637 1 98.25 99 ARG B O 1
ATOM 4406 N N . ALA B 1 100 ? 2.688 14.344 -5.785 1 98 100 ALA B N 1
ATOM 4407 C CA . ALA B 1 100 ? 3.582 15.406 -6.242 1 98 100 ALA B CA 1
ATOM 4408 C C . ALA B 1 100 ? 2.957 16.781 -6.023 1 98 100 ALA B C 1
ATOM 4410 O O . ALA B 1 100 ? 3.629 17.703 -5.566 1 98 100 ALA B O 1
ATOM 4411 N N . ARG B 1 101 ? 1.672 16.906 -6.27 1 97.94 101 ARG B N 1
ATOM 4412 C CA . ARG B 1 101 ? 0.981 18.172 -6.055 1 97.94 101 ARG B CA 1
ATOM 4413 C C . ARG B 1 101 ? 0.906 18.5 -4.57 1 97.94 101 ARG B C 1
ATOM 4415 O O . ARG B 1 101 ? 1.034 19.672 -4.184 1 97.94 101 ARG B O 1
ATOM 4422 N N . GLU B 1 102 ? 0.709 17.5 -3.746 1 98.31 102 GLU B N 1
ATOM 4423 C CA . GLU B 1 102 ? 0.708 17.703 -2.301 1 98.31 102 GLU B CA 1
ATOM 4424 C C . GLU B 1 102 ? 2.049 18.266 -1.824 1 98.31 102 GLU B C 1
ATOM 4426 O O . GLU B 1 102 ? 2.088 19.203 -1.029 1 98.31 102 GLU B O 1
ATOM 4431 N N . ALA B 1 103 ? 3.113 17.656 -2.33 1 98.31 103 ALA B N 1
ATOM 4432 C CA . ALA B 1 103 ? 4.445 18.125 -1.952 1 98.31 103 ALA B CA 1
ATOM 4433 C C . ALA B 1 103 ? 4.688 19.547 -2.438 1 98.31 103 ALA B C 1
ATOM 4435 O O . ALA B 1 103 ? 5.309 20.344 -1.739 1 98.31 103 ALA B O 1
ATOM 4436 N N . GLN B 1 104 ? 4.191 19.906 -3.605 1 98 104 GLN B N 1
ATOM 4437 C CA . GLN B 1 104 ? 4.305 21.266 -4.129 1 98 104 GLN B CA 1
ATOM 4438 C C . GLN B 1 104 ? 3.529 22.266 -3.264 1 98 104 GLN B C 1
ATOM 4440 O O . GLN B 1 104 ? 3.955 23.406 -3.084 1 98 104 GLN B O 1
ATOM 4445 N N . ALA B 1 105 ? 2.379 21.812 -2.756 1 98.25 105 ALA B N 1
ATOM 4446 C CA . ALA B 1 105 ? 1.588 22.656 -1.864 1 98.25 105 ALA B CA 1
ATOM 4447 C C . ALA B 1 105 ? 2.363 22.984 -0.59 1 98.25 105 ALA B C 1
ATOM 4449 O O . ALA B 1 105 ? 2.289 24.109 -0.082 1 98.25 105 ALA B O 1
ATOM 4450 N N . LEU B 1 106 ? 3.123 22.078 -0.112 1 98.38 106 LEU B N 1
ATOM 4451 C CA . LEU B 1 106 ? 3.922 22.281 1.091 1 98.38 106 LEU B CA 1
ATOM 4452 C C . LEU B 1 106 ? 5.035 23.297 0.835 1 98.38 106 LEU B C 1
ATOM 4454 O O . LEU B 1 106 ? 5.43 24.031 1.742 1 98.38 106 LEU B O 1
ATOM 4458 N N . VAL B 1 107 ? 5.547 23.375 -0.401 1 98.5 107 VAL B N 1
ATOM 4459 C CA . VAL B 1 107 ? 6.512 24.406 -0.78 1 98.5 107 VAL B CA 1
ATOM 4460 C C . VAL B 1 107 ? 5.867 25.797 -0.667 1 98.5 107 VAL B C 1
ATOM 4462 O O . VAL B 1 107 ? 6.48 26.734 -0.156 1 98.5 107 VAL B O 1
ATOM 4465 N N . ILE B 1 108 ? 4.621 25.891 -1.104 1 97.69 108 ILE B N 1
ATOM 4466 C CA . ILE B 1 108 ? 3.883 27.141 -1.046 1 97.69 108 ILE B CA 1
ATOM 4467 C C . ILE B 1 108 ? 3.68 27.562 0.41 1 97.69 108 ILE B C 1
ATOM 4469 O O . ILE B 1 108 ? 3.889 28.719 0.766 1 97.69 108 ILE B O 1
ATOM 4473 N N . GLU B 1 109 ? 3.373 26.609 1.274 1 97.69 109 GLU B N 1
ATOM 4474 C CA . GLU B 1 109 ? 3.197 26.891 2.695 1 97.69 109 GLU B CA 1
ATOM 4475 C C . GLU B 1 109 ? 4.508 27.344 3.336 1 97.69 109 GLU B C 1
ATOM 4477 O O . GLU B 1 109 ? 4.523 28.281 4.125 1 97.69 109 GLU B O 1
ATOM 4482 N N . ALA B 1 110 ? 5.574 26.656 2.984 1 97.88 110 ALA B N 1
ATOM 4483 C CA . ALA B 1 110 ? 6.871 27.031 3.539 1 97.88 110 ALA B CA 1
ATOM 4484 C C . ALA B 1 110 ? 7.305 28.406 3.051 1 97.88 110 ALA B C 1
ATOM 4486 O O . ALA B 1 110 ? 7.918 29.172 3.799 1 97.88 110 ALA B O 1
ATOM 4487 N N . GLN B 1 111 ? 7.035 28.781 1.812 1 97.62 111 GLN B N 1
ATOM 4488 C CA . GLN B 1 111 ? 7.332 30.109 1.276 1 97.62 111 GLN B CA 1
ATOM 4489 C C . GLN B 1 111 ? 6.52 31.188 1.991 1 97.62 111 GLN B C 1
ATOM 4491 O O . GLN B 1 111 ? 7.035 32.25 2.285 1 97.62 111 GLN B O 1
ATOM 4496 N N . ALA B 1 112 ? 5.293 30.828 2.277 1 97 112 ALA B N 1
ATOM 4497 C CA . ALA B 1 112 ? 4.414 31.766 2.967 1 97 112 ALA B CA 1
ATOM 4498 C C . ALA B 1 112 ? 4.957 32.125 4.352 1 97 112 ALA B C 1
ATOM 4500 O O . ALA B 1 112 ? 4.812 33.25 4.816 1 97 112 ALA B O 1
ATOM 4501 N N . ALA B 1 113 ? 5.609 31.156 4.996 1 96.12 113 ALA B N 1
ATOM 4502 C CA . ALA B 1 113 ? 6.152 31.344 6.34 1 96.12 113 ALA B CA 1
ATOM 4503 C C . ALA B 1 113 ? 7.297 32.344 6.332 1 96.12 113 ALA B C 1
ATOM 4505 O O . ALA B 1 113 ? 7.68 32.875 7.383 1 96.12 113 ALA B O 1
ATOM 4506 N N . ARG B 1 114 ? 7.84 32.75 5.164 1 96.62 114 ARG B N 1
ATOM 4507 C CA . ARG B 1 114 ? 8.953 33.688 5.039 1 96.62 114 ARG B CA 1
ATOM 4508 C C . ARG B 1 114 ? 8.453 35.125 4.801 1 96.62 114 ARG B C 1
ATOM 4510 O O . ARG B 1 114 ? 9.234 36.062 4.812 1 96.62 114 ARG B O 1
ATOM 4517 N N . LEU B 1 115 ? 7.148 35.312 4.633 1 96.44 115 LEU B N 1
ATOM 4518 C CA . LEU B 1 115 ? 6.57 36.625 4.258 1 96.44 115 LEU B CA 1
ATOM 4519 C C . LEU B 1 115 ? 5.758 37.188 5.41 1 96.44 115 LEU B C 1
ATOM 4521 O O . LEU B 1 115 ? 5.359 36.469 6.324 1 96.44 115 LEU B O 1
ATOM 4525 N N . PRO B 1 116 ? 5.57 38.5 5.457 1 96.5 116 PRO B N 1
ATOM 4526 C CA . PRO B 1 116 ? 4.723 39.094 6.496 1 96.5 116 PRO B CA 1
ATOM 4527 C C . PRO B 1 116 ? 3.266 38.656 6.387 1 96.5 116 PRO B C 1
ATOM 4529 O O . PRO B 1 116 ? 2.824 38.219 5.316 1 96.5 116 PRO B O 1
ATOM 4532 N N . HIS B 1 117 ? 2.586 38.75 7.5 1 95.81 117 HIS B N 1
ATOM 4533 C CA . HIS B 1 117 ? 1.149 38.5 7.547 1 95.81 117 HIS B CA 1
ATOM 4534 C C . HIS B 1 117 ? 0.382 39.75 7.922 1 95.81 117 HIS B C 1
ATOM 4536 O O . HIS B 1 117 ? 0.812 40.531 8.797 1 95.81 117 HIS B O 1
ATOM 4542 N N . LEU B 1 118 ? -0.643 40.031 7.164 1 96.81 118 LEU B N 1
ATOM 4543 C CA . LEU B 1 118 ? -1.555 41.156 7.441 1 96.81 118 LEU B CA 1
ATOM 4544 C C . LEU B 1 118 ? -2.934 40.625 7.836 1 96.81 118 LEU B C 1
ATOM 4546 O O . LEU B 1 118 ? -3.52 39.812 7.125 1 96.81 118 LEU B O 1
ATOM 4550 N N . VAL B 1 119 ? -3.416 41.062 8.945 1 95.62 119 VAL B N 1
ATOM 4551 C CA . VAL B 1 119 ? -4.723 40.625 9.422 1 95.62 119 VAL B CA 1
ATOM 4552 C C . VAL B 1 119 ? -5.582 41.844 9.773 1 95.62 119 VAL B C 1
ATOM 4554 O O . VAL B 1 119 ? -5.125 42.75 10.461 1 95.62 119 VAL B O 1
ATOM 4557 N N . GLY B 1 120 ? -6.801 41.906 9.258 1 95.81 120 GLY B N 1
ATOM 4558 C CA . GLY B 1 120 ? -7.801 42.875 9.711 1 95.81 120 GLY B CA 1
ATOM 4559 C C . GLY B 1 120 ? -8.594 42.375 10.906 1 95.81 120 GLY B C 1
ATOM 4560 O O . GLY B 1 120 ? -9 41.219 10.961 1 95.81 120 GLY B O 1
ATOM 4561 N N . ARG B 1 121 ? -8.688 43.219 11.898 1 96.81 121 ARG B N 1
ATOM 4562 C CA . ARG B 1 121 ? -9.414 42.844 13.109 1 96.81 121 ARG B CA 1
ATOM 4563 C C . ARG B 1 121 ? -10.438 43.906 13.484 1 96.81 121 ARG B C 1
ATOM 4565 O O . ARG B 1 121 ? -10.203 45.094 13.266 1 96.81 121 ARG B O 1
ATOM 4572 N N . ALA B 1 122 ? -11.594 43.531 13.906 1 96.62 122 ALA B N 1
ATOM 4573 C CA . ALA B 1 122 ? -12.609 44.375 14.562 1 96.62 122 ALA B CA 1
ATOM 4574 C C . ALA B 1 122 ? -13.102 43.719 15.852 1 96.62 122 ALA B C 1
ATOM 4576 O O . ALA B 1 122 ? -13.336 42.5 15.891 1 96.62 122 ALA B O 1
ATOM 4577 N N . SER B 1 123 ? -13.125 44.531 16.906 1 96.69 123 SER B N 1
ATOM 4578 C CA . SER B 1 123 ? -13.586 43.969 18.172 1 96.69 123 SER B CA 1
ATOM 4579 C C . SER B 1 123 ? -14.305 45 19.031 1 96.69 123 SER B C 1
ATOM 4581 O O . SER B 1 123 ? -14.141 46.188 18.797 1 96.69 123 SER B O 1
ATOM 4583 N N . ALA B 1 124 ? -15.164 44.531 19.891 1 96.62 124 ALA B N 1
ATOM 4584 C CA . ALA B 1 124 ? -15.789 45.312 20.969 1 96.62 124 ALA B CA 1
ATOM 4585 C C . ALA B 1 124 ? -15.602 44.594 22.312 1 96.62 124 ALA B C 1
ATOM 4587 O O . ALA B 1 124 ? -15.539 43.375 22.375 1 96.62 124 ALA B O 1
ATOM 4588 N N . LYS B 1 125 ? -15.383 45.375 23.297 1 96.12 125 LYS B N 1
ATOM 4589 C CA . LYS B 1 125 ? -15.234 44.844 24.641 1 96.12 125 LYS B CA 1
ATOM 4590 C C . LYS B 1 125 ? -16.078 45.625 25.641 1 96.12 125 LYS B C 1
ATOM 4592 O O . LYS B 1 125 ? -15.961 46.844 25.75 1 96.12 125 LYS B O 1
ATOM 4597 N N . ALA B 1 126 ? -17.016 44.969 26.281 1 96.06 126 ALA B N 1
ATOM 4598 C CA . ALA B 1 126 ? -17.703 45.469 27.469 1 96.06 126 ALA B CA 1
ATOM 4599 C C . ALA B 1 126 ? -17.047 44.969 28.734 1 96.06 126 ALA B C 1
ATOM 4601 O O . ALA B 1 126 ? -16.797 43.75 28.859 1 96.06 126 ALA B O 1
ATOM 4602 N N . GLU B 1 127 ? -16.719 45.906 29.672 1 94.81 127 GLU B N 1
ATOM 4603 C CA . GLU B 1 127 ? -15.984 45.406 30.828 1 94.81 127 GLU B CA 1
ATOM 4604 C C . GLU B 1 127 ? -16.281 46.25 32.062 1 94.81 127 GLU B C 1
ATOM 4606 O O . GLU B 1 127 ? -16.688 47.406 31.953 1 94.81 127 GLU B O 1
ATOM 4611 N N . ARG B 1 128 ? -16.172 45.688 33.219 1 95.44 128 ARG B N 1
ATOM 4612 C CA . ARG B 1 128 ? -16.031 46.344 34.5 1 95.44 128 ARG B CA 1
ATOM 4613 C C . ARG B 1 128 ? -14.68 46.031 35.125 1 95.44 128 ARG B C 1
ATOM 4615 O O . ARG B 1 128 ? -14.359 44.844 35.375 1 95.44 128 ARG B O 1
ATOM 4622 N N . LEU B 1 129 ? -13.898 47.094 35.375 1 92.38 129 LEU B N 1
ATOM 4623 C CA . LEU B 1 129 ? -12.609 46.938 36.031 1 92.38 129 LEU B CA 1
ATOM 4624 C C . LEU B 1 129 ? -12.773 46.875 37.531 1 92.38 129 LEU B C 1
ATOM 4626 O O . LEU B 1 129 ? -13.617 47.594 38.094 1 92.38 129 LEU B O 1
ATOM 4630 N N . SER B 1 130 ? -11.984 46.062 38.062 1 93.12 130 SER B N 1
ATOM 4631 C CA . SER B 1 130 ? -11.992 45.969 39.5 1 93.12 130 SER B CA 1
ATOM 4632 C C . SER B 1 130 ? -11.703 47.344 40.125 1 93.12 130 SER B C 1
ATOM 4634 O O . SER B 1 130 ? -10.742 48 39.75 1 93.12 130 SER B O 1
ATOM 4636 N N . GLY B 1 131 ? -12.516 47.688 41.125 1 92.56 131 GLY B N 1
ATOM 4637 C CA . GLY B 1 131 ? -12.32 48.938 41.844 1 92.56 131 GLY B CA 1
ATOM 4638 C C . GLY B 1 131 ? -11.172 48.875 42.844 1 92.56 131 GLY B C 1
ATOM 4639 O O . GLY B 1 131 ? -10.719 49.938 43.312 1 92.56 131 GLY B O 1
ATOM 4640 N N . THR B 1 132 ? -10.672 47.656 43.094 1 91.38 132 THR B N 1
ATOM 4641 C CA . THR B 1 132 ? -9.562 47.531 44.031 1 91.38 132 THR B CA 1
ATOM 4642 C C . THR B 1 132 ? -8.25 47.312 43.312 1 91.38 132 THR B C 1
ATOM 4644 O O . THR B 1 132 ? -7.18 47.312 43.906 1 91.38 132 THR B O 1
ATOM 4647 N N . GLN B 1 133 ? -8.352 47.156 42.062 1 89.81 133 GLN B N 1
ATOM 4648 C CA . GLN B 1 133 ? -7.148 47 41.25 1 89.81 133 GLN B CA 1
ATOM 4649 C C . GLN B 1 133 ? -6.785 48.312 40.531 1 89.81 133 GLN B C 1
ATOM 4651 O O . GLN B 1 133 ? -5.605 48.625 40.375 1 89.81 133 GLN B O 1
ATOM 4656 N N . PHE B 1 134 ? -7.91 48.938 40.125 1 87.25 134 PHE B N 1
ATOM 4657 C CA . PHE B 1 134 ? -7.73 50.188 39.406 1 87.25 134 PHE B CA 1
ATOM 4658 C C . PHE B 1 134 ? -8.422 51.344 40.156 1 87.25 134 PHE B C 1
ATOM 4660 O O . PHE B 1 134 ? -9.469 51.125 40.75 1 87.25 134 PHE B O 1
ATOM 4667 N N . SER B 1 135 ? -7.898 52.562 40 1 84.94 135 SER B N 1
ATOM 4668 C CA . SER B 1 135 ? -8.516 53.719 40.594 1 84.94 135 SER B CA 1
ATOM 4669 C C . SER B 1 135 ? -9.742 54.188 39.812 1 84.94 135 SER B C 1
ATOM 4671 O O . SER B 1 135 ? -9.945 53.75 38.688 1 84.94 135 SER B O 1
ATOM 4673 N N . SER B 1 136 ? -10.57 55.031 40.438 1 86.38 136 SER B N 1
ATOM 4674 C CA . SER B 1 136 ? -11.727 55.594 39.75 1 86.38 136 SER B CA 1
ATOM 4675 C C . SER B 1 136 ? -11.312 56.406 38.531 1 86.38 136 SER B C 1
ATOM 4677 O O . SER B 1 136 ? -12.031 56.406 37.531 1 86.38 136 SER B O 1
ATOM 4679 N N . GLY B 1 137 ? -10.156 57.062 38.625 1 81.62 137 GLY B N 1
ATOM 4680 C CA . GLY B 1 137 ? -9.641 57.812 37.469 1 81.62 137 GLY B CA 1
ATOM 4681 C C . GLY B 1 137 ? -9.25 56.938 36.312 1 81.62 137 GLY B C 1
ATOM 4682 O O . GLY B 1 137 ? -9.289 57.375 35.156 1 81.62 137 GLY B O 1
ATOM 4683 N N . GLU B 1 138 ? -8.945 55.75 36.719 1 81.56 138 GLU B N 1
ATOM 4684 C CA . GLU B 1 138 ? -8.555 54.781 35.688 1 81.56 138 GLU B CA 1
ATOM 4685 C C . GLU B 1 138 ? -9.75 53.938 35.219 1 81.56 138 GLU B C 1
ATOM 4687 O O . GLU B 1 138 ? -9.602 53 34.438 1 81.56 138 GLU B O 1
ATOM 4692 N N . GLY B 1 139 ? -11.016 54.281 35.875 1 85.19 139 GLY B N 1
ATOM 4693 C CA . GLY B 1 139 ? -12.227 53.562 35.5 1 85.19 139 GLY B CA 1
ATOM 4694 C C . GLY B 1 139 ? -12.555 52.406 36.406 1 85.19 139 GLY B C 1
ATOM 4695 O O . GLY B 1 139 ? -13.453 51.625 36.125 1 85.19 139 GLY B O 1
ATOM 4696 N N . GLY B 1 140 ? -11.766 52.281 37.469 1 89.62 140 GLY B N 1
ATOM 4697 C CA . GLY B 1 140 ? -12.023 51.188 38.406 1 89.62 140 GLY B CA 1
ATOM 4698 C C . GLY B 1 140 ? -13.422 51.25 39 1 89.62 140 GLY B C 1
ATOM 4699 O O . GLY B 1 140 ? -13.883 52.281 39.406 1 89.62 140 GLY B O 1
ATOM 4700 N N . GLY B 1 141 ? -14.07 50 38.969 1 90.44 141 GLY B N 1
ATOM 4701 C CA . GLY B 1 141 ? -15.398 49.875 39.562 1 90.44 141 GLY B CA 1
ATOM 4702 C C . GLY B 1 141 ? -16.5 50.344 38.625 1 90.44 141 GLY B C 1
ATOM 4703 O O . GLY B 1 141 ? -17.688 50.312 38.969 1 90.44 141 GLY B O 1
ATOM 4704 N N . PHE B 1 142 ? -16.141 50.781 37.469 1 91.31 142 PHE B N 1
ATOM 4705 C CA . PHE B 1 142 ? -17.141 51.281 36.562 1 91.31 142 PHE B CA 1
ATOM 4706 C C . PHE B 1 142 ? -17.203 50.438 35.281 1 91.31 142 PHE B C 1
ATOM 4708 O O . PHE B 1 142 ? -16.203 49.844 34.875 1 91.31 142 PHE B O 1
ATOM 4715 N N . PHE B 1 143 ? -18.453 50.406 34.719 1 93.19 143 PHE B N 1
ATOM 4716 C CA . PHE B 1 143 ? -18.672 49.719 33.438 1 93.19 143 PHE B CA 1
ATOM 4717 C C . PHE B 1 143 ? -18.203 50.594 32.281 1 93.19 143 PHE B C 1
ATOM 4719 O O . PHE B 1 143 ? -18.375 51.812 32.312 1 93.19 143 PHE B O 1
ATOM 4726 N N . SER B 1 144 ? -17.516 50 31.391 1 93.12 144 SER B N 1
ATOM 4727 C CA . SER B 1 144 ? -17.094 50.719 30.172 1 93.12 144 SER B CA 1
ATOM 4728 C C . SER B 1 144 ? -17.125 49.781 28.969 1 93.12 144 SER B C 1
ATOM 4730 O O . SER B 1 144 ? -17.266 48.562 29.109 1 93.12 144 SER B O 1
ATOM 4732 N N . HIS B 1 145 ? -17.188 50.344 27.766 1 94.56 145 HIS B N 1
ATOM 4733 C CA . HIS B 1 145 ? -17.094 49.594 26.531 1 94.56 145 HIS B CA 1
ATOM 4734 C C . HIS B 1 145 ? -16.078 50.188 25.578 1 94.56 145 HIS B C 1
ATOM 4736 O O . HIS B 1 145 ? -15.891 51.406 25.547 1 94.56 145 HIS B O 1
ATOM 4742 N N . THR B 1 146 ? -15.375 49.438 24.938 1 95.31 146 THR B N 1
ATOM 4743 C CA . THR B 1 146 ? -14.398 49.844 23.938 1 95.31 146 THR B CA 1
ATOM 4744 C C . THR B 1 146 ? -14.688 49.188 22.594 1 95.31 146 THR B C 1
ATOM 4746 O O . THR B 1 146 ? -15.203 48.094 22.547 1 95.31 146 THR B O 1
ATOM 4749 N N . ARG B 1 147 ? -14.453 49.875 21.484 1 96.5 147 ARG B N 1
ATOM 4750 C CA . ARG B 1 147 ? -14.523 49.375 20.109 1 96.5 147 ARG B CA 1
ATOM 4751 C C . ARG B 1 147 ? -13.234 49.688 19.344 1 96.5 147 ARG B C 1
ATOM 4753 O O . ARG B 1 147 ? -12.633 50.75 19.531 1 96.5 147 ARG B O 1
ATOM 4760 N N . GLU B 1 148 ? -12.867 48.781 18.578 1 96.94 148 GLU B N 1
ATOM 4761 C CA . GLU B 1 148 ? -11.641 49 17.812 1 96.94 148 GLU B CA 1
ATOM 4762 C C . GLU B 1 148 ? -11.711 48.281 16.453 1 96.94 148 GLU B C 1
ATOM 4764 O O . GLU B 1 148 ? -12.359 47.25 16.312 1 96.94 148 GLU B O 1
ATOM 4769 N N . ILE B 1 149 ? -11.148 48.812 15.398 1 96.19 149 ILE B N 1
ATOM 4770 C CA . ILE B 1 149 ? -10.875 48.25 14.086 1 96.19 149 ILE B CA 1
ATOM 4771 C C . ILE B 1 149 ? -9.422 48.5 13.695 1 96.19 149 ILE B C 1
ATOM 4773 O O . ILE B 1 149 ? -8.922 49.625 13.867 1 96.19 149 ILE B O 1
ATOM 4777 N N . ASN B 1 150 ? -8.703 47.531 13.32 1 96.38 150 ASN B N 1
ATOM 4778 C CA . ASN B 1 150 ? -7.297 47.781 13 1 96.38 150 ASN B CA 1
ATOM 4779 C C . ASN B 1 150 ? -6.785 46.781 11.953 1 96.38 150 ASN B C 1
ATOM 4781 O O . ASN B 1 150 ? -7.434 45.781 11.68 1 96.38 150 ASN B O 1
ATOM 4785 N N . LEU B 1 151 ? -5.742 47.125 11.266 1 96 151 LEU B N 1
ATOM 4786 C CA . LEU B 1 151 ? -4.906 46.281 10.414 1 96 151 LEU B CA 1
ATOM 4787 C C . LEU B 1 151 ? -3.58 45.938 11.102 1 96 151 LEU B C 1
ATOM 4789 O O . LEU B 1 151 ? -2.834 46.875 11.469 1 96 151 LEU B O 1
ATOM 4793 N N . GLY B 1 152 ? -3.4 44.656 11.32 1 96.94 152 GLY B N 1
ATOM 4794 C CA . GLY B 1 152 ? -2.186 44.219 12 1 96.94 152 GLY B CA 1
ATOM 4795 C C . GLY B 1 152 ? -1.195 43.531 11.07 1 96.94 152 GLY B C 1
ATOM 4796 O O . GLY B 1 152 ? -1.587 42.781 10.188 1 96.94 152 GLY B O 1
ATOM 4797 N N . LEU B 1 153 ? 0.053 43.906 11.188 1 96.88 153 LEU B N 1
ATOM 4798 C CA . LEU B 1 153 ? 1.163 43.312 10.469 1 96.88 153 LEU B CA 1
ATOM 4799 C C . LEU B 1 153 ? 2.037 42.469 11.414 1 96.88 153 LEU B C 1
ATOM 4801 O O . LEU B 1 153 ? 2.346 42.938 12.523 1 96.88 153 LEU B O 1
ATOM 4805 N N . SER B 1 154 ? 2.324 41.281 11.102 1 97.25 154 SER B N 1
ATOM 4806 C CA . SER B 1 154 ? 3.311 40.469 11.789 1 97.25 154 SER B CA 1
ATOM 4807 C C . SER B 1 154 ? 4.32 39.875 10.812 1 97.25 154 SER B C 1
ATOM 4809 O O . SER B 1 154 ? 3.941 39.375 9.75 1 97.25 154 SER B O 1
ATOM 4811 N N . TRP B 1 155 ? 5.613 40 11.125 1 96.62 155 TRP B N 1
ATOM 4812 C CA . TRP B 1 155 ? 6.68 39.531 10.242 1 96.62 155 TRP B CA 1
ATOM 4813 C C . TRP B 1 155 ? 7.859 39 11.047 1 96.62 155 TRP B C 1
ATOM 4815 O O . TRP B 1 155 ? 8.445 39.75 11.859 1 96.62 155 TRP B O 1
ATOM 4825 N N . ASP B 1 156 ? 8.117 37.781 10.883 1 95.69 156 ASP B N 1
ATOM 4826 C CA . ASP B 1 156 ? 9.344 37.188 11.414 1 95.69 156 ASP B CA 1
ATOM 4827 C C . ASP B 1 156 ? 10.477 37.281 10.391 1 95.69 156 ASP B C 1
ATOM 4829 O O . ASP B 1 156 ? 10.438 36.594 9.367 1 95.69 156 ASP B O 1
ATOM 4833 N N . LEU B 1 157 ? 11.461 38.094 10.727 1 96.25 157 LEU B N 1
ATOM 4834 C CA . LEU B 1 157 ? 12.562 38.312 9.797 1 96.25 157 LEU B CA 1
ATOM 4835 C C . LEU B 1 157 ? 13.492 37.094 9.781 1 96.25 157 LEU B C 1
ATOM 4837 O O . LEU B 1 157 ? 13.852 36.562 10.836 1 96.25 157 LEU B O 1
ATOM 4841 N N . ASP B 1 158 ? 13.82 36.656 8.633 1 96.38 158 ASP B N 1
ATOM 4842 C CA . ASP B 1 158 ? 14.688 35.5 8.469 1 96.38 158 ASP B CA 1
ATOM 4843 C C . ASP B 1 158 ? 16.156 35.938 8.367 1 96.38 158 ASP B C 1
ATOM 4845 O O . ASP B 1 158 ? 16.812 35.656 7.363 1 96.38 158 ASP B O 1
ATOM 4849 N N . LEU B 1 159 ? 16.703 36.344 9.383 1 96.12 159 LEU B N 1
ATOM 4850 C CA . LEU B 1 159 ? 18.031 36.938 9.398 1 96.12 159 LEU B CA 1
ATOM 4851 C C . LEU B 1 159 ? 19.109 35.875 9.211 1 96.12 159 LEU B C 1
ATOM 4853 O O . LEU B 1 159 ? 20.172 36.125 8.648 1 96.12 159 LEU B O 1
ATOM 4857 N N . TRP B 1 160 ? 18.812 34.688 9.742 1 96.19 160 TRP B N 1
ATOM 4858 C CA . TRP B 1 160 ? 19.844 33.656 9.781 1 96.19 160 TRP B CA 1
ATOM 4859 C C . TRP B 1 160 ? 19.609 32.625 8.688 1 96.19 160 TRP B C 1
ATOM 4861 O O . TRP B 1 160 ? 20.375 31.672 8.555 1 96.19 160 TRP B O 1
ATOM 4871 N N . GLY B 1 161 ? 18.484 32.688 7.996 1 97.31 161 GLY B N 1
ATOM 4872 C CA . GLY B 1 161 ? 18.219 31.828 6.863 1 97.31 161 GLY B CA 1
ATOM 4873 C C . GLY B 1 161 ? 17.531 30.531 7.254 1 97.31 161 GLY B C 1
ATOM 4874 O O . GLY B 1 161 ? 17.5 29.578 6.473 1 97.31 161 GLY B O 1
ATOM 4875 N N . GLY B 1 162 ? 17 30.453 8.508 1 97.62 162 GLY B N 1
ATOM 4876 C CA . GLY B 1 162 ? 16.297 29.25 8.945 1 97.62 162 GLY B CA 1
ATOM 4877 C C . GLY B 1 162 ? 15.039 28.969 8.156 1 97.62 162 GLY B C 1
ATOM 4878 O O . GLY B 1 162 ? 14.781 27.828 7.758 1 97.62 162 GLY B O 1
ATOM 4879 N N . ARG B 1 163 ? 14.25 29.953 7.93 1 97.62 163 ARG B N 1
ATOM 4880 C CA . ARG B 1 163 ? 13.023 29.797 7.16 1 97.62 163 ARG B CA 1
ATOM 4881 C C . ARG B 1 163 ? 13.328 29.5 5.695 1 97.62 163 ARG B C 1
ATOM 4883 O O . ARG B 1 163 ? 12.602 28.75 5.043 1 97.62 163 ARG B O 1
ATOM 4890 N N . ARG B 1 164 ? 14.328 30.172 5.145 1 98.06 164 ARG B N 1
ATOM 4891 C CA . ARG B 1 164 ? 14.773 29.859 3.791 1 98.06 164 ARG B CA 1
ATOM 4892 C C . ARG B 1 164 ? 15.195 28.391 3.68 1 98.06 164 ARG B C 1
ATOM 4894 O O . ARG B 1 164 ? 14.836 27.703 2.721 1 98.06 164 ARG B O 1
ATOM 4901 N N . ALA B 1 165 ? 15.938 27.906 4.695 1 98.25 165 ALA B N 1
ATOM 4902 C CA . ALA B 1 165 ? 16.359 26.5 4.707 1 98.25 165 ALA B CA 1
ATOM 4903 C C . ALA B 1 165 ? 15.156 25.562 4.75 1 98.25 165 ALA B C 1
ATOM 4905 O O . ALA B 1 165 ? 15.133 24.547 4.055 1 98.25 165 ALA B O 1
ATOM 4906 N N . ALA B 1 166 ? 14.195 25.891 5.57 1 98.31 166 ALA B N 1
ATOM 4907 C CA . ALA B 1 166 ? 12.977 25.094 5.641 1 98.31 166 ALA B CA 1
ATOM 4908 C C . ALA B 1 166 ? 12.25 25.062 4.293 1 98.31 166 ALA B C 1
ATOM 4910 O O . ALA B 1 166 ? 11.727 24.031 3.881 1 98.31 166 ALA B O 1
ATOM 4911 N N . TRP B 1 167 ? 12.195 26.234 3.619 1 98.38 167 TRP B N 1
ATOM 4912 C CA . TRP B 1 167 ? 11.609 26.328 2.285 1 98.38 167 TRP B CA 1
ATOM 4913 C C . TRP B 1 167 ? 12.391 25.469 1.294 1 98.38 167 TRP B C 1
ATOM 4915 O O . TRP B 1 167 ? 11.797 24.734 0.496 1 98.38 167 TRP B O 1
ATOM 4925 N N . GLU B 1 168 ? 13.656 25.578 1.343 1 98.06 168 GLU B N 1
ATOM 4926 C CA . GLU B 1 168 ? 14.5 24.766 0.469 1 98.06 168 GLU B CA 1
ATOM 4927 C C . GLU B 1 168 ? 14.297 23.281 0.736 1 98.06 168 GLU B C 1
ATOM 4929 O O . GLU B 1 168 ? 14.344 22.469 -0.19 1 98.06 168 GLU B O 1
ATOM 4934 N N . ALA B 1 169 ? 14.148 22.891 2.045 1 98.38 169 ALA B N 1
ATOM 4935 C CA . ALA B 1 169 ? 13.852 21.5 2.387 1 98.38 169 ALA B CA 1
ATOM 4936 C C . ALA B 1 169 ? 12.555 21.031 1.733 1 98.38 169 ALA B C 1
ATOM 4938 O O . ALA B 1 169 ? 12.492 19.953 1.141 1 98.38 169 ALA B O 1
ATOM 4939 N N . ALA B 1 170 ? 11.523 21.875 1.804 1 98.56 170 ALA B N 1
ATOM 4940 C CA . ALA B 1 170 ? 10.242 21.562 1.173 1 98.56 170 ALA B CA 1
ATOM 4941 C C . ALA B 1 170 ? 10.398 21.438 -0.34 1 98.56 170 ALA B C 1
ATOM 4943 O O . ALA B 1 170 ? 9.789 20.562 -0.96 1 98.56 170 ALA B O 1
ATOM 4944 N N . LEU B 1 171 ? 11.18 22.375 -0.939 1 97.88 171 LEU B N 1
ATOM 4945 C CA . LEU B 1 171 ? 11.445 22.328 -2.373 1 97.88 171 LEU B CA 1
ATOM 4946 C C . LEU B 1 171 ? 12.125 21.016 -2.76 1 97.88 171 LEU B C 1
ATOM 4948 O O . LEU B 1 171 ? 11.758 20.391 -3.76 1 97.88 171 LEU B O 1
ATOM 4952 N N . GLY B 1 172 ? 13.125 20.594 -1.965 1 97.62 172 GLY B N 1
ATOM 4953 C CA . GLY B 1 172 ? 13.781 19.328 -2.213 1 97.62 172 GLY B CA 1
ATOM 4954 C C . GLY B 1 172 ? 12.836 18.141 -2.166 1 97.62 172 GLY B C 1
ATOM 4955 O O . GLY B 1 172 ? 12.883 17.266 -3.027 1 97.62 172 GLY B O 1
ATOM 4956 N N . GLU B 1 173 ? 11.984 18.109 -1.168 1 98.12 173 GLU B N 1
ATOM 4957 C CA . GLU B 1 173 ? 10.992 17.047 -1.058 1 98.12 173 GLU B CA 1
ATOM 4958 C C . GLU B 1 173 ? 10.031 17.062 -2.246 1 98.12 173 GLU B C 1
ATOM 4960 O O . GLU B 1 173 ? 9.625 16 -2.732 1 98.12 173 GLU B O 1
ATOM 4965 N N . ALA B 1 174 ? 9.633 18.266 -2.736 1 98.31 174 ALA B N 1
ATOM 4966 C CA . ALA B 1 174 ? 8.734 18.375 -3.887 1 98.31 174 ALA B CA 1
ATOM 49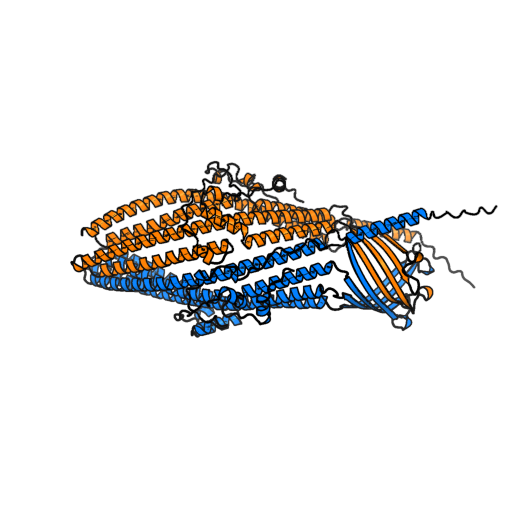67 C C . ALA B 1 174 ? 9.414 17.859 -5.156 1 98.31 174 ALA B C 1
ATOM 4969 O O . ALA B 1 174 ? 8.781 17.203 -5.984 1 98.31 174 ALA B O 1
ATOM 4970 N N . ARG B 1 175 ? 10.656 18.188 -5.285 1 97.56 175 ARG B N 1
ATOM 4971 C CA . ARG B 1 175 ? 11.406 17.672 -6.426 1 97.56 175 ARG B CA 1
ATOM 4972 C C . ARG B 1 175 ? 11.492 16.156 -6.383 1 97.56 175 ARG B C 1
ATOM 4974 O O . ARG B 1 175 ? 11.32 15.492 -7.406 1 97.56 175 ARG B O 1
ATOM 4981 N N . ALA B 1 176 ? 11.781 15.555 -5.195 1 97.88 176 ALA B N 1
ATOM 4982 C CA . ALA B 1 176 ? 11.805 14.109 -5.035 1 97.88 176 ALA B CA 1
ATOM 4983 C C . ALA B 1 176 ? 10.461 13.492 -5.434 1 97.88 176 ALA B C 1
ATOM 4985 O O . ALA B 1 176 ? 10.414 12.484 -6.145 1 97.88 176 ALA B O 1
ATOM 4986 N N . ALA B 1 177 ? 9.375 14.102 -5.008 1 97.94 177 ALA B N 1
ATOM 4987 C CA . ALA B 1 177 ? 8.031 13.602 -5.309 1 97.94 177 ALA B CA 1
ATOM 4988 C C . ALA B 1 177 ? 7.746 13.664 -6.805 1 97.94 177 ALA B C 1
ATOM 4990 O O . ALA B 1 177 ? 7.09 12.773 -7.355 1 97.94 177 ALA B O 1
ATOM 4991 N N . GLN B 1 178 ? 8.18 14.75 -7.457 1 97.25 178 GLN B N 1
ATOM 4992 C CA . GLN B 1 178 ? 8.031 14.867 -8.906 1 97.25 178 GLN B CA 1
ATOM 4993 C C . GLN B 1 178 ? 8.797 13.758 -9.625 1 97.25 178 GLN B C 1
ATOM 4995 O O . GLN B 1 178 ? 8.289 13.172 -10.586 1 97.25 178 GLN B O 1
ATOM 5000 N N . VAL B 1 179 ? 9.984 13.469 -9.164 1 97.12 179 VAL B N 1
ATOM 5001 C CA . VAL B 1 179 ? 10.789 12.391 -9.734 1 97.12 179 VAL B CA 1
ATOM 5002 C C . VAL B 1 179 ? 10.109 11.047 -9.484 1 97.12 179 VAL B C 1
ATOM 5004 O O . VAL B 1 179 ? 10.07 10.188 -10.367 1 97.12 179 VAL B O 1
ATOM 5007 N N . ASP B 1 180 ? 9.578 10.859 -8.289 1 97.31 180 ASP B N 1
ATOM 5008 C CA . ASP B 1 180 ? 8.828 9.648 -7.977 1 97.31 180 ASP B CA 1
ATOM 5009 C C . ASP B 1 180 ? 7.664 9.461 -8.945 1 97.31 180 ASP B C 1
ATOM 5011 O O . ASP B 1 180 ? 7.352 8.336 -9.344 1 97.31 180 ASP B O 1
ATOM 5015 N N . ALA B 1 181 ? 6.965 10.547 -9.289 1 96.88 181 ALA B N 1
ATOM 5016 C CA . ALA B 1 181 ? 5.859 10.477 -10.242 1 96.88 181 ALA B CA 1
ATOM 5017 C C . ALA B 1 181 ? 6.344 10.016 -11.617 1 96.88 181 ALA B C 1
ATOM 5019 O O . ALA B 1 181 ? 5.668 9.234 -12.289 1 96.88 181 ALA B O 1
ATOM 5020 N N . GLN B 1 182 ? 7.48 10.484 -12.016 1 95.5 182 GLN B N 1
ATOM 5021 C CA . GLN B 1 182 ? 8.07 10.047 -13.273 1 95.5 182 GLN B CA 1
ATOM 5022 C C . GLN B 1 182 ? 8.453 8.57 -13.219 1 95.5 182 GLN B C 1
ATOM 5024 O O . GLN B 1 182 ? 8.242 7.832 -14.18 1 95.5 182 GLN B O 1
ATOM 5029 N N . ALA B 1 183 ? 9.016 8.125 -12.07 1 95.94 183 ALA B N 1
ATOM 5030 C CA . ALA B 1 183 ? 9.367 6.719 -11.867 1 95.94 183 ALA B CA 1
ATOM 5031 C C . ALA B 1 183 ? 8.141 5.824 -11.984 1 95.94 183 ALA B C 1
ATOM 5033 O O . ALA B 1 183 ? 8.219 4.711 -12.516 1 95.94 183 ALA B O 1
ATOM 5034 N N . ALA B 1 184 ? 7.031 6.301 -11.492 1 96.88 184 ALA B N 1
ATOM 5035 C CA . ALA B 1 184 ? 5.793 5.531 -11.555 1 96.88 184 ALA B CA 1
ATOM 5036 C C . ALA B 1 184 ? 5.367 5.297 -13 1 96.88 184 ALA B C 1
ATOM 5038 O O . ALA B 1 184 ? 4.848 4.23 -13.336 1 96.88 184 ALA B O 1
ATOM 5039 N N . ARG B 1 185 ? 5.57 6.27 -13.828 1 96.44 185 ARG B N 1
ATOM 5040 C CA . ARG B 1 185 ? 5.238 6.129 -15.242 1 96.44 185 ARG B CA 1
ATOM 5041 C C . ARG B 1 185 ? 6.105 5.066 -15.906 1 96.44 185 ARG B C 1
ATOM 5043 O O . ARG B 1 185 ? 5.605 4.227 -16.656 1 96.44 185 ARG B O 1
ATOM 5050 N N . VAL B 1 186 ? 7.375 5.113 -15.578 1 94.94 186 VAL B N 1
ATOM 5051 C CA . VAL B 1 186 ? 8.297 4.121 -16.109 1 94.94 186 VAL B CA 1
ATOM 5052 C C . VAL B 1 186 ? 7.895 2.729 -15.633 1 94.94 186 VAL B C 1
ATOM 5054 O O . VAL B 1 186 ? 7.777 1.797 -16.438 1 94.94 186 VAL B O 1
ATOM 5057 N N . LEU B 1 187 ? 7.656 2.604 -14.336 1 96.75 187 LEU B N 1
ATOM 5058 C CA . LEU B 1 187 ? 7.309 1.312 -13.758 1 96.75 187 LEU B CA 1
ATOM 5059 C C . LEU B 1 187 ? 6.02 0.772 -14.367 1 96.75 187 LEU B C 1
ATOM 5061 O O . LEU B 1 187 ? 5.914 -0.423 -14.648 1 96.75 187 LEU B O 1
ATOM 5065 N N . LEU B 1 188 ? 5.02 1.647 -14.594 1 97.69 188 LEU B N 1
ATOM 5066 C CA . LEU B 1 188 ? 3.762 1.21 -15.188 1 97.69 188 LEU B CA 1
ATOM 5067 C C . LEU B 1 188 ? 3.98 0.697 -16.609 1 97.69 188 LEU B C 1
ATOM 5069 O O . LEU B 1 188 ? 3.432 -0.339 -16.984 1 97.69 188 LEU B O 1
ATOM 5073 N N . SER B 1 189 ? 4.824 1.408 -17.406 1 97.31 189 SER B N 1
ATOM 5074 C CA . SER B 1 189 ? 5.098 0.968 -18.766 1 97.31 189 SER B CA 1
ATOM 5075 C C . SER B 1 189 ? 5.766 -0.404 -18.781 1 97.31 189 SER B C 1
ATOM 5077 O O . SER B 1 189 ? 5.395 -1.271 -19.578 1 97.31 189 SER B O 1
ATOM 5079 N N . VAL B 1 190 ? 6.688 -0.659 -17.859 1 96.62 190 VAL B N 1
ATOM 5080 C CA . VAL B 1 190 ? 7.379 -1.94 -17.766 1 96.62 190 VAL B CA 1
ATOM 5081 C C . VAL B 1 190 ? 6.398 -3.027 -17.328 1 96.62 190 VAL B C 1
ATOM 5083 O O . VAL B 1 190 ? 6.402 -4.133 -17.875 1 96.62 190 VAL B O 1
ATOM 5086 N N . ASN B 1 191 ? 5.551 -2.721 -16.359 1 98.25 191 ASN B N 1
ATOM 5087 C CA . ASN B 1 191 ? 4.594 -3.705 -15.867 1 98.25 191 ASN B CA 1
ATOM 5088 C C . ASN B 1 191 ? 3.592 -4.105 -16.938 1 98.25 191 ASN B C 1
ATOM 5090 O O . ASN B 1 191 ? 3.199 -5.273 -17.031 1 98.25 191 ASN B O 1
ATOM 5094 N N . VAL B 1 192 ? 3.182 -3.125 -17.766 1 98.38 192 VAL B N 1
ATOM 5095 C CA . VAL B 1 192 ? 2.299 -3.455 -18.875 1 98.38 192 VAL B CA 1
ATOM 5096 C C . VAL B 1 192 ? 3.02 -4.383 -19.859 1 98.38 192 VAL B C 1
ATOM 5098 O O . VAL B 1 192 ? 2.457 -5.387 -20.297 1 98.38 192 VAL B O 1
ATOM 5101 N N . ALA B 1 193 ? 4.254 -4.086 -20.156 1 96.88 193 ALA B N 1
ATOM 5102 C CA . ALA B 1 193 ? 5.023 -4.922 -21.062 1 96.88 193 ALA B CA 1
ATOM 5103 C C . ALA B 1 193 ? 5.215 -6.328 -20.5 1 96.88 193 ALA B C 1
ATOM 5105 O O . ALA B 1 193 ? 5.105 -7.316 -21.234 1 96.88 193 ALA B O 1
ATOM 5106 N N . ARG B 1 194 ? 5.473 -6.418 -19.234 1 97.31 194 ARG B N 1
ATOM 5107 C CA . ARG B 1 194 ? 5.645 -7.723 -18.594 1 97.31 194 ARG B CA 1
ATOM 5108 C C . ARG B 1 194 ? 4.348 -8.523 -18.625 1 97.31 194 ARG B C 1
ATOM 5110 O O . ARG B 1 194 ? 4.355 -9.727 -18.891 1 97.31 194 ARG B O 1
ATOM 5117 N N . ALA B 1 195 ? 3.264 -7.855 -18.328 1 98.44 195 ALA B N 1
ATOM 5118 C CA . ALA B 1 195 ? 1.967 -8.523 -18.422 1 98.44 195 ALA B CA 1
ATOM 5119 C C . ALA B 1 195 ? 1.678 -8.977 -19.844 1 98.44 195 ALA B C 1
ATOM 5121 O O . ALA B 1 195 ? 1.064 -10.023 -20.062 1 98.44 195 ALA B O 1
ATOM 5122 N N . TYR B 1 196 ? 2.125 -8.203 -20.828 1 98 196 TYR B N 1
ATOM 5123 C CA . TYR B 1 196 ? 1.979 -8.523 -22.25 1 98 196 TYR B CA 1
ATOM 5124 C C . TYR B 1 196 ? 2.779 -9.773 -22.594 1 98 196 TYR B C 1
ATOM 5126 O O . TYR B 1 196 ? 2.281 -10.656 -23.297 1 98 196 TYR B O 1
ATOM 5134 N N . VAL B 1 197 ? 3.984 -9.906 -22.078 1 97.06 197 VAL B N 1
ATOM 5135 C CA . VAL B 1 197 ? 4.824 -11.086 -22.266 1 97.06 197 VAL B CA 1
ATOM 5136 C C . VAL B 1 197 ? 4.172 -12.297 -21.609 1 97.06 197 VAL B C 1
ATOM 5138 O O . VAL B 1 197 ? 4.199 -13.406 -22.156 1 97.06 197 VAL B O 1
ATOM 5141 N N . ASN B 1 198 ? 3.596 -12.109 -20.484 1 98.12 198 ASN B N 1
ATOM 5142 C CA . ASN B 1 198 ? 2.904 -13.195 -19.797 1 98.12 198 ASN B CA 1
ATOM 5143 C C . ASN B 1 198 ? 1.702 -13.688 -20.594 1 98.12 198 ASN B C 1
ATOM 5145 O O . ASN B 1 198 ? 1.406 -14.883 -20.609 1 98.12 198 ASN B O 1
ATOM 5149 N N . LEU B 1 199 ? 0.964 -12.734 -21.234 1 98.62 199 LEU B N 1
ATOM 5150 C CA . LEU B 1 199 ? -0.132 -13.125 -22.125 1 98.62 199 LEU B CA 1
ATOM 5151 C C . LEU B 1 199 ? 0.382 -13.961 -23.281 1 98.62 199 LEU B C 1
ATOM 5153 O O . LEU B 1 199 ? -0.205 -14.992 -23.625 1 98.62 199 LEU B O 1
ATOM 5157 N N . ALA B 1 200 ? 1.515 -13.57 -23.891 1 98.06 200 ALA B N 1
ATOM 5158 C CA . ALA B 1 200 ? 2.131 -14.344 -24.969 1 98.06 200 ALA B CA 1
ATOM 5159 C C . ALA B 1 200 ? 2.492 -15.75 -24.5 1 98.06 200 ALA B C 1
ATOM 5161 O O . ALA B 1 200 ? 2.234 -16.734 -25.188 1 98.06 200 ALA B O 1
ATOM 5162 N N . TYR B 1 201 ? 3.066 -15.781 -23.312 1 97.88 201 TYR B N 1
ATOM 5163 C CA . TYR B 1 201 ? 3.445 -17.062 -22.734 1 97.88 201 TYR B CA 1
ATOM 5164 C C . TYR B 1 201 ? 2.227 -17.953 -22.531 1 97.88 201 TYR B C 1
ATOM 5166 O O . TYR B 1 201 ? 2.283 -19.156 -22.812 1 97.88 201 TYR B O 1
ATOM 5174 N N . ALA B 1 202 ? 1.12 -17.391 -22.094 1 98.69 202 ALA B N 1
ATOM 5175 C CA . ALA B 1 202 ? -0.108 -18.156 -21.906 1 98.69 202 ALA B CA 1
ATOM 5176 C C . ALA B 1 202 ? -0.59 -18.766 -23.219 1 98.69 202 ALA B C 1
ATOM 5178 O O . ALA B 1 202 ? -1.011 -19.922 -23.266 1 98.69 202 ALA B O 1
ATOM 5179 N N . PHE B 1 203 ? -0.495 -18.047 -24.297 1 98.62 203 PHE B N 1
ATOM 5180 C CA . PHE B 1 203 ? -0.863 -18.562 -25.609 1 98.62 203 PHE B CA 1
ATOM 5181 C C . PHE B 1 203 ? 0.081 -19.688 -26.031 1 98.62 203 PHE B C 1
ATOM 5183 O O . PHE B 1 203 ? -0.356 -20.688 -26.578 1 98.62 203 PHE B O 1
ATOM 5190 N N . ASP B 1 204 ? 1.381 -19.5 -25.75 1 98.25 204 ASP B N 1
ATOM 5191 C CA . ASP B 1 204 ? 2.344 -20.547 -26.078 1 98.25 204 ASP B CA 1
ATOM 5192 C C . ASP B 1 204 ? 2.023 -21.844 -25.312 1 98.25 204 ASP B C 1
ATOM 5194 O O . ASP B 1 204 ? 2.109 -22.938 -25.875 1 98.25 204 ASP B O 1
ATOM 5198 N N . GLN B 1 205 ? 1.661 -21.688 -24.078 1 98.56 205 GLN B N 1
ATOM 5199 C CA . GLN B 1 205 ? 1.286 -22.859 -23.281 1 98.56 205 GLN B CA 1
ATOM 5200 C C . GLN B 1 205 ? 0.045 -23.531 -23.859 1 98.56 205 GLN B C 1
ATOM 5202 O O . GLN B 1 205 ? -0.056 -24.766 -23.844 1 98.56 205 GLN B O 1
ATOM 5207 N N . GLN B 1 206 ? -0.913 -22.75 -24.312 1 98.62 206 GLN B N 1
ATOM 5208 C CA . GLN B 1 206 ? -2.109 -23.312 -24.938 1 98.62 206 GLN B CA 1
ATOM 5209 C C . GLN B 1 206 ? -1.757 -24.109 -26.203 1 98.62 206 GLN B C 1
ATOM 5211 O O . GLN B 1 206 ? -2.316 -25.172 -26.438 1 98.62 206 GLN B O 1
ATOM 5216 N N . ASP B 1 207 ? -0.813 -23.625 -26.984 1 98.62 207 ASP B N 1
ATOM 5217 C CA . ASP B 1 207 ? -0.365 -24.328 -28.172 1 98.62 207 ASP B CA 1
ATOM 5218 C C . ASP B 1 207 ? 0.272 -25.672 -27.812 1 98.62 207 ASP B C 1
ATOM 5220 O O . ASP B 1 207 ? 0.003 -26.688 -28.453 1 98.62 207 ASP B O 1
ATOM 5224 N N . VAL B 1 208 ? 1.121 -25.641 -26.766 1 98.75 208 VAL B N 1
ATOM 5225 C CA . VAL B 1 208 ? 1.773 -26.875 -26.312 1 98.75 208 VAL B CA 1
ATOM 5226 C C . VAL B 1 208 ? 0.721 -27.875 -25.844 1 98.75 208 VAL B C 1
ATOM 5228 O O . VAL B 1 208 ? 0.791 -29.062 -26.172 1 98.75 208 VAL B O 1
ATOM 5231 N N . ALA B 1 209 ? -0.253 -27.391 -25.094 1 98.69 209 ALA B N 1
ATOM 5232 C CA . ALA B 1 209 ? -1.31 -28.266 -24.578 1 98.69 209 ALA B CA 1
ATOM 5233 C C . ALA B 1 209 ? -2.146 -28.844 -25.719 1 98.69 209 ALA B C 1
ATOM 5235 O O . ALA B 1 209 ? -2.494 -30.016 -25.703 1 98.69 209 ALA B O 1
ATOM 5236 N N . ARG B 1 210 ? -2.449 -28.078 -26.734 1 98.56 210 ARG B N 1
ATOM 5237 C CA . ARG B 1 210 ? -3.221 -28.531 -27.891 1 98.56 210 ARG B CA 1
ATOM 5238 C C . ARG B 1 210 ? -2.459 -29.578 -28.672 1 98.56 210 ARG B C 1
ATOM 5240 O O . ARG B 1 210 ? -3.029 -30.609 -29.047 1 98.56 210 ARG B O 1
ATOM 5247 N N . ALA B 1 211 ? -1.203 -29.312 -28.891 1 98.5 211 ALA B N 1
ATOM 5248 C CA . ALA B 1 211 ? -0.375 -30.281 -29.609 1 98.5 211 ALA B CA 1
ATOM 5249 C C . ALA B 1 211 ? -0.296 -31.609 -28.859 1 98.5 211 ALA B C 1
ATOM 5251 O O . ALA B 1 211 ? -0.363 -32.688 -29.453 1 98.5 211 ALA B O 1
ATOM 5252 N N . GLU B 1 212 ? -0.139 -31.516 -27.562 1 98.38 212 GLU B N 1
ATOM 5253 C CA . GLU B 1 212 ? -0.083 -32.719 -26.75 1 98.38 212 GLU B CA 1
ATOM 5254 C C . GLU B 1 212 ? -1.403 -33.5 -26.812 1 98.38 212 GLU B C 1
ATOM 5256 O O . GLU B 1 212 ? -1.413 -34.719 -26.875 1 98.38 212 GLU B O 1
ATOM 5261 N N . TYR B 1 213 ? -2.52 -32.812 -26.75 1 98.5 213 TYR B N 1
ATOM 5262 C CA . TYR B 1 213 ? -3.818 -33.469 -26.875 1 98.5 213 TYR B CA 1
ATOM 5263 C C . TYR B 1 213 ? -3.928 -34.219 -28.188 1 98.5 213 TYR B C 1
ATOM 5265 O O . TYR B 1 213 ? -4.367 -35.375 -28.219 1 98.5 213 TYR B O 1
ATOM 5273 N N . GLU B 1 214 ? -3.525 -33.594 -29.266 1 98.5 214 GLU B N 1
ATOM 5274 C CA . GLU B 1 214 ? -3.592 -34.25 -30.578 1 98.5 214 GLU B CA 1
ATOM 5275 C C . GLU B 1 214 ? -2.736 -35.5 -30.625 1 98.5 214 GLU B C 1
ATOM 5277 O O . GLU B 1 214 ? -3.174 -36.531 -31.125 1 98.5 214 GLU B O 1
ATOM 5282 N N . ARG B 1 215 ? -1.536 -35.406 -30.062 1 97.88 215 ARG B N 1
ATOM 5283 C CA . ARG B 1 215 ? -0.653 -36.562 -30.047 1 97.88 215 ARG B CA 1
ATOM 5284 C C . ARG B 1 215 ? -1.248 -37.688 -29.203 1 97.88 215 ARG B C 1
ATOM 5286 O O . ARG B 1 215 ? -1.21 -38.844 -29.594 1 97.88 215 ARG B O 1
ATOM 5293 N N . ALA B 1 216 ? -1.779 -37.312 -28.047 1 97.88 216 ALA B N 1
ATOM 5294 C CA . ALA B 1 216 ? -2.371 -38.312 -27.156 1 97.88 216 ALA B CA 1
ATOM 5295 C C . ALA B 1 216 ? -3.596 -38.969 -27.781 1 97.88 216 ALA B C 1
ATOM 5297 O O . ALA B 1 216 ? -3.785 -40.188 -27.672 1 97.88 216 ALA B O 1
ATOM 5298 N N . ASP B 1 217 ? -4.398 -38.156 -28.438 1 97.88 217 ASP B N 1
ATOM 5299 C CA . ASP B 1 217 ? -5.609 -38.656 -29.078 1 97.88 217 ASP B CA 1
ATOM 5300 C C . ASP B 1 217 ? -5.27 -39.625 -30.219 1 97.88 217 ASP B C 1
ATOM 5302 O O . ASP B 1 217 ? -5.918 -40.656 -30.391 1 97.88 217 ASP B O 1
ATOM 5306 N N . GLU B 1 218 ? -4.27 -39.312 -30.984 1 97.31 218 GLU B N 1
ATOM 5307 C CA . GLU B 1 218 ? -3.801 -40.188 -32.062 1 97.31 218 GLU B CA 1
ATOM 5308 C C . GLU B 1 218 ? -3.254 -41.5 -31.484 1 97.31 218 GLU B C 1
ATOM 5310 O O . GLU B 1 218 ? -3.518 -42.562 -32.031 1 97.31 218 GLU B O 1
ATOM 5315 N N . ALA B 1 219 ? -2.48 -41.344 -30.422 1 96.69 219 ALA B N 1
ATOM 5316 C CA . ALA B 1 219 ? -1.929 -42.531 -29.781 1 96.69 219 ALA B CA 1
ATOM 5317 C C . ALA B 1 219 ? -3.039 -43.469 -29.266 1 96.69 219 ALA B C 1
ATOM 5319 O O . ALA B 1 219 ? -2.951 -44.688 -29.391 1 96.69 219 ALA B O 1
ATOM 5320 N N . LEU B 1 220 ? -4.09 -42.906 -28.703 1 97.5 220 LEU B N 1
ATOM 5321 C CA . LEU B 1 220 ? -5.219 -43.688 -28.234 1 97.5 220 LEU B CA 1
ATOM 5322 C C . LEU B 1 220 ? -5.918 -44.375 -29.391 1 97.5 220 LEU B C 1
ATOM 5324 O O . LEU B 1 220 ? -6.266 -45.562 -29.281 1 97.5 220 LEU B O 1
ATOM 5328 N N . THR B 1 221 ? -6.105 -43.719 -30.469 1 97.81 221 THR B N 1
ATOM 5329 C CA . THR B 1 221 ? -6.742 -44.281 -31.656 1 97.81 221 THR B CA 1
ATOM 5330 C C . THR B 1 221 ? -5.953 -45.5 -32.156 1 97.81 221 THR B C 1
ATOM 5332 O O . THR B 1 221 ? -6.527 -46.562 -32.438 1 97.81 221 THR B O 1
ATOM 5335 N N . LEU B 1 222 ? -4.652 -45.312 -32.219 1 96.94 222 LEU B N 1
ATOM 5336 C CA . LEU B 1 222 ? -3.787 -46.406 -32.688 1 96.94 222 LEU B CA 1
ATOM 5337 C C . LEU B 1 222 ? -3.812 -47.562 -31.688 1 96.94 222 LEU B C 1
ATOM 5339 O O . LEU B 1 222 ? -3.887 -48.719 -32.094 1 96.94 222 LEU B O 1
ATOM 5343 N N . THR B 1 223 ? -3.723 -47.219 -30.438 1 96.5 223 THR B N 1
ATOM 5344 C CA . THR B 1 223 ? -3.727 -48.25 -29.406 1 96.5 223 THR B CA 1
ATOM 5345 C C . THR B 1 223 ? -5.027 -49.062 -29.438 1 96.5 223 THR B C 1
ATOM 5347 O O . THR B 1 223 ? -5.012 -50.281 -29.312 1 96.5 223 THR B O 1
ATOM 5350 N N . ARG B 1 224 ? -6.141 -48.438 -29.672 1 96.88 224 ARG B N 1
ATOM 5351 C CA . ARG B 1 224 ? -7.434 -49.094 -29.781 1 96.88 224 ARG B CA 1
ATOM 5352 C C . ARG B 1 224 ? -7.445 -50.062 -30.953 1 96.88 224 ARG B C 1
ATOM 5354 O O . ARG B 1 224 ? -7.926 -51.188 -30.812 1 96.88 224 ARG B O 1
ATOM 5361 N N . GLN B 1 225 ? -6.898 -49.688 -32.062 1 96.38 225 GLN B N 1
ATOM 5362 C CA . GLN B 1 225 ? -6.812 -50.562 -33.219 1 96.38 225 GLN B CA 1
ATOM 5363 C C . GLN B 1 225 ? -5.945 -51.781 -32.938 1 96.38 225 GLN B C 1
ATOM 5365 O O . GLN B 1 225 ? -6.309 -52.906 -33.312 1 96.38 225 GLN B O 1
ATOM 5370 N N . ARG B 1 226 ? -4.879 -51.562 -32.312 1 95.25 226 ARG B N 1
ATOM 5371 C CA . ARG B 1 226 ? -3.938 -52.656 -32.031 1 95.25 226 ARG B CA 1
ATOM 5372 C C . ARG B 1 226 ? -4.496 -53.625 -31 1 95.25 226 ARG B C 1
ATOM 5374 O O . ARG B 1 226 ? -4.25 -54.812 -31.078 1 95.25 226 ARG B O 1
ATOM 5381 N N . VAL B 1 227 ? -5.172 -53.062 -30.031 1 94.94 227 VAL B N 1
ATOM 5382 C CA . VAL B 1 227 ? -5.82 -53.938 -29.047 1 94.94 227 VAL B CA 1
ATOM 5383 C C . VAL B 1 227 ? -6.879 -54.781 -29.734 1 94.94 227 VAL B C 1
ATOM 5385 O O . VAL B 1 227 ? -6.977 -56 -29.469 1 94.94 227 VAL B O 1
ATOM 5388 N N . THR B 1 228 ? -7.613 -54.219 -30.672 1 96.06 228 THR B N 1
ATOM 5389 C CA . THR B 1 228 ? -8.641 -54.969 -31.422 1 96.06 228 THR B CA 1
ATOM 5390 C C . THR B 1 228 ? -8.023 -56.062 -32.25 1 96.06 228 THR B C 1
ATOM 5392 O O . THR B 1 228 ? -8.625 -57.125 -32.438 1 96.06 228 THR B O 1
ATOM 5395 N N . LYS B 1 229 ? -6.793 -55.906 -32.656 1 94.56 229 LYS B N 1
ATOM 5396 C CA . LYS B 1 229 ? -6.094 -56.875 -33.469 1 94.56 229 LYS B CA 1
ATOM 5397 C C . LYS B 1 229 ? -5.289 -57.844 -32.625 1 94.56 229 LYS B C 1
ATOM 5399 O O . LYS B 1 229 ? -4.566 -58.688 -33.156 1 94.56 229 LYS B O 1
ATOM 5404 N N . GLY B 1 230 ? -5.305 -57.688 -31.359 1 91.12 230 GLY B N 1
ATOM 5405 C CA . GLY B 1 230 ? -4.645 -58.594 -30.422 1 91.12 230 GLY B CA 1
ATOM 5406 C C . GLY B 1 230 ? -3.154 -58.344 -30.297 1 91.12 230 GLY B C 1
ATOM 5407 O O . GLY B 1 230 ? -2.418 -59.156 -29.781 1 91.12 230 GLY B O 1
ATOM 5408 N N . ILE B 1 231 ? -2.732 -57.188 -30.75 1 90.38 231 ILE B N 1
ATOM 5409 C CA . ILE B 1 231 ? -1.316 -56.844 -30.734 1 90.38 231 ILE B CA 1
ATOM 5410 C C . ILE B 1 231 ? -0.954 -56.219 -29.391 1 90.38 231 ILE B C 1
ATOM 5412 O O . ILE B 1 231 ? 0.092 -56.531 -28.812 1 90.38 231 ILE B O 1
ATOM 5416 N N . ASP B 1 232 ? -1.768 -55.281 -28.875 1 91.06 232 ASP B N 1
ATOM 5417 C CA . ASP B 1 232 ? -1.578 -54.625 -27.578 1 91.06 232 ASP B CA 1
ATOM 5418 C C . ASP B 1 232 ? -2.635 -55.062 -26.578 1 91.06 232 ASP B C 1
ATOM 5420 O O . ASP B 1 232 ? -3.568 -55.812 -26.938 1 91.06 232 ASP B O 1
ATOM 5424 N N . ASN B 1 233 ? -2.463 -54.781 -25.359 1 90 233 ASN B N 1
ATOM 5425 C CA . ASN B 1 233 ? -3.408 -55.219 -24.328 1 90 233 ASN B CA 1
ATOM 5426 C C . ASN B 1 233 ? -4.258 -54.062 -23.828 1 90 233 ASN B C 1
ATOM 5428 O O . ASN B 1 233 ? -3.982 -52.875 -24.141 1 90 233 ASN B O 1
ATOM 5432 N N . VAL B 1 234 ? -5.273 -54.375 -23.031 1 93.38 234 VAL B N 1
ATOM 5433 C CA . VAL B 1 234 ? -6.277 -53.406 -22.594 1 93.38 234 VAL B CA 1
ATOM 5434 C C . VAL B 1 234 ? -5.664 -52.438 -21.578 1 93.38 234 VAL B C 1
ATOM 5436 O O . VAL B 1 234 ? -6.086 -51.312 -21.469 1 93.38 234 VAL B O 1
ATOM 5439 N N . ALA B 1 235 ? -4.66 -52.812 -20.875 1 93.12 235 ALA B N 1
ATOM 5440 C CA . ALA B 1 235 ? -3.975 -51.938 -19.938 1 93.12 235 ALA B CA 1
ATOM 5441 C C . ALA B 1 235 ? -3.375 -50.719 -20.641 1 93.12 235 ALA B C 1
ATOM 5443 O O . ALA B 1 235 ? -3.477 -49.594 -20.156 1 93.12 235 ALA B O 1
ATOM 5444 N N . GLN B 1 236 ? -2.842 -51.031 -21.766 1 93.38 236 GLN B N 1
ATOM 5445 C CA . GLN B 1 236 ? -2.246 -49.969 -22.547 1 93.38 236 GLN B CA 1
ATOM 5446 C C . GLN B 1 236 ? -3.314 -49 -23.078 1 93.38 236 GLN B C 1
ATOM 5448 O O . GLN B 1 236 ? -3.092 -47.781 -23.172 1 93.38 236 GLN B O 1
ATOM 5453 N N . GLN B 1 237 ? -4.422 -49.562 -23.438 1 95.5 237 GLN B N 1
ATOM 5454 C CA . GLN B 1 237 ? -5.527 -48.719 -23.891 1 95.5 237 GLN B CA 1
ATOM 5455 C C . GLN B 1 237 ? -6.016 -47.812 -22.766 1 95.5 237 GLN B C 1
ATOM 5457 O O . GLN B 1 237 ? -6.246 -46.625 -22.984 1 95.5 237 GLN B O 1
ATOM 5462 N N . ARG B 1 238 ? -6.168 -48.344 -21.578 1 96.75 238 ARG B N 1
ATOM 5463 C CA . ARG B 1 238 ? -6.586 -47.531 -20.438 1 96.75 238 ARG B CA 1
ATOM 5464 C C . ARG B 1 238 ? -5.547 -46.469 -20.109 1 96.75 238 ARG B C 1
ATOM 5466 O O . ARG B 1 238 ? -5.902 -45.344 -19.734 1 96.75 238 ARG B O 1
ATOM 5473 N N . GLN B 1 239 ? -4.344 -46.781 -20.266 1 95.44 239 GLN B N 1
ATOM 5474 C CA . GLN B 1 239 ? -3.262 -45.812 -20.094 1 95.44 239 GLN B CA 1
ATOM 5475 C C . GLN B 1 239 ? -3.387 -44.656 -21.078 1 95.44 239 GLN B C 1
ATOM 5477 O O . GLN B 1 239 ? -3.246 -43.5 -20.703 1 95.44 239 GLN B O 1
ATOM 5482 N N . ALA B 1 240 ? -3.592 -45 -22.281 1 97 240 ALA B N 1
ATOM 5483 C CA . ALA B 1 240 ? -3.748 -44 -23.328 1 97 240 ALA B CA 1
ATOM 5484 C C . ALA B 1 240 ? -4.961 -43.094 -23.047 1 97 240 ALA B C 1
ATOM 5486 O O . ALA B 1 240 ? -4.918 -41.906 -23.281 1 97 240 ALA B O 1
ATOM 5487 N N . GLU B 1 241 ? -6.043 -43.688 -22.562 1 97.44 241 GLU B N 1
ATOM 5488 C CA . GLU B 1 241 ? -7.238 -42.938 -22.203 1 97.44 241 GLU B CA 1
ATOM 5489 C C . GLU B 1 241 ? -6.945 -41.969 -21.078 1 97.44 241 GLU B C 1
ATOM 5491 O O . GLU B 1 241 ? -7.422 -40.812 -21.109 1 97.44 241 GLU B O 1
ATOM 5496 N N . SER B 1 242 ? -6.16 -42.344 -20.141 1 97.75 242 SER B N 1
ATOM 5497 C CA . SER B 1 242 ? -5.746 -41.469 -19.062 1 97.75 242 SER B CA 1
ATOM 5498 C C . SER B 1 242 ? -4.945 -40.281 -19.578 1 97.75 242 SER B C 1
ATOM 5500 O O . SER B 1 242 ? -5.133 -39.156 -19.125 1 97.75 242 SER B O 1
ATOM 5502 N N . GLU B 1 243 ? -4.113 -40.562 -20.516 1 97.19 243 GLU B N 1
ATOM 5503 C CA . GLU B 1 243 ? -3.281 -39.5 -21.109 1 97.19 243 GLU B CA 1
ATOM 5504 C C . GLU B 1 243 ? -4.129 -38.469 -21.844 1 97.19 243 GLU B C 1
ATOM 5506 O O . GLU B 1 243 ? -3.865 -37.281 -21.766 1 97.19 243 GLU B O 1
ATOM 5511 N N . VAL B 1 244 ? -5.137 -38.938 -22.578 1 98 244 VAL B N 1
ATOM 5512 C CA . VAL B 1 244 ? -6.02 -38.031 -23.297 1 98 244 VAL B CA 1
ATOM 5513 C C . VAL B 1 244 ? -6.785 -37.156 -22.297 1 98 244 VAL B C 1
ATOM 5515 O O . VAL B 1 244 ? -6.918 -35.938 -22.5 1 98 244 VAL B O 1
ATOM 5518 N N . ALA B 1 245 ? -7.266 -37.75 -21.234 1 98.06 245 ALA B N 1
ATOM 5519 C CA . ALA B 1 245 ? -7.984 -37 -20.203 1 98.06 245 ALA B CA 1
ATOM 5520 C C . ALA B 1 245 ? -7.074 -35.969 -19.531 1 98.06 245 ALA B C 1
ATOM 5522 O O . ALA B 1 245 ? -7.488 -34.844 -19.297 1 98.06 245 ALA B O 1
ATOM 5523 N N . ALA B 1 246 ? -5.828 -36.312 -19.266 1 97.44 246 ALA B N 1
ATOM 5524 C CA . ALA B 1 246 ? -4.848 -35.406 -18.703 1 97.44 246 ALA B CA 1
ATOM 5525 C C . ALA B 1 246 ? -4.555 -34.25 -19.656 1 97.44 246 ALA B C 1
ATOM 5527 O O . ALA B 1 246 ? -4.406 -33.094 -19.219 1 97.44 246 ALA B O 1
ATOM 5528 N N . ALA B 1 247 ? -4.449 -34.562 -20.891 1 98.25 247 ALA B N 1
ATOM 5529 C CA . ALA B 1 247 ? -4.223 -33.5 -21.891 1 98.25 247 ALA B CA 1
ATOM 5530 C C . ALA B 1 247 ? -5.418 -32.562 -21.984 1 98.25 247 ALA B C 1
ATOM 5532 O O . ALA B 1 247 ? -5.254 -31.359 -22.203 1 98.25 247 ALA B O 1
ATOM 5533 N N . THR B 1 248 ? -6.633 -33.125 -21.859 1 98.06 248 THR B N 1
ATOM 5534 C CA . THR B 1 248 ? -7.848 -32.312 -21.828 1 98.06 248 THR B CA 1
ATOM 5535 C C . THR B 1 248 ? -7.828 -31.344 -20.641 1 98.06 248 THR B C 1
ATOM 5537 O O . THR B 1 248 ? -8.141 -30.156 -20.797 1 98.06 248 THR B O 1
ATOM 5540 N N . ARG B 1 249 ? -7.477 -31.781 -19.484 1 98.06 249 ARG B N 1
ATOM 5541 C CA . ARG B 1 249 ? -7.34 -30.953 -18.297 1 98.06 249 ARG B CA 1
ATOM 5542 C C . ARG B 1 249 ? -6.355 -29.812 -18.547 1 98.06 249 ARG B C 1
ATOM 5544 O O . ARG B 1 249 ? -6.629 -28.656 -18.188 1 98.06 249 ARG B O 1
ATOM 5551 N N . GLU B 1 250 ? -5.25 -30.156 -19.188 1 98.25 250 GLU B N 1
ATOM 5552 C CA . GLU B 1 250 ? -4.215 -29.141 -19.422 1 98.25 250 GLU B CA 1
ATOM 5553 C C . GLU B 1 250 ? -4.699 -28.078 -20.406 1 98.25 250 GLU B C 1
ATOM 5555 O O . GLU B 1 250 ? -4.352 -26.906 -20.266 1 98.25 250 GLU B O 1
ATOM 5560 N N . GLN B 1 251 ? -5.504 -28.469 -21.391 1 98.25 251 GLN B N 1
ATOM 5561 C CA . GLN B 1 251 ? -6.086 -27.484 -22.297 1 98.25 251 GLN B CA 1
ATOM 5562 C C . GLN B 1 251 ? -6.988 -26.5 -21.562 1 98.25 251 GLN B C 1
ATOM 5564 O O . GLN B 1 251 ? -6.949 -25.297 -21.812 1 98.25 251 GLN B O 1
ATOM 5569 N N . ALA B 1 252 ? -7.754 -27.031 -20.641 1 98.25 252 ALA B N 1
ATOM 5570 C CA . ALA B 1 252 ? -8.625 -26.172 -19.844 1 98.25 252 ALA B CA 1
ATOM 5571 C C . ALA B 1 252 ? -7.816 -25.219 -18.969 1 98.25 252 ALA B C 1
ATOM 5573 O O . ALA B 1 252 ? -8.148 -24.031 -18.859 1 98.25 252 ALA B O 1
ATOM 5574 N N . ARG B 1 253 ? -6.777 -25.672 -18.375 1 98.12 253 ARG B N 1
ATOM 5575 C CA . ARG B 1 253 ? -5.926 -24.875 -17.5 1 98.12 253 ARG B CA 1
ATOM 5576 C C . ARG B 1 253 ? -5.262 -23.734 -18.281 1 98.12 253 ARG B C 1
ATOM 5578 O O . ARG B 1 253 ? -5.227 -22.594 -17.812 1 98.12 253 ARG B O 1
ATOM 5585 N N . THR B 1 254 ? -4.707 -24.094 -19.453 1 98.5 254 THR B N 1
ATOM 5586 C CA . THR B 1 254 ? -3.99 -23.078 -20.234 1 98.5 254 THR B CA 1
ATOM 5587 C C . THR B 1 254 ? -4.961 -22.062 -20.828 1 98.5 254 THR B C 1
ATOM 5589 O O . THR B 1 254 ? -4.629 -20.891 -20.969 1 98.5 254 THR B O 1
ATOM 5592 N N . ALA B 1 255 ? -6.195 -22.5 -21.141 1 97.94 255 ALA B N 1
ATOM 5593 C CA . ALA B 1 255 ? -7.215 -21.547 -21.578 1 97.94 255 ALA B CA 1
ATOM 5594 C C . ALA B 1 255 ? -7.562 -20.562 -20.469 1 97.94 255 ALA B C 1
ATOM 5596 O O . ALA B 1 255 ? -7.695 -19.359 -20.719 1 97.94 255 ALA B O 1
ATOM 5597 N N . GLN B 1 256 ? -7.668 -21.031 -19.312 1 97.44 256 GLN B N 1
ATOM 5598 C CA . GLN B 1 256 ? -7.91 -20.172 -18.156 1 97.44 256 GLN B CA 1
ATOM 5599 C C . GLN B 1 256 ? -6.766 -19.188 -17.953 1 97.44 256 GLN B C 1
ATOM 5601 O O . GLN B 1 256 ? -6.992 -18.031 -17.578 1 97.44 256 GLN B O 1
ATOM 5606 N N . ALA B 1 257 ? -5.543 -19.609 -18.125 1 98.38 257 ALA B N 1
ATOM 5607 C CA . ALA B 1 257 ? -4.375 -18.734 -17.969 1 98.38 257 ALA B CA 1
ATOM 5608 C C . ALA B 1 257 ? -4.438 -17.562 -18.938 1 98.38 257 ALA B C 1
ATOM 5610 O O . ALA B 1 257 ? -4.039 -16.438 -18.594 1 98.38 257 ALA B O 1
ATOM 5611 N N . ILE B 1 258 ? -4.922 -17.797 -20.141 1 98.5 258 ILE B N 1
ATOM 5612 C CA . ILE B 1 258 ? -5.086 -16.734 -21.109 1 98.5 258 ILE B CA 1
ATOM 5613 C C . ILE B 1 258 ? -6.113 -15.727 -20.594 1 98.5 258 ILE B C 1
ATOM 5615 O O . ILE B 1 258 ? -5.875 -14.516 -20.609 1 98.5 258 ILE B O 1
ATOM 5619 N N . ASP B 1 259 ? -7.238 -16.203 -20.125 1 97.38 259 ASP B N 1
ATOM 5620 C CA . ASP B 1 259 ? -8.289 -15.336 -19.609 1 97.38 259 ASP B CA 1
ATOM 5621 C C . ASP B 1 259 ? -7.789 -14.5 -18.438 1 97.38 259 ASP B C 1
ATOM 5623 O O . ASP B 1 259 ? -8.023 -13.289 -18.375 1 97.38 259 ASP B O 1
ATOM 5627 N N . SER B 1 260 ? -7.078 -15.109 -17.531 1 98.44 260 SER B N 1
ATOM 5628 C CA . SER B 1 260 ? -6.539 -14.414 -16.359 1 98.44 260 SER B CA 1
ATOM 5629 C C . SER B 1 260 ? -5.523 -13.352 -16.781 1 98.44 260 SER B C 1
ATOM 5631 O O . SER B 1 260 ? -5.504 -12.25 -16.219 1 98.44 260 SER B O 1
ATOM 5633 N N . ALA B 1 261 ? -4.684 -13.688 -17.75 1 98.56 261 ALA B N 1
ATOM 5634 C CA . ALA B 1 261 ? -3.693 -12.734 -18.234 1 98.56 261 ALA B CA 1
ATOM 5635 C C . ALA B 1 261 ? -4.367 -11.523 -18.891 1 98.56 261 ALA B C 1
ATOM 5637 O O . ALA B 1 261 ? -3.908 -10.391 -18.734 1 98.56 261 ALA B O 1
ATOM 5638 N N . ARG B 1 262 ? -5.418 -11.789 -19.578 1 98.56 262 ARG B N 1
ATOM 5639 C CA . ARG B 1 262 ? -6.176 -10.711 -20.219 1 98.56 262 ARG B CA 1
ATOM 5640 C C . ARG B 1 262 ? -6.781 -9.781 -19.172 1 98.56 262 ARG B C 1
ATOM 5642 O O . ARG B 1 262 ? -6.719 -8.555 -19.312 1 98.56 262 ARG B O 1
ATOM 5649 N N . ILE B 1 263 ? -7.332 -10.297 -18.141 1 98.06 263 ILE B N 1
ATOM 5650 C CA . ILE B 1 263 ? -7.945 -9.508 -17.078 1 98.06 263 ILE B CA 1
ATOM 5651 C C . ILE B 1 263 ? -6.871 -8.703 -16.344 1 98.06 263 ILE B C 1
ATOM 5653 O O . ILE B 1 263 ? -7.074 -7.527 -16.047 1 98.06 263 ILE B O 1
ATOM 5657 N N . ALA B 1 264 ? -5.715 -9.344 -16.094 1 98.38 264 ALA B N 1
ATOM 5658 C CA . ALA B 1 264 ? -4.605 -8.656 -15.438 1 98.38 264 ALA B CA 1
ATOM 5659 C C . ALA B 1 264 ? -4.168 -7.438 -16.25 1 98.38 264 ALA B C 1
ATOM 5661 O O . ALA B 1 264 ? -3.889 -6.375 -15.688 1 98.38 264 ALA B O 1
ATOM 5662 N N . LEU B 1 265 ? -4.109 -7.594 -17.578 1 98.38 265 LEU B N 1
ATOM 5663 C CA . LEU B 1 265 ? -3.742 -6.48 -18.438 1 98.38 265 LEU B CA 1
ATOM 5664 C C . LEU B 1 265 ? -4.809 -5.391 -18.406 1 98.38 265 LEU B C 1
ATOM 5666 O O . LEU B 1 265 ? -4.48 -4.203 -18.359 1 98.38 265 LEU B O 1
ATOM 5670 N N . ALA B 1 266 ? -6.051 -5.789 -18.406 1 98.25 266 ALA B N 1
ATOM 5671 C CA . ALA B 1 266 ? -7.141 -4.82 -18.344 1 98.25 266 ALA B CA 1
ATOM 5672 C C . ALA B 1 266 ? -7.051 -3.969 -17.078 1 98.25 266 ALA B C 1
ATOM 5674 O O . ALA B 1 266 ? -7.234 -2.75 -17.141 1 98.25 266 ALA B O 1
ATOM 5675 N N . ILE B 1 267 ? -6.727 -4.578 -15.977 1 97.88 267 ILE B N 1
ATOM 5676 C CA . ILE B 1 267 ? -6.598 -3.877 -14.703 1 97.88 267 ILE B CA 1
ATOM 5677 C C . ILE B 1 267 ? -5.465 -2.854 -14.789 1 97.88 267 ILE B C 1
ATOM 5679 O O . ILE B 1 267 ? -5.621 -1.709 -14.359 1 97.88 267 ILE B O 1
ATOM 5683 N N . LEU B 1 268 ? -4.312 -3.213 -15.43 1 98.06 268 LEU B N 1
ATOM 5684 C CA . LEU B 1 268 ? -3.188 -2.301 -15.594 1 98.06 268 LEU B CA 1
ATOM 5685 C C . LEU B 1 268 ? -3.574 -1.113 -16.469 1 98.06 268 LEU B C 1
ATOM 5687 O O . LEU B 1 268 ? -3.025 -0.02 -16.312 1 98.06 268 LEU B O 1
ATOM 5691 N N . LEU B 1 269 ? -4.543 -1.272 -17.359 1 97.94 269 LEU B N 1
ATOM 5692 C CA . LEU B 1 269 ? -5 -0.22 -18.25 1 97.94 269 LEU B CA 1
ATOM 5693 C C . LEU B 1 269 ? -6.023 0.677 -17.562 1 97.94 269 LEU B C 1
ATOM 5695 O O . LEU B 1 269 ? -6.473 1.668 -18.141 1 97.94 269 LEU B O 1
ATOM 5699 N N . GLY B 1 270 ? -6.355 0.31 -16.297 1 96.62 270 GLY B N 1
ATOM 5700 C CA . GLY B 1 270 ? -7.402 1.047 -15.602 1 96.62 270 GLY B CA 1
ATOM 5701 C C . GLY B 1 270 ? -8.781 0.787 -16.172 1 96.62 270 GLY B C 1
ATOM 5702 O O . GLY B 1 270 ? -9.664 1.646 -16.094 1 96.62 270 GLY B O 1
ATOM 5703 N N . ALA B 1 271 ? -9.008 -0.362 -16.766 1 96.38 271 ALA B N 1
ATOM 5704 C CA . ALA B 1 271 ? -10.25 -0.671 -17.469 1 96.38 271 ALA B CA 1
ATOM 5705 C C . ALA B 1 271 ? -10.945 -1.883 -16.844 1 96.38 271 ALA B C 1
ATOM 5707 O O . ALA B 1 271 ? -10.391 -2.533 -15.961 1 96.38 271 ALA B O 1
ATOM 5708 N N . GLY B 1 272 ? -12.203 -2.127 -17.281 1 95.5 272 GLY B N 1
ATOM 5709 C CA . GLY B 1 272 ? -12.922 -3.33 -16.891 1 95.5 272 GLY B CA 1
ATOM 5710 C C . GLY B 1 272 ? -12.43 -4.574 -17.609 1 95.5 272 GLY B C 1
ATOM 5711 O O . GLY B 1 272 ? -11.719 -4.484 -18.609 1 95.5 272 GLY B O 1
ATOM 5712 N N . PRO B 1 273 ? -12.773 -5.695 -17.047 1 95.75 273 PRO B N 1
ATOM 5713 C CA . PRO B 1 273 ? -12.25 -6.961 -17.562 1 95.75 273 PRO B CA 1
ATOM 5714 C C . PRO B 1 273 ? -12.586 -7.176 -19.047 1 95.75 273 PRO B C 1
ATOM 5716 O O . PRO B 1 273 ? -11.844 -7.855 -19.75 1 95.75 273 PRO B O 1
ATOM 5719 N N . ASP B 1 274 ? -13.664 -6.57 -19.562 1 95.75 274 ASP B N 1
ATOM 5720 C CA . ASP B 1 274 ? -14.039 -6.773 -20.969 1 95.75 274 ASP B CA 1
ATOM 5721 C C . ASP B 1 274 ? -13 -6.176 -21.906 1 95.75 274 ASP B C 1
ATOM 5723 O O . ASP B 1 274 ? -12.891 -6.578 -23.062 1 95.75 274 ASP B O 1
ATOM 5727 N N . ARG B 1 275 ? -12.297 -5.207 -21.453 1 96.88 275 ARG B N 1
ATOM 5728 C CA . ARG B 1 275 ? -11.242 -4.617 -22.281 1 96.88 275 ARG B CA 1
ATOM 5729 C C . ARG B 1 275 ? -10.227 -5.668 -22.688 1 96.88 275 ARG B C 1
ATOM 5731 O O . ARG B 1 275 ? -9.672 -5.609 -23.797 1 96.88 275 ARG B O 1
ATOM 5738 N N . GLY B 1 276 ? -9.984 -6.66 -21.844 1 97 276 GLY B N 1
ATOM 5739 C CA . GLY B 1 276 ? -9.055 -7.738 -22.125 1 97 276 GLY B CA 1
ATOM 5740 C C . GLY B 1 276 ? -9.5 -8.633 -23.266 1 97 276 GLY B C 1
ATOM 5741 O O . GLY B 1 276 ? -8.672 -9.266 -23.938 1 97 276 GLY B O 1
ATOM 5742 N N . LEU B 1 277 ? -10.781 -8.703 -23.547 1 95.88 277 LEU B N 1
ATOM 5743 C CA . LEU B 1 277 ? -11.328 -9.586 -24.578 1 95.88 277 LEU B CA 1
ATOM 5744 C C . LEU B 1 277 ? -10.914 -9.125 -25.969 1 95.88 277 LEU B C 1
ATOM 5746 O O . LEU B 1 277 ? -10.914 -9.922 -26.906 1 95.88 277 LEU B O 1
ATOM 5750 N N . ALA B 1 278 ? -10.547 -7.863 -26.094 1 95.62 278 ALA B N 1
ATOM 5751 C CA . ALA B 1 278 ? -10.188 -7.293 -27.391 1 95.62 278 ALA B CA 1
ATOM 5752 C C . ALA B 1 278 ? -8.727 -7.582 -27.719 1 95.62 278 ALA B C 1
ATOM 5754 O O . ALA B 1 278 ? -8.281 -7.336 -28.844 1 95.62 278 ALA B O 1
ATOM 5755 N N . LEU B 1 279 ? -7.973 -8.078 -26.812 1 97.69 279 LEU B N 1
ATOM 5756 C CA . LEU B 1 279 ? -6.547 -8.312 -27.016 1 97.69 279 LEU B CA 1
ATOM 5757 C C . LEU B 1 279 ? -6.32 -9.523 -27.922 1 97.69 279 LEU B C 1
ATOM 5759 O O . LEU B 1 279 ? -6.941 -10.57 -27.734 1 97.69 279 LEU B O 1
ATOM 5763 N N . VAL B 1 280 ? -5.477 -9.281 -28.922 1 97.06 280 VAL B N 1
ATOM 5764 C CA . VAL B 1 280 ? -5.07 -10.383 -29.797 1 97.06 280 VAL B CA 1
ATOM 5765 C C . VAL B 1 280 ? -3.768 -10.992 -29.281 1 97.06 280 VAL B C 1
ATOM 5767 O O . VAL B 1 280 ? -3.039 -10.359 -28.516 1 97.06 280 VAL B O 1
ATOM 5770 N N . ARG B 1 281 ? -3.486 -12.211 -29.656 1 97.56 281 ARG B N 1
ATOM 5771 C CA . ARG B 1 281 ? -2.254 -12.891 -29.266 1 97.56 281 ARG B CA 1
ATOM 5772 C C . ARG B 1 281 ? -1.035 -12.023 -29.578 1 97.56 281 ARG B C 1
ATOM 5774 O O . ARG B 1 281 ? -0.869 -11.555 -30.703 1 97.56 281 ARG B O 1
ATOM 5781 N N . PRO B 1 282 ? -0.22 -11.82 -28.547 1 96.88 282 PRO B N 1
ATOM 5782 C CA . PRO B 1 282 ? 0.99 -11.031 -28.781 1 96.88 282 PRO B CA 1
ATOM 5783 C C . PRO B 1 282 ? 1.987 -11.727 -29.703 1 96.88 282 PRO B C 1
ATOM 5785 O O . PRO B 1 282 ? 2.133 -12.945 -29.641 1 96.88 282 PRO B O 1
ATOM 5788 N N . ALA B 1 283 ? 2.684 -10.891 -30.484 1 90.25 283 ALA B N 1
ATOM 5789 C CA . ALA B 1 283 ? 3.82 -11.398 -31.25 1 90.25 283 ALA B CA 1
ATOM 5790 C C . ALA B 1 283 ? 5.066 -11.5 -30.375 1 90.25 283 ALA B C 1
ATOM 5792 O O . ALA B 1 283 ? 5.168 -10.836 -29.344 1 90.25 283 ALA B O 1
ATOM 5793 N N . PRO B 1 284 ? 5.949 -12.461 -30.75 1 85.62 284 PRO B N 1
ATOM 5794 C CA . PRO B 1 284 ? 7.219 -12.477 -30.016 1 85.62 284 PRO B CA 1
ATOM 5795 C C . PRO B 1 284 ? 7.949 -11.141 -30.078 1 85.62 284 PRO B C 1
ATOM 5797 O O . PRO B 1 284 ? 8.055 -10.531 -31.141 1 85.62 284 PRO B O 1
ATOM 5800 N N . LEU B 1 285 ? 8.281 -10.719 -28.875 1 85.56 285 LEU B N 1
ATOM 5801 C CA . LEU B 1 285 ? 9.016 -9.461 -28.828 1 85.56 285 LEU B CA 1
ATOM 5802 C C . LEU B 1 285 ? 10.492 -9.672 -29.125 1 85.56 285 LEU B C 1
ATOM 5804 O O . LEU B 1 285 ? 11.078 -10.68 -28.719 1 85.56 285 LEU B O 1
ATOM 5808 N N . PRO B 1 286 ? 10.938 -8.703 -29.922 1 76.44 286 PRO B N 1
ATOM 5809 C CA . PRO B 1 286 ? 12.383 -8.82 -30.156 1 76.44 286 PRO B CA 1
ATOM 5810 C C . PRO B 1 286 ? 13.195 -8.648 -28.875 1 76.44 286 PRO B C 1
ATOM 5812 O O . PRO B 1 286 ? 12.758 -7.965 -27.938 1 76.44 286 PRO B O 1
ATOM 5815 N N . ALA B 1 287 ? 14.164 -9.5 -28.641 1 63.16 287 ALA B N 1
ATOM 5816 C CA . ALA B 1 287 ? 15.039 -9.289 -27.5 1 63.16 287 ALA B CA 1
ATOM 5817 C C . ALA B 1 287 ? 15.672 -7.902 -27.531 1 63.16 287 ALA B C 1
ATOM 5819 O O . ALA B 1 287 ? 16.172 -7.469 -28.578 1 63.16 287 ALA B O 1
ATOM 5820 N N . ALA B 1 288 ? 15.156 -7.047 -26.625 1 56.03 288 ALA B N 1
ATOM 5821 C CA . ALA B 1 288 ? 15.758 -5.719 -26.594 1 56.03 288 ALA B CA 1
ATOM 5822 C C . ALA B 1 288 ? 17.281 -5.805 -26.562 1 56.03 288 ALA B C 1
ATOM 5824 O O . ALA B 1 288 ? 17.844 -6.621 -25.828 1 56.03 288 ALA B O 1
ATOM 5825 N N . ALA B 1 289 ? 17.938 -5.422 -27.719 1 54.16 289 ALA B N 1
ATOM 5826 C CA . ALA B 1 289 ? 19.375 -5.258 -27.641 1 54.16 289 ALA B CA 1
ATOM 5827 C C . ALA B 1 289 ? 19.766 -4.207 -26.594 1 54.16 289 ALA B C 1
ATOM 5829 O O . ALA B 1 289 ? 19.672 -3.004 -26.859 1 54.16 289 ALA B O 1
ATOM 5830 N N . LEU B 1 290 ? 19.562 -4.562 -25.188 1 56 290 LEU B N 1
ATOM 5831 C CA . LEU B 1 290 ? 19.922 -3.574 -24.188 1 56 290 LEU B CA 1
ATOM 5832 C C . LEU B 1 290 ? 21.422 -3.639 -23.859 1 56 290 LEU B C 1
ATOM 5834 O O . LEU B 1 290 ? 21.984 -4.727 -23.734 1 56 290 LEU B O 1
ATOM 5838 N N . ALA B 1 291 ? 22.203 -2.645 -24.406 1 52.81 291 ALA B N 1
ATOM 5839 C CA . ALA B 1 291 ? 23.625 -2.512 -24.094 1 52.81 291 ALA B CA 1
ATOM 5840 C C . ALA B 1 291 ? 23.828 -1.669 -22.844 1 52.81 291 ALA B C 1
ATOM 5842 O O . ALA B 1 291 ? 23.094 -0.71 -22.594 1 52.81 291 ALA B O 1
ATOM 5843 N N . VAL B 1 292 ? 24.625 -2.223 -21.906 1 63.56 292 VAL B N 1
ATOM 5844 C CA . VAL B 1 292 ? 24.953 -1.515 -20.672 1 63.56 292 VAL B CA 1
ATOM 5845 C C . VAL B 1 292 ? 26.25 -0.723 -20.859 1 63.56 292 VAL B C 1
ATOM 5847 O O . VAL B 1 292 ? 27.25 -1.266 -21.312 1 63.56 292 VAL B O 1
ATOM 5850 N N . PRO B 1 293 ? 26.203 0.641 -20.688 1 63.53 293 PRO B N 1
ATOM 5851 C CA . PRO B 1 293 ? 27.406 1.446 -20.812 1 63.53 293 PRO B CA 1
ATOM 5852 C C . PRO B 1 293 ? 28.516 1.012 -19.844 1 63.53 293 PRO B C 1
ATOM 5854 O O . PRO B 1 293 ? 28.219 0.409 -18.812 1 63.53 293 PRO B O 1
ATOM 5857 N N . ALA B 1 294 ? 29.844 1.363 -20.219 1 63.19 294 ALA B N 1
ATOM 5858 C CA . ALA B 1 294 ? 31.016 1.021 -19.422 1 63.19 294 ALA B CA 1
ATOM 5859 C C . ALA B 1 294 ? 30.984 1.724 -18.078 1 63.19 294 ALA B C 1
ATOM 5861 O O . ALA B 1 294 ? 31.438 1.169 -17.062 1 63.19 294 ALA B O 1
ATOM 5862 N N . ASP B 1 295 ? 30.594 2.969 -18 1 73.19 295 ASP B N 1
ATOM 5863 C CA . ASP B 1 295 ? 30.531 3.676 -16.734 1 73.19 295 ASP B CA 1
ATOM 5864 C C . ASP B 1 295 ? 29.109 3.67 -16.172 1 73.19 295 ASP B C 1
ATOM 5866 O O . ASP B 1 295 ? 28.594 4.719 -15.789 1 73.19 295 ASP B O 1
ATOM 5870 N N . LEU B 1 296 ? 28.625 2.494 -15.984 1 78.06 296 LEU B N 1
ATOM 5871 C CA . LEU B 1 296 ? 27.219 2.32 -15.641 1 78.06 296 LEU B CA 1
ATOM 5872 C C . LEU B 1 296 ? 26.938 2.83 -14.234 1 78.06 296 LEU B C 1
ATOM 5874 O O . LEU B 1 296 ? 25.984 3.584 -14.023 1 78.06 296 LEU B O 1
ATOM 5878 N N . PRO B 1 297 ? 27.844 2.51 -13.281 1 76.19 297 PRO B N 1
ATOM 5879 C CA . PRO B 1 297 ? 27.5 2.957 -11.93 1 76.19 297 PRO B CA 1
ATOM 5880 C C . PRO B 1 297 ? 27.375 4.473 -11.82 1 76.19 297 PRO B C 1
ATOM 5882 O O . PRO B 1 297 ? 26.406 4.977 -11.25 1 76.19 297 PRO B O 1
ATOM 5885 N N . ALA B 1 298 ? 28.297 5.195 -12.406 1 78.38 298 ALA B N 1
ATOM 5886 C CA . ALA B 1 298 ? 28.219 6.652 -12.359 1 78.38 298 ALA B CA 1
ATOM 5887 C C . ALA B 1 298 ? 27.062 7.172 -13.211 1 78.38 298 ALA B C 1
ATOM 5889 O O . ALA B 1 298 ? 26.375 8.125 -12.82 1 78.38 298 ALA B O 1
ATOM 5890 N N . ALA B 1 299 ? 26.875 6.57 -14.211 1 79.44 299 ALA B N 1
ATOM 5891 C CA . ALA B 1 299 ? 25.844 7.012 -15.133 1 79.44 299 ALA B CA 1
ATOM 5892 C C . ALA B 1 299 ? 24.453 6.77 -14.547 1 79.44 299 ALA B C 1
ATOM 5894 O O . ALA B 1 299 ? 23.5 7.504 -14.836 1 79.44 299 ALA B O 1
ATOM 5895 N N . LEU B 1 300 ? 24.312 5.781 -13.656 1 83.75 300 LEU B N 1
ATOM 5896 C CA . LEU B 1 300 ? 23.016 5.434 -13.07 1 83.75 300 LEU B CA 1
ATOM 5897 C C . LEU B 1 300 ? 22.5 6.562 -12.18 1 83.75 300 LEU B C 1
ATOM 5899 O O . LEU B 1 300 ? 21.297 6.699 -11.977 1 83.75 300 LEU B O 1
ATOM 5903 N N . LEU B 1 301 ? 23.422 7.352 -11.727 1 82.5 301 LEU B N 1
ATOM 5904 C CA . LEU B 1 301 ? 23.062 8.398 -10.773 1 82.5 301 LEU B CA 1
ATOM 5905 C C . LEU B 1 301 ? 22.125 9.414 -11.414 1 82.5 301 LEU B C 1
ATOM 5907 O O . LEU B 1 301 ? 21.281 10.008 -10.734 1 82.5 301 LEU B O 1
ATOM 5911 N N . GLY B 1 302 ? 22.219 9.594 -12.719 1 82.94 302 GLY B N 1
ATOM 5912 C CA . GLY B 1 302 ? 21.359 10.531 -13.414 1 82.94 302 GLY B CA 1
ATOM 5913 C C . GLY B 1 302 ? 20.281 9.852 -14.25 1 82.94 302 GLY B C 1
ATOM 5914 O O . GLY B 1 302 ? 19.453 10.523 -14.852 1 82.94 302 GLY B O 1
ATOM 5915 N N . ARG B 1 303 ? 20.297 8.547 -14.141 1 87.12 303 ARG B N 1
ATOM 5916 C CA . ARG B 1 303 ? 19.406 7.828 -15.055 1 87.12 303 ARG B CA 1
ATOM 5917 C C . ARG B 1 303 ? 18.328 7.074 -14.281 1 87.12 303 ARG B C 1
ATOM 5919 O O . ARG B 1 303 ? 17.328 6.656 -14.859 1 87.12 303 ARG B O 1
ATOM 5926 N N . ARG B 1 304 ? 18.516 6.852 -13 1 91.69 304 ARG B N 1
ATOM 5927 C CA . ARG B 1 304 ? 17.516 6.168 -12.195 1 91.69 304 ARG B CA 1
ATOM 5928 C C . ARG B 1 304 ? 16.75 7.152 -11.312 1 91.69 304 ARG B C 1
ATOM 5930 O O . ARG B 1 304 ? 17.344 7.785 -10.43 1 91.69 304 ARG B O 1
ATOM 5937 N N . ALA B 1 305 ? 15.469 7.109 -11.547 1 95.56 305 ALA B N 1
ATOM 5938 C CA . ALA B 1 305 ? 14.617 8.062 -10.844 1 95.56 305 ALA B CA 1
ATOM 5939 C C . ALA B 1 305 ? 14.68 7.859 -9.336 1 95.56 305 ALA B C 1
ATOM 5941 O O . ALA B 1 305 ? 14.664 8.82 -8.57 1 95.56 305 ALA B O 1
ATOM 5942 N N . ASP B 1 306 ? 14.797 6.598 -8.867 1 96.19 306 ASP B N 1
ATOM 5943 C CA . ASP B 1 306 ? 14.805 6.336 -7.43 1 96.19 306 ASP B CA 1
ATOM 5944 C C . ASP B 1 306 ? 16.078 6.867 -6.781 1 96.19 306 ASP B C 1
ATOM 5946 O O . ASP B 1 306 ? 16.047 7.34 -5.641 1 96.19 306 ASP B O 1
ATOM 5950 N N . LEU B 1 307 ? 17.188 6.898 -7.492 1 95.06 307 LEU B N 1
ATOM 5951 C CA . LEU B 1 307 ? 18.438 7.465 -6.984 1 95.06 307 LEU B CA 1
ATOM 5952 C C . LEU B 1 307 ? 18.359 8.992 -6.941 1 95.06 307 LEU B C 1
ATOM 5954 O O . LEU B 1 307 ? 18.766 9.609 -5.953 1 95.06 307 LEU B O 1
ATOM 5958 N N . VAL B 1 308 ? 17.828 9.562 -8 1 95.5 308 VAL B N 1
ATOM 5959 C CA . VAL B 1 308 ? 17.688 11.016 -8.07 1 95.5 308 VAL B CA 1
ATOM 5960 C C . VAL B 1 308 ? 16.766 11.5 -6.957 1 95.5 308 VAL B C 1
ATOM 5962 O O . VAL B 1 308 ? 17.078 12.461 -6.258 1 95.5 308 VAL B O 1
ATOM 5965 N N . ALA B 1 309 ? 15.617 10.789 -6.77 1 97.31 309 ALA B N 1
ATOM 5966 C CA . ALA B 1 309 ? 14.688 11.148 -5.707 1 97.31 309 ALA B CA 1
ATOM 5967 C C . ALA B 1 309 ? 15.344 11.031 -4.332 1 97.31 309 ALA B C 1
ATOM 5969 O O . ALA B 1 309 ? 15.18 11.906 -3.484 1 97.31 309 ALA B O 1
ATOM 5970 N N . ALA B 1 310 ? 16.062 9.953 -4.117 1 96.75 310 ALA B N 1
ATOM 5971 C CA . ALA B 1 310 ? 16.75 9.758 -2.842 1 96.75 310 ALA B CA 1
ATOM 5972 C C . ALA B 1 310 ? 17.75 10.875 -2.582 1 96.75 310 ALA B C 1
ATOM 5974 O O . ALA B 1 310 ? 17.891 11.336 -1.448 1 96.75 310 ALA B O 1
ATOM 5975 N N . ARG B 1 311 ? 18.469 11.328 -3.617 1 95.75 311 ARG B N 1
ATOM 5976 C CA . ARG B 1 311 ? 19.438 12.406 -3.475 1 95.75 311 ARG B CA 1
ATOM 5977 C C . ARG B 1 311 ? 18.75 13.711 -3.062 1 95.75 311 ARG B C 1
ATOM 5979 O O . ARG B 1 311 ? 19.266 14.445 -2.219 1 95.75 311 ARG B O 1
ATOM 5986 N N . TRP B 1 312 ? 17.609 13.953 -3.689 1 96.75 312 TRP B N 1
ATOM 5987 C CA . TRP B 1 312 ? 16.844 15.141 -3.316 1 96.75 312 TRP B CA 1
ATOM 5988 C C . TRP B 1 312 ? 16.391 15.07 -1.859 1 96.75 312 TRP B C 1
ATOM 5990 O O . TRP B 1 312 ? 16.391 16.078 -1.155 1 96.75 312 TRP B O 1
ATOM 6000 N N . ARG B 1 313 ? 16.031 13.922 -1.356 1 97.75 313 ARG B N 1
ATOM 6001 C CA . ARG B 1 313 ? 15.602 13.773 0.028 1 97.75 313 ARG B CA 1
ATOM 6002 C C . ARG B 1 313 ? 16.75 14 0.996 1 97.75 313 ARG B C 1
ATOM 6004 O O . ARG B 1 313 ? 16.562 14.531 2.088 1 97.75 313 ARG B O 1
ATOM 6011 N N . VAL B 1 314 ? 17.969 13.594 0.576 1 97.06 314 VAL B N 1
ATOM 6012 C CA . VAL B 1 314 ? 19.141 13.898 1.379 1 97.06 314 VAL B CA 1
A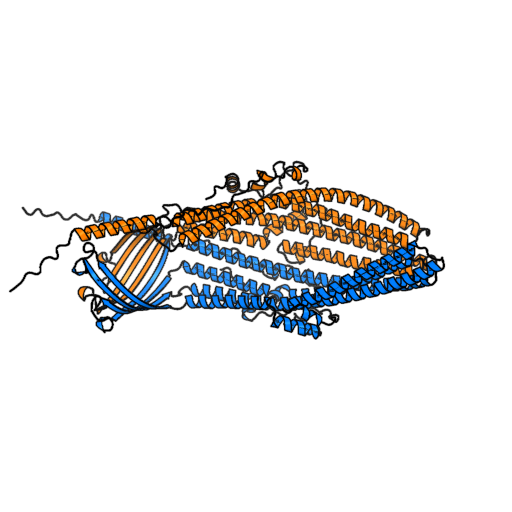TOM 6013 C C . VAL B 1 314 ? 19.344 15.414 1.444 1 97.06 314 VAL B C 1
ATOM 6015 O O . VAL B 1 314 ? 19.594 15.969 2.518 1 97.06 314 VAL B O 1
ATOM 6018 N N . GLU B 1 315 ? 19.203 16.062 0.309 1 96.44 315 GLU B N 1
ATOM 6019 C CA . GLU B 1 315 ? 19.344 17.516 0.275 1 96.44 315 GLU B CA 1
ATOM 6020 C C . GLU B 1 315 ? 18.297 18.188 1.156 1 96.44 315 GLU B C 1
ATOM 6022 O O . GLU B 1 315 ? 18.609 19.094 1.922 1 96.44 315 GLU B O 1
ATOM 6027 N N . ALA B 1 316 ? 17.047 17.688 1.053 1 97.88 316 ALA B N 1
ATOM 6028 C CA . ALA B 1 316 ? 15.961 18.234 1.873 1 97.88 316 ALA B CA 1
ATOM 6029 C C . ALA B 1 316 ? 16.266 18.062 3.359 1 97.88 316 ALA B C 1
ATOM 6031 O O . ALA B 1 316 ? 16.094 19 4.145 1 97.88 316 ALA B O 1
ATOM 6032 N N . ALA B 1 317 ? 16.75 16.891 3.727 1 97.81 317 ALA B N 1
ATOM 6033 C CA . ALA B 1 317 ? 17.094 16.625 5.121 1 97.81 317 ALA B CA 1
ATOM 6034 C C . ALA B 1 317 ? 18.234 17.531 5.594 1 97.81 317 ALA B C 1
ATOM 6036 O O . ALA B 1 317 ? 18.234 18 6.734 1 97.81 317 ALA B O 1
ATOM 6037 N N . SER B 1 318 ? 19.234 17.797 4.719 1 97.25 318 SER B N 1
ATOM 6038 C CA . SER B 1 318 ? 20.328 18.688 5.035 1 97.25 318 SER B CA 1
ATOM 6039 C C . SER B 1 318 ? 19.828 20.109 5.324 1 97.25 318 SER B C 1
ATOM 6041 O O . SER B 1 318 ? 20.297 20.75 6.27 1 97.25 318 SER B O 1
ATOM 6043 N N . ARG B 1 319 ? 18.875 20.516 4.555 1 97.75 319 ARG B N 1
ATOM 6044 C CA . ARG B 1 319 ? 18.312 21.844 4.738 1 97.75 319 ARG B CA 1
ATOM 6045 C C . ARG B 1 319 ? 17.484 21.922 6.016 1 97.75 319 ARG B C 1
ATOM 6047 O O . ARG B 1 319 ? 17.453 22.969 6.676 1 97.75 319 ARG B O 1
ATOM 6054 N N . ASN B 1 320 ? 16.875 20.859 6.43 1 98.25 320 ASN B N 1
ATOM 6055 C CA . ASN B 1 320 ? 16.141 20.828 7.691 1 98.25 320 ASN B CA 1
ATOM 6056 C C . ASN B 1 320 ? 17.078 20.922 8.891 1 98.25 320 ASN B C 1
ATOM 6058 O O . ASN B 1 320 ? 16.719 21.516 9.914 1 98.25 320 ASN B O 1
ATOM 6062 N N . VAL B 1 321 ? 18.266 20.328 8.773 1 97.81 321 VAL B N 1
ATOM 6063 C CA . VAL B 1 321 ? 19.281 20.5 9.812 1 97.81 321 VAL B CA 1
ATOM 6064 C C . VAL B 1 321 ? 19.656 21.969 9.922 1 97.81 321 VAL B C 1
ATOM 6066 O O . VAL B 1 321 ? 19.734 22.516 11.023 1 97.81 321 VAL B O 1
ATOM 6069 N N . ALA B 1 322 ? 19.844 22.625 8.766 1 97.31 322 ALA B N 1
ATOM 6070 C CA . ALA B 1 322 ? 20.188 24.047 8.75 1 97.31 322 ALA B CA 1
ATOM 6071 C C . ALA B 1 322 ? 19.094 24.891 9.391 1 97.31 322 ALA B C 1
ATOM 6073 O O . ALA B 1 322 ? 19.375 25.828 10.125 1 97.31 322 ALA B O 1
ATOM 6074 N N . ALA B 1 323 ? 17.859 24.484 9.109 1 97.94 323 ALA B N 1
ATOM 6075 C CA . ALA B 1 323 ? 16.719 25.188 9.711 1 97.94 323 ALA B CA 1
ATOM 6076 C C . ALA B 1 323 ? 16.734 25.047 11.227 1 97.94 323 ALA B C 1
ATOM 6078 O O . ALA B 1 323 ? 16.516 26.016 11.953 1 97.94 323 ALA B O 1
ATOM 6079 N N . ALA B 1 324 ? 17.016 23.859 11.703 1 97.62 324 ALA B N 1
ATOM 6080 C CA . ALA B 1 324 ? 17.047 23.594 13.141 1 97.62 324 ALA B CA 1
ATOM 6081 C C . ALA B 1 324 ? 18.188 24.344 13.805 1 97.62 324 ALA B C 1
ATOM 6083 O O . ALA B 1 324 ? 18.062 24.828 14.938 1 97.62 324 ALA B O 1
ATOM 6084 N N . ARG B 1 325 ? 19.359 24.469 13.164 1 96.94 325 ARG B N 1
ATOM 6085 C CA . ARG B 1 325 ? 20.5 25.203 13.695 1 96.94 325 ARG B CA 1
ATOM 6086 C C . ARG B 1 325 ? 20.172 26.688 13.859 1 96.94 325 ARG B C 1
ATOM 6088 O O . ARG B 1 325 ? 20.609 27.328 14.828 1 96.94 325 ARG B O 1
ATOM 6095 N N . ALA B 1 326 ? 19.375 27.172 12.93 1 96.38 326 ALA B N 1
ATOM 6096 C CA . ALA B 1 326 ? 19.016 28.578 12.984 1 96.38 326 ALA B CA 1
ATOM 6097 C C . ALA B 1 326 ? 18.125 28.875 14.195 1 96.38 326 ALA B C 1
ATOM 6099 O O . ALA B 1 326 ? 18.078 30.016 14.672 1 96.38 326 ALA B O 1
ATOM 6100 N N . ASP B 1 327 ? 17.469 27.875 14.781 1 95.5 327 ASP B N 1
ATOM 6101 C CA . ASP B 1 327 ? 16.547 28.047 15.898 1 95.5 327 ASP B CA 1
ATOM 6102 C C . ASP B 1 327 ? 17.312 28.344 17.188 1 95.5 327 ASP B C 1
ATOM 6104 O O . ASP B 1 327 ? 16.719 28.766 18.188 1 95.5 327 ASP B O 1
ATOM 6108 N N . PHE B 1 328 ? 18.688 28.188 17.172 1 95.31 328 PHE B N 1
ATOM 6109 C CA . PHE B 1 328 ? 19.516 28.484 18.344 1 95.31 328 PHE B CA 1
ATOM 6110 C C . PHE B 1 328 ? 19.859 29.969 18.406 1 95.31 328 PHE B C 1
ATOM 6112 O O . PHE B 1 328 ? 20.328 30.453 19.422 1 95.31 328 PHE B O 1
ATOM 6119 N N . LEU B 1 329 ? 19.578 30.703 17.297 1 95.06 329 LEU B N 1
ATOM 6120 C CA . LEU B 1 329 ? 19.969 32.094 17.203 1 95.06 329 LEU B CA 1
ATOM 6121 C C . LEU B 1 329 ? 18.781 33 17.516 1 95.06 329 LEU B C 1
ATOM 6123 O O . LEU B 1 329 ? 17.641 32.562 17.547 1 95.06 329 LEU B O 1
ATOM 6127 N N . PRO B 1 330 ? 19 34.312 17.828 1 94.81 330 PRO B N 1
ATOM 6128 C CA . PRO B 1 330 ? 17.906 35.219 18.188 1 94.81 330 PRO B CA 1
ATOM 6129 C C . PRO B 1 330 ? 16.844 35.312 17.094 1 94.81 330 PRO B C 1
ATOM 6131 O O . PRO B 1 330 ? 17.188 35.344 15.906 1 94.81 330 PRO B O 1
ATOM 6134 N N . ASN B 1 331 ? 15.656 35.281 17.469 1 94.88 331 ASN B N 1
ATOM 6135 C CA . ASN B 1 331 ? 14.555 35.594 16.547 1 94.88 331 ASN B CA 1
ATOM 6136 C C . ASN B 1 331 ? 14.219 37.062 16.531 1 94.88 331 ASN B C 1
ATOM 6138 O O . ASN B 1 331 ? 14.164 37.719 17.578 1 94.88 331 ASN B O 1
ATOM 6142 N N . VAL B 1 332 ? 14.172 37.656 15.367 1 96.19 332 VAL B N 1
ATOM 6143 C CA . VAL B 1 332 ? 13.789 39.031 15.188 1 96.19 332 VAL B CA 1
ATOM 6144 C C . VAL B 1 332 ? 12.414 39.125 14.531 1 96.19 332 VAL B C 1
ATOM 6146 O O . VAL B 1 332 ? 12.188 38.531 13.469 1 96.19 332 VAL B O 1
ATOM 6149 N N . SER B 1 333 ? 11.555 39.812 15.219 1 96.88 333 SER B N 1
ATOM 6150 C CA . SER B 1 333 ? 10.203 39.938 14.688 1 96.88 333 SER B CA 1
ATOM 6151 C C . SER B 1 333 ? 9.766 41.406 14.664 1 96.88 333 SER B C 1
ATOM 6153 O O . SER B 1 333 ? 10.344 42.25 15.359 1 96.88 333 SER B O 1
ATOM 6155 N N . LEU B 1 334 ? 8.867 41.719 13.688 1 97.56 334 LEU B N 1
ATOM 6156 C CA . LEU B 1 334 ? 8.242 43.031 13.586 1 97.56 334 LEU B CA 1
ATOM 6157 C C . LEU B 1 334 ? 6.719 42.906 13.648 1 97.56 334 LEU B C 1
ATOM 6159 O O . LEU B 1 334 ? 6.125 42.125 12.914 1 97.56 334 LEU B O 1
ATOM 6163 N N . THR B 1 335 ? 6.098 43.562 14.539 1 97.5 335 THR B N 1
ATOM 6164 C CA . THR B 1 335 ? 4.648 43.719 14.562 1 97.5 335 THR B CA 1
ATOM 6165 C C . THR B 1 335 ? 4.25 45.188 14.414 1 97.5 335 THR B C 1
ATOM 6167 O O . THR B 1 335 ? 4.969 46.094 14.867 1 97.5 335 THR B O 1
ATOM 6170 N N . ALA B 1 336 ? 3.311 45.469 13.703 1 97.25 336 ALA B N 1
ATOM 6171 C CA . ALA B 1 336 ? 2.77 46.812 13.547 1 97.25 336 ALA B CA 1
ATOM 6172 C C . ALA B 1 336 ? 1.249 46.781 13.43 1 97.25 336 ALA B C 1
ATOM 6174 O O . ALA B 1 336 ? 0.665 45.75 13.07 1 97.25 336 ALA B O 1
ATOM 6175 N N . LEU B 1 337 ? 0.64 47.812 13.867 1 96.81 337 LEU B N 1
ATOM 6176 C CA . LEU B 1 337 ? -0.812 47.938 13.82 1 96.81 337 LEU B CA 1
ATOM 6177 C C . LEU B 1 337 ? -1.212 49.375 13.477 1 96.81 337 LEU B C 1
ATOM 6179 O O . LEU B 1 337 ? -0.573 50.312 13.93 1 96.81 337 LEU B O 1
ATOM 6183 N N . ILE B 1 338 ? -2.197 49.594 12.625 1 96.88 338 ILE B N 1
ATOM 6184 C CA . ILE B 1 338 ? -2.822 50.875 12.359 1 96.88 338 ILE B CA 1
ATOM 6185 C C . ILE B 1 338 ? -4.344 50.719 12.391 1 96.88 338 ILE B C 1
ATOM 6187 O O . ILE B 1 338 ? -4.883 49.719 11.938 1 96.88 338 ILE B O 1
ATOM 6191 N N . GLY B 1 339 ? -4.996 51.656 13.109 1 96.94 339 GLY B N 1
ATOM 6192 C CA . GLY B 1 339 ? -6.441 51.531 13.164 1 96.94 339 GLY B CA 1
ATOM 6193 C C . GLY B 1 339 ? -7.105 52.625 13.969 1 96.94 339 GLY B C 1
ATOM 6194 O O . GLY B 1 339 ? -6.578 53.75 14.062 1 96.94 339 GLY B O 1
ATOM 6195 N N . LEU B 1 340 ? -8.359 52.406 14.305 1 97.06 340 LEU B N 1
ATOM 6196 C CA . LEU B 1 340 ? -9.188 53.281 15.117 1 97.06 340 LEU B CA 1
ATOM 6197 C C . LEU B 1 340 ? -9.648 52.594 16.391 1 97.06 340 LEU B C 1
ATOM 6199 O O . LEU B 1 340 ? -9.953 51.406 16.375 1 97.06 340 LEU B O 1
ATOM 6203 N N . ALA B 1 341 ? -9.562 53.25 17.469 1 96.5 341 ALA B N 1
ATOM 6204 C CA . ALA B 1 341 ? -10.055 52.75 18.75 1 96.5 341 ALA B CA 1
ATOM 6205 C C . ALA B 1 341 ? -10.727 53.844 19.562 1 96.5 341 ALA B C 1
ATOM 6207 O O . ALA B 1 341 ? -10.305 55 19.516 1 96.5 341 ALA B O 1
ATOM 6208 N N . THR B 1 342 ? -11.805 53.531 20.234 1 95.25 342 THR B N 1
ATOM 6209 C CA . THR B 1 342 ? -12.508 54.5 21.062 1 95.25 342 THR B CA 1
ATOM 6210 C C . THR B 1 342 ? -13.102 53.812 22.297 1 95.25 342 THR B C 1
ATOM 6212 O O . THR B 1 342 ? -13.281 52.594 22.312 1 95.25 342 THR B O 1
ATOM 6215 N N . ARG B 1 343 ? -13.164 54.469 23.312 1 92.69 343 ARG B N 1
ATOM 6216 C CA . ARG B 1 343 ? -13.844 54.062 24.531 1 92.69 343 ARG B CA 1
ATOM 6217 C C . ARG B 1 343 ? -15.086 54.906 24.797 1 92.69 343 ARG B C 1
ATOM 6219 O O . ARG B 1 343 ? -15.086 56.094 24.562 1 92.69 343 ARG B O 1
ATOM 6226 N N . GLY B 1 344 ? -16.156 54.219 25.297 1 90.56 344 GLY B N 1
ATOM 6227 C CA . GLY B 1 344 ? -17.375 54.906 25.625 1 90.56 344 GLY B CA 1
ATOM 6228 C C . GLY B 1 344 ? -18.172 55.375 24.406 1 90.56 344 GLY B C 1
ATOM 6229 O O . GLY B 1 344 ? -18.328 54.594 23.453 1 90.56 344 GLY B O 1
ATOM 6230 N N . GLY B 1 345 ? -18.719 56.625 24.516 1 88.06 345 GLY B N 1
ATOM 6231 C CA . GLY B 1 345 ? -19.688 57.094 23.547 1 88.06 345 GLY B CA 1
ATOM 6232 C C . GLY B 1 345 ? -19.047 57.844 22.391 1 88.06 345 GLY B C 1
ATOM 6233 O O . GLY B 1 345 ? -19.719 58.188 21.406 1 88.06 345 GLY B O 1
ATOM 6234 N N . ALA B 1 346 ? -17.672 58.094 22.438 1 90.5 346 ALA B N 1
ATOM 6235 C CA . ALA B 1 346 ? -17.016 58.844 21.359 1 90.5 346 ALA B CA 1
ATOM 6236 C C . ALA B 1 346 ? -17.078 58.062 20.047 1 90.5 346 ALA B C 1
ATOM 6238 O O . ALA B 1 346 ? -17.141 56.812 20.062 1 90.5 346 ALA B O 1
ATOM 6239 N N . SER B 1 347 ? -17.031 58.875 18.984 1 92.31 347 SER B N 1
ATOM 6240 C CA . SER B 1 347 ? -17.094 58.219 17.672 1 92.31 347 SER B CA 1
ATOM 6241 C C . SER B 1 347 ? -15.82 57.469 17.359 1 92.31 347 SER B C 1
ATOM 6243 O O . SER B 1 347 ? -14.719 57.938 17.656 1 92.31 347 SER B O 1
ATOM 6245 N N . LEU B 1 348 ? -16.016 56.281 16.781 1 92.5 348 LEU B N 1
ATOM 6246 C CA . LEU B 1 348 ? -14.891 55.469 16.344 1 92.5 348 LEU B CA 1
ATOM 6247 C C . LEU B 1 348 ? -14.242 56.062 15.109 1 92.5 348 LEU B C 1
ATOM 6249 O O . LEU B 1 348 ? -13.023 55.969 14.93 1 92.5 348 LEU B O 1
ATOM 6253 N N . PHE B 1 349 ? -15.102 56.75 14.289 1 93.25 349 PHE B N 1
ATOM 6254 C CA . PHE B 1 349 ? -14.641 57.219 13 1 93.25 349 PHE B CA 1
ATOM 6255 C C . PHE B 1 349 ? -14.344 58.719 13.055 1 93.25 349 PHE B C 1
ATOM 6257 O O . PHE B 1 349 ? -15.016 59.531 12.406 1 93.25 349 PHE B O 1
ATOM 6264 N N . GLN B 1 350 ? -13.414 59.062 13.836 1 93.19 350 GLN B N 1
ATOM 6265 C CA . GLN B 1 350 ? -12.906 60.438 13.945 1 93.19 350 GLN B CA 1
ATOM 6266 C C . GLN B 1 350 ? -11.383 60.438 14.078 1 93.19 350 GLN B C 1
ATOM 6268 O O . GLN B 1 350 ? -10.773 59.438 14.422 1 93.19 350 GLN B O 1
ATOM 6273 N N . ALA B 1 351 ? -10.797 61.594 13.812 1 93.38 351 ALA B N 1
ATOM 6274 C CA . ALA B 1 351 ? -9.344 61.719 13.766 1 93.38 351 ALA B CA 1
ATOM 6275 C C . ALA B 1 351 ? -8.719 61.406 15.125 1 93.38 351 ALA B C 1
ATOM 6277 O O . ALA B 1 351 ? -7.629 60.812 15.203 1 93.38 351 ALA B O 1
ATOM 6278 N N . ALA B 1 352 ? -9.406 61.75 16.188 1 94.62 352 ALA B N 1
ATOM 6279 C CA . ALA B 1 352 ? -8.867 61.562 17.531 1 94.62 352 ALA B CA 1
ATOM 6280 C C . ALA B 1 352 ? -8.852 60.094 17.938 1 94.62 352 ALA B C 1
ATOM 6282 O O . ALA B 1 352 ? -8.188 59.719 18.906 1 94.62 352 ALA B O 1
ATOM 6283 N N . SER B 1 353 ? -9.477 59.25 17.141 1 95.12 353 SER B N 1
ATOM 6284 C CA . SER B 1 353 ? -9.562 57.844 17.453 1 95.12 353 SER B CA 1
ATOM 6285 C C . SER B 1 353 ? -8.445 57.031 16.781 1 95.12 353 SER B C 1
ATOM 6287 O O . SER B 1 353 ? -8.305 55.844 17 1 95.12 353 SER B O 1
ATOM 6289 N N . ARG B 1 354 ? -7.559 57.656 16.031 1 95.44 354 ARG B N 1
ATOM 6290 C CA . ARG B 1 354 ? -6.48 56.969 15.32 1 95.44 354 ARG B CA 1
ATOM 6291 C C . ARG B 1 354 ? -5.457 56.406 16.297 1 95.44 354 ARG B C 1
ATOM 6293 O O . ARG B 1 354 ? -5.133 57.031 17.297 1 95.44 354 ARG B O 1
ATOM 6300 N N . THR B 1 355 ? -5.074 55.219 16.016 1 94.38 355 THR B N 1
ATOM 6301 C CA . THR B 1 355 ? -4.008 54.594 16.781 1 94.38 355 THR B CA 1
ATOM 6302 C C . THR B 1 355 ? -3.082 53.781 15.875 1 94.38 355 THR B C 1
ATOM 6304 O O . THR B 1 355 ? -3.527 53.219 14.875 1 94.38 355 THR B O 1
ATOM 6307 N N . TYR B 1 356 ? -1.776 53.812 16.031 1 95.5 356 TYR B N 1
ATOM 6308 C CA . TYR B 1 356 ? -0.802 53 15.312 1 95.5 356 TYR B CA 1
ATOM 6309 C C . TYR B 1 356 ? 0.403 52.688 16.188 1 95.5 356 TYR B C 1
ATOM 6311 O O . TYR B 1 356 ? 0.673 53.375 17.156 1 95.5 356 TYR B O 1
ATOM 6319 N N . ASN B 1 357 ? 0.972 51.656 16.062 1 95.56 357 ASN B N 1
ATOM 6320 C CA . ASN B 1 357 ? 2.221 51.281 16.719 1 95.56 357 ASN B CA 1
ATOM 6321 C C . ASN B 1 357 ? 3.09 50.406 15.812 1 95.56 357 ASN B C 1
ATOM 6323 O O . ASN B 1 357 ? 2.598 49.812 14.852 1 95.56 357 ASN B O 1
ATOM 6327 N N . ALA B 1 358 ? 4.363 50.375 15.883 1 96.19 358 ALA B N 1
ATOM 6328 C CA . ALA B 1 358 ? 5.371 49.469 15.305 1 96.19 358 ALA B CA 1
ATOM 6329 C C . ALA B 1 358 ? 6.336 48.969 16.375 1 96.19 358 ALA B C 1
ATOM 6331 O O . ALA B 1 358 ? 6.852 49.75 17.172 1 96.19 358 ALA B O 1
ATOM 6332 N N . SER B 1 359 ? 6.512 47.719 16.453 1 96.88 359 SER B N 1
ATOM 6333 C CA . SER B 1 359 ? 7.277 47.156 17.547 1 96.88 359 SER B CA 1
ATOM 6334 C C . SER B 1 359 ? 8.25 46.094 17.047 1 96.88 359 SER B C 1
ATOM 6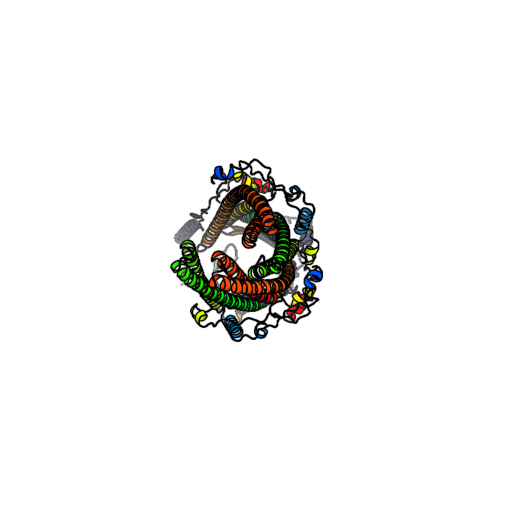336 O O . SER B 1 359 ? 7.91 44.906 16.984 1 96.88 359 SER B O 1
ATOM 6338 N N . PRO B 1 360 ? 9.492 46.438 16.719 1 95.94 360 PRO B N 1
ATOM 6339 C CA . PRO B 1 360 ? 10.523 45.406 16.516 1 95.94 360 PRO B CA 1
ATOM 6340 C C . PRO B 1 360 ? 10.914 44.719 17.812 1 95.94 360 PRO B C 1
ATOM 6342 O O . PRO B 1 360 ? 10.945 45.344 18.875 1 95.94 360 PRO B O 1
ATOM 6345 N N . ALA B 1 361 ? 11.078 43.406 17.797 1 96.75 361 ALA B N 1
ATOM 6346 C CA . ALA B 1 361 ? 11.438 42.656 18.984 1 96.75 361 ALA B CA 1
ATOM 6347 C C . ALA B 1 361 ? 12.477 41.594 18.672 1 96.75 361 ALA B C 1
ATOM 6349 O O . ALA B 1 361 ? 12.523 41.062 17.547 1 96.75 361 ALA B O 1
ATOM 6350 N N . VAL B 1 362 ? 13.367 41.344 19.609 1 95.75 362 VAL B N 1
ATOM 6351 C CA . VAL B 1 362 ? 14.344 40.281 19.531 1 95.75 362 VAL B CA 1
ATOM 6352 C C . VAL B 1 362 ? 14.148 39.312 20.688 1 95.75 362 VAL B C 1
ATOM 6354 O O . VAL B 1 362 ? 13.938 39.719 21.828 1 95.75 362 VAL B O 1
ATOM 6357 N N . SER B 1 363 ? 14.047 38.062 20.391 1 94.81 363 SER B N 1
ATOM 6358 C CA . SER B 1 363 ? 13.977 37.031 21.422 1 94.81 363 SER B CA 1
ATOM 6359 C C . SER B 1 363 ? 15.07 36 21.25 1 94.81 363 SER B C 1
ATOM 6361 O O . SER B 1 363 ? 15.391 35.594 20.125 1 94.81 363 SER B O 1
ATOM 6363 N N . LEU B 1 364 ? 15.734 35.594 22.312 1 92.94 364 LEU B N 1
ATOM 6364 C CA . LEU B 1 364 ? 16.812 34.594 22.312 1 92.94 364 LEU B CA 1
ATOM 6365 C C . LEU B 1 364 ? 16.562 33.531 23.375 1 92.94 364 LEU B C 1
ATOM 6367 O O . LEU B 1 364 ? 16.5 33.844 24.578 1 92.94 364 LEU B O 1
ATOM 6371 N N . PRO B 1 365 ? 16.359 32.312 22.969 1 91.44 365 PRO B N 1
ATOM 6372 C CA . PRO B 1 365 ? 16.281 31.281 24 1 91.44 365 PRO B CA 1
ATOM 6373 C C . PRO B 1 365 ? 17.594 31.109 24.766 1 91.44 365 PRO B C 1
ATOM 6375 O O . PRO B 1 365 ? 18.641 30.875 24.172 1 91.44 365 PRO B O 1
ATOM 6378 N N . ILE B 1 366 ? 17.453 31.281 26.078 1 91.94 366 ILE B N 1
ATOM 6379 C CA . ILE B 1 366 ? 18.625 31.156 26.938 1 91.94 366 ILE B CA 1
ATOM 6380 C C . ILE B 1 366 ? 18.703 29.734 27.484 1 91.94 366 ILE B C 1
ATOM 6382 O O . ILE B 1 366 ? 19.766 29.109 27.438 1 91.94 366 ILE B O 1
ATOM 6386 N N . PHE B 1 367 ? 17.641 29.203 28.062 1 92.38 367 PHE B N 1
ATOM 6387 C CA . PHE B 1 367 ? 17.5 27.859 28.625 1 92.38 367 PHE B CA 1
ATOM 6388 C C . PHE B 1 367 ? 16.141 27.281 28.312 1 92.38 367 PHE B C 1
ATOM 6390 O O . PHE B 1 367 ? 15.109 27.875 28.641 1 92.38 367 PHE B O 1
ATOM 6397 N N . ASP B 1 368 ? 16.141 26.156 27.625 1 93.94 368 ASP B N 1
ATOM 6398 C CA . ASP B 1 368 ? 14.867 25.531 27.25 1 93.94 368 ASP B CA 1
ATOM 6399 C C . ASP B 1 368 ? 14.836 24.062 27.641 1 93.94 368 ASP B C 1
ATOM 6401 O O . ASP B 1 368 ? 14.07 23.281 27.078 1 93.94 368 ASP B O 1
ATOM 6405 N N . GLY B 1 369 ? 15.641 23.641 28.641 1 94.81 369 GLY B N 1
ATOM 6406 C CA . GLY B 1 369 ? 15.664 22.281 29.125 1 94.81 369 GLY B CA 1
ATOM 6407 C C . GLY B 1 369 ? 16.172 21.281 28.109 1 94.81 369 GLY B C 1
ATOM 6408 O O . GLY B 1 369 ? 15.984 20.078 28.25 1 94.81 369 GLY B O 1
ATOM 6409 N N . GLY B 1 370 ? 16.766 21.734 26.984 1 94.94 370 GLY B N 1
ATOM 6410 C CA . GLY B 1 370 ? 17.328 20.859 25.969 1 94.94 370 GLY B CA 1
ATOM 6411 C C . GLY B 1 370 ? 16.391 20.625 24.797 1 94.94 370 GLY B C 1
ATOM 6412 O O . GLY B 1 370 ? 16.625 19.734 23.969 1 94.94 370 GLY B O 1
ATOM 6413 N N . GLU B 1 371 ? 15.281 21.328 24.672 1 96 371 GLU B N 1
ATOM 6414 C CA . GLU B 1 371 ? 14.297 21.141 23.625 1 96 371 GLU B CA 1
ATOM 6415 C C . GLU B 1 371 ? 14.914 21.312 22.25 1 96 371 GLU B C 1
ATOM 6417 O O . GLU B 1 371 ? 14.773 20.453 21.375 1 96 371 GLU B O 1
ATOM 6422 N N . ARG B 1 372 ? 15.688 22.5 22.047 1 96.06 372 ARG B N 1
ATOM 6423 C CA . ARG B 1 372 ? 16.281 22.781 20.734 1 96.06 372 ARG B CA 1
ATOM 6424 C C . ARG B 1 372 ? 17.375 21.766 20.406 1 96.06 372 ARG B C 1
ATOM 6426 O O . ARG B 1 372 ? 17.562 21.391 19.25 1 96.06 372 ARG B O 1
ATOM 6433 N N . ARG B 1 373 ? 18.109 21.344 21.406 1 95.75 373 ARG B N 1
ATOM 6434 C CA . ARG B 1 373 ? 19.094 20.297 21.188 1 95.75 373 ARG B CA 1
ATOM 6435 C C . ARG B 1 373 ? 18.422 19 20.75 1 95.75 373 ARG B C 1
ATOM 6437 O O . ARG B 1 373 ? 18.938 18.297 19.875 1 95.75 373 ARG B O 1
ATOM 6444 N N . GLY B 1 374 ? 17.25 18.578 21.469 1 97.38 374 GLY B N 1
ATOM 6445 C CA . GLY B 1 374 ? 16.484 17.422 21.047 1 97.38 374 GLY B CA 1
ATOM 6446 C C . GLY B 1 374 ? 16 17.484 19.609 1 97.38 374 GLY B C 1
ATOM 6447 O O . GLY B 1 374 ? 16.109 16.516 18.859 1 97.38 374 GLY B O 1
ATOM 6448 N N . VAL B 1 375 ? 15.531 18.625 19.156 1 97.62 375 VAL B N 1
ATOM 6449 C CA . VAL B 1 375 ? 15.055 18.812 17.797 1 97.62 375 VAL B CA 1
ATOM 6450 C C . VAL B 1 375 ? 16.203 18.672 16.812 1 97.62 375 VAL B C 1
ATOM 6452 O O . VAL B 1 375 ? 16.078 17.984 15.797 1 97.62 375 VAL B O 1
ATOM 6455 N N . LEU B 1 376 ? 17.344 19.375 17.047 1 97.44 376 LEU B N 1
ATOM 6456 C CA . LEU B 1 376 ? 18.5 19.281 16.172 1 97.44 376 LEU B CA 1
ATOM 6457 C C . LEU B 1 376 ? 18.984 17.844 16.062 1 97.44 376 LEU B C 1
ATOM 6459 O O . LEU B 1 376 ? 19.328 17.375 14.969 1 97.44 376 LEU B O 1
ATOM 6463 N N . ARG B 1 377 ? 19.016 17.078 17.234 1 97.19 377 ARG B N 1
ATOM 6464 C CA . ARG B 1 377 ? 19.406 15.68 17.219 1 97.19 377 ARG B CA 1
ATOM 6465 C C . ARG B 1 377 ? 18.453 14.852 16.359 1 97.19 377 ARG B C 1
ATOM 6467 O O . ARG B 1 377 ? 18.891 13.961 15.625 1 97.19 377 ARG B O 1
ATOM 6474 N N . ARG B 1 378 ? 17.156 15.047 16.469 1 98.12 378 ARG B N 1
ATOM 6475 C CA . ARG B 1 378 ? 16.172 14.375 15.625 1 98.12 378 ARG B CA 1
ATOM 6476 C C . ARG B 1 378 ? 16.422 14.656 14.148 1 98.12 378 ARG B C 1
ATOM 6478 O O . ARG B 1 378 ? 16.375 13.742 13.32 1 98.12 378 ARG B O 1
ATOM 6485 N N . ARG B 1 379 ? 16.703 15.945 13.812 1 97.94 379 ARG B N 1
ATOM 6486 C CA . ARG B 1 379 ? 16.938 16.328 12.422 1 97.94 379 ARG B CA 1
ATOM 6487 C C . ARG B 1 379 ? 18.219 15.68 11.898 1 97.94 379 ARG B C 1
ATOM 6489 O O . ARG B 1 379 ? 18.266 15.234 10.75 1 97.94 379 ARG B O 1
ATOM 6496 N N . ASP B 1 380 ? 19.219 15.648 12.727 1 97.5 380 ASP B N 1
ATOM 6497 C CA . ASP B 1 380 ? 20.453 14.953 12.359 1 97.5 380 ASP B CA 1
ATOM 6498 C C . ASP B 1 380 ? 20.172 13.484 12.055 1 97.5 380 ASP B C 1
ATOM 6500 O O . ASP B 1 380 ? 20.672 12.945 11.055 1 97.5 380 ASP B O 1
ATOM 6504 N N . ALA B 1 381 ? 19.406 12.828 12.938 1 98.12 381 ALA B N 1
ATOM 6505 C CA . ALA B 1 381 ? 19.062 11.422 12.727 1 98.12 381 ALA B CA 1
ATOM 6506 C C . ALA B 1 381 ? 18.266 11.234 11.438 1 98.12 381 ALA B C 1
ATOM 6508 O O . ALA B 1 381 ? 18.469 10.258 10.711 1 98.12 381 ALA B O 1
ATOM 6509 N N . GLN B 1 382 ? 17.422 12.164 11.125 1 98.38 382 GLN B N 1
ATOM 6510 C CA . GLN B 1 382 ? 16.641 12.109 9.898 1 98.38 382 GLN B CA 1
ATOM 6511 C C . GLN B 1 382 ? 17.531 12.281 8.672 1 98.38 382 GLN B C 1
ATOM 6513 O O . GLN B 1 382 ? 17.281 11.664 7.629 1 98.38 382 GLN B O 1
ATOM 6518 N N . TYR B 1 383 ? 18.516 13.164 8.719 1 97.44 383 TYR B N 1
ATOM 6519 C CA . TYR B 1 383 ? 19.516 13.258 7.656 1 97.44 383 TYR B CA 1
ATOM 6520 C C . TYR B 1 383 ? 20.219 11.922 7.457 1 97.44 383 TYR B C 1
ATOM 6522 O O . TYR B 1 383 ? 20.375 11.453 6.324 1 97.44 383 TYR B O 1
ATOM 6530 N N . ASP B 1 384 ? 20.625 11.312 8.57 1 97.94 384 ASP B N 1
ATOM 6531 C CA . ASP B 1 384 ? 21.297 10.023 8.492 1 97.94 384 ASP B CA 1
ATOM 6532 C C . ASP B 1 384 ? 20.391 8.969 7.867 1 97.94 384 ASP B C 1
ATOM 6534 O O . ASP B 1 384 ? 20.844 8.117 7.102 1 97.94 384 ASP B O 1
ATOM 6538 N N . LEU B 1 385 ? 19.109 9 8.219 1 98.12 385 LEU B N 1
ATOM 6539 C CA . LEU B 1 385 ? 18.141 8.086 7.621 1 98.12 385 LEU B CA 1
ATOM 6540 C C . LEU B 1 385 ? 18.078 8.281 6.109 1 98.12 385 LEU B C 1
ATOM 6542 O O . LEU B 1 385 ? 18.047 7.305 5.355 1 98.12 385 LEU B O 1
ATOM 6546 N N . ALA B 1 386 ? 18.047 9.539 5.656 1 97.81 386 ALA B N 1
ATOM 6547 C CA . ALA B 1 386 ? 18 9.836 4.227 1 97.81 386 ALA B CA 1
ATOM 6548 C C . ALA B 1 386 ? 19.266 9.352 3.52 1 97.81 386 ALA B C 1
ATOM 6550 O O . ALA B 1 386 ? 19.188 8.781 2.428 1 97.81 386 ALA B O 1
ATOM 6551 N N . VAL B 1 387 ? 20.406 9.586 4.148 1 97 387 VAL B N 1
ATOM 6552 C CA . VAL B 1 387 ? 21.688 9.141 3.59 1 97 387 VAL B CA 1
ATOM 6553 C C . VAL B 1 387 ? 21.703 7.617 3.48 1 97 387 VAL B C 1
ATOM 6555 O O . VAL B 1 387 ? 22.078 7.066 2.441 1 97 387 VAL B O 1
ATOM 6558 N N . ALA B 1 388 ? 21.281 6.934 4.574 1 97.62 388 ALA B N 1
ATOM 6559 C CA . ALA B 1 388 ? 21.234 5.473 4.555 1 97.62 388 ALA B CA 1
ATOM 6560 C C . ALA B 1 388 ? 20.281 4.977 3.457 1 97.62 388 ALA B C 1
ATOM 6562 O O . ALA B 1 388 ? 20.578 3.996 2.773 1 97.62 388 ALA B O 1
ATOM 6563 N N . GLY B 1 389 ? 19.203 5.668 3.318 1 97.69 389 GLY B N 1
ATOM 6564 C CA . GLY B 1 389 ? 18.281 5.328 2.25 1 97.69 389 GLY B CA 1
ATOM 6565 C C . GLY B 1 389 ? 18.875 5.477 0.866 1 97.69 389 GLY B C 1
ATOM 6566 O O . GLY B 1 389 ? 18.688 4.617 0.005 1 97.69 389 GLY B O 1
ATOM 6567 N N . TYR B 1 390 ? 19.594 6.605 0.604 1 96.25 390 TYR B N 1
ATOM 6568 C CA . TYR B 1 390 ? 20.281 6.812 -0.662 1 96.25 390 TYR B CA 1
ATOM 6569 C C . TYR B 1 390 ? 21.312 5.711 -0.911 1 96.25 390 TYR B C 1
ATOM 6571 O O . TYR B 1 390 ? 21.344 5.121 -1.995 1 96.25 390 TYR B O 1
ATOM 6579 N N . ASN B 1 391 ? 22.109 5.434 0.077 1 96.38 391 ASN B N 1
ATOM 6580 C CA . ASN B 1 391 ? 23.141 4.406 -0.047 1 96.38 391 ASN B CA 1
ATOM 6581 C C . ASN B 1 391 ? 22.531 3.039 -0.36 1 96.38 391 ASN B C 1
ATOM 6583 O O . ASN B 1 391 ? 23.031 2.316 -1.224 1 96.38 391 ASN B O 1
ATOM 6587 N N . LYS B 1 392 ? 21.484 2.67 0.341 1 97.31 392 LYS B N 1
ATOM 6588 C CA . LYS B 1 392 ? 20.781 1.413 0.087 1 97.31 392 LYS B CA 1
ATOM 6589 C C . LYS B 1 392 ? 20.281 1.343 -1.353 1 97.31 392 LYS B C 1
ATOM 6591 O O . LYS B 1 392 ? 20.453 0.321 -2.021 1 97.31 392 LYS B O 1
ATOM 6596 N N . THR B 1 393 ? 19.719 2.422 -1.828 1 96.62 393 THR B N 1
ATOM 6597 C CA . THR B 1 393 ? 19.188 2.48 -3.188 1 96.62 393 THR B CA 1
ATOM 6598 C C . THR B 1 393 ? 20.312 2.33 -4.211 1 96.62 393 THR B C 1
ATOM 6600 O O . THR B 1 393 ? 20.172 1.604 -5.195 1 96.62 393 THR B O 1
ATOM 6603 N N . LEU B 1 394 ? 21.422 3.02 -3.965 1 94.12 394 LEU B N 1
ATOM 6604 C CA . LEU B 1 394 ? 22.578 2.959 -4.863 1 94.12 394 LEU B CA 1
ATOM 6605 C C . LEU B 1 394 ? 23.109 1.537 -4.961 1 94.12 394 LEU B C 1
ATOM 6607 O O . LEU B 1 394 ? 23.281 1.008 -6.059 1 94.12 394 LEU B O 1
ATOM 6611 N N . ILE B 1 395 ? 23.344 0.861 -3.809 1 95.56 395 ILE B N 1
ATOM 6612 C CA . ILE B 1 395 ? 23.859 -0.503 -3.758 1 95.56 395 ILE B CA 1
ATOM 6613 C C . ILE B 1 395 ? 22.891 -1.448 -4.461 1 95.56 395 ILE B C 1
ATOM 6615 O O . ILE B 1 395 ? 23.297 -2.271 -5.285 1 95.56 395 ILE B O 1
ATOM 6619 N N . GLY B 1 396 ? 21.625 -1.267 -4.129 1 95.81 396 GLY B N 1
ATOM 6620 C CA . GLY B 1 396 ? 20.609 -2.104 -4.754 1 95.81 396 GLY B CA 1
ATOM 6621 C C . GLY B 1 396 ? 20.531 -1.929 -6.262 1 95.81 396 GLY B C 1
ATOM 6622 O O . GLY B 1 396 ? 20.406 -2.908 -6.996 1 95.81 396 GLY B O 1
ATOM 6623 N N . ALA B 1 397 ? 20.625 -0.727 -6.746 1 94.19 397 ALA B N 1
ATOM 6624 C CA . ALA B 1 397 ? 20.516 -0.424 -8.172 1 94.19 397 ALA B CA 1
ATOM 6625 C C . ALA B 1 397 ? 21.641 -1.079 -8.961 1 94.19 397 ALA B C 1
ATOM 6627 O O . ALA B 1 397 ? 21.391 -1.703 -10 1 94.19 397 ALA B O 1
ATOM 6628 N N . ILE B 1 398 ? 22.891 -0.969 -8.508 1 91.56 398 ILE B N 1
ATOM 6629 C CA . ILE B 1 398 ? 24.031 -1.543 -9.195 1 91.56 398 ILE B CA 1
ATOM 6630 C C . ILE B 1 398 ? 23.938 -3.066 -9.188 1 91.56 398 ILE B C 1
ATOM 6632 O O . ILE B 1 398 ? 24.141 -3.713 -10.219 1 91.56 398 ILE B O 1
ATOM 6636 N N . GLY B 1 399 ? 23.578 -3.619 -7.988 1 93.06 399 GLY B N 1
ATOM 6637 C CA . GLY B 1 399 ? 23.406 -5.059 -7.891 1 93.06 399 GLY B CA 1
ATOM 6638 C C . GLY B 1 399 ? 22.312 -5.59 -8.797 1 93.06 399 GLY B C 1
ATOM 6639 O O . GLY B 1 399 ? 22.453 -6.656 -9.398 1 93.06 399 GLY B O 1
ATOM 6640 N N . GLU B 1 400 ? 21.281 -4.879 -8.914 1 93.75 400 GLU B N 1
ATOM 6641 C CA . GLU B 1 400 ? 20.156 -5.281 -9.75 1 93.75 400 GLU B CA 1
ATOM 6642 C C . GLU B 1 400 ? 20.562 -5.363 -11.219 1 93.75 400 GLU B C 1
ATOM 6644 O O . GLU B 1 400 ? 20.234 -6.336 -11.898 1 93.75 400 GLU B O 1
ATOM 6649 N N . VAL B 1 401 ? 21.234 -4.359 -11.734 1 90.69 401 VAL B N 1
ATOM 6650 C CA . VAL B 1 401 ? 21.656 -4.355 -13.133 1 90.69 401 VAL B CA 1
ATOM 6651 C C . VAL B 1 401 ? 22.609 -5.523 -13.383 1 90.69 401 VAL B C 1
ATOM 6653 O O . VAL B 1 401 ? 22.469 -6.254 -14.367 1 90.69 401 VAL B O 1
ATOM 6656 N N . ALA B 1 402 ? 23.562 -5.727 -12.422 1 90 402 ALA B N 1
ATOM 6657 C CA . ALA B 1 402 ? 24.516 -6.828 -12.562 1 90 402 ALA B CA 1
ATOM 6658 C C . ALA B 1 402 ? 23.797 -8.172 -12.602 1 90 402 ALA B C 1
ATOM 6660 O O . ALA B 1 402 ? 24.078 -9.008 -13.461 1 90 402 ALA B O 1
ATOM 6661 N N . ASP B 1 403 ? 22.891 -8.352 -11.703 1 93.25 403 ASP B N 1
ATOM 6662 C CA . ASP B 1 403 ? 22.156 -9.609 -11.641 1 93.25 403 ASP B CA 1
ATOM 6663 C C . ASP B 1 403 ? 21.328 -9.812 -12.906 1 93.25 403 ASP B C 1
ATOM 6665 O O . ASP B 1 403 ? 21.281 -10.914 -13.453 1 93.25 403 ASP B O 1
ATOM 6669 N N . ASP B 1 404 ? 20.656 -8.758 -13.383 1 90.88 404 ASP B N 1
ATOM 6670 C CA . ASP B 1 404 ? 19.828 -8.852 -14.578 1 90.88 404 ASP B CA 1
ATOM 6671 C C . ASP B 1 404 ? 20.672 -9.242 -15.797 1 90.88 404 ASP B C 1
ATOM 6673 O O . ASP B 1 404 ? 20.25 -10.062 -16.609 1 90.88 404 ASP B O 1
ATOM 6677 N N . LEU B 1 405 ? 21.812 -8.688 -15.875 1 88.38 405 LEU B N 1
ATOM 6678 C CA . LEU B 1 405 ? 22.703 -8.992 -16.984 1 88.38 405 LEU B CA 1
ATOM 6679 C C . LEU B 1 405 ? 23.172 -10.445 -16.938 1 88.38 405 LEU B C 1
ATOM 6681 O O . LEU B 1 405 ? 23.156 -11.141 -17.953 1 88.38 405 LEU B O 1
ATOM 6685 N N . HIS B 1 406 ? 23.547 -10.914 -15.695 1 90.38 406 HIS B N 1
ATOM 6686 C CA . HIS B 1 406 ? 23.969 -12.305 -15.539 1 90.38 406 HIS B CA 1
ATOM 6687 C C . HIS B 1 406 ? 22.828 -13.266 -15.844 1 90.38 406 HIS B C 1
ATOM 6689 O O . HIS B 1 406 ? 23.031 -14.297 -16.484 1 90.38 406 HIS B O 1
ATOM 6695 N N . ARG B 1 407 ? 21.656 -12.898 -15.43 1 92.94 407 ARG B N 1
ATOM 6696 C CA . ARG B 1 407 ? 20.5 -13.734 -15.695 1 92.94 407 ARG B CA 1
ATOM 6697 C C . ARG B 1 407 ? 20.203 -13.797 -17.188 1 92.94 407 ARG B C 1
ATOM 6699 O O . ARG B 1 407 ? 19.922 -14.875 -17.734 1 92.94 407 ARG B O 1
ATOM 6706 N N . LEU B 1 408 ? 20.312 -12.672 -17.906 1 90.12 408 LEU B N 1
ATOM 6707 C CA . LEU B 1 408 ? 20.031 -12.648 -19.344 1 90.12 408 LEU B CA 1
ATOM 6708 C C . LEU B 1 408 ? 21.047 -13.492 -20.109 1 90.12 408 LEU B C 1
ATOM 6710 O O . LEU B 1 408 ? 20.672 -14.219 -21.031 1 90.12 408 LEU B O 1
ATOM 6714 N N . HIS B 1 409 ? 22.297 -13.398 -19.641 1 89.12 409 HIS B N 1
ATOM 6715 C CA . HIS B 1 409 ? 23.328 -14.227 -20.266 1 89.12 409 HIS B CA 1
ATOM 6716 C C . HIS B 1 409 ? 23.031 -15.711 -20.047 1 89.12 409 HIS B C 1
ATOM 6718 O O . HIS B 1 409 ? 23.078 -16.5 -21 1 89.12 409 HIS B O 1
ATOM 6724 N N . SER B 1 410 ? 22.734 -15.992 -18.812 1 94.75 410 SER B N 1
ATOM 6725 C CA . SER B 1 410 ? 22.438 -17.391 -18.5 1 94.75 410 SER B CA 1
ATOM 6726 C C . SER B 1 410 ? 21.219 -17.891 -19.266 1 94.75 410 SER B C 1
ATOM 6728 O O . SER B 1 410 ? 21.219 -19 -19.781 1 94.75 410 SER B O 1
ATOM 6730 N N . LEU B 1 411 ? 20.234 -17.062 -19.422 1 94.12 411 LEU B N 1
ATOM 6731 C CA . LEU B 1 411 ? 19 -17.453 -20.094 1 94.12 411 LEU B CA 1
ATOM 6732 C C . LEU B 1 411 ? 19.234 -17.672 -21.594 1 94.12 411 LEU B C 1
ATOM 6734 O O . LEU B 1 411 ? 18.609 -18.547 -22.203 1 94.12 411 LEU B O 1
ATOM 6738 N N . ALA B 1 412 ? 20.156 -16.953 -22.188 1 91.56 412 ALA B N 1
ATOM 6739 C CA . ALA B 1 412 ? 20.516 -17.188 -23.594 1 91.56 412 ALA B CA 1
ATOM 6740 C C . ALA B 1 412 ? 21.109 -18.578 -23.781 1 91.56 412 ALA B C 1
ATOM 6742 O O . ALA B 1 412 ? 20.719 -19.312 -24.703 1 91.56 412 ALA B O 1
ATOM 6743 N N . VAL B 1 413 ? 21.969 -18.953 -22.812 1 95.38 413 VAL B N 1
ATOM 6744 C CA . VAL B 1 413 ? 22.625 -20.266 -22.875 1 95.38 413 VAL B CA 1
ATOM 6745 C C . VAL B 1 413 ? 21.578 -21.359 -22.641 1 95.38 413 VAL B C 1
ATOM 6747 O O . VAL B 1 413 ? 21.547 -22.359 -23.359 1 95.38 413 VAL B O 1
ATOM 6750 N N . GLN B 1 414 ? 20.766 -21.125 -21.703 1 97.88 414 GLN B N 1
ATOM 6751 C CA . GLN B 1 414 ? 19.734 -22.094 -21.391 1 97.88 414 GLN B CA 1
ATOM 6752 C C . GLN B 1 414 ? 18.766 -22.266 -22.562 1 97.88 414 GLN B C 1
ATOM 6754 O O . GLN B 1 414 ? 18.391 -23.391 -22.891 1 97.88 414 GLN B O 1
ATOM 6759 N N . THR B 1 415 ? 18.391 -21.203 -23.203 1 96.5 415 THR B N 1
ATOM 6760 C CA . THR B 1 415 ? 17.438 -21.25 -24.297 1 96.5 415 THR B CA 1
ATOM 6761 C C . THR B 1 415 ? 18.016 -22.031 -25.484 1 96.5 415 THR B C 1
ATOM 6763 O O . THR B 1 415 ? 17.312 -22.859 -26.078 1 96.5 415 THR B O 1
ATOM 6766 N N . ASP B 1 416 ? 19.25 -21.891 -25.766 1 96.69 416 ASP B N 1
ATOM 6767 C CA . ASP B 1 416 ? 19.922 -22.609 -26.844 1 96.69 416 ASP B CA 1
ATOM 6768 C C . ASP B 1 416 ? 19.984 -24.109 -26.562 1 96.69 416 ASP B C 1
ATOM 6770 O O . ASP B 1 416 ? 19.672 -24.922 -27.422 1 96.69 416 ASP B O 1
ATOM 6774 N N . ALA B 1 417 ? 20.359 -24.375 -25.297 1 98.5 417 ALA B N 1
ATOM 6775 C CA . ALA B 1 417 ? 20.453 -25.766 -24.906 1 98.5 417 ALA B CA 1
ATOM 6776 C C . ALA B 1 417 ? 19.078 -26.438 -24.938 1 98.5 417 ALA B C 1
ATOM 6778 O O . ALA B 1 417 ? 18.938 -27.578 -25.391 1 98.5 417 ALA B O 1
ATOM 6779 N N . GLN B 1 418 ? 18.141 -25.688 -24.531 1 98.56 418 GLN B N 1
ATOM 6780 C CA . GLN B 1 418 ? 16.781 -26.234 -24.484 1 98.56 418 GLN B CA 1
ATOM 6781 C C . GLN B 1 418 ? 16.219 -26.406 -25.891 1 98.56 418 GLN B C 1
ATOM 6783 O O . GLN B 1 418 ? 15.461 -27.359 -26.141 1 98.56 418 GLN B O 1
ATOM 6788 N N . GLN B 1 419 ? 16.562 -25.516 -26.797 1 97.94 419 GLN B N 1
ATOM 6789 C CA . GLN B 1 419 ? 16.125 -25.672 -28.188 1 97.94 419 GLN B CA 1
ATOM 6790 C C . GLN B 1 419 ? 16.688 -26.969 -28.797 1 97.94 419 GLN B C 1
ATOM 6792 O O . GLN B 1 419 ? 15.984 -27.688 -29.484 1 97.94 419 GLN B O 1
ATOM 6797 N N . ARG B 1 420 ? 17.906 -27.328 -28.438 1 98.38 420 ARG B N 1
ATOM 6798 C CA . ARG B 1 420 ? 18.516 -28.562 -28.922 1 98.38 420 ARG B CA 1
ATOM 6799 C C . ARG B 1 420 ? 17.812 -29.781 -28.312 1 98.38 420 ARG B C 1
ATOM 6801 O O . ARG B 1 420 ? 17.578 -30.766 -29 1 98.38 420 ARG B O 1
ATOM 6808 N N . ALA B 1 421 ? 17.531 -29.609 -27.016 1 98.69 421 ALA B N 1
ATOM 6809 C CA . ALA B 1 421 ? 16.797 -30.688 -26.359 1 98.69 421 ALA B CA 1
ATOM 6810 C C . ALA B 1 421 ? 15.438 -30.906 -27.016 1 98.69 421 ALA B C 1
ATOM 6812 O O . ALA B 1 421 ? 15.016 -32.031 -27.219 1 98.69 421 ALA B O 1
ATOM 6813 N N . PHE B 1 422 ? 14.773 -29.844 -27.375 1 98.5 422 PHE B N 1
ATOM 6814 C CA . PHE B 1 422 ? 13.469 -29.906 -28.031 1 98.5 422 PHE B CA 1
ATOM 6815 C C . PHE B 1 422 ? 13.578 -30.562 -29.406 1 98.5 422 PHE B C 1
ATOM 6817 O O . PHE B 1 422 ? 12.773 -31.422 -29.75 1 98.5 422 PHE B O 1
ATOM 6824 N N . ASP B 1 423 ? 14.602 -30.219 -30.172 1 98.56 423 ASP B N 1
ATOM 6825 C CA . ASP B 1 423 ? 14.805 -30.781 -31.5 1 98.56 423 ASP B CA 1
ATOM 6826 C C . ASP B 1 423 ? 15.07 -32.281 -31.438 1 98.56 423 ASP B C 1
ATOM 6828 O O . ASP B 1 423 ? 14.508 -33.062 -32.219 1 98.56 423 ASP B O 1
ATOM 6832 N N . SER B 1 424 ? 15.891 -32.625 -30.438 1 98.69 424 SER B N 1
ATOM 6833 C CA . SER B 1 424 ? 16.203 -34.062 -30.266 1 98.69 424 SER B CA 1
ATOM 6834 C C . SER B 1 424 ? 14.977 -34.844 -29.828 1 98.69 424 SER B C 1
ATOM 6836 O O . SER B 1 424 ? 14.734 -35.938 -30.312 1 98.69 424 SER B O 1
ATOM 6838 N N . ALA B 1 425 ? 14.227 -34.25 -28.938 1 98.69 425 ALA B N 1
ATOM 6839 C CA . ALA B 1 425 ? 13.016 -34.906 -28.453 1 98.69 425 ALA B CA 1
ATOM 6840 C C . ALA B 1 425 ? 11.984 -35.031 -29.578 1 98.69 425 ALA B C 1
ATOM 6842 O O . ALA B 1 425 ? 11.234 -36 -29.641 1 98.69 425 ALA B O 1
ATOM 6843 N N . THR B 1 426 ? 11.898 -34.031 -30.422 1 98.38 426 THR B N 1
ATOM 6844 C CA . THR B 1 426 ? 10.992 -34.062 -31.562 1 98.38 426 THR B CA 1
ATOM 6845 C C . THR B 1 426 ? 11.352 -35.188 -32.531 1 98.38 426 THR B C 1
ATOM 6847 O O . THR B 1 426 ? 10.477 -35.938 -32.969 1 98.38 426 THR B O 1
ATOM 6850 N N . ASP B 1 427 ? 12.672 -35.375 -32.781 1 98.38 427 ASP B N 1
ATOM 6851 C CA . ASP B 1 427 ? 13.148 -36.438 -33.656 1 98.38 427 ASP B CA 1
ATOM 6852 C C . ASP B 1 427 ? 12.906 -37.812 -33 1 98.38 427 ASP B C 1
ATOM 6854 O O . ASP B 1 427 ? 12.484 -38.75 -33.688 1 98.38 427 ASP B O 1
ATOM 6858 N N . ALA B 1 428 ? 13.195 -37.812 -31.75 1 98.5 428 ALA B N 1
ATOM 6859 C CA . ALA B 1 428 ? 12.961 -39.062 -31.031 1 98.5 428 ALA B CA 1
ATOM 6860 C C . ALA B 1 428 ? 11.492 -39.469 -31.109 1 98.5 428 ALA B C 1
ATOM 6862 O O . ALA B 1 428 ? 11.172 -40.656 -31.312 1 98.5 428 ALA B O 1
ATOM 6863 N N . TRP B 1 429 ? 10.648 -38.531 -30.953 1 98 429 TRP B N 1
ATOM 6864 C CA . TRP B 1 429 ? 9.211 -38.812 -31.016 1 98 429 TRP B CA 1
ATOM 6865 C C . TRP B 1 429 ? 8.812 -39.281 -32.406 1 98 429 TRP B C 1
ATOM 6867 O O . TRP B 1 429 ? 8.078 -40.25 -32.562 1 98 429 TRP B O 1
ATOM 6877 N N . ARG B 1 430 ? 9.281 -38.625 -33.469 1 97.5 430 ARG B N 1
ATOM 6878 C CA . ARG B 1 430 ? 8.992 -39.031 -34.844 1 97.5 430 ARG B CA 1
ATOM 6879 C C . ARG B 1 430 ? 9.367 -40.5 -35.062 1 97.5 430 ARG B C 1
ATOM 6881 O O . ARG B 1 430 ? 8.578 -41.25 -35.625 1 97.5 430 ARG B O 1
ATOM 6888 N N . LEU B 1 431 ? 10.516 -40.938 -34.562 1 97.94 431 LEU B N 1
ATOM 6889 C CA . LEU B 1 431 ? 11.008 -42.281 -34.75 1 97.94 431 LEU B CA 1
ATOM 6890 C C . LEU B 1 431 ? 10.211 -43.281 -33.906 1 97.94 431 LEU B C 1
ATOM 6892 O O . LEU B 1 431 ? 9.836 -44.344 -34.375 1 97.94 431 LEU B O 1
ATOM 6896 N N . ALA B 1 432 ? 9.992 -42.844 -32.656 1 97.31 432 ALA B N 1
ATOM 6897 C CA . ALA B 1 432 ? 9.25 -43.719 -31.75 1 97.31 432 ALA B CA 1
ATOM 6898 C C . ALA B 1 432 ? 7.824 -43.938 -32.25 1 97.31 432 ALA B C 1
ATOM 6900 O O . ALA B 1 432 ? 7.285 -45.031 -32.188 1 97.31 432 ALA B O 1
ATOM 6901 N N . ASP B 1 433 ? 7.195 -42.938 -32.75 1 96 433 ASP B N 1
ATOM 6902 C CA . ASP B 1 433 ? 5.844 -43 -33.312 1 96 433 ASP B CA 1
ATOM 6903 C C . ASP B 1 433 ? 5.805 -43.906 -34.531 1 96 433 ASP B C 1
ATOM 6905 O O . ASP B 1 433 ? 4.891 -44.719 -34.688 1 96 433 ASP B O 1
ATOM 6909 N N . ALA B 1 434 ? 6.824 -43.812 -35.406 1 96.44 434 ALA B N 1
ATOM 6910 C CA . ALA B 1 434 ? 6.91 -44.656 -36.594 1 96.44 434 ALA B CA 1
ATOM 6911 C C . ALA B 1 434 ? 7.047 -46.125 -36.25 1 96.44 434 ALA B C 1
ATOM 6913 O O . ALA B 1 434 ? 6.41 -46.969 -36.844 1 96.44 434 ALA B O 1
ATOM 6914 N N . ARG B 1 435 ? 7.863 -46.375 -35.25 1 96.38 435 ARG B N 1
ATOM 6915 C CA . ARG B 1 435 ? 8.062 -47.75 -34.812 1 96.38 435 ARG B CA 1
ATOM 6916 C C . ARG B 1 435 ? 6.781 -48.312 -34.219 1 96.38 435 ARG B C 1
ATOM 6918 O O . ARG B 1 435 ? 6.438 -49.469 -34.469 1 96.38 435 ARG B O 1
ATOM 6925 N N . TYR B 1 436 ? 6.148 -47.531 -33.5 1 95.06 436 TYR B N 1
ATOM 6926 C CA . TYR B 1 436 ? 4.902 -47.969 -32.875 1 95.06 436 TYR B CA 1
ATOM 6927 C C . TYR B 1 436 ? 3.844 -48.25 -33.938 1 95.06 436 TYR B C 1
ATOM 6929 O O . TYR B 1 436 ? 3.154 -49.281 -33.875 1 95.06 436 TYR B O 1
ATOM 6937 N N . ARG B 1 437 ? 3.758 -47.406 -34.906 1 93.81 437 ARG B N 1
ATOM 6938 C CA . ARG B 1 437 ? 2.805 -47.562 -36 1 93.81 437 ARG B CA 1
ATOM 6939 C C . ARG B 1 437 ? 3.121 -48.812 -36.844 1 93.81 437 ARG B C 1
ATOM 6941 O O . ARG B 1 437 ? 2.213 -49.469 -37.344 1 93.81 437 ARG B O 1
ATOM 6948 N N . ALA B 1 438 ? 4.418 -49.156 -36.875 1 93.25 438 ALA B N 1
ATOM 6949 C CA . ALA B 1 438 ? 4.867 -50.281 -37.688 1 93.25 438 ALA B CA 1
ATOM 6950 C C . ALA B 1 438 ? 4.742 -51.594 -36.906 1 93.25 438 ALA B C 1
ATOM 6952 O O . ALA B 1 438 ? 4.969 -52.656 -37.469 1 93.25 438 ALA B O 1
ATOM 6953 N N . GLY B 1 439 ? 4.422 -51.469 -35.719 1 89.88 439 GLY B N 1
ATOM 6954 C CA . GLY B 1 439 ? 4.234 -52.656 -34.906 1 89.88 439 GLY B CA 1
ATOM 6955 C C . GLY B 1 439 ? 5.531 -53.219 -34.344 1 89.88 439 GLY B C 1
ATOM 6956 O O . GLY B 1 439 ? 5.559 -54.312 -33.781 1 89.88 439 GLY B O 1
ATOM 6957 N N . VAL B 1 440 ? 6.555 -52.469 -34.375 1 91.44 440 VAL B N 1
ATOM 6958 C CA . VAL B 1 440 ? 7.855 -52.938 -33.938 1 91.44 440 VAL B CA 1
ATOM 6959 C C . VAL B 1 440 ? 8.188 -52.312 -32.562 1 91.44 440 VAL B C 1
ATOM 6961 O O . VAL B 1 440 ? 8.984 -52.844 -31.812 1 91.44 440 VAL B O 1
ATOM 6964 N N . GLY B 1 441 ? 7.598 -51.219 -32.219 1 89.31 441 GLY B N 1
ATOM 6965 C CA . GLY B 1 441 ? 7.801 -50.562 -30.938 1 89.31 441 GLY B CA 1
ATOM 6966 C C . GLY B 1 441 ? 6.621 -50.719 -30 1 89.31 441 GLY B C 1
ATOM 6967 O O . GLY B 1 441 ? 5.52 -51.062 -30.438 1 89.31 441 GLY B O 1
ATOM 6968 N N . SER B 1 442 ? 6.902 -50.5 -28.703 1 89.88 442 SER B N 1
ATOM 6969 C CA . SER B 1 442 ? 5.84 -50.625 -27.703 1 89.88 442 SER B CA 1
ATOM 6970 C C . SER B 1 442 ? 5.203 -49.25 -27.422 1 89.88 442 SER B C 1
ATOM 6972 O O . SER B 1 442 ? 5.801 -48.219 -27.688 1 89.88 442 SER B O 1
ATOM 6974 N N . TYR B 1 443 ? 3.979 -49.375 -26.922 1 90.69 443 TYR B N 1
ATOM 6975 C CA . TYR B 1 443 ? 3.297 -48.156 -26.484 1 90.69 443 TYR B CA 1
ATOM 6976 C C . TYR B 1 443 ? 4.113 -47.406 -25.438 1 90.69 443 TYR B C 1
ATOM 6978 O O . TYR B 1 443 ? 4.203 -46.188 -25.469 1 90.69 443 TYR B O 1
ATOM 6986 N N . LEU B 1 444 ? 4.691 -48.125 -24.562 1 90.25 444 LEU B N 1
ATOM 6987 C CA . LEU B 1 444 ? 5.453 -47.531 -23.469 1 90.25 444 LEU B CA 1
ATOM 6988 C C . LEU B 1 444 ? 6.641 -46.75 -24 1 90.25 444 LEU B C 1
ATOM 6990 O O . LEU B 1 444 ? 6.938 -45.656 -23.516 1 90.25 444 LEU B O 1
ATOM 6994 N N . ASP B 1 445 ? 7.293 -47.312 -25 1 92.44 445 ASP B N 1
ATOM 6995 C CA . ASP B 1 445 ? 8.414 -46.625 -25.625 1 92.44 445 ASP B CA 1
ATOM 6996 C C . ASP B 1 445 ? 7.961 -45.312 -26.234 1 92.44 445 ASP B C 1
ATOM 6998 O O . ASP B 1 445 ? 8.617 -44.281 -26.062 1 92.44 445 ASP B O 1
ATOM 7002 N N . ALA B 1 446 ? 6.852 -45.375 -26.906 1 94.12 446 ALA B N 1
ATOM 7003 C CA . ALA B 1 446 ? 6.305 -44.156 -27.531 1 94.12 446 ALA B CA 1
ATOM 7004 C C . ALA B 1 446 ? 5.871 -43.156 -26.469 1 94.12 446 ALA B C 1
ATOM 7006 O O . ALA B 1 446 ? 6.129 -41.938 -26.594 1 94.12 446 ALA B O 1
ATOM 7007 N N . LEU B 1 447 ? 5.23 -43.625 -25.453 1 93.81 447 LEU B N 1
ATOM 7008 C CA . LEU B 1 447 ? 4.727 -42.75 -24.391 1 93.81 447 LEU B CA 1
ATOM 7009 C C . LEU B 1 447 ? 5.863 -42 -23.703 1 93.81 447 LEU B C 1
ATOM 7011 O O . LEU B 1 447 ? 5.773 -40.812 -23.484 1 93.81 447 LEU B O 1
ATOM 7015 N N . VAL B 1 448 ? 6.898 -42.594 -23.344 1 93.88 448 VAL B N 1
ATOM 7016 C CA . VAL B 1 448 ? 8.023 -42 -22.625 1 93.88 448 VAL B CA 1
ATOM 7017 C C . VAL B 1 448 ? 8.648 -40.906 -23.484 1 93.88 448 VAL B C 1
ATOM 7019 O O . VAL B 1 448 ? 8.953 -39.844 -22.969 1 93.88 448 VAL B O 1
ATOM 7022 N N . VAL B 1 449 ? 8.812 -41.219 -24.734 1 96.44 449 VAL B N 1
ATOM 7023 C CA . VAL B 1 449 ? 9.414 -40.25 -25.641 1 96.44 449 VAL B CA 1
ATOM 7024 C C . VAL B 1 449 ? 8.469 -39.062 -25.828 1 96.44 449 VAL B C 1
ATOM 7026 O O . VAL B 1 449 ? 8.906 -37.906 -25.875 1 96.44 449 VAL B O 1
ATOM 7029 N N . ARG B 1 450 ? 7.188 -39.312 -25.922 1 96.81 450 ARG B N 1
ATOM 7030 C CA . ARG B 1 450 ? 6.195 -38.25 -26.062 1 96.81 450 ARG B CA 1
ATOM 7031 C C . ARG B 1 450 ? 6.199 -37.344 -24.828 1 96.81 450 ARG B C 1
ATOM 7033 O O . ARG B 1 450 ? 6.102 -36.125 -24.953 1 96.81 450 ARG B O 1
ATOM 7040 N N . GLN B 1 451 ? 6.285 -37.938 -23.703 1 96 451 GLN B N 1
ATOM 7041 C CA . GLN B 1 451 ? 6.348 -37.156 -22.469 1 96 451 GLN B CA 1
ATOM 7042 C C . GLN B 1 451 ? 7.598 -36.312 -22.422 1 96 451 GLN B C 1
ATOM 7044 O O . GLN B 1 451 ? 7.555 -35.156 -21.938 1 96 451 GLN B O 1
ATOM 7049 N N . GLN B 1 452 ? 8.664 -36.875 -22.906 1 97.25 452 GLN B N 1
ATOM 7050 C CA . GLN B 1 452 ? 9.898 -36.094 -22.984 1 97.25 452 GLN B CA 1
ATOM 7051 C C . GLN B 1 452 ? 9.719 -34.875 -23.906 1 97.25 452 GLN B C 1
ATOM 7053 O O . GLN B 1 452 ? 10.188 -33.781 -23.594 1 97.25 452 GLN B O 1
ATOM 7058 N N . LEU B 1 453 ? 9.047 -35.094 -25.016 1 98.31 453 LEU B N 1
ATOM 7059 C CA . LEU B 1 453 ? 8.766 -34 -25.953 1 98.31 453 LEU B CA 1
ATOM 7060 C C . LEU B 1 453 ? 7.891 -32.938 -25.297 1 98.31 453 LEU B C 1
ATOM 7062 O O . LEU B 1 453 ? 8.125 -31.734 -25.469 1 98.31 453 LEU B O 1
ATOM 7066 N N . LEU B 1 454 ? 6.887 -33.344 -24.547 1 98.31 454 LEU B N 1
ATOM 7067 C CA . LEU B 1 454 ? 6.004 -32.406 -23.859 1 98.31 454 LEU B CA 1
ATOM 7068 C C . LEU B 1 454 ? 6.785 -31.547 -22.891 1 98.31 454 LEU B C 1
ATOM 7070 O O . LEU B 1 454 ? 6.637 -30.328 -22.891 1 98.31 454 LEU B O 1
ATOM 7074 N N . VAL B 1 455 ? 7.645 -32.125 -22.094 1 98 455 VAL B N 1
ATOM 7075 C CA . VAL B 1 455 ? 8.453 -31.391 -21.125 1 98 455 VAL B CA 1
ATOM 7076 C C . VAL B 1 455 ? 9.383 -30.422 -21.844 1 98 455 VAL B C 1
ATOM 7078 O O . VAL B 1 455 ? 9.492 -29.266 -21.453 1 98 455 VAL B O 1
ATOM 7081 N N . ALA B 1 456 ? 9.977 -30.953 -22.906 1 98.5 456 ALA B N 1
ATOM 7082 C CA . ALA B 1 456 ? 10.883 -30.109 -23.672 1 98.5 456 ALA B CA 1
ATOM 7083 C C . ALA B 1 456 ? 10.141 -28.922 -24.281 1 98.5 456 ALA B C 1
ATOM 7085 O O . ALA B 1 456 ? 10.656 -27.797 -24.297 1 98.5 456 ALA B O 1
ATOM 7086 N N . SER B 1 457 ? 8.977 -29.172 -24.797 1 98.31 457 SER B N 1
ATOM 7087 C CA . SER B 1 457 ? 8.164 -28.125 -25.406 1 98.31 457 SER B CA 1
ATOM 7088 C C . SER B 1 457 ? 7.785 -27.062 -24.391 1 98.31 457 SER B C 1
ATOM 7090 O O . SER B 1 457 ? 7.875 -25.859 -24.672 1 98.31 457 SER B O 1
ATOM 7092 N N . ARG B 1 458 ? 7.375 -27.438 -23.219 1 98.5 458 ARG B N 1
ATOM 7093 C CA . ARG B 1 458 ? 6.984 -26.516 -22.156 1 98.5 458 ARG B CA 1
ATOM 7094 C C . ARG B 1 458 ? 8.172 -25.656 -21.719 1 98.5 458 ARG B C 1
ATOM 7096 O O . ARG B 1 458 ? 8.016 -24.453 -21.469 1 98.5 458 ARG B O 1
ATOM 7103 N N . GLU B 1 459 ? 9.281 -26.281 -21.672 1 98.56 459 GLU B N 1
ATOM 7104 C CA . GLU B 1 459 ? 10.469 -25.578 -21.203 1 98.56 459 GLU B CA 1
ATOM 7105 C C . GLU B 1 459 ? 10.938 -24.531 -22.219 1 98.56 459 GLU B C 1
ATOM 7107 O O . GLU B 1 459 ? 11.453 -23.484 -21.844 1 98.56 459 GLU B O 1
ATOM 7112 N N . VAL B 1 460 ? 10.812 -24.844 -23.531 1 98.06 460 VAL B N 1
ATOM 7113 C CA . VAL B 1 460 ? 11.148 -23.859 -24.562 1 98.06 460 VAL B CA 1
ATOM 7114 C C . VAL B 1 460 ? 10.266 -22.625 -24.391 1 98.06 460 VAL B C 1
ATOM 7116 O O . VAL B 1 460 ? 10.766 -21.5 -24.375 1 98.06 460 VAL B O 1
ATOM 7119 N N . ALA B 1 461 ? 8.953 -22.875 -24.203 1 97.62 461 ALA B N 1
ATOM 7120 C CA . ALA B 1 461 ? 8.016 -21.766 -24.031 1 97.62 461 ALA B CA 1
ATOM 7121 C C . ALA B 1 461 ? 8.336 -20.953 -22.781 1 97.62 461 ALA B C 1
ATOM 7123 O O . ALA B 1 461 ? 8.32 -19.719 -22.797 1 97.62 461 ALA B O 1
ATOM 7124 N N . ALA B 1 462 ? 8.703 -21.594 -21.703 1 98.12 462 ALA B N 1
ATOM 7125 C CA . ALA B 1 462 ? 8.992 -20.953 -20.438 1 98.12 462 ALA B CA 1
ATOM 7126 C C . ALA B 1 462 ? 10.25 -20.094 -20.531 1 98.12 462 ALA B C 1
ATOM 7128 O O . ALA B 1 462 ? 10.273 -18.953 -20.062 1 98.12 462 ALA B O 1
ATOM 7129 N N . LEU B 1 463 ? 11.258 -20.688 -21.125 1 97 463 LEU B N 1
ATOM 7130 C CA . LEU B 1 463 ? 12.531 -19.984 -21.203 1 97 463 LEU B CA 1
ATOM 7131 C C . LEU B 1 463 ? 12.445 -18.781 -22.141 1 97 463 LEU B C 1
ATOM 7133 O O . LEU B 1 463 ? 13.07 -17.75 -21.891 1 97 463 LEU B O 1
ATOM 7137 N N . ARG B 1 464 ? 11.727 -18.922 -23.203 1 94.81 464 ARG B N 1
ATOM 7138 C CA . ARG B 1 464 ? 11.508 -17.781 -24.094 1 94.81 464 ARG B CA 1
ATOM 7139 C C . ARG B 1 464 ? 10.812 -16.641 -23.359 1 94.81 464 ARG B C 1
ATOM 7141 O O . ARG B 1 464 ? 11.219 -15.484 -23.469 1 94.81 464 ARG B O 1
ATOM 7148 N N . ALA B 1 465 ? 9.789 -16.922 -22.625 1 95.88 465 ALA B N 1
ATOM 7149 C CA . ALA B 1 465 ? 9.062 -15.914 -21.859 1 95.88 465 ALA B CA 1
ATOM 7150 C C . ALA B 1 465 ? 9.945 -15.305 -20.766 1 95.88 465 ALA B C 1
ATOM 7152 O O . ALA B 1 465 ? 9.914 -14.094 -20.547 1 95.88 465 ALA B O 1
ATOM 7153 N N . GLN B 1 466 ? 10.742 -16.172 -20.125 1 96.25 466 GLN B N 1
ATOM 7154 C CA . GLN B 1 466 ? 11.641 -15.695 -19.078 1 96.25 466 GLN B CA 1
ATOM 7155 C C . GLN B 1 466 ? 12.68 -14.727 -19.625 1 96.25 466 GLN B C 1
ATOM 7157 O O . GLN B 1 466 ? 12.992 -13.719 -19 1 96.25 466 GLN B O 1
ATOM 7162 N N . ARG B 1 467 ? 13.18 -15.062 -20.75 1 93.44 467 ARG B N 1
ATOM 7163 C CA . ARG B 1 467 ? 14.18 -14.195 -21.375 1 93.44 467 ARG B CA 1
ATOM 7164 C C . ARG B 1 467 ? 13.57 -12.852 -21.75 1 93.44 467 ARG B C 1
ATOM 7166 O O . ARG B 1 467 ? 14.18 -11.805 -21.5 1 93.44 467 ARG B O 1
ATOM 7173 N N . ALA B 1 468 ? 12.398 -12.875 -22.328 1 93.31 468 ALA B N 1
ATOM 7174 C CA . ALA B 1 468 ? 11.711 -11.633 -22.656 1 93.31 468 ALA B CA 1
ATOM 7175 C C . ALA B 1 468 ? 11.414 -10.805 -21.406 1 93.31 468 ALA B C 1
ATOM 7177 O O . ALA B 1 468 ? 11.664 -9.602 -21.375 1 93.31 468 ALA B O 1
ATOM 7178 N N . ASP B 1 469 ? 10.898 -11.422 -20.359 1 94.81 469 ASP B N 1
ATOM 7179 C CA . ASP B 1 469 ? 10.586 -10.75 -19.109 1 94.81 469 ASP B CA 1
ATOM 7180 C C . ASP B 1 469 ? 11.836 -10.141 -18.484 1 94.81 469 ASP B C 1
ATOM 7182 O O . ASP B 1 469 ? 11.805 -9.008 -17.984 1 94.81 469 ASP B O 1
ATOM 7186 N N . GLN B 1 470 ? 12.898 -10.945 -18.547 1 92.81 470 GLN B N 1
ATOM 7187 C CA . GLN B 1 470 ? 14.156 -10.477 -17.953 1 92.81 470 GLN B CA 1
ATOM 7188 C C . GLN B 1 470 ? 14.695 -9.258 -18.703 1 92.81 470 GLN B C 1
ATOM 7190 O O . GLN B 1 470 ? 15.289 -8.367 -18.109 1 92.81 470 GLN B O 1
ATOM 7195 N N . SER B 1 471 ? 14.57 -9.281 -19.969 1 91.25 471 SER B N 1
ATOM 7196 C CA . SER B 1 471 ? 14.984 -8.133 -20.766 1 91.25 471 SER B CA 1
ATOM 7197 C C . SER B 1 471 ? 14.219 -6.871 -20.375 1 91.25 471 SER B C 1
ATOM 7199 O O . SER B 1 471 ? 14.789 -5.777 -20.328 1 91.25 471 SER B O 1
ATOM 7201 N N . LEU B 1 472 ? 12.938 -7.016 -20.109 1 92.56 472 LEU B N 1
ATOM 7202 C CA . LEU B 1 472 ? 12.117 -5.887 -19.672 1 92.56 472 LEU B CA 1
ATOM 7203 C C . LEU B 1 472 ? 12.516 -5.414 -18.281 1 92.56 472 LEU B C 1
ATOM 7205 O O . LEU B 1 472 ? 12.508 -4.211 -18.016 1 92.56 472 LEU B O 1
ATOM 7209 N N . GLN B 1 473 ? 12.898 -6.359 -17.422 1 92.81 473 GLN B N 1
ATOM 7210 C CA . GLN B 1 473 ? 13.383 -6 -16.094 1 92.81 473 GLN B CA 1
ATOM 7211 C C . GLN B 1 473 ? 14.68 -5.199 -16.172 1 92.81 473 GLN B C 1
ATOM 7213 O O . GLN B 1 473 ? 14.906 -4.293 -15.375 1 92.81 473 GLN B O 1
ATOM 7218 N N . LEU B 1 474 ? 15.477 -5.551 -17.125 1 91 474 LEU B N 1
ATOM 7219 C CA . LEU B 1 474 ? 16.719 -4.797 -17.312 1 91 474 LEU B CA 1
ATOM 7220 C C . LEU B 1 474 ? 16.422 -3.373 -17.766 1 91 474 LEU B C 1
ATOM 7222 O O . LEU B 1 474 ? 17.109 -2.434 -17.359 1 91 474 LEU B O 1
ATOM 7226 N N . VAL B 1 475 ? 15.422 -3.197 -18.578 1 90.12 475 VAL B N 1
ATOM 7227 C CA . VAL B 1 475 ? 15.016 -1.86 -19 1 90.12 475 VAL B CA 1
ATOM 7228 C C . VAL B 1 475 ? 14.688 -1.011 -17.766 1 90.12 475 VAL B C 1
ATOM 7230 O O . VAL B 1 475 ? 15.148 0.129 -17.656 1 90.12 475 VAL B O 1
ATOM 7233 N N . ALA B 1 476 ? 13.922 -1.622 -16.844 1 91.94 476 ALA B N 1
ATOM 7234 C CA . ALA B 1 476 ? 13.562 -0.916 -15.609 1 91.94 476 ALA B CA 1
ATOM 7235 C C . ALA B 1 476 ? 14.797 -0.642 -14.758 1 91.94 476 ALA B C 1
ATOM 7237 O O . ALA B 1 476 ? 14.945 0.448 -14.195 1 91.94 476 ALA B O 1
ATOM 7238 N N . ALA B 1 477 ? 15.633 -1.621 -14.68 1 91.69 477 ALA B N 1
ATOM 7239 C CA . ALA B 1 477 ? 16.828 -1.506 -13.852 1 91.69 477 ALA B CA 1
ATOM 7240 C C . ALA B 1 477 ? 17.75 -0.403 -14.375 1 91.69 477 ALA B C 1
ATOM 7242 O O . ALA B 1 477 ? 18.453 0.243 -13.594 1 91.69 477 ALA B O 1
ATOM 7243 N N . LEU B 1 478 ? 17.672 -0.154 -15.633 1 89.38 478 LEU B N 1
ATOM 7244 C CA . LEU B 1 478 ? 18.5 0.872 -16.266 1 89.38 478 LEU B CA 1
ATOM 7245 C C . LEU B 1 478 ? 17.781 2.217 -16.266 1 89.38 478 LEU B C 1
ATOM 7247 O O . LEU B 1 478 ? 18.266 3.178 -16.875 1 89.38 478 LEU B O 1
ATOM 7251 N N . GLY B 1 479 ? 16.625 2.258 -15.648 1 90.69 479 GLY B N 1
ATOM 7252 C CA . GLY B 1 479 ? 15.953 3.531 -15.422 1 90.69 479 GLY B CA 1
ATOM 7253 C C . GLY B 1 479 ? 14.805 3.779 -16.375 1 90.69 479 GLY B C 1
ATOM 7254 O O . GLY B 1 479 ? 14.117 4.797 -16.281 1 90.69 479 GLY B O 1
ATOM 7255 N N . GLY B 1 480 ? 14.57 2.889 -17.375 1 88.62 480 GLY B N 1
ATOM 7256 C CA . GLY B 1 480 ? 13.414 2.928 -18.266 1 88.62 480 GLY B CA 1
ATOM 7257 C C . GLY B 1 480 ? 13.289 4.238 -19.016 1 88.62 480 GLY B C 1
ATOM 7258 O O . GLY B 1 480 ? 12.18 4.75 -19.203 1 88.62 480 GLY B O 1
ATOM 7259 N N . GLY B 1 481 ? 14.375 4.93 -19.297 1 87.06 481 GLY B N 1
ATOM 7260 C CA . GLY B 1 481 ? 14.359 6.145 -20.094 1 87.06 481 GLY B CA 1
ATOM 7261 C C . GLY B 1 481 ? 14.25 7.406 -19.266 1 87.06 481 GLY B C 1
ATOM 7262 O O . GLY B 1 481 ? 14.188 8.516 -19.812 1 87.06 481 GLY B O 1
ATOM 7263 N N . PHE B 1 482 ? 14.164 7.273 -18.031 1 90.12 482 PHE B N 1
ATOM 7264 C CA . PHE B 1 482 ? 14.18 8.445 -17.172 1 90.12 482 PHE B CA 1
ATOM 7265 C C . PHE B 1 482 ? 15.445 9.273 -17.406 1 90.12 482 PHE B C 1
ATOM 7267 O O . PHE B 1 482 ? 16.531 8.719 -17.578 1 90.12 482 PHE B O 1
ATOM 7274 N N . ARG B 1 483 ? 15.188 10.602 -17.5 1 85.19 483 ARG B N 1
ATOM 7275 C CA . ARG B 1 483 ? 16.312 11.539 -17.547 1 85.19 483 ARG B CA 1
ATOM 7276 C C . ARG B 1 483 ? 16.125 12.656 -16.516 1 85.19 483 ARG B C 1
ATOM 7278 O O . ARG B 1 483 ? 15.102 13.344 -16.516 1 85.19 483 ARG B O 1
ATOM 7285 N N . ALA B 1 484 ? 17.078 12.68 -15.75 1 84.69 484 ALA B N 1
ATOM 7286 C CA . ALA B 1 484 ? 17.031 13.711 -14.719 1 84.69 484 ALA B CA 1
ATOM 7287 C C . ALA B 1 484 ? 17.016 15.109 -15.328 1 84.69 484 ALA B C 1
ATOM 7289 O O . ALA B 1 484 ? 17.672 15.359 -16.344 1 84.69 484 ALA B O 1
ATOM 7290 N N . GLU B 1 485 ? 16.25 15.984 -14.781 1 85.56 485 GLU B N 1
ATOM 7291 C CA . GLU B 1 485 ? 16.281 17.391 -15.172 1 85.56 485 GLU B CA 1
ATOM 7292 C C . GLU B 1 485 ? 17.609 18.047 -14.789 1 85.56 485 GLU B C 1
ATOM 7294 O O . GLU B 1 485 ? 18.359 17.516 -13.969 1 85.56 485 GLU B O 1
ATOM 7299 N N . PRO B 1 486 ? 17.906 19.141 -15.43 1 80.31 486 PRO B N 1
ATOM 7300 C CA . PRO B 1 486 ? 19.188 19.797 -15.164 1 80.31 486 PRO B CA 1
ATOM 7301 C C . PRO B 1 486 ? 19.438 20.016 -13.68 1 80.31 486 PRO B C 1
ATOM 7303 O O . PRO B 1 486 ? 20.562 19.797 -13.195 1 80.31 486 PRO B O 1
ATOM 7306 N N . ASP B 1 487 ? 18.422 20.422 -12.969 1 79.25 487 ASP B N 1
ATOM 7307 C CA . ASP B 1 487 ? 18.594 20.625 -11.531 1 79.25 487 ASP B CA 1
ATOM 7308 C C . ASP B 1 487 ? 18.953 19.328 -10.82 1 79.25 487 ASP B C 1
ATOM 7310 O O . ASP B 1 487 ? 19.75 19.328 -9.875 1 79.25 487 ASP B O 1
ATOM 7314 N N . ASP B 1 488 ? 18.453 18.344 -11.266 1 82 488 ASP B N 1
ATOM 7315 C CA . ASP B 1 488 ? 18.734 17.031 -10.703 1 82 488 ASP B CA 1
ATOM 7316 C C . ASP B 1 488 ? 20.188 16.625 -10.945 1 82 488 ASP B C 1
ATOM 7318 O O . ASP B 1 488 ? 20.859 16.125 -10.047 1 82 488 ASP B O 1
ATOM 7322 N N . ALA B 1 489 ? 20.609 16.891 -12.18 1 74.5 489 ALA B N 1
ATOM 7323 C CA . ALA B 1 489 ? 21.984 16.547 -12.562 1 74.5 489 ALA B CA 1
ATOM 7324 C C . ALA B 1 489 ? 22.984 17.391 -11.773 1 74.5 489 ALA B C 1
ATOM 7326 O O . ALA B 1 489 ? 24.047 16.875 -11.383 1 74.5 489 ALA B O 1
ATOM 7327 N N . ALA B 1 490 ? 22.562 18.547 -11.562 1 74.88 490 ALA B N 1
ATOM 7328 C CA . ALA B 1 490 ? 23.438 19.422 -10.797 1 74.88 490 ALA B CA 1
ATOM 7329 C C . ALA B 1 490 ? 23.578 18.938 -9.359 1 74.88 490 ALA B C 1
ATOM 7331 O O . ALA B 1 490 ? 24.672 18.969 -8.789 1 74.88 490 ALA B O 1
ATOM 7332 N N . LEU B 1 491 ? 22.547 18.484 -8.844 1 79.69 491 LEU B N 1
ATOM 7333 C CA . LEU B 1 491 ? 22.578 17.984 -7.477 1 79.69 491 LEU B CA 1
ATOM 7334 C C . LEU B 1 491 ? 23.438 16.734 -7.375 1 79.69 491 LEU B C 1
ATOM 7336 O O . LEU B 1 491 ? 24.203 16.578 -6.422 1 79.69 491 LEU B O 1
ATOM 7340 N N . ALA B 1 492 ? 23.328 15.977 -8.312 1 72.44 492 ALA B N 1
ATOM 7341 C CA . ALA B 1 492 ? 24.078 14.719 -8.32 1 72.44 492 ALA B CA 1
ATOM 7342 C C . ALA B 1 492 ? 25.578 14.977 -8.422 1 72.44 492 ALA B C 1
ATOM 7344 O O . ALA B 1 492 ? 26.375 14.211 -7.887 1 72.44 492 ALA B O 1
ATOM 7345 N N . ALA B 1 493 ? 25.844 15.992 -9.07 1 69.5 493 ALA B N 1
ATOM 7346 C CA . ALA B 1 493 ? 27.234 16.312 -9.297 1 69.5 493 ALA B CA 1
ATOM 7347 C C . ALA B 1 493 ? 27.844 17.031 -8.094 1 69.5 493 ALA B C 1
ATOM 7349 O O . ALA B 1 493 ? 29.062 17.109 -7.949 1 69.5 493 ALA B O 1
ATOM 7350 N N . THR B 1 494 ? 26.953 17.641 -7.32 1 71.31 494 THR B N 1
ATOM 7351 C CA . THR B 1 494 ? 27.438 18.391 -6.164 1 71.31 494 THR B CA 1
ATOM 7352 C C . THR B 1 494 ? 27.656 17.453 -4.973 1 71.31 494 THR B C 1
ATOM 7354 O O . THR B 1 494 ? 26.719 16.75 -4.555 1 71.31 494 THR B O 1
ATOM 7357 N N . PRO B 1 495 ? 28.969 17.375 -4.574 1 66.31 495 PRO B N 1
ATOM 7358 C CA . PRO B 1 495 ? 29.188 16.562 -3.375 1 66.31 495 PRO B CA 1
ATOM 7359 C C . PRO B 1 495 ? 28.328 17.016 -2.195 1 66.31 495 PRO B C 1
ATOM 7361 O O . PRO B 1 495 ? 28.078 18.219 -2.035 1 66.31 495 PRO B O 1
ATOM 7364 N N . SER B 1 496 ? 27.609 16.125 -1.686 1 66.25 496 SER B N 1
ATOM 7365 C CA . SER B 1 496 ? 26.781 16.469 -0.524 1 66.25 496 SER B CA 1
ATOM 7366 C C . SER B 1 496 ? 27.656 16.859 0.667 1 66.25 496 SER B C 1
ATOM 7368 O O . SER B 1 496 ? 28.609 16.141 1.011 1 66.25 496 SER B O 1
ATOM 7370 N N . GLN B 1 497 ? 27.578 18.141 1.041 1 72.06 497 GLN B N 1
ATOM 7371 C CA . GLN B 1 497 ? 28.25 18.531 2.27 1 72.06 497 GLN B CA 1
ATOM 7372 C C . GLN B 1 497 ? 27.406 18.219 3.496 1 72.06 497 GLN B C 1
ATOM 7374 O O . GLN B 1 497 ? 26.219 18.531 3.529 1 72.06 497 GLN B O 1
ATOM 7379 N N . ARG B 1 498 ? 28 17.375 4.344 1 78.56 498 ARG B N 1
ATOM 7380 C CA . ARG B 1 498 ? 27.328 17.141 5.617 1 78.56 498 ARG B CA 1
ATOM 7381 C C . ARG B 1 498 ? 26.969 18.469 6.297 1 78.56 498 ARG B C 1
ATOM 7383 O O . ARG B 1 498 ? 27.797 19.391 6.332 1 78.56 498 ARG B O 1
ATOM 7390 N N . PRO B 1 499 ? 25.734 18.547 6.664 1 80.75 499 PRO B N 1
ATOM 7391 C CA . PRO B 1 499 ? 25.359 19.812 7.285 1 80.75 499 PRO B CA 1
ATOM 7392 C C . PRO B 1 499 ? 26.016 20.031 8.648 1 80.75 499 PRO B C 1
ATOM 7394 O O . PRO B 1 499 ? 26.406 19.062 9.297 1 80.75 499 PRO B O 1
#